Protein 6OQ8 (pdb70)

GO terms:
  GO:0090729 toxin activity (F, IDA)
  GO:0034260 negative regulation of GTPase activity (P, IDA)
  GO:0044164 host cell cytosol (C, IDA)
  GO:0044083 symbiont-mediated perturbation of host Rho small GTPase signal transduction (P, IDA)
  GO:0035251 UDP-glucosyltransferase activity (F, IDA)
  GO:0030836 positive regulation of actin filament depolymerization (P, IDA)
  GO:0046527 glucosyltransferase activity (F, IDA)
  GO:0044175 host cell endosome membrane (C, EXP)
  GO:0005576 extracellular region (C, EXP)
  GO:0020002 host cell plasma membrane (C, IMP)
  GO:0141030 symbiont-mediated perturbation of host actin cytoskeleton via filamentous actin depolymerization (P, EXP)
  GO:0008233 peptidase activity (F, IDA)
  GO:0044174 host cell endosome (C, IDA)
  GO:0005576 extracellular region (C, IDA)
  GO:0000822 inositol hexakisphosphate binding (F, IDA)
  GO:0016540 protein autoprocessing (P, IDA)
  GO:0030178 negative regulation of Wnt signaling pathway (P, IDA)
  GO:0046789 host cell surface receptor binding (F, IPI)

Nearest PDB structures (foldseek):
  6mxt-assembly1_N  TM=9.709E-01  e=1.301E-17  Lama glama
  7x2l-assembly1_B  TM=9.568E-01  e=2.392E-17  Vicugna pacos
  6cnv-assembly1_C  TM=9.580E-01  e=1.193E-16  synthetic construct
  8e1c-assembly1_A  TM=9.354E-01  e=4.915E-17  Vicugna pacos
  7kmi-assembly1_A  TM=9.346E-01  e=1.156E-15  Homo sapiens

Sequence (1325 aa):
GMSLVNRKQLEKMANVRFRTQEDEYVAILDALEEYHNMSENTVVEKYLKLKDINSLTDIYIDTYKKSGRNKALKKFKEYLVTEVLELKNNNLTPVEKNLHFVWIGGQINDTAINYINQWKDVNSDYNVNVFYDSNAFLINTLKKTVVESAINDTLESFRENLNDPRFDYNKFFRKRMEIIYDKQKNFINYYKAQREENPELIIDDIVKTYLSNEYSKEIDELNTYIEESLNKITQNSGNDVRNFEEFKNGESFNLYEQELVERWNLAAASDILRISALKEIGGMYLDVDMLPGIQPDLFESIEKPSSVTVDFWEMTKLEAIMKYKEYIPEYTSEHFDMLDEEVQSSFESVLASKSDKSEIFSSLGDMEASPLEVKIAFNSKGIINQGLISVKDSYCSNLIVKQIENRYKILNNSLNPAISEDNDFNTTTNTFIDSIMAEANADNGRFMMELGKYLRVGFFPDVKTTINLSGPEAYAAAYQDLLMFKEGSMNIHLIEADLRNFEISKTNISQSTEQEMASLWSFDDARAKAQFEEYKRNYFEGSSNSQVQLVESGGGLVEAGGSLRLSCVVTGSSFSTSTMAWYRQPPGKQRREWVASFTSGGAIKYTDSVKGRFTMSRDNAKKMTYLQMENLKPEDTAVYYYCALHNAVSGSSWWGRGTQVTVSSGMSLVNRKQLEKMANVRFRTQEDEYVAILDALEEYHNMSENTVVEKYLKLKDINSLTDIYIDTYKKSGRNKALKKFKEYLVTEVLELKNNNLTPVEKNLHFVWIGGQINDTAINYINQWKDVNSDYNVNVFYDSNAFLINTLKKTVVESAINDTLESFRENLNDPRFDYNKFFRKRMEIIYDKQKNFINYYKAQREENPELIIDDIVKTYLSNEYSKEIDELNTYIEESLNKITQNSGNDVRNFEEFKNGESFNLYEQELVERWNLAAASDILRISALKEIGGMYLDVDMLPGIQPDLFESIEKPSSVTVDFWEMTKLEAIMKYKEYIPEYTSEHFDMLDEEVQSSFESVLASKSDKSEIFSSLGDMEASPLEVKIAFNSKGIINQGLISVKDSYCSNLIVKQIENRYKILNNSLNPAISEDNDFNTTTNTFIDSIMAEANADNGRFMMELGKYLRVGFFPDVKTTINLSGPEAYAAAYQDLLMFKEGSMNIHLIEADLRNFEISKTNISQSTEQEMASLWSFDDARAKAQFEEYKRNYFEGSSNSQVQLVESGGGLVEAGGSLRLSCVVTGSSFSTSTMAWYRQPPGKQRREWVASFTSGGAIKYTDSVKGRFTMSRDNAKKMTYLQMENLKPEDTAVYYYCALHNAVSGSSWWGRGTQVTVSSE

Solvent-accessible surface area: 59099 Å² total; per-residue (Å²): 127,127,91,10,25,67,55,172,96,0,57,172,63,0,98,43,177,198,66,119,93,24,124,48,4,46,31,0,0,60,5,0,82,86,18,69,122,23,84,168,64,82,17,48,76,30,2,73,43,0,52,74,0,7,44,52,0,62,93,0,32,91,69,47,153,141,8,52,5,11,177,16,0,116,89,0,50,96,80,0,49,54,22,0,35,44,12,8,82,96,53,77,53,108,4,63,69,23,0,1,0,14,61,10,1,9,55,2,71,90,52,4,19,37,3,3,47,6,2,62,85,14,2,113,74,9,107,22,21,0,2,14,1,31,25,0,6,0,0,51,34,0,59,132,9,1,20,31,6,0,2,0,20,3,0,2,62,1,24,128,43,67,53,5,24,72,44,52,11,56,33,0,2,118,71,10,1,72,55,0,3,83,34,5,34,67,1,25,87,54,23,118,61,43,78,149,145,56,99,153,38,63,2,4,41,2,0,41,52,4,0,36,101,80,12,51,53,108,51,108,126,15,51,66,70,32,106,97,1,65,76,50,3,71,138,29,36,28,51,19,0,39,111,17,86,107,6,66,119,35,128,6,28,94,10,0,37,17,2,0,3,61,32,2,22,35,68,2,0,11,12,2,0,17,2,7,0,0,38,44,52,0,0,0,4,0,35,29,22,0,0,1,3,28,54,97,99,12,13,123,89,10,145,83,38,99,63,33,84,97,71,27,18,58,19,0,41,2,2,0,0,6,92,68,55,133,46,8,83,176,28,33,33,105,31,0,85,131,18,92,151,132,22,35,65,33,0,86,75,21,0,81,85,63,99,86,40,64,66,0,1,21,62,16,26,130,23,100,0,0,25,0,2,0,56,0,2,3,39,116,172,21,20,41,11,4,0,0,6,0,10,111,84,0,36,0,0,41,5,0,14,110,3,2,34,50,3,0,125,35,0,24,101,3,3,80,77,2,43,87,99,95,58,83,12,88,58,1,13,50,41,1,4,84,42,0,42,89,90,32,84,103,69,16,6,174,7,1,41,20,0,2,20,8,9,76,28,54,9,11,13,45,34,100,0,30,72,17,3,0,1,29,61,0,0,6,0,0,0,5,2,0,9,65,7,86,88,29,0,24,58,36,103,23,118,102,72,49,19,83,51,0,68,7,57,124,68,31,9,13,24,19,0,54,69,13,57,70,65,71,128,67,46,69,22,71,102,0,61,52,51,8,75,102,33,48,184,38,0,22,81,44,55,105,27,84,136,7,107,11,94,16,60,38,30,30,138,8,111,49,47,12,62,36,125,0,20,0,68,3,63,26,103,12,4,12,4,0,0,0,0,0,3,8,66,7,106,92,133,131,101,58,30,0,0,0,32,4,24,56,42,57,82,60,63,31,132,73,0,158,83,30,6,80,3,46,37,46,42,94,131,69,41,0,33,0,49,0,82,81,2,71,57,119,1,24,6,52,0,50,0,0,0,0,0,0,73,48,7,1,9,66,8,228,22,18,126,2,59,6,47,130,126,124,92,10,27,66,55,170,95,0,56,155,43,0,96,43,175,184,67,120,99,24,125,49,1,46,30,0,0,60,6,0,82,85,17,72,121,24,86,167,62,82,17,46,77,31,2,74,42,0,51,76,0,8,44,52,0,62,94,0,27,91,69,48,159,141,8,51,5,12,177,16,0,113,88,0,49,95,82,0,50,55,22,0,34,43,12,8,81,102,53,76,53,109,4,64,67,20,0,1,1,14,64,10,1,8,54,2,73,88,50,4,20,36,3,3,47,6,1,60,86,14,2,113,77,14,86,14,13,0,2,13,0,31,24,0,6,0,0,42,34,0,58,134,10,1,22,31,5,0,2,0,22,4,0,4,46,2,26,135,46,70,53,6,21,71,45,51,12,50,39,0,2,105,73,9,2,64,46,0,2,65,64,5,31,70,0,24,87,55,21,122,59,44,83,150,144,60,101,147,39,62,2,4,37,2,0,39,44,5,0,34,105,91,13,53,52,105,60,104,125,15,60,72,69,32,108,98,1,62,64,47,4,68,138,30,37,28,50,18,0,40,111,16,86,106,6,66,124,39,140,7,22,116,17,0,32,21,2,0,4,53,30,1,23,33,67,2,0,12,12,2,0,17,1,7,0,0,39,42,50,0,0,0,4,0,34,27,20,0,0,1,2,28,54,97,102,12,12,133,87,11,142,76,45,96,55,35,93,102,73,24,19,69,19,0,40,2,2,0,0,6,94,67,53,128,46,8,92,158,27,32,34,113,33,0,86,136,20,96,143,128,23,36,54,39,0,85,72,24,0,80,86,65,96,90,40,66,65,0,1,22,64,17,26,130,23,101,0,0,23,0,2,0,56,0,3,2,39,111,187,20,19,41,11,3,0,0,7,0,9,110,84,1,37,0,0,38,5,0,13,109,3,2,38,52,3,0,153,44,0,25,104,7,2,76,77,2,41,90,102,92,61,74,9,87,58,1,16,49,36,1,3,83,45,0,43,84,103,34,87,91,68,15,8,192,9,1,50,14,0,4,22,8,10,81,29,58,12,10,15,46,34,108,0,31,81,20,3,0,2,25,60,0,0,6,0,0,0,5,1,0,8,78,7,83,89,29,0,23,71,50,105,23,118,102,73,48,20,82,52,0,69,8,57,123,70,31,9,12,24,19,0,53,75,10,57,72,55,87,133,82,45,71,21,72,103,0,67,52,40,7,64,112,34,48,192,45,0,18,67,38,69,93,21,98,136,9,118,12,96,16,60,38,31,35,137,12,112,35,47,8,64,36,128,0,24,0,73,4,68,23,104,13,4,12,5,0,0,0,0,0,4,9,68,15,102,94,148,152,69,65,31,0,0,0,32,5,22,47,46,52,80,93,45,27,118,71,0,128,86,29,6,75,2,45,36,51,43,96,122,69,31,0,29,0,55,0,86,81,2,84,52,126,2,24,0,44,0,38,0,1,0,0,0,0,74,48,7,0,8,98,5,227,22,18,80,0,46,8,42,84,199

B-factor: mean 32.78, std 12.97, range [16.13, 103.05]

Radius of gyration: 37.69 Å; Cα contacts (8 Å, |Δi|>4): 2252; chains: 4; bounding box: 93×93×127 Å

Structure (mmCIF, N/CA/C/O backbone):
data_6OQ8
#
_entry.id   6OQ8
#
_cell.length_a   114.711
_cell.length_b   114.711
_cell.length_c   301.010
_cell.angle_alpha   90.00
_cell.angle_beta   90.00
_cell.angle_gamma   90.00
#
_symmetry.space_group_name_H-M   'P 43 21 2'
#
loop_
_entity.id
_entity.type
_entity.pdbx_description
1 polymer 'Toxin B'
2 polymer 7F
3 water water
#
loop_
_atom_site.group_PDB
_atom_site.id
_atom_site.type_symbol
_atom_site.label_atom_id
_atom_site.label_alt_id
_atom_site.label_comp_id
_atom_site.label_asym_id
_atom_site.label_entity_id
_atom_site.label_seq_id
_atom_site.pdbx_PDB_ins_code
_atom_site.Cartn_x
_atom_site.Cartn_y
_atom_site.Cartn_z
_atom_site.occupancy
_atom_site.B_iso_or_equiv
_atom_site.auth_seq_id
_atom_site.auth_comp_id
_atom_site.auth_asym_id
_atom_site.auth_atom_id
_atom_site.pdbx_PDB_model_num
ATOM 1 N N . GLY A 1 1 ? -9.411 60.758 -45.612 1.00 36.40 0 GLY A N 1
ATOM 2 C CA . GLY A 1 1 ? -10.347 59.607 -45.708 1.00 44.12 0 GLY A CA 1
ATOM 3 C C . GLY A 1 1 ? -9.823 58.402 -44.930 1.00 46.99 0 GLY A C 1
ATOM 4 O O . GLY A 1 1 ? -8.658 58.039 -45.059 1.00 50.86 0 GLY A O 1
ATOM 5 N N . MET A 1 2 ? -10.705 57.784 -44.135 1.00 47.69 1 MET A N 1
ATOM 6 C CA . MET A 1 2 ? -10.302 56.803 -43.141 1.00 45.53 1 MET A CA 1
ATOM 7 C C . MET A 1 2 ? -9.959 55.467 -43.803 1.00 41.29 1 MET A C 1
ATOM 8 O O . MET A 1 2 ? -9.164 54.701 -43.265 1.00 40.89 1 MET A O 1
ATOM 13 N N . SER A 1 3 ? -10.553 55.204 -44.972 1.00 36.90 2 SER A N 1
ATOM 14 C CA . SER A 1 3 ? -10.376 53.952 -45.694 1.00 35.23 2 SER A CA 1
ATOM 15 C C . SER A 1 3 ? -8.909 53.747 -46.088 1.00 33.89 2 SER A C 1
ATOM 16 O O . SER A 1 3 ? -8.197 54.716 -46.339 1.00 32.83 2 SER A O 1
ATOM 19 N N . LEU A 1 4 ? -8.463 52.482 -46.144 1.00 30.83 3 LEU A N 1
ATOM 20 C CA . LEU A 1 4 ? -7.079 52.150 -46.467 1.00 29.26 3 LEU A CA 1
ATOM 21 C C . LEU A 1 4 ? -6.773 52.504 -47.921 1.00 29.42 3 LEU A C 1
ATOM 22 O O . LEU A 1 4 ? -7.576 52.238 -48.813 1.00 29.20 3 LEU A O 1
ATOM 27 N N . VAL A 1 5 ? -5.585 53.077 -48.147 1.00 29.07 4 VAL A N 1
ATOM 28 C CA . VAL A 1 5 ? -5.140 53.466 -49.477 1.00 28.85 4 VAL A CA 1
ATOM 29 C C . VAL A 1 5 ? -5.309 52.293 -50.442 1.00 30.09 4 VAL A C 1
ATOM 30 O O . VAL A 1 5 ? -5.082 51.139 -50.078 1.00 29.85 4 VAL A O 1
ATOM 34 N N . ASN A 1 6 ? -5.717 52.613 -51.675 1.00 29.66 5 ASN A N 1
ATOM 35 C CA . ASN A 1 6 ? -5.855 51.624 -52.731 1.00 30.02 5 ASN A CA 1
ATOM 36 C C . ASN A 1 6 ? -4.520 51.468 -53.459 1.00 30.34 5 ASN A C 1
ATOM 37 O O . ASN A 1 6 ? -3.539 52.130 -53.121 1.00 29.87 5 ASN A O 1
ATOM 42 N N . ARG A 1 7 ? -4.507 50.587 -54.465 1.00 31.22 6 ARG A N 1
ATOM 43 C CA . ARG A 1 7 ? -3.303 50.236 -55.201 1.00 32.52 6 ARG A CA 1
ATOM 44 C C . ARG A 1 7 ? -2.691 51.472 -55.859 1.00 33.44 6 ARG A C 1
ATOM 45 O O . ARG A 1 7 ? -1.489 51.701 -55.734 1.00 32.85 6 ARG A O 1
ATOM 53 N N . LYS A 1 8 ? -3.521 52.258 -56.559 1.00 34.55 7 LYS A N 1
ATOM 54 C CA . LYS A 1 8 ? -3.047 53.431 -57.279 1.00 36.18 7 LYS A CA 1
ATOM 55 C C . LYS A 1 8 ? -2.408 54.416 -56.303 1.00 33.63 7 LYS A C 1
ATOM 56 O O . LYS A 1 8 ? -1.390 55.028 -56.614 1.00 33.18 7 LYS A O 1
ATOM 62 N N . GLN A 1 9 ? -3.006 54.534 -55.112 1.00 32.34 8 GLN A N 1
ATOM 63 C CA . GLN A 1 9 ? -2.529 55.460 -54.100 1.00 30.84 8 GLN A CA 1
ATOM 64 C C . GLN A 1 9 ? -1.172 55.010 -53.568 1.00 30.94 8 GLN A C 1
ATOM 65 O O . GLN A 1 9 ? -0.298 55.844 -53.332 1.00 29.99 8 GLN A O 1
ATOM 71 N N . LEU A 1 10 ? -1.001 53.693 -53.388 1.00 30.58 9 LEU A N 1
ATOM 72 C CA . LEU A 1 10 ? 0.258 53.170 -52.880 1.00 31.05 9 LEU A CA 1
ATOM 73 C C . LEU A 1 10 ? 1.351 53.333 -53.935 1.00 32.13 9 LEU A C 1
ATOM 74 O O . LEU A 1 10 ? 2.475 53.698 -53.599 1.00 32.36 9 LEU A O 1
ATOM 79 N N . GLU A 1 11 ? 1.004 53.070 -55.202 1.00 34.79 10 GLU A N 1
ATOM 80 C CA . GLU A 1 11 ? 1.930 53.213 -56.318 1.00 37.18 10 GLU A CA 1
ATOM 81 C C . GLU A 1 11 ? 2.500 54.630 -56.356 1.00 36.90 10 GLU A C 1
ATOM 82 O O . GLU A 1 11 ? 3.690 54.810 -56.604 1.00 36.19 10 GLU A O 1
ATOM 88 N N . LYS A 1 12 ? 1.644 55.628 -56.104 1.00 37.23 11 LYS A N 1
ATOM 89 C CA . LYS A 1 12 ? 2.072 57.020 -56.123 1.00 38.68 11 LYS A CA 1
ATOM 90 C C . LYS A 1 12 ? 3.026 57.301 -54.963 1.00 37.33 11 LYS A C 1
ATOM 91 O O . LYS A 1 12 ? 4.108 57.845 -55.177 1.00 37.19 11 LYS A O 1
ATOM 97 N N . MET A 1 13 ? 2.629 56.927 -53.740 1.00 36.29 12 MET A N 1
ATOM 98 C CA . MET A 1 13 ? 3.409 57.308 -52.571 1.00 36.35 12 MET A CA 1
ATOM 99 C C . MET A 1 13 ? 4.728 56.535 -52.500 1.00 36.77 12 MET A C 1
ATOM 100 O O . MET A 1 13 ? 5.718 57.068 -52.005 1.00 36.61 12 MET A O 1
ATOM 105 N N . ALA A 1 14 ? 4.748 55.309 -53.038 1.00 37.46 13 ALA A N 1
ATOM 106 C CA . ALA A 1 14 ? 5.933 54.462 -52.999 1.00 39.58 13 ALA A CA 1
ATOM 107 C C . ALA A 1 14 ? 6.692 54.533 -54.322 1.00 39.88 13 ALA A C 1
ATOM 108 O O . ALA A 1 14 ? 7.528 53.677 -54.611 1.00 39.62 13 ALA A O 1
ATOM 110 N N . ASN A 1 15 ? 6.392 55.567 -55.115 1.00 41.36 14 ASN A N 1
ATOM 111 C CA . ASN A 1 15 ? 7.039 55.767 -56.401 1.00 42.37 14 ASN A CA 1
ATOM 112 C C . ASN A 1 15 ? 8.475 56.236 -56.182 1.00 41.33 14 ASN A C 1
ATOM 113 O O . ASN A 1 15 ? 8.734 57.090 -55.337 1.00 40.98 14 ASN A O 1
ATOM 118 N N . VAL A 1 16 ? 9.395 55.637 -56.944 1.00 40.46 15 VAL A N 1
ATOM 119 C CA . VAL A 1 16 ? 10.768 56.100 -57.051 1.00 40.83 15 VAL A CA 1
ATOM 120 C C . VAL A 1 16 ? 11.100 56.166 -58.540 1.00 40.99 15 VAL A C 1
ATOM 121 O O . VAL A 1 16 ? 11.051 55.150 -59.236 1.00 40.66 15 VAL A O 1
ATOM 125 N N . ARG A 1 17 ? 11.420 57.373 -59.022 1.00 41.66 16 ARG A N 1
ATOM 126 C CA . ARG A 1 17 ? 11.746 57.573 -60.427 1.00 42.68 16 ARG A CA 1
ATOM 127 C C . ARG A 1 17 ? 13.000 56.776 -60.771 1.00 41.16 16 ARG A C 1
ATOM 128 O O . ARG A 1 17 ? 13.941 56.732 -59.981 1.00 39.87 16 ARG A O 1
ATOM 136 N N . PHE A 1 18 ? 12.981 56.135 -61.946 1.00 41.12 17 PHE A N 1
ATOM 137 C CA . PHE A 1 18 ? 14.137 55.471 -62.534 1.00 42.63 17 PHE A CA 1
ATOM 138 C C . PHE A 1 18 ? 14.405 54.126 -61.857 1.00 44.49 17 PHE A C 1
ATOM 139 O O . PHE A 1 18 ? 15.472 53.544 -62.047 1.00 44.50 17 PHE A O 1
ATOM 147 N N . ARG A 1 19 ? 13.433 53.636 -61.077 1.00 46.26 18 ARG A N 1
ATOM 148 C CA . ARG A 1 19 ? 13.535 52.316 -60.473 1.00 47.77 18 ARG A CA 1
ATOM 149 C C . ARG A 1 19 ? 12.406 51.434 -60.998 1.00 48.22 18 ARG A C 1
ATOM 150 O O . ARG A 1 19 ? 11.235 51.781 -60.861 1.00 49.46 18 ARG A O 1
ATOM 158 N N . THR A 1 20 ? 12.774 50.298 -61.602 1.00 48.77 19 THR A N 1
ATOM 159 C CA . THR A 1 20 ? 11.798 49.344 -62.108 1.00 49.74 19 THR A CA 1
ATOM 160 C C . THR A 1 20 ? 11.071 48.681 -60.939 1.00 47.54 19 THR A C 1
ATOM 161 O O . THR A 1 20 ? 11.615 48.573 -59.842 1.00 43.80 19 THR A O 1
ATOM 165 N N . GLN A 1 21 ? 9.831 48.248 -61.193 1.00 47.68 20 GLN A N 1
ATOM 166 C CA . GLN A 1 21 ? 9.013 47.588 -60.187 1.00 47.12 20 GLN A CA 1
ATOM 167 C C . GLN A 1 21 ? 9.509 46.158 -59.992 1.00 45.34 20 GLN A C 1
ATOM 168 O O . GLN A 1 21 ? 9.392 45.328 -60.892 1.00 45.68 20 GLN A O 1
ATOM 174 N N . GLU A 1 22 ? 10.063 45.890 -58.804 1.00 43.36 21 GLU A N 1
ATOM 175 C CA . GLU A 1 22 ? 10.582 44.575 -58.460 1.00 41.95 21 GLU A CA 1
ATOM 176 C C . GLU A 1 22 ? 9.413 43.623 -58.211 1.00 42.04 21 GLU A C 1
ATOM 177 O O . GLU A 1 22 ? 8.296 44.064 -57.935 1.00 41.20 21 GLU A O 1
ATOM 183 N N . ASP A 1 23 ? 9.694 42.316 -58.310 1.00 42.42 22 ASP A N 1
ATOM 184 C CA . ASP A 1 23 ? 8.702 41.272 -58.097 1.00 42.69 22 ASP A CA 1
ATOM 185 C C . ASP A 1 23 ? 8.103 41.386 -56.697 1.00 40.81 22 ASP A C 1
ATOM 186 O O . ASP A 1 23 ? 6.900 41.207 -56.527 1.00 39.43 22 ASP A O 1
ATOM 191 N N . GLU A 1 24 ? 8.956 41.696 -55.712 1.00 39.73 23 GLU A N 1
ATOM 192 C CA . GLU A 1 24 ? 8.558 41.781 -54.314 1.00 40.78 23 GLU A CA 1
ATOM 193 C C . GLU A 1 24 ? 7.651 42.989 -54.083 1.00 39.67 23 GLU A C 1
ATOM 194 O O . GLU A 1 24 ? 6.843 42.980 -53.157 1.00 37.61 23 GLU A O 1
ATOM 200 N N . TYR A 1 25 ? 7.791 44.021 -54.928 1.00 40.36 24 TYR A N 1
ATOM 201 C CA . TYR A 1 25 ? 6.986 45.230 -54.818 1.00 38.57 24 TYR A CA 1
ATOM 202 C C . TYR A 1 25 ? 5.611 45.000 -55.441 1.00 37.83 24 TYR A C 1
ATOM 203 O O . TYR A 1 25 ? 4.595 45.386 -54.863 1.00 37.08 24 TYR A O 1
ATOM 212 N N . VAL A 1 26 ? 5.597 44.364 -56.618 1.00 37.87 25 VAL A N 1
ATOM 213 C CA . VAL A 1 26 ? 4.367 44.067 -57.338 1.00 37.04 25 VAL A CA 1
ATOM 214 C C . VAL A 1 26 ? 3.480 43.174 -56.469 1.00 36.78 25 VAL A C 1
ATOM 215 O O . VAL A 1 26 ? 2.261 43.333 -56.456 1.00 35.75 25 VAL A O 1
ATOM 219 N N . ALA A 1 27 ? 4.114 42.260 -55.720 1.00 35.89 26 ALA A N 1
ATOM 220 C CA . ALA A 1 27 ? 3.420 41.331 -54.841 1.00 35.23 26 ALA A CA 1
ATOM 221 C C . ALA A 1 27 ? 2.589 42.088 -53.804 1.00 33.87 26 ALA A C 1
ATOM 222 O O . ALA A 1 27 ? 1.463 41.691 -53.507 1.00 33.98 26 ALA A O 1
ATOM 224 N N . ILE A 1 28 ? 3.157 43.176 -53.266 1.00 33.16 27 ILE A N 1
ATOM 225 C CA . ILE A 1 28 ? 2.464 44.035 -52.315 1.00 31.61 27 ILE A CA 1
ATOM 226 C C . ILE A 1 28 ? 1.241 44.646 -52.996 1.00 31.51 27 ILE A C 1
ATOM 227 O O . ILE A 1 28 ? 0.133 44.562 -52.470 1.00 31.50 27 ILE A O 1
ATOM 232 N N . LEU A 1 29 ? 1.458 45.248 -54.173 1.00 31.64 28 LEU A N 1
ATOM 233 C CA . LEU A 1 29 ? 0.411 45.940 -54.912 1.00 31.49 28 LEU A CA 1
ATOM 234 C C . LEU A 1 29 ? -0.718 44.970 -55.259 1.00 31.79 28 LEU A C 1
ATOM 235 O O . LEU A 1 29 ? -1.891 45.321 -55.146 1.00 30.91 28 LEU A O 1
ATOM 240 N N . ASP A 1 30 ? -0.343 43.753 -55.674 1.00 32.85 29 ASP A N 1
ATOM 241 C CA . ASP A 1 30 ? -1.291 42.704 -56.018 1.00 34.43 29 ASP A CA 1
ATOM 242 C C . ASP A 1 30 ? -2.176 42.382 -54.814 1.00 33.82 29 ASP A C 1
ATOM 243 O O . ASP A 1 30 ? -3.397 42.325 -54.942 1.00 33.61 29 ASP A O 1
ATOM 248 N N . ALA A 1 31 ? -1.544 42.185 -53.649 1.00 33.23 30 ALA A N 1
ATOM 249 C CA . ALA A 1 31 ? -2.249 41.793 -52.437 1.00 32.52 30 ALA A CA 1
ATOM 250 C C . ALA A 1 31 ? -3.154 42.924 -51.948 1.00 32.44 30 ALA A C 1
ATOM 251 O O . ALA A 1 31 ? -4.259 42.667 -51.473 1.00 33.29 30 ALA A O 1
ATOM 253 N N . LEU A 1 32 ? -2.681 44.173 -52.075 1.00 32.72 31 LEU A N 1
ATOM 254 C CA . LEU A 1 32 ? -3.456 45.348 -51.701 1.00 32.52 31 LEU A CA 1
ATOM 255 C C . LEU A 1 32 ? -4.724 45.408 -52.551 1.00 33.21 31 LEU A C 1
ATOM 256 O O . LEU A 1 32 ? -5.811 45.665 -52.034 1.00 32.74 31 LEU A O 1
ATOM 261 N N . GLU A 1 33 ? -4.564 45.174 -53.860 1.00 33.99 32 GLU A N 1
ATOM 262 C CA . GLU A 1 33 ? -5.674 45.196 -54.799 1.00 35.17 32 GLU A CA 1
ATOM 263 C C . GLU A 1 33 ? -6.683 44.113 -54.426 1.00 34.83 32 GLU A C 1
ATOM 264 O O . GLU A 1 33 ? -7.888 44.354 -54.445 1.00 34.93 32 GLU A O 1
ATOM 270 N N . GLU A 1 34 ? -6.173 42.924 -54.082 1.00 35.30 33 GLU A N 1
ATOM 271 C CA . GLU A 1 34 ? -7.001 41.805 -53.659 1.00 36.09 33 GLU A CA 1
ATOM 272 C C . GLU A 1 34 ? -7.806 42.185 -52.417 1.00 34.71 33 GLU A C 1
ATOM 273 O O . GLU A 1 34 ? -8.990 41.870 -52.336 1.00 35.68 33 GLU A O 1
ATOM 279 N N . TYR A 1 35 ? -7.166 42.886 -51.468 1.00 33.41 34 TYR A N 1
ATOM 280 C CA . TYR A 1 35 ? -7.826 43.266 -50.225 1.00 31.65 34 TYR A CA 1
ATOM 281 C C . TYR A 1 35 ? -9.064 44.116 -50.506 1.00 31.83 34 TYR A C 1
ATOM 282 O O . TYR A 1 35 ? -10.092 43.940 -49.855 1.00 31.43 34 TYR A O 1
ATOM 291 N N . HIS A 1 36 ? -8.958 45.033 -51.474 1.00 32.02 35 HIS A N 1
ATOM 292 C CA . HIS A 1 36 ? -10.044 45.962 -51.753 1.00 33.90 35 HIS A CA 1
ATOM 293 C C . HIS A 1 36 ? -11.196 45.282 -52.497 1.00 35.41 35 HIS A C 1
ATOM 294 O O . HIS A 1 36 ? -12.258 45.880 -52.658 1.00 36.71 35 HIS A O 1
ATOM 301 N N . ASN A 1 37 ? -10.995 44.023 -52.906 1.00 38.07 36 ASN A N 1
ATOM 302 C CA . ASN A 1 37 ? -12.026 43.245 -53.579 1.00 40.95 36 ASN A CA 1
ATOM 303 C C . ASN A 1 37 ? -12.615 42.197 -52.636 1.00 43.13 36 ASN A C 1
ATOM 304 O O . ASN A 1 37 ? -13.209 41.221 -53.093 1.00 44.30 36 ASN A O 1
ATOM 309 N N . MET A 1 38 ? -12.471 42.412 -51.322 1.00 44.91 37 MET A N 1
ATOM 310 C CA . MET A 1 38 ? -12.791 41.383 -50.343 1.00 46.86 37 MET A CA 1
ATOM 311 C C . MET A 1 38 ? -13.944 41.817 -49.441 1.00 48.15 37 MET A C 1
ATOM 312 O O . MET A 1 38 ? -14.059 41.332 -48.318 1.00 48.49 37 MET A O 1
ATOM 317 N N . SER A 1 39 ? -14.811 42.699 -49.948 1.00 50.09 38 SER A N 1
ATOM 318 C CA . SER A 1 39 ? -15.854 43.306 -49.135 1.00 52.24 38 SER A CA 1
ATOM 319 C C . SER A 1 39 ? -16.841 42.259 -48.613 1.00 54.17 38 SER A C 1
ATOM 320 O O . SER A 1 39 ? -17.485 42.484 -47.590 1.00 54.02 38 SER A O 1
ATOM 323 N N . GLU A 1 40 ? -16.944 41.117 -49.308 1.00 54.33 39 GLU A N 1
ATOM 324 C CA . GLU A 1 40 ? -17.931 40.099 -48.972 1.00 54.10 39 GLU A CA 1
ATOM 325 C C . GLU A 1 40 ? -17.305 38.993 -48.117 1.00 52.91 39 GLU A C 1
ATOM 326 O O . GLU A 1 40 ? -17.992 38.046 -47.733 1.00 54.40 39 GLU A O 1
ATOM 332 N N . ASN A 1 41 ? -16.009 39.116 -47.804 1.00 47.42 40 ASN A N 1
ATOM 333 C CA . ASN A 1 41 ? -15.316 38.109 -47.009 1.00 43.36 40 ASN A CA 1
ATOM 334 C C . ASN A 1 41 ? -15.566 38.345 -45.518 1.00 40.44 40 ASN A C 1
ATOM 335 O O . ASN A 1 41 ? -16.148 39.359 -45.132 1.00 40.80 40 ASN A O 1
ATOM 340 N N . THR A 1 42 ? -15.111 37.395 -44.688 1.00 38.54 41 THR A N 1
ATOM 341 C CA . THR A 1 42 ? -15.216 37.508 -43.240 1.00 36.65 41 THR A CA 1
ATOM 342 C C . THR A 1 42 ? -14.138 38.456 -42.713 1.00 35.04 41 THR A C 1
ATOM 343 O O . THR A 1 42 ? -13.154 38.738 -43.399 1.00 34.67 41 THR A O 1
ATOM 347 N N . VAL A 1 43 ? -14.342 38.929 -41.480 1.00 33.48 42 VAL A N 1
ATOM 348 C CA . VAL A 1 43 ? -13.420 39.825 -40.801 1.00 32.88 42 VAL A CA 1
ATOM 349 C C . VAL A 1 43 ? -12.053 39.155 -40.661 1.00 32.48 42 VAL A C 1
ATOM 350 O O . VAL A 1 43 ? -11.033 39.787 -40.921 1.00 33.19 42 VAL A O 1
ATOM 354 N N . VAL A 1 44 ? -12.043 37.873 -40.271 1.00 30.79 43 VAL A N 1
ATOM 355 C CA . VAL A 1 44 ? -10.802 37.140 -40.061 1.00 29.82 43 VAL A CA 1
ATOM 356 C C . VAL A 1 44 ? -10.057 37.010 -41.390 1.00 29.41 43 VAL A C 1
ATOM 357 O O . VAL A 1 44 ? -8.836 37.141 -41.430 1.00 29.14 43 VAL A O 1
ATOM 361 N N . GLU A 1 45 ? -10.801 36.772 -42.477 1.00 30.00 44 GLU A N 1
ATOM 362 C CA . GLU A 1 45 ? -10.216 36.671 -43.807 1.00 30.68 44 GLU A CA 1
ATOM 363 C C . GLU A 1 45 ? -9.598 38.007 -44.221 1.00 29.75 44 GLU A C 1
ATOM 364 O O . GLU A 1 45 ? -8.518 38.036 -44.807 1.00 30.27 44 GLU A O 1
ATOM 370 N N . LYS A 1 46 ? -10.291 39.107 -43.909 1.00 28.81 45 LYS A N 1
ATOM 371 C CA . LYS A 1 46 ? -9.784 40.440 -44.193 1.00 29.14 45 LYS A CA 1
ATOM 372 C C . LYS A 1 46 ? -8.500 40.682 -43.399 1.00 28.76 45 LYS A C 1
ATOM 373 O O . LYS A 1 46 ? -7.531 41.214 -43.936 1.00 28.28 45 LYS A O 1
ATOM 379 N N . TYR A 1 47 ? -8.493 40.260 -42.126 1.00 28.24 46 TYR A N 1
ATOM 380 C CA . TYR A 1 47 ? -7.319 40.438 -41.288 1.00 26.89 46 TYR A CA 1
ATOM 381 C C . TYR A 1 47 ? -6.132 39.661 -41.854 1.00 27.26 46 TYR A C 1
ATOM 382 O O . TYR A 1 47 ? -5.015 40.181 -41.898 1.00 26.64 46 TYR A O 1
ATOM 391 N N . LEU A 1 48 ? -6.384 38.414 -42.278 1.00 27.19 47 LEU A N 1
ATOM 392 C CA . LEU A 1 48 ? -5.329 37.549 -42.783 1.00 28.08 47 LEU A CA 1
ATOM 393 C C . LEU A 1 48 ? -4.735 38.131 -44.065 1.00 27.89 47 LEU A C 1
ATOM 394 O O . LEU A 1 48 ? -3.546 37.959 -44.328 1.00 28.41 47 LEU A O 1
ATOM 399 N N . LYS A 1 49 ? -5.569 38.816 -44.857 1.00 27.96 48 LYS A N 1
ATOM 400 C CA . LYS A 1 49 ? -5.101 39.478 -46.066 1.00 27.98 48 LYS A CA 1
ATOM 401 C C . LYS A 1 49 ? -4.180 40.637 -45.691 1.00 26.94 48 LYS A C 1
ATOM 402 O O . LYS A 1 49 ? -3.094 40.764 -46.249 1.00 27.29 48 LYS A O 1
ATOM 408 N N . LEU A 1 50 ? -4.614 41.459 -44.729 1.00 27.09 49 LEU A N 1
ATOM 409 C CA . LEU A 1 50 ? -3.793 42.545 -44.213 1.00 27.08 49 LEU A CA 1
ATOM 410 C C . LEU A 1 50 ? -2.472 42.003 -43.666 1.00 27.72 49 LEU A C 1
ATOM 411 O O . LEU A 1 50 ? -1.433 42.641 -43.828 1.00 27.45 49 LEU A O 1
ATOM 416 N N . LYS A 1 51 ? -2.521 40.829 -43.018 1.00 28.31 50 LYS A N 1
ATOM 417 C CA . LYS A 1 51 ? -1.328 40.199 -42.472 1.00 29.34 50 LYS A CA 1
ATOM 418 C C . LYS A 1 51 ? -0.365 39.842 -43.601 1.00 29.38 50 LYS A C 1
ATOM 419 O O . LYS A 1 51 ? 0.836 40.073 -43.487 1.00 30.45 50 LYS A O 1
ATOM 425 N N . ASP A 1 52 ? -0.911 39.271 -44.680 1.00 31.32 51 ASP A N 1
ATOM 426 C CA . ASP A 1 52 ? -0.137 38.897 -45.854 1.00 32.71 51 ASP A CA 1
ATOM 427 C C . ASP A 1 52 ? 0.505 40.131 -46.487 1.00 31.61 51 ASP A C 1
ATOM 428 O O . ASP A 1 52 ? 1.653 40.070 -46.921 1.00 31.05 51 ASP A O 1
ATOM 433 N N . ILE A 1 53 ? -0.238 41.246 -46.532 1.00 30.52 52 ILE A N 1
ATOM 434 C CA . ILE A 1 53 ? 0.262 42.485 -47.113 1.00 29.20 52 ILE A CA 1
ATOM 435 C C . ILE A 1 53 ? 1.455 42.983 -46.297 1.00 29.12 52 ILE A C 1
ATOM 436 O O . ILE A 1 53 ? 2.474 43.374 -46.866 1.00 28.40 52 ILE A O 1
ATOM 441 N N . ASN A 1 54 ? 1.327 42.935 -44.963 1.00 29.11 53 ASN A N 1
ATOM 442 C CA . ASN A 1 54 ? 2.378 43.393 -44.068 1.00 29.31 53 ASN A CA 1
ATOM 443 C C . ASN A 1 54 ? 3.624 42.526 -44.234 1.00 30.20 53 ASN A C 1
ATOM 444 O O . ASN A 1 54 ? 4.741 43.043 -44.216 1.00 29.83 53 ASN A O 1
ATOM 449 N N . SER A 1 55 ? 3.412 41.212 -44.388 1.00 30.19 54 SER A N 1
ATOM 450 C CA . SER A 1 55 ? 4.503 40.261 -44.538 1.00 31.08 54 SER A CA 1
ATOM 451 C C . SER A 1 55 ? 5.271 40.536 -45.828 1.00 30.99 54 SER A C 1
ATOM 452 O O . SER A 1 55 ? 6.499 40.567 -45.817 1.00 30.99 54 SER A O 1
ATOM 455 N N . LEU A 1 56 ? 4.535 40.752 -46.926 1.00 31.43 55 LEU A N 1
ATOM 456 C CA . LEU A 1 56 ? 5.138 41.001 -48.227 1.00 31.56 55 LEU A CA 1
ATOM 457 C C . LEU A 1 56 ? 5.926 42.310 -48.206 1.00 31.93 55 LEU A C 1
ATOM 458 O O . LEU A 1 56 ? 6.974 42.407 -48.845 1.00 32.63 55 LEU A O 1
ATOM 463 N N . THR A 1 57 ? 5.425 43.297 -47.447 1.00 31.66 56 THR A N 1
ATOM 464 C CA . THR A 1 57 ? 6.077 44.590 -47.300 1.00 31.41 56 THR A CA 1
ATOM 465 C C . THR A 1 57 ? 7.397 44.425 -46.551 1.00 32.29 56 THR A C 1
ATOM 466 O O . THR A 1 57 ? 8.398 45.040 -46.915 1.00 32.65 56 THR A O 1
ATOM 470 N N . ASP A 1 58 ? 7.382 43.594 -45.500 1.00 33.44 57 ASP A N 1
ATOM 471 C CA . ASP A 1 58 ? 8.561 43.334 -44.688 1.00 34.31 57 ASP A CA 1
ATOM 472 C C . ASP A 1 58 ? 9.625 42.623 -45.522 1.00 34.37 57 ASP A C 1
ATOM 473 O O . ASP A 1 58 ? 10.815 42.887 -45.359 1.00 34.54 57 ASP A O 1
ATOM 478 N N . ILE A 1 59 ? 9.182 41.725 -46.408 1.00 34.04 58 ILE A N 1
ATOM 479 C CA . ILE A 1 59 ? 10.083 40.986 -47.279 1.00 36.37 58 ILE A CA 1
ATOM 480 C C . ILE A 1 59 ? 10.779 41.959 -48.232 1.00 38.10 58 ILE A C 1
ATOM 481 O O . ILE A 1 59 ? 11.973 41.811 -48.491 1.00 38.88 58 ILE A O 1
ATOM 486 N N . TYR A 1 60 ? 10.042 42.967 -48.721 1.00 37.57 59 TYR A N 1
ATOM 487 C CA . TYR A 1 60 ? 10.628 43.951 -49.619 1.00 37.27 59 TYR A CA 1
ATOM 488 C C . TYR A 1 60 ? 11.718 44.742 -48.901 1.00 37.10 59 TYR A C 1
ATOM 489 O O . TYR A 1 60 ? 12.830 44.859 -49.411 1.00 37.64 59 TYR A O 1
ATOM 498 N N . ILE A 1 61 ? 11.385 45.280 -47.722 1.00 36.97 60 ILE A N 1
ATOM 499 C CA . ILE A 1 61 ? 12.282 46.146 -46.971 1.00 38.72 60 ILE A CA 1
ATOM 500 C C . ILE A 1 61 ? 13.556 45.383 -46.604 1.00 41.28 60 ILE A C 1
ATOM 501 O O . ILE A 1 61 ? 14.639 45.968 -46.561 1.00 41.58 60 ILE A O 1
ATOM 506 N N . ASP A 1 62 ? 13.414 44.074 -46.362 1.00 42.26 61 ASP A N 1
ATOM 507 C CA . ASP A 1 62 ? 14.529 43.228 -45.966 1.00 44.12 61 ASP A CA 1
ATOM 508 C C . ASP A 1 62 ? 15.389 42.877 -47.182 1.00 43.44 61 ASP A C 1
ATOM 509 O O . ASP A 1 62 ? 16.602 42.729 -47.056 1.00 44.90 61 ASP A O 1
ATOM 514 N N . THR A 1 63 ? 14.754 42.744 -48.354 1.00 41.78 62 THR A N 1
ATOM 515 C CA . THR A 1 63 ? 15.445 42.382 -49.583 1.00 42.13 62 THR A CA 1
ATOM 516 C C . THR A 1 63 ? 16.241 43.573 -50.121 1.00 43.91 62 THR A C 1
ATOM 517 O O . THR A 1 63 ? 17.381 43.412 -50.555 1.00 45.35 62 THR A O 1
ATOM 521 N N . TYR A 1 64 ? 15.627 44.764 -50.092 1.00 43.62 63 TYR A N 1
ATOM 522 C CA . TYR A 1 64 ? 16.235 45.975 -50.625 1.00 43.32 63 TYR A CA 1
ATOM 523 C C . TYR A 1 64 ? 16.357 47.018 -49.516 1.00 43.83 63 TYR A C 1
ATOM 524 O O . TYR A 1 64 ? 15.551 47.944 -49.433 1.00 44.87 63 TYR A O 1
ATOM 533 N N . LYS A 1 65 ? 17.392 46.864 -48.681 1.00 45.22 64 LYS A N 1
ATOM 534 C CA . LYS A 1 65 ? 17.528 47.597 -47.430 1.00 46.73 64 LYS A CA 1
ATOM 535 C C . LYS A 1 65 ? 17.841 49.071 -47.690 1.00 47.91 64 LYS A C 1
ATOM 536 O O . LYS A 1 65 ? 17.832 49.881 -46.763 1.00 46.68 64 LYS A O 1
ATOM 542 N N . LYS A 1 66 ? 18.097 49.404 -48.959 1.00 48.28 65 LYS A N 1
ATOM 543 C CA . LYS A 1 66 ? 18.593 50.713 -49.355 1.00 48.59 65 LYS A CA 1
ATOM 544 C C . LYS A 1 66 ? 17.555 51.438 -50.212 1.00 48.22 65 LYS A C 1
ATOM 545 O O . LYS A 1 66 ? 17.770 52.586 -50.596 1.00 48.67 65 LYS A O 1
ATOM 551 N N . SER A 1 67 ? 16.434 50.761 -50.500 1.00 45.52 66 SER A N 1
ATOM 552 C CA . SER A 1 67 ? 15.458 51.227 -51.474 1.00 43.81 66 SER A CA 1
ATOM 553 C C . SER A 1 67 ? 14.854 52.565 -51.058 1.00 43.00 66 SER A C 1
ATOM 554 O O . SER A 1 67 ? 14.586 52.799 -49.880 1.00 42.11 66 SER A O 1
ATOM 557 N N . GLY A 1 68 ? 14.634 53.426 -52.058 1.00 41.63 67 GLY A N 1
ATOM 558 C CA . GLY A 1 68 ? 14.045 54.736 -51.850 1.00 40.35 67 GLY A CA 1
ATOM 559 C C . GLY A 1 68 ? 12.568 54.648 -51.470 1.00 39.40 67 GLY A C 1
ATOM 560 O O . GLY A 1 68 ? 11.996 55.626 -50.993 1.00 38.69 67 GLY A O 1
ATOM 561 N N . ARG A 1 69 ? 11.954 53.474 -51.681 1.00 40.40 68 ARG A N 1
ATOM 562 C CA . ARG A 1 69 ? 10.528 53.354 -51.404 1.00 40.12 68 ARG A CA 1
ATOM 563 C C . ARG A 1 69 ? 10.271 52.889 -49.976 1.00 38.97 68 ARG A C 1
ATOM 564 O O . ARG A 1 69 ? 9.122 52.900 -49.541 1.00 37.93 68 ARG A O 1
ATOM 572 N N . ASN A 1 70 ? 11.340 52.548 -49.243 1.00 37.91 69 ASN A N 1
ATOM 573 C CA . ASN A 1 70 ? 11.227 52.004 -47.896 1.00 37.06 69 ASN A CA 1
ATOM 574 C C . ASN A 1 70 ? 10.520 52.982 -46.956 1.00 36.51 69 ASN A C 1
ATOM 575 O O . ASN A 1 70 ? 9.733 52.568 -46.110 1.00 35.86 69 ASN A O 1
ATOM 580 N N . LYS A 1 71 ? 10.814 54.277 -47.111 1.00 36.83 70 LYS A N 1
ATOM 581 C CA . LYS A 1 71 ? 10.221 55.319 -46.287 1.00 36.68 70 LYS A CA 1
ATOM 582 C C . LYS A 1 71 ? 8.699 55.285 -46.427 1.00 34.75 70 LYS A C 1
ATOM 583 O O . LYS A 1 71 ? 7.980 55.339 -45.431 1.00 34.59 70 LYS A O 1
ATOM 589 N N . ALA A 1 72 ? 8.224 55.184 -47.672 1.00 32.86 71 ALA A N 1
ATOM 590 C CA . ALA A 1 72 ? 6.804 55.194 -47.982 1.00 32.99 71 ALA A CA 1
ATOM 591 C C . ALA A 1 72 ? 6.146 53.887 -47.542 1.00 33.03 71 ALA A C 1
ATOM 592 O O . ALA A 1 72 ? 4.991 53.887 -47.113 1.00 32.00 71 ALA A O 1
ATOM 594 N N . LEU A 1 73 ? 6.891 52.778 -47.653 1.00 32.63 72 LEU A N 1
ATOM 595 C CA . LEU A 1 73 ? 6.360 51.475 -47.288 1.00 32.04 72 LEU A CA 1
ATOM 596 C C . LEU A 1 73 ? 6.238 51.369 -45.770 1.00 31.65 72 LEU A C 1
ATOM 597 O O . LEU A 1 73 ? 5.344 50.688 -45.274 1.00 32.45 72 LEU A O 1
ATOM 602 N N . LYS A 1 74 ? 7.120 52.068 -45.044 1.00 31.97 73 LYS A N 1
ATOM 603 C CA . LYS A 1 74 ? 7.053 52.115 -43.592 1.00 32.47 73 LYS A CA 1
ATOM 604 C C . LYS A 1 74 ? 5.830 52.919 -43.157 1.00 32.13 73 LYS A C 1
ATOM 605 O O . LYS A 1 74 ? 5.201 52.589 -42.152 1.00 31.12 73 LYS A O 1
ATOM 611 N N . LYS A 1 75 ? 5.507 53.971 -43.921 1.00 29.85 74 LYS A N 1
ATOM 612 C CA . LYS A 1 75 ? 4.308 54.760 -43.682 1.00 29.03 74 LYS A CA 1
ATOM 613 C C . LYS A 1 75 ? 3.080 53.902 -43.979 1.00 27.22 74 LYS A C 1
ATOM 614 O O . LYS A 1 75 ? 2.098 53.952 -43.244 1.00 26.17 74 LYS A O 1
ATOM 620 N N . PHE A 1 76 ? 3.163 53.107 -45.053 1.00 26.71 75 PHE A N 1
ATOM 621 C CA . PHE A 1 76 ? 2.096 52.203 -45.457 1.00 27.12 75 PHE A CA 1
ATOM 622 C C . PHE A 1 76 ? 1.813 51.174 -44.358 1.00 28.32 75 PHE A C 1
ATOM 623 O O . PHE A 1 76 ? 0.655 50.842 -44.103 1.00 28.79 75 PHE A O 1
ATOM 631 N N . LYS A 1 77 ? 2.874 50.687 -43.700 1.00 28.25 76 LYS A N 1
ATOM 632 C CA . LYS A 1 77 ? 2.743 49.724 -42.615 1.00 28.81 76 LYS A CA 1
ATOM 633 C C . LYS A 1 77 ? 1.929 50.326 -41.472 1.00 28.26 76 LYS A C 1
ATOM 634 O O . LYS A 1 77 ? 1.128 49.624 -40.860 1.00 28.48 76 LYS A O 1
ATOM 640 N N . GLU A 1 78 ? 2.134 51.624 -41.203 1.00 28.72 77 GLU A N 1
ATOM 641 C CA . GLU A 1 78 ? 1.354 52.343 -40.205 1.00 29.19 77 GLU A CA 1
ATOM 642 C C . GLU A 1 78 ? -0.121 52.368 -40.605 1.00 28.25 77 GLU A C 1
ATOM 643 O O . GLU A 1 78 ? -0.988 52.276 -39.739 1.00 27.47 77 GLU A O 1
ATOM 649 N N . TYR A 1 79 ? -0.389 52.509 -41.914 1.00 27.14 78 TYR A N 1
ATOM 650 C CA . TYR A 1 79 ? -1.751 52.572 -42.427 1.00 26.36 78 TYR A CA 1
ATOM 651 C C . TYR A 1 79 ? -2.443 51.219 -42.253 1.00 25.02 78 TYR A C 1
ATOM 652 O O . TYR A 1 79 ? -3.649 51.169 -42.042 1.00 23.95 78 TYR A O 1
ATOM 661 N N . LEU A 1 80 ? -1.670 50.129 -42.339 1.00 24.99 79 LEU A N 1
ATOM 662 C CA . LEU A 1 80 ? -2.200 48.782 -42.176 1.00 25.34 79 LEU A CA 1
ATOM 663 C C . LEU A 1 80 ? -2.712 48.587 -40.752 1.00 25.36 79 LEU A C 1
ATOM 664 O O . LEU A 1 80 ? -3.781 48.011 -40.557 1.00 25.28 79 LEU A O 1
ATOM 669 N N . VAL A 1 81 ? -1.949 49.093 -39.775 1.00 24.96 80 VAL A N 1
ATOM 670 C CA . VAL A 1 81 ? -2.305 48.992 -38.368 1.00 25.64 80 VAL A CA 1
ATOM 671 C C . VAL A 1 81 ? -3.631 49.716 -38.135 1.00 26.83 80 VAL A C 1
ATOM 672 O O . VAL A 1 81 ? -4.543 49.160 -37.526 1.00 26.89 80 VAL A O 1
ATOM 676 N N . THR A 1 82 ? -3.734 50.952 -38.645 1.00 27.27 81 THR A N 1
ATOM 677 C CA . THR A 1 82 ? -4.943 51.756 -38.540 1.00 27.06 81 THR A CA 1
ATOM 678 C C . THR A 1 82 ? -6.138 51.013 -39.140 1.00 27.43 81 THR A C 1
ATOM 679 O O . THR A 1 82 ? -7.238 51.093 -38.599 1.00 27.31 81 THR A O 1
ATOM 683 N N . GLU A 1 83 ? -5.914 50.295 -40.252 1.00 27.61 82 GLU A N 1
ATOM 684 C CA . GLU A 1 83 ? -6.976 49.573 -40.937 1.00 28.01 82 GLU A CA 1
ATOM 685 C C . GLU A 1 83 ? -7.485 48.416 -40.073 1.00 29.03 82 GLU A C 1
ATOM 686 O O . GLU A 1 83 ? -8.680 48.121 -40.086 1.00 29.89 82 GLU A O 1
ATOM 692 N N . VAL A 1 84 ? -6.581 47.775 -39.318 1.00 28.42 83 VAL A N 1
ATOM 693 C CA . VAL A 1 84 ? -6.962 46.695 -38.415 1.00 28.42 83 VAL A CA 1
ATOM 694 C C . VAL A 1 84 ? -7.957 47.220 -37.382 1.00 28.33 83 VAL A C 1
ATOM 695 O O . VAL A 1 84 ? -8.979 46.586 -37.130 1.00 28.67 83 VAL A O 1
ATOM 699 N N . LEU A 1 85 ? -7.647 48.385 -36.801 1.00 28.03 84 LEU A N 1
ATOM 700 C CA . LEU A 1 85 ? -8.486 48.992 -35.780 1.00 30.10 84 LEU A CA 1
ATOM 701 C C . LEU A 1 85 ? -9.831 49.401 -36.381 1.00 31.21 84 LEU A C 1
ATOM 702 O O . LEU A 1 85 ? -10.864 49.277 -35.727 1.00 31.32 84 LEU A O 1
ATOM 707 N N . GLU A 1 86 ? -9.805 49.876 -37.634 1.00 32.48 85 GLU A N 1
ATOM 708 C CA . GLU A 1 86 ? -11.008 50.252 -38.360 1.00 33.84 85 GLU A CA 1
ATOM 709 C C . GLU A 1 86 ? -11.881 49.018 -38.578 1.00 32.16 85 GLU A C 1
ATOM 710 O O . GLU A 1 86 ? -13.083 49.050 -38.329 1.00 31.13 85 GLU A O 1
ATOM 716 N N . LEU A 1 87 ? -11.251 47.928 -39.029 1.00 31.98 86 LEU A N 1
ATOM 717 C CA . LEU A 1 87 ? -11.906 46.645 -39.236 1.00 32.71 86 LEU A CA 1
ATOM 718 C C . LEU A 1 87 ? -12.523 46.155 -37.924 1.00 32.68 86 LEU A C 1
ATOM 719 O O . LEU A 1 87 ? -13.627 45.614 -37.923 1.00 31.69 86 LEU A O 1
ATOM 724 N N . LYS A 1 88 ? -11.807 46.379 -36.813 1.00 32.09 87 LYS A N 1
ATOM 725 C CA . LYS A 1 88 ? -12.218 45.943 -35.487 1.00 32.37 87 LYS A CA 1
ATOM 726 C C . LYS A 1 88 ? -13.472 46.697 -35.042 1.00 33.97 87 LYS A C 1
ATOM 727 O O . LYS A 1 88 ? -14.373 46.107 -34.451 1.00 33.34 87 LYS A O 1
ATOM 733 N N . ASN A 1 89 ? -13.525 48.002 -35.333 1.00 34.73 88 ASN A N 1
ATOM 734 C CA . ASN A 1 89 ? -14.564 48.862 -34.786 1.00 35.83 88 ASN A CA 1
ATOM 735 C C . ASN A 1 89 ? -15.826 48.833 -35.649 1.00 36.17 88 ASN A C 1
ATOM 736 O O . ASN A 1 89 ? -16.895 49.200 -35.169 1.00 36.75 88 ASN A O 1
ATOM 741 N N . ASN A 1 90 ? -15.705 48.387 -36.906 1.00 36.09 89 ASN A N 1
ATOM 742 C CA . ASN A 1 90 ? -16.770 48.581 -37.880 1.00 38.27 89 ASN A CA 1
ATOM 743 C C . ASN A 1 90 ? -17.544 47.289 -38.147 1.00 38.95 89 ASN A C 1
ATOM 744 O O . ASN A 1 90 ? -18.593 47.330 -38.787 1.00 40.23 89 ASN A O 1
ATOM 749 N N . ASN A 1 91 ? -17.028 46.149 -37.675 1.00 37.99 90 ASN A N 1
ATOM 750 C CA . ASN A 1 91 ? -17.660 44.869 -37.959 1.00 39.25 90 ASN A CA 1
ATOM 751 C C . ASN A 1 91 ? -17.842 44.086 -36.660 1.00 39.52 90 ASN A C 1
ATOM 752 O O . ASN A 1 91 ? -16.924 43.407 -36.198 1.00 39.32 90 ASN A O 1
ATOM 757 N N . LEU A 1 92 ? -19.045 44.191 -36.084 1.00 37.06 91 LEU A N 1
ATOM 758 C CA . LEU A 1 92 ? -19.325 43.637 -34.771 1.00 37.24 91 LEU A CA 1
ATOM 759 C C . LEU A 1 92 ? -20.311 42.479 -34.898 1.00 37.75 91 LEU A C 1
ATOM 760 O O . LEU A 1 92 ? -21.228 42.527 -35.717 1.00 38.04 91 LEU A O 1
ATOM 765 N N . THR A 1 93 ? -20.097 41.441 -34.078 1.00 36.90 92 THR A N 1
ATOM 766 C CA . THR A 1 93 ? -21.008 40.311 -33.976 1.00 37.34 92 THR A CA 1
ATOM 767 C C . THR A 1 93 ? -21.442 40.156 -32.519 1.00 36.61 92 THR A C 1
ATOM 768 O O . THR A 1 93 ? -20.722 40.579 -31.615 1.00 37.01 92 THR A O 1
ATOM 772 N N . PRO A 1 94 ? -22.628 39.558 -32.245 1.00 35.87 93 PRO A N 1
ATOM 773 C CA . PRO A 1 94 ? -23.121 39.404 -30.872 1.00 33.87 93 PRO A CA 1
ATOM 774 C C . PRO A 1 94 ? -22.217 38.535 -29.999 1.00 31.26 93 PRO A C 1
ATOM 775 O O . PRO A 1 94 ? -21.712 37.505 -30.442 1.00 29.20 93 PRO A O 1
ATOM 779 N N . VAL A 1 95 ? -22.027 38.975 -28.750 1.00 29.72 94 VAL A N 1
ATOM 780 C CA . VAL A 1 95 ? -21.290 38.214 -27.755 1.00 29.93 94 VAL A CA 1
ATOM 781 C C . VAL A 1 95 ? -22.257 37.231 -27.101 1.00 29.14 94 VAL A C 1
ATOM 782 O O . VAL A 1 95 ? -23.282 37.645 -26.566 1.00 29.76 94 VAL A O 1
ATOM 786 N N . GLU A 1 96 ? -21.922 35.935 -27.159 1.00 29.46 95 GLU A N 1
ATOM 787 C CA . GLU A 1 96 ? -22.704 34.884 -26.520 1.00 30.35 95 GLU A CA 1
ATOM 788 C C . GLU A 1 96 ? -22.951 35.246 -25.057 1.00 30.72 95 GLU A C 1
ATOM 789 O O . GLU A 1 96 ? -22.049 35.733 -24.375 1.00 30.08 95 GLU A O 1
ATOM 795 N N . LYS A 1 97 ? -24.181 35.004 -24.582 1.00 30.85 96 LYS A N 1
ATOM 796 C CA . LYS A 1 97 ? -24.580 35.465 -23.261 1.00 30.52 96 LYS A CA 1
ATOM 797 C C . LYS A 1 97 ? -24.184 34.445 -22.195 1.00 29.80 96 LYS A C 1
ATOM 798 O O . LYS A 1 97 ? -25.033 33.730 -21.662 1.00 29.64 96 LYS A O 1
ATOM 804 N N . ASN A 1 98 ? -22.878 34.408 -21.892 1.00 28.12 97 ASN A N 1
ATOM 805 C CA . ASN A 1 98 ? -22.331 33.564 -20.841 1.00 27.29 97 ASN A CA 1
ATOM 806 C C . ASN A 1 98 ? -21.461 34.407 -19.914 1.00 26.40 97 ASN A C 1
ATOM 807 O O . ASN A 1 98 ? -20.651 35.206 -20.384 1.00 25.91 97 ASN A O 1
ATOM 812 N N . LEU A 1 99 ? -21.659 34.229 -18.603 1.00 25.25 98 LEU A N 1
ATOM 813 C CA . LEU A 1 99 ? -20.736 34.731 -17.599 1.00 25.22 98 LEU A CA 1
ATOM 814 C C . LEU A 1 99 ? -19.892 33.565 -17.095 1.00 25.32 98 LEU A C 1
ATOM 815 O O . LEU A 1 99 ? -20.435 32.539 -16.683 1.00 24.67 98 LEU A O 1
ATOM 820 N N . HIS A 1 100 ? -18.566 33.743 -17.129 1.00 24.62 99 HIS A N 1
ATOM 821 C CA . HIS A 1 100 ? -17.640 32.717 -16.675 1.00 24.39 99 HIS A CA 1
ATOM 822 C C . HIS A 1 100 ? -16.913 33.192 -15.420 1.00 24.02 99 HIS A C 1
ATOM 823 O O . HIS A 1 100 ? -16.253 34.232 -15.433 1.00 24.93 99 HIS A O 1
ATOM 830 N N . PHE A 1 101 ? -17.062 32.417 -14.339 1.00 22.06 100 PHE A N 1
ATOM 831 C CA . PHE A 1 101 ? -16.254 32.561 -13.138 1.00 21.48 100 PHE A CA 1
ATOM 832 C C . PHE A 1 101 ? -15.445 31.280 -12.960 1.00 21.00 100 PHE A C 1
ATOM 833 O O . PHE A 1 101 ? -15.775 30.257 -13.557 1.00 21.06 100 PHE A O 1
ATOM 841 N N . VAL A 1 102 ? -14.381 31.356 -12.153 1.00 21.03 101 VAL A N 1
ATOM 842 C CA . VAL A 1 102 ? -13.532 30.208 -11.876 1.00 21.40 101 VAL A CA 1
ATOM 843 C C . VAL A 1 102 ? -13.278 30.144 -10.372 1.00 21.97 101 VAL A C 1
ATOM 844 O O . VAL A 1 102 ? -12.893 31.140 -9.759 1.00 20.70 101 VAL A O 1
ATOM 848 N N . TRP A 1 103 ? -13.517 28.961 -9.791 1.00 22.78 102 TRP A N 1
ATOM 849 C CA . TRP A 1 103 ? -13.098 28.675 -8.429 1.00 24.21 102 TRP A CA 1
ATOM 850 C C . TRP A 1 103 ? -12.645 27.222 -8.327 1.00 23.95 102 TRP A C 1
ATOM 851 O O . TRP A 1 103 ? -13.469 26.312 -8.232 1.00 23.74 102 TRP A O 1
ATOM 862 N N . ILE A 1 104 ? -11.322 27.030 -8.346 1.00 23.68 103 ILE A N 1
ATOM 863 C CA . ILE A 1 104 ? -10.716 25.707 -8.358 1.00 24.29 103 ILE A CA 1
ATOM 864 C C . ILE A 1 104 ? -9.863 25.524 -7.105 1.00 24.30 103 ILE A C 1
ATOM 865 O O . ILE A 1 104 ? -9.350 26.493 -6.549 1.00 24.85 103 ILE A O 1
ATOM 870 N N . GLY A 1 105 ? -9.727 24.262 -6.681 1.00 23.51 104 GLY A N 1
ATOM 871 C CA . GLY A 1 105 ? -8.684 23.865 -5.752 1.00 23.99 104 GLY A CA 1
ATOM 872 C C . GLY A 1 105 ? -9.142 23.868 -4.299 1.00 24.33 104 GLY A C 1
ATOM 873 O O . GLY A 1 105 ? -8.348 23.564 -3.414 1.00 25.14 104 GLY A O 1
ATOM 874 N N . GLY A 1 106 ? -10.419 24.202 -4.069 1.00 25.15 105 GLY A N 1
ATOM 875 C CA . GLY A 1 106 ? -10.962 24.299 -2.724 1.00 26.10 105 GLY A CA 1
ATOM 876 C C . GLY A 1 106 ? -12.418 24.761 -2.729 1.00 27.13 105 GLY A C 1
ATOM 877 O O . GLY A 1 106 ? -12.978 25.055 -3.784 1.00 27.54 105 GLY A O 1
ATOM 878 N N . GLN A 1 107 ? -13.014 24.835 -1.534 1.00 28.01 106 GLN A N 1
ATOM 879 C CA . GLN A 1 107 ? -14.417 25.186 -1.389 1.00 29.27 106 GLN A CA 1
ATOM 880 C C . GLN A 1 107 ? -14.617 26.675 -1.664 1.00 28.28 106 GLN A C 1
ATOM 881 O O . GLN A 1 107 ? -13.871 27.509 -1.155 1.00 27.99 106 GLN A O 1
ATOM 887 N N . ILE A 1 108 ? -15.646 26.991 -2.460 1.00 27.33 107 ILE A N 1
ATOM 888 C CA . ILE A 1 108 ? -16.041 28.368 -2.721 1.00 27.67 107 ILE A CA 1
ATOM 889 C C . ILE A 1 108 ? -16.620 28.964 -1.438 1.00 28.21 107 ILE A C 1
ATOM 890 O O . ILE A 1 108 ? -17.358 28.295 -0.717 1.00 27.32 107 ILE A O 1
ATOM 895 N N . ASN A 1 109 ? -16.263 30.220 -1.147 1.00 29.77 108 ASN A N 1
ATOM 896 C CA . ASN A 1 109 ? -16.734 30.862 0.069 1.00 31.90 108 ASN A CA 1
ATOM 897 C C . ASN A 1 109 ? -18.005 31.664 -0.216 1.00 31.38 108 ASN A C 1
ATOM 898 O O . ASN A 1 109 ? -18.345 31.911 -1.372 1.00 30.19 108 ASN A O 1
ATOM 903 N N . ASP A 1 110 ? -18.690 32.065 0.863 1.00 31.94 109 ASP A N 1
ATOM 904 C CA . ASP A 1 110 ? -19.977 32.739 0.791 1.00 32.63 109 ASP A CA 1
ATOM 905 C C . ASP A 1 110 ? -19.846 34.095 0.096 1.00 31.50 109 ASP A C 1
ATOM 906 O O . ASP A 1 110 ? -20.761 34.515 -0.609 1.00 31.79 109 ASP A O 1
ATOM 911 N N . THR A 1 111 ? -18.711 34.772 0.296 1.00 29.73 110 THR A N 1
ATOM 912 C CA . THR A 1 111 ? -18.519 36.103 -0.261 1.00 29.52 110 THR A CA 1
ATOM 913 C C . THR A 1 111 ? -18.521 36.039 -1.789 1.00 28.51 110 THR A C 1
ATOM 914 O O . THR A 1 111 ? -19.140 36.879 -2.441 1.00 29.42 110 THR A O 1
ATOM 918 N N . ALA A 1 112 ? -17.838 35.030 -2.345 1.00 26.98 111 ALA A N 1
ATOM 919 C CA . ALA A 1 112 ? -17.804 34.814 -3.784 1.00 26.59 111 ALA A CA 1
ATOM 920 C C . ALA A 1 112 ? -19.215 34.566 -4.323 1.00 26.20 111 ALA A C 1
ATOM 921 O O . ALA A 1 112 ? -19.600 35.141 -5.342 1.00 25.82 111 ALA A O 1
ATOM 923 N N . ILE A 1 113 ? -19.977 33.716 -3.619 1.00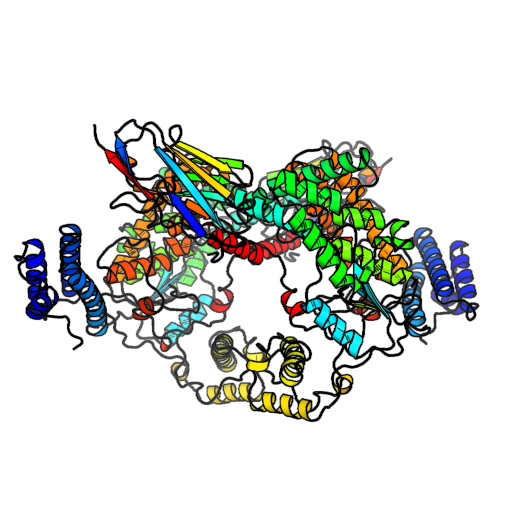 26.04 112 ILE A N 1
ATOM 924 C CA . ILE A 1 113 ? -21.345 33.365 -3.977 1.00 26.00 112 ILE A CA 1
ATOM 925 C C . ILE A 1 113 ? -22.200 34.633 -4.020 1.00 25.81 112 ILE A C 1
ATOM 926 O O . ILE A 1 113 ? -22.986 34.825 -4.945 1.00 25.75 112 ILE A O 1
ATOM 931 N N . ASN A 1 114 ? -22.030 35.496 -3.010 1.00 26.33 113 ASN A N 1
ATOM 932 C CA . ASN A 1 114 ? -22.843 36.691 -2.848 1.00 26.61 1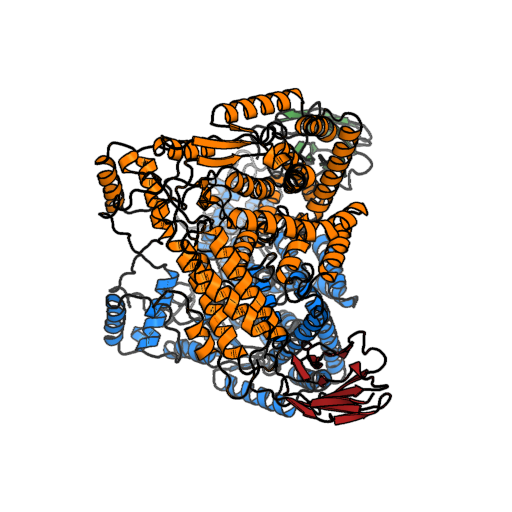13 ASN A CA 1
ATOM 933 C C . ASN A 1 114 ? -22.580 37.670 -3.991 1.00 27.08 113 ASN A C 1
ATOM 934 O O . ASN A 1 114 ? -23.505 38.322 -4.472 1.00 26.94 113 ASN A O 1
ATOM 939 N N . TYR A 1 115 ? -21.316 37.754 -4.425 1.00 26.14 114 TYR A N 1
ATOM 940 C CA . TYR A 1 115 ? -20.927 38.623 -5.524 1.00 25.06 114 TYR A CA 1
ATOM 941 C C . TYR A 1 115 ? -21.481 38.084 -6.841 1.00 24.43 114 TYR A C 1
ATOM 942 O O . TYR A 1 115 ? -22.025 38.848 -7.642 1.00 23.55 114 TYR A O 1
ATOM 951 N N . ILE A 1 116 ? -21.336 36.768 -7.052 1.00 23.47 115 ILE A N 1
ATOM 952 C CA . ILE A 1 116 ? -21.816 36.111 -8.262 1.00 23.62 115 ILE A CA 1
ATOM 953 C C . ILE A 1 116 ? -23.322 36.345 -8.400 1.00 24.35 115 ILE A C 1
ATOM 954 O O . ILE A 1 116 ? -23.812 36.609 -9.498 1.00 25.53 115 ILE A O 1
ATOM 959 N N . ASN A 1 117 ? -24.035 36.280 -7.268 1.00 24.34 116 ASN A N 1
ATOM 960 C CA . ASN A 1 117 ? -25.485 36.403 -7.241 1.00 24.75 116 ASN A CA 1
ATOM 961 C C . ASN A 1 117 ? -25.927 37.792 -7.694 1.00 25.62 116 ASN A C 1
ATOM 962 O O . ASN A 1 117 ? -27.026 37.938 -8.223 1.00 26.29 116 ASN A O 1
ATOM 967 N N . GLN A 1 118 ? -25.079 38.809 -7.481 1.00 25.87 117 GLN A N 1
ATOM 968 C CA . GLN A 1 118 ? -25.410 40.153 -7.925 1.00 25.95 117 GLN A CA 1
ATOM 969 C C . GLN A 1 118 ? -25.497 40.177 -9.449 1.00 26.37 117 GLN A C 1
ATOM 970 O O . GLN A 1 118 ? -26.430 40.758 -10.003 1.00 27.27 117 GLN A O 1
ATOM 976 N N . TRP A 1 119 ? -24.531 39.525 -10.110 1.00 25.42 118 TRP A N 1
ATOM 977 C CA . TRP A 1 119 ? -24.511 39.425 -11.561 1.00 26.18 118 TRP A CA 1
ATOM 978 C C . TRP A 1 119 ? -25.747 38.676 -12.061 1.00 26.64 118 TRP A C 1
ATOM 979 O O . TRP A 1 119 ? -26.364 39.085 -13.041 1.00 26.75 118 TRP A O 1
ATOM 990 N N . LYS A 1 120 ? -26.086 37.575 -11.378 1.00 26.76 119 LYS A N 1
ATOM 991 C CA . LYS A 1 120 ? -27.231 36.747 -11.730 1.00 27.63 119 LYS A CA 1
ATOM 992 C C . LYS A 1 120 ? -28.514 37.573 -11.662 1.00 28.07 119 LYS A C 1
ATOM 993 O O . LYS A 1 120 ? -29.340 37.499 -12.568 1.00 28.43 119 LYS A O 1
ATOM 999 N N . ASP A 1 121 ? -28.639 38.384 -10.602 1.00 29.82 120 ASP A N 1
ATOM 1000 C CA . ASP A 1 121 ? -29.854 39.121 -10.291 1.00 31.45 120 ASP A CA 1
ATOM 1001 C C . ASP A 1 121 ? -30.210 40.122 -11.391 1.00 32.77 120 ASP A C 1
ATOM 1002 O O . ASP A 1 121 ? -31.387 40.426 -11.576 1.00 33.18 120 ASP A O 1
ATOM 1007 N N . VAL A 1 122 ? -29.205 40.642 -12.109 1.00 31.65 121 VAL A N 1
ATOM 1008 C CA . VAL A 1 122 ? -29.469 41.680 -13.097 1.00 30.90 121 VAL A CA 1
ATOM 1009 C C . VAL A 1 122 ? -29.135 41.195 -14.508 1.00 30.99 121 VAL A C 1
ATOM 1010 O O . VAL A 1 122 ? -29.189 41.982 -15.450 1.00 32.02 121 VAL A O 1
ATOM 1014 N N . ASN A 1 123 ? -28.816 39.903 -14.656 1.00 30.89 122 ASN A N 1
ATOM 1015 C CA . ASN A 1 123 ? -28.491 39.344 -15.961 1.00 31.10 122 ASN A CA 1
ATOM 1016 C C . ASN A 1 123 ? -29.168 37.987 -16.147 1.00 32.50 122 ASN A C 1
ATOM 1017 O O . ASN A 1 123 ? -28.509 37.006 -16.480 1.00 31.23 122 ASN A O 1
ATOM 1022 N N . SER A 1 124 ? -30.496 37.958 -15.985 1.00 33.39 123 SER A N 1
ATOM 1023 C CA . SER A 1 124 ? -31.271 36.728 -16.055 1.00 33.11 123 SER A CA 1
ATOM 1024 C C . SER A 1 124 ? -31.186 36.097 -17.444 1.00 32.88 123 SER A C 1
ATOM 1025 O O . SER A 1 124 ? -31.481 34.913 -17.604 1.00 33.58 123 SER A O 1
ATOM 1028 N N . ASP A 1 125 ? -30.769 36.889 -18.440 1.00 31.54 124 ASP A N 1
ATOM 1029 C CA . ASP A 1 125 ? -30.656 36.411 -19.810 1.00 30.48 124 ASP A CA 1
ATOM 1030 C C . ASP A 1 125 ? -29.288 35.770 -20.060 1.00 29.79 124 ASP A C 1
ATOM 1031 O O . ASP A 1 125 ? -29.028 35.265 -21.152 1.00 28.79 124 ASP A O 1
ATOM 1036 N N . TYR A 1 126 ? -28.423 35.770 -19.040 1.00 28.60 125 TYR A N 1
ATOM 1037 C CA . TYR A 1 126 ? -27.096 35.185 -19.171 1.00 28.93 125 TYR A CA 1
ATOM 1038 C C . TYR A 1 126 ? -27.053 33.830 -18.470 1.00 28.70 125 TYR A C 1
ATOM 1039 O O . TYR A 1 126 ? -27.541 33.693 -17.354 1.00 28.32 125 TYR A O 1
ATOM 1048 N N . ASN A 1 127 ? -26.472 32.835 -19.146 1.00 29.56 126 ASN A N 1
ATOM 1049 C CA . ASN A 1 127 ? -26.069 31.590 -18.510 1.00 30.97 126 ASN A CA 1
ATOM 1050 C C . ASN A 1 127 ? -24.796 31.850 -17.702 1.00 29.33 126 ASN A C 1
ATOM 1051 O O . ASN A 1 127 ? -23.944 32.620 -18.133 1.00 27.73 126 ASN A O 1
ATOM 1056 N N . VAL A 1 128 ? -24.695 31.224 -16.521 1.00 28.36 127 VAL A N 1
ATOM 1057 C CA . VAL A 1 128 ? -23.574 31.445 -15.618 1.00 27.35 127 VAL A CA 1
ATOM 1058 C C . VAL A 1 128 ? -22.839 30.124 -15.404 1.00 27.44 127 VAL A C 1
ATOM 1059 O O . VAL A 1 128 ? -23.454 29.111 -15.069 1.00 27.50 127 VAL A O 1
ATOM 1063 N N . ASN A 1 129 ? -21.518 30.161 -15.616 1.00 26.78 128 ASN A N 1
ATOM 1064 C CA . ASN A 1 129 ? -20.637 29.047 -15.317 1.00 26.90 128 ASN A CA 1
ATOM 1065 C C . ASN A 1 129 ? -19.699 29.467 -14.189 1.00 27.69 128 ASN A C 1
ATOM 1066 O O . ASN A 1 129 ? -19.075 30.526 -14.262 1.00 27.14 128 ASN A O 1
ATOM 1071 N N . VAL A 1 130 ? -19.630 28.635 -13.142 1.00 25.67 129 VAL A N 1
ATOM 1072 C CA . VAL A 1 130 ? -18.584 28.750 -12.139 1.00 23.62 129 VAL A CA 1
ATOM 1073 C C . VAL A 1 130 ? -17.724 27.496 -12.254 1.00 23.35 129 VAL A C 1
ATOM 1074 O O . VAL A 1 130 ? -18.083 26.442 -11.729 1.00 23.38 129 VAL A O 1
ATOM 1078 N N . PHE A 1 131 ? -16.603 27.623 -12.979 1.00 21.94 130 PHE A N 1
ATOM 1079 C CA . PHE A 1 131 ? -15.749 26.483 -13.268 1.00 21.63 130 PHE A CA 1
ATOM 1080 C C . PHE A 1 131 ? -15.061 26.010 -11.992 1.00 21.12 130 PHE A C 1
ATOM 1081 O O . PHE A 1 131 ? -14.561 26.815 -11.209 1.00 21.37 130 PHE A O 1
ATOM 1089 N N . TYR A 1 132 ? -15.060 24.690 -11.801 1.00 21.09 131 TYR A N 1
ATOM 1090 C CA . TYR A 1 132 ? -14.399 24.061 -10.671 1.00 21.46 131 TYR A CA 1
ATOM 1091 C C . TYR A 1 132 ? -13.778 22.760 -11.166 1.00 21.55 131 TYR A C 1
ATOM 1092 O O . TYR A 1 132 ? -14.028 22.337 -12.295 1.00 21.47 131 TYR A O 1
ATOM 1101 N N . ASP A 1 133 ? -12.970 22.133 -10.309 1.00 22.03 132 ASP A N 1
ATOM 1102 C CA . ASP A 1 133 ? -12.349 20.862 -10.634 1.00 22.14 132 ASP A CA 1
ATOM 1103 C C . ASP A 1 133 ? -12.791 19.834 -9.595 1.00 22.38 132 ASP A C 1
ATOM 1104 O O . ASP A 1 133 ? -12.381 19.907 -8.438 1.00 21.66 132 ASP A O 1
ATOM 1109 N N . SER A 1 134 ? -13.624 18.876 -10.027 1.00 22.16 133 SER A N 1
ATOM 1110 C CA . SER A 1 134 ? -14.240 17.908 -9.128 1.00 22.43 133 SER A CA 1
ATOM 1111 C C . SER A 1 134 ? -13.206 16.908 -8.611 1.00 22.91 133 SER A C 1
ATOM 1112 O O . SER A 1 134 ? -13.500 16.127 -7.708 1.00 22.83 133 SER A O 1
ATOM 1115 N N . ASN A 1 135 ? -12.004 16.934 -9.200 1.00 22.30 134 ASN A N 1
ATOM 1116 C CA . ASN A 1 135 ? -10.955 15.993 -8.848 1.00 21.98 134 ASN A CA 1
ATOM 1117 C C . ASN A 1 135 ? -9.988 16.606 -7.837 1.00 21.87 134 ASN A C 1
ATOM 1118 O O . ASN A 1 135 ? -9.110 15.906 -7.337 1.00 22.04 134 ASN A O 1
ATOM 1123 N N . ALA A 1 136 ? -10.124 17.908 -7.550 1.00 21.56 135 ALA A N 1
ATOM 1124 C CA . ALA A 1 136 ? -9.019 18.609 -6.910 1.00 21.67 135 ALA A CA 1
ATOM 1125 C C . ALA A 1 136 ? -9.487 19.641 -5.884 1.00 21.82 135 ALA A C 1
ATOM 1126 O O . ALA A 1 136 ? -8.966 20.757 -5.854 1.00 22.90 135 ALA A O 1
ATOM 1128 N N . PHE A 1 137 ? -10.414 19.245 -5.000 1.00 21.08 136 PHE A N 1
ATOM 1129 C CA . PHE A 1 137 ? -10.900 20.136 -3.956 1.00 20.55 136 PHE A CA 1
ATOM 1130 C C . PHE A 1 137 ? -9.883 20.307 -2.822 1.00 20.14 136 PHE A C 1
ATOM 1131 O O . PHE A 1 137 ? -10.030 21.218 -2.010 1.00 20.32 136 PHE A O 1
ATOM 1139 N N . LEU A 1 138 ? -8.855 19.449 -2.758 1.00 19.63 137 LEU A N 1
ATOM 1140 C CA . LEU A 1 138 ? -7.972 19.425 -1.596 1.00 19.38 137 LEU A CA 1
ATOM 1141 C C . LEU A 1 138 ? -6.623 20.106 -1.852 1.00 19.00 137 LEU A C 1
ATOM 1142 O O . LEU A 1 138 ? -5.768 20.110 -0.968 1.00 19.28 137 LEU A O 1
ATOM 1147 N N . ILE A 1 139 ? -6.417 20.687 -3.042 1.00 19.18 138 ILE A N 1
ATOM 1148 C CA . ILE A 1 139 ? -5.115 21.260 -3.366 1.00 19.05 138 ILE A CA 1
ATOM 1149 C C . ILE A 1 139 ? -4.767 22.392 -2.394 1.00 19.24 138 ILE A C 1
ATOM 1150 O O . ILE A 1 139 ? -3.644 22.456 -1.896 1.00 18.92 138 ILE A O 1
ATOM 1155 N N . ASN A 1 140 ? -5.737 23.271 -2.111 1.00 19.68 139 ASN A N 1
ATOM 1156 C CA . ASN A 1 140 ? -5.488 24.395 -1.219 1.00 20.49 139 ASN A CA 1
ATOM 1157 C C . ASN A 1 140 ? -5.184 23.886 0.191 1.00 20.26 139 ASN A C 1
ATOM 1158 O O . ASN A 1 140 ? -4.315 24.427 0.875 1.00 20.03 139 ASN A O 1
ATOM 1163 N N . THR A 1 141 ? -5.904 22.840 0.614 1.00 19.82 140 THR A N 1
ATOM 1164 C CA . THR A 1 141 ? -5.668 22.218 1.909 1.00 20.18 140 THR A CA 1
ATOM 1165 C C . THR A 1 141 ? -4.228 21.714 1.975 1.00 19.39 140 THR A C 1
ATOM 1166 O O . THR A 1 141 ? -3.550 21.919 2.978 1.00 18.96 140 THR A O 1
ATOM 1170 N N . LEU A 1 142 ? -3.772 21.071 0.893 1.00 19.04 141 LEU A N 1
ATOM 1171 C CA . LEU A 1 142 ? -2.432 20.507 0.829 1.00 19.15 141 LEU A CA 1
ATOM 1172 C C . LEU A 1 142 ? -1.394 21.619 0.977 1.00 19.77 141 LEU A C 1
ATOM 1173 O O . LEU A 1 142 ? -0.474 21.507 1.789 1.00 19.89 141 LEU A O 1
ATOM 1178 N N . LYS A 1 143 ? -1.560 22.697 0.200 1.00 20.33 142 LYS A N 1
ATOM 1179 C CA . LYS A 1 143 ? -0.608 23.798 0.200 1.00 20.77 142 LYS A CA 1
ATOM 1180 C C . LYS A 1 143 ? -0.526 24.419 1.594 1.00 20.48 142 LYS A C 1
ATOM 1181 O O . LYS A 1 143 ? 0.568 24.590 2.128 1.00 20.25 142 LYS A O 1
ATOM 1187 N N . LYS A 1 144 ? -1.688 24.730 2.178 1.00 20.07 143 LYS A N 1
ATOM 1188 C CA . LYS A 1 144 ? -1.762 25.369 3.483 1.00 21.23 143 LYS A CA 1
ATOM 1189 C C . LYS A 1 144 ? -1.086 24.503 4.543 1.00 20.17 143 LYS A C 1
ATOM 1190 O O . LYS A 1 144 ? -0.395 25.022 5.414 1.00 20.18 143 LYS A O 1
ATOM 1196 N N . THR A 1 145 ? -1.303 23.188 4.461 1.00 18.72 144 THR A N 1
ATOM 1197 C CA . THR A 1 145 ? -0.755 22.246 5.423 1.00 18.10 144 THR A CA 1
ATOM 1198 C C . THR A 1 145 ? 0.769 22.230 5.322 1.00 18.36 144 THR A C 1
ATOM 1199 O O . THR A 1 145 ? 1.456 22.344 6.333 1.00 18.17 144 THR A O 1
ATOM 1203 N N . VAL A 1 146 ? 1.282 22.101 4.091 1.00 18.10 145 VAL A N 1
ATOM 1204 C CA . VAL A 1 146 ? 2.716 22.038 3.846 1.00 17.57 145 VAL A CA 1
ATOM 1205 C C . VAL A 1 146 ? 3.379 23.342 4.290 1.00 17.66 145 VAL A C 1
ATOM 1206 O O . VAL A 1 146 ? 4.400 23.313 4.972 1.00 17.75 145 VAL A O 1
ATOM 1210 N N . VAL A 1 147 ? 2.785 24.479 3.909 1.00 17.50 146 VAL A N 1
ATOM 1211 C CA . VAL A 1 147 ? 3.379 25.785 4.155 1.00 17.42 146 VAL A CA 1
ATOM 1212 C C . VAL A 1 147 ? 3.365 26.110 5.655 1.00 17.73 146 VAL A C 1
ATOM 1213 O O . VAL A 1 147 ? 4.374 26.561 6.200 1.00 17.35 146 VAL A O 1
ATOM 1217 N N . GLU A 1 148 ? 2.229 25.868 6.326 1.00 17.39 147 GLU A N 1
ATOM 1218 C CA . GLU A 1 148 ? 2.099 26.151 7.751 1.00 17.85 147 GLU A CA 1
ATOM 1219 C C . GLU A 1 148 ? 3.149 25.374 8.547 1.00 17.78 147 GLU A C 1
ATOM 1220 O O . GLU A 1 148 ? 3.818 25.928 9.414 1.00 17.72 147 GLU A O 1
ATOM 1226 N N . SER A 1 149 ? 3.271 24.080 8.248 1.00 17.53 148 SER A N 1
ATOM 1227 C CA . SER A 1 149 ? 4.227 23.202 8.902 1.00 18.39 148 SER A CA 1
ATOM 1228 C C . SER A 1 149 ? 5.655 23.704 8.667 1.00 18.01 148 SER A C 1
ATOM 1229 O O . SER A 1 149 ? 6.476 23.695 9.584 1.00 17.75 148 SER A O 1
ATOM 1232 N N . ALA A 1 150 ? 5.926 24.178 7.442 1.00 17.49 149 ALA A N 1
ATOM 1233 C CA . ALA A 1 150 ? 7.241 24.673 7.063 1.00 17.29 149 ALA A CA 1
ATOM 1234 C C . ALA A 1 150 ? 7.575 25.966 7.803 1.00 17.01 149 ALA A C 1
ATOM 1235 O O . ALA A 1 150 ? 8.724 26.165 8.193 1.00 16.48 149 ALA A O 1
ATOM 1237 N N . ILE A 1 151 ? 6.575 26.845 7.970 1.00 17.05 150 ILE A N 1
ATOM 1238 C CA . ILE A 1 151 ? 6.753 28.091 8.708 1.00 17.18 150 ILE A CA 1
ATOM 1239 C C . ILE A 1 151 ? 7.178 27.758 10.140 1.00 17.01 150 ILE A C 1
ATOM 1240 O O . ILE A 1 151 ? 8.102 28.365 10.680 1.00 17.49 150 ILE A O 1
ATOM 1245 N N . ASN A 1 152 ? 6.489 26.787 10.740 1.00 16.78 151 ASN A N 1
ATOM 1246 C CA . ASN A 1 152 ? 6.671 26.459 12.147 1.00 17.72 151 ASN A CA 1
ATOM 1247 C C . ASN A 1 152 ? 8.030 25.792 12.369 1.00 18.02 151 ASN A C 1
ATOM 1248 O O . ASN A 1 152 ? 8.697 26.076 13.363 1.00 18.00 151 ASN A O 1
ATOM 1253 N N . ASP A 1 153 ? 8.434 24.924 11.431 1.00 18.15 152 ASP A N 1
ATOM 1254 C CA . ASP A 1 153 ? 9.753 24.305 11.463 1.00 18.87 152 ASP A CA 1
ATOM 1255 C C . ASP A 1 153 ? 10.838 25.378 11.389 1.00 18.83 152 ASP A C 1
ATOM 1256 O O . ASP A 1 153 ? 11.825 25.315 12.117 1.00 19.07 152 ASP A O 1
ATOM 1261 N N . THR A 1 154 ? 10.652 26.350 10.487 1.00 18.62 153 THR A N 1
ATOM 1262 C CA . THR A 1 154 ? 11.641 27.383 10.218 1.00 18.45 153 THR A CA 1
ATOM 1263 C C . THR A 1 154 ? 11.823 28.281 11.440 1.00 19.04 153 THR A C 1
ATOM 1264 O O . THR A 1 154 ? 12.950 28.584 11.823 1.00 19.57 153 THR A O 1
ATOM 1268 N N . LEU A 1 155 ? 10.709 28.709 12.042 1.00 18.93 154 LEU A N 1
ATOM 1269 C CA . LEU A 1 155 ? 10.786 29.642 13.153 1.00 19.34 154 LEU A CA 1
ATOM 1270 C C . LEU A 1 155 ? 11.435 28.987 14.374 1.00 19.51 154 LEU A C 1
ATOM 1271 O O . LEU A 1 155 ? 12.117 29.659 15.144 1.00 19.56 154 LEU A O 1
ATOM 1276 N N . GLU A 1 156 ? 11.265 27.670 14.525 1.00 19.54 155 GLU A N 1
ATOM 1277 C CA . GLU A 1 156 ? 11.907 26.965 15.626 1.00 20.11 155 GLU A CA 1
ATOM 1278 C C . GLU A 1 156 ? 13.427 27.126 15.550 1.00 21.11 155 GLU A C 1
ATOM 1279 O O . GLU A 1 156 ? 14.084 27.224 16.584 1.00 20.34 155 GLU A O 1
ATOM 1285 N N . SER A 1 157 ? 13.982 27.166 14.329 1.00 21.34 156 SER A N 1
ATOM 1286 C CA . SER A 1 157 ? 15.425 27.285 14.165 1.00 22.55 156 SER A CA 1
ATOM 1287 C C . SER A 1 157 ? 15.908 28.704 14.478 1.00 23.13 156 SER A C 1
ATOM 1288 O O . SER A 1 157 ? 17.105 28.929 14.620 1.00 25.07 156 SER A O 1
ATOM 1291 N N . PHE A 1 158 ? 14.970 29.650 14.619 1.00 23.33 157 PHE A N 1
ATOM 1292 C CA . PHE A 1 158 ? 15.287 31.043 14.903 1.00 23.87 157 PHE A CA 1
ATOM 1293 C C . PHE A 1 158 ? 15.291 31.315 16.408 1.00 23.80 157 PHE A C 1
ATOM 1294 O O . PHE A 1 158 ? 15.638 32.419 16.827 1.00 22.53 157 PHE A O 1
ATOM 1302 N N . ARG A 1 159 ? 14.902 30.308 17.204 1.00 23.85 158 ARG A N 1
ATOM 1303 C CA . ARG A 1 159 ? 14.559 30.471 18.613 1.00 25.87 158 ARG A CA 1
ATOM 1304 C C . ARG A 1 159 ? 15.645 31.227 19.379 1.00 27.18 158 ARG A C 1
ATOM 1305 O O . ARG A 1 159 ? 15.334 32.122 20.161 1.00 27.27 158 ARG A O 1
ATOM 1313 N N . GLU A 1 160 ? 16.911 30.863 19.160 1.00 29.56 159 GLU A N 1
ATOM 1314 C CA . GLU A 1 160 ? 17.990 31.409 19.969 1.00 33.41 159 GLU A CA 1
ATOM 1315 C C . GLU A 1 160 ? 18.633 32.616 19.285 1.00 32.87 159 GLU A C 1
ATOM 1316 O O . GLU A 1 160 ? 19.669 33.100 19.739 1.00 32.89 159 GLU A O 1
ATOM 1322 N N . ASN A 1 161 ? 17.998 33.119 18.216 1.00 30.97 160 ASN A N 1
ATOM 1323 C CA . ASN A 1 161 ? 18.621 34.111 17.353 1.00 29.94 160 ASN A CA 1
ATOM 1324 C C . ASN A 1 161 ? 17.653 35.250 17.038 1.00 29.41 160 ASN A C 1
ATOM 1325 O O . ASN A 1 161 ? 17.781 35.891 15.998 1.00 29.43 160 ASN A O 1
ATOM 1330 N N . LEU A 1 162 ? 16.714 35.520 17.953 1.00 30.01 161 LEU A N 1
ATOM 1331 C CA . LEU A 1 162 ? 15.627 36.453 17.686 1.00 30.73 161 LEU A CA 1
ATOM 1332 C C . LEU A 1 162 ? 16.112 37.902 17.700 1.00 31.32 161 LEU A C 1
ATOM 1333 O O . LEU A 1 162 ? 15.468 38.771 17.116 1.00 33.16 161 LEU A O 1
ATOM 1338 N N . ASN A 1 163 ? 17.241 38.157 18.373 1.00 31.32 162 ASN A N 1
ATOM 1339 C CA . ASN A 1 163 ? 17.805 39.498 18.426 1.00 30.28 162 ASN A CA 1
ATOM 1340 C C . ASN A 1 163 ? 18.982 39.618 17.459 1.00 28.43 162 ASN A C 1
ATOM 1341 O O . ASN A 1 163 ? 19.693 40.619 17.468 1.00 28.57 162 ASN A O 1
ATOM 1346 N N . ASP A 1 164 ? 19.187 38.591 16.627 1.00 26.09 163 ASP A N 1
ATOM 1347 C CA . ASP A 1 164 ? 20.306 38.566 15.699 1.00 25.11 163 ASP A CA 1
ATOM 1348 C C . ASP A 1 164 ? 19.860 39.194 14.381 1.00 24.16 163 ASP A C 1
ATOM 1349 O O . ASP A 1 164 ? 18.955 38.676 13.735 1.00 23.82 163 ASP A O 1
ATOM 1354 N N . PRO A 1 165 ? 20.487 40.311 13.942 1.00 23.79 164 PRO A N 1
ATOM 1355 C CA . PRO A 1 165 ? 20.058 41.020 12.734 1.00 23.21 164 PRO A CA 1
ATOM 1356 C C . PRO A 1 165 ? 20.228 40.228 11.440 1.00 22.54 164 PRO A C 1
ATOM 1357 O O . PRO A 1 165 ? 19.700 40.623 10.405 1.00 22.50 164 PRO A O 1
ATOM 1361 N N . ARG A 1 166 ? 20.961 39.109 11.504 1.00 22.19 165 ARG A N 1
ATOM 1362 C CA . ARG A 1 166 ? 21.139 38.261 10.336 1.00 21.65 165 ARG A CA 1
ATOM 1363 C C . ARG A 1 166 ? 19.881 37.427 10.097 1.00 21.45 165 ARG A C 1
ATOM 1364 O O . ARG A 1 166 ? 19.648 36.965 8.984 1.00 21.44 165 ARG A O 1
ATOM 1372 N N . PHE A 1 167 ? 19.079 37.239 11.151 1.00 20.79 166 PHE A N 1
ATOM 1373 C CA . PHE A 1 167 ? 17.886 36.411 11.063 1.00 21.05 166 PHE A CA 1
ATOM 1374 C C . PHE A 1 167 ? 16.707 37.296 10.666 1.00 20.93 166 PHE A C 1
ATOM 1375 O O . PHE A 1 167 ? 15.804 37.540 11.462 1.00 20.45 166 PHE A O 1
ATOM 1383 N N . ASP A 1 168 ? 16.756 37.793 9.423 1.00 21.09 167 ASP A N 1
ATOM 1384 C CA . ASP A 1 168 ? 15.786 38.744 8.911 1.00 21.89 167 ASP A CA 1
ATOM 1385 C C . ASP A 1 168 ? 14.747 38.001 8.073 1.00 21.45 167 ASP A C 1
ATOM 1386 O O . ASP A 1 168 ? 14.776 36.774 7.982 1.00 20.92 167 ASP A O 1
ATOM 1391 N N . TYR A 1 169 ? 13.839 38.760 7.451 1.00 21.16 168 TYR A N 1
ATOM 1392 C CA . TYR A 1 169 ? 12.771 38.181 6.649 1.00 21.30 168 TYR A CA 1
ATOM 1393 C C . TYR A 1 169 ? 13.358 37.415 5.460 1.00 21.02 168 TYR A C 1
ATOM 1394 O O . TYR A 1 169 ? 12.827 36.377 5.074 1.00 21.14 168 TYR A O 1
ATOM 1403 N N . ASN A 1 170 ? 14.468 37.916 4.901 1.00 20.40 169 ASN A N 1
ATOM 1404 C CA . ASN A 1 170 ? 15.124 37.273 3.772 1.00 20.59 169 ASN A CA 1
ATOM 1405 C C . ASN A 1 170 ? 15.557 35.857 4.150 1.00 20.69 169 ASN A C 1
ATOM 1406 O O . ASN A 1 170 ? 15.315 34.916 3.393 1.00 21.15 169 ASN A O 1
ATOM 1411 N N . LYS A 1 171 ? 16.196 35.714 5.320 1.00 19.94 170 LYS A N 1
ATOM 1412 C CA . LYS A 1 171 ? 16.618 34.400 5.780 1.00 19.69 170 LYS A CA 1
ATOM 1413 C C . LYS A 1 171 ? 15.398 33.505 5.993 1.00 18.53 170 LYS A C 1
ATOM 1414 O O . LYS A 1 171 ? 15.410 32.336 5.610 1.00 17.32 170 LYS A O 1
ATOM 1420 N N . PHE A 1 172 ? 14.344 34.072 6.593 1.00 17.83 171 PHE A N 1
ATOM 1421 C CA . PHE A 1 172 ? 13.120 33.334 6.865 1.00 18.08 171 PHE A CA 1
ATOM 1422 C C . PHE A 1 172 ? 12.576 32.696 5.589 1.00 18.11 171 PHE A C 1
ATOM 1423 O O . PHE A 1 172 ? 12.361 31.487 5.544 1.00 17.94 171 PHE A O 1
ATOM 1431 N N . PHE A 1 173 ? 12.363 33.511 4.553 1.00 18.76 172 PHE A N 1
ATOM 1432 C CA . PHE A 1 173 ? 11.717 33.027 3.342 1.00 18.93 172 PHE A CA 1
ATOM 1433 C C . PHE A 1 173 ? 12.600 32.007 2.623 1.00 19.70 172 PHE A C 1
ATOM 1434 O O . PHE A 1 173 ? 12.089 31.046 2.055 1.00 19.17 172 PHE A O 1
ATOM 1442 N N . ARG A 1 174 ? 13.922 32.212 2.683 1.00 20.34 173 ARG A N 1
ATOM 1443 C CA . ARG A 1 174 ? 14.903 31.325 2.069 1.00 21.61 173 ARG A CA 1
ATOM 1444 C C . ARG A 1 174 ? 14.871 29.957 2.761 1.00 20.60 173 ARG A C 1
ATOM 1445 O O . ARG A 1 174 ? 14.767 28.928 2.095 1.00 19.15 173 ARG A O 1
ATOM 1453 N N . LYS A 1 175 ? 14.940 29.959 4.100 1.00 19.80 174 LYS A N 1
ATOM 1454 C CA . LYS A 1 175 ? 14.954 28.727 4.873 1.00 20.42 174 LYS A CA 1
ATOM 1455 C C . LYS A 1 175 ? 13.629 27.979 4.715 1.00 19.27 174 LYS A C 1
ATOM 1456 O O . LYS A 1 175 ? 13.615 26.763 4.538 1.00 18.54 174 LYS A O 1
ATOM 1462 N N . ARG A 1 176 ? 12.521 28.725 4.745 1.00 18.30 175 ARG A N 1
ATOM 1463 C CA . ARG A 1 176 ? 11.192 28.152 4.610 1.00 18.35 175 ARG A CA 1
ATOM 1464 C C . ARG A 1 176 ? 11.060 27.403 3.285 1.00 18.34 175 ARG A C 1
ATOM 1465 O O . ARG A 1 176 ? 10.478 26.319 3.246 1.00 17.71 175 ARG A O 1
ATOM 1473 N N . MET A 1 177 ? 11.602 27.984 2.206 1.00 18.58 176 MET A N 1
ATOM 1474 C CA . MET A 1 177 ? 11.419 27.424 0.875 1.00 19.02 176 MET A CA 1
ATOM 1475 C C . MET A 1 177 ? 12.182 26.109 0.724 1.00 19.12 176 MET A C 1
ATOM 1476 O O . MET A 1 177 ? 11.739 25.233 -0.016 1.00 18.43 176 MET A O 1
ATOM 1481 N N . GLU A 1 178 ? 13.318 25.973 1.425 1.00 19.87 177 GLU A N 1
ATOM 1482 C CA . GLU A 1 178 ? 14.079 24.733 1.400 1.00 21.05 177 GLU A CA 1
ATOM 1483 C C . GLU A 1 178 ? 13.165 23.573 1.795 1.00 20.33 177 GLU A C 1
ATOM 1484 O O . GLU A 1 178 ? 13.235 22.493 1.207 1.00 20.14 177 GLU A O 1
ATOM 1490 N N . ILE A 1 179 ? 12.316 23.813 2.801 1.00 19.27 178 ILE A N 1
ATOM 1491 C CA . ILE A 1 179 ? 11.412 22.799 3.322 1.00 19.26 178 ILE A CA 1
ATOM 1492 C C . ILE A 1 179 ? 10.249 22.608 2.350 1.00 18.60 178 ILE A C 1
ATOM 1493 O O . ILE A 1 179 ? 9.928 21.479 1.989 1.00 17.65 178 ILE A O 1
ATOM 1498 N N . ILE A 1 180 ? 9.638 23.717 1.912 1.00 18.48 179 ILE A N 1
ATOM 1499 C CA . ILE A 1 180 ? 8.498 23.646 1.005 1.00 19.17 179 ILE A CA 1
ATOM 1500 C C . ILE A 1 180 ? 8.888 22.860 -0.249 1.00 19.10 179 ILE A C 1
ATOM 1501 O O . ILE A 1 180 ? 8.159 21.966 -0.673 1.00 19.04 179 ILE A O 1
ATOM 1506 N N . TYR A 1 181 ? 10.036 23.208 -0.840 1.00 19.82 180 TYR A N 1
ATOM 1507 C CA . TYR A 1 181 ? 10.471 22.592 -2.085 1.00 20.64 180 TYR A CA 1
ATOM 1508 C C . TYR A 1 181 ? 10.655 21.084 -1.908 1.00 21.41 180 TYR A C 1
ATOM 1509 O O . TYR A 1 181 ? 10.262 20.316 -2.779 1.00 21.20 180 TYR A O 1
ATOM 1518 N N . ASP A 1 182 ? 11.250 20.677 -0.779 1.00 23.89 181 ASP A N 1
ATOM 1519 C CA . ASP A 1 182 ? 11.485 19.268 -0.486 1.00 26.47 181 ASP A CA 1
ATOM 1520 C C . ASP A 1 182 ? 10.156 18.511 -0.404 1.00 25.39 181 ASP A C 1
ATOM 1521 O O . ASP A 1 182 ? 10.056 17.375 -0.878 1.00 24.61 181 ASP A O 1
ATOM 1526 N N . LYS A 1 183 ? 9.139 19.143 0.201 1.00 24.31 182 LYS A N 1
ATOM 1527 C CA . LYS A 1 183 ? 7.828 18.528 0.337 1.00 24.85 182 LYS A CA 1
ATOM 1528 C C . LYS A 1 183 ? 7.121 18.451 -1.015 1.00 23.82 182 LYS A C 1
ATOM 1529 O O . LYS A 1 183 ? 6.456 17.456 -1.305 1.00 23.35 182 LYS A O 1
ATOM 1535 N N . GLN A 1 184 ? 7.254 19.515 -1.820 1.00 22.88 183 GLN A N 1
ATOM 1536 C CA . GLN A 1 184 ? 6.674 19.539 -3.155 1.00 22.95 183 GLN A CA 1
ATOM 1537 C C . GLN A 1 184 ? 7.240 18.383 -3.978 1.00 22.53 183 GLN A C 1
ATOM 1538 O O . GLN A 1 184 ? 6.496 17.723 -4.698 1.00 22.66 183 GLN A O 1
ATOM 1544 N N . LYS A 1 185 ? 8.554 18.144 -3.861 1.00 22.11 184 LYS A N 1
ATOM 1545 C CA . LYS A 1 185 ? 9.196 17.041 -4.562 1.00 23.60 184 LYS A CA 1
ATOM 1546 C C . LYS A 1 185 ? 8.661 15.713 -4.026 1.00 22.97 184 LYS A C 1
ATOM 1547 O O . LYS A 1 185 ? 8.309 14.832 -4.805 1.00 23.05 184 LYS A O 1
ATOM 1553 N N . ASN A 1 186 ? 8.599 15.588 -2.693 1.00 23.28 185 ASN A N 1
ATOM 1554 C CA . ASN A 1 186 ? 8.105 14.379 -2.050 1.00 23.85 185 ASN A CA 1
ATOM 1555 C C . ASN A 1 186 ? 6.698 14.061 -2.564 1.00 23.58 185 ASN A C 1
ATOM 1556 O O . ASN A 1 186 ? 6.410 12.919 -2.926 1.00 23.43 185 ASN A O 1
ATOM 1561 N N . PHE A 1 187 ? 5.837 15.087 -2.622 1.00 23.11 186 PHE A N 1
ATOM 1562 C CA . PHE A 1 187 ? 4.454 14.901 -3.036 1.00 22.28 186 PHE A CA 1
ATOM 1563 C C . PHE A 1 187 ? 4.367 14.467 -4.499 1.00 23.32 186 PHE A C 1
ATOM 1564 O O . PHE A 1 187 ? 3.628 13.539 -4.824 1.00 23.72 186 PHE A O 1
ATOM 1572 N N . ILE A 1 188 ? 5.100 15.158 -5.383 1.00 24.29 187 ILE A N 1
ATOM 1573 C CA . ILE A 1 188 ? 4.950 14.902 -6.808 1.00 24.75 187 ILE A CA 1
ATOM 1574 C C . ILE A 1 188 ? 5.506 13.523 -7.159 1.00 25.08 187 ILE A C 1
ATOM 1575 O O . ILE A 1 188 ? 4.976 12.860 -8.047 1.00 25.75 187 ILE A O 1
ATOM 1580 N N . ASN A 1 189 ? 6.560 13.094 -6.453 1.00 24.93 188 ASN A N 1
ATOM 1581 C CA . ASN A 1 189 ? 7.117 11.767 -6.663 1.00 25.56 188 ASN A CA 1
ATOM 1582 C C . ASN A 1 189 ? 6.097 10.715 -6.232 1.00 25.84 188 ASN A C 1
ATOM 1583 O O . ASN A 1 189 ? 5.966 9.678 -6.880 1.00 26.97 188 ASN A O 1
ATOM 1588 N N . TYR A 1 190 ? 5.366 11.010 -5.150 1.00 25.19 189 TYR A N 1
ATOM 1589 C CA . TYR A 1 190 ? 4.322 10.130 -4.651 1.00 24.96 189 TYR A CA 1
ATOM 1590 C C . TYR A 1 190 ? 3.154 10.086 -5.638 1.00 24.83 189 TYR A C 1
ATOM 1591 O O . TYR A 1 190 ? 2.636 9.012 -5.942 1.00 23.70 189 TYR A O 1
ATOM 1600 N N . TYR A 1 191 ? 2.760 11.266 -6.135 1.00 24.29 190 TYR A N 1
ATOM 1601 C CA . TYR A 1 191 ? 1.667 11.393 -7.086 1.00 24.92 190 TYR A CA 1
ATOM 1602 C C . TYR A 1 191 ? 1.945 10.542 -8.327 1.00 25.82 190 TYR A C 1
ATOM 1603 O O . TYR A 1 191 ? 1.067 9.809 -8.783 1.00 25.28 190 TYR A O 1
ATOM 1612 N N . LYS A 1 192 ? 3.174 10.641 -8.855 1.00 27.27 191 LYS A N 1
ATOM 1613 C CA . LYS A 1 192 ? 3.554 9.969 -10.088 1.00 29.66 191 LYS A CA 1
ATOM 1614 C C . LYS A 1 192 ? 3.603 8.455 -9.883 1.00 30.53 191 LYS A C 1
ATOM 1615 O O . LYS A 1 192 ? 3.187 7.698 -10.763 1.00 30.53 191 LYS A O 1
ATOM 1621 N N . ALA A 1 193 ? 4.107 8.024 -8.717 1.00 30.12 192 ALA A N 1
ATOM 1622 C CA . ALA A 1 193 ? 4.199 6.607 -8.397 1.00 31.32 192 ALA A CA 1
ATOM 1623 C C . ALA A 1 193 ? 2.800 6.008 -8.265 1.00 31.53 192 ALA A C 1
ATOM 1624 O O . ALA A 1 193 ? 2.558 4.897 -8.732 1.00 31.70 192 ALA A O 1
ATOM 1626 N N . GLN A 1 194 ? 1.888 6.768 -7.644 1.00 32.24 193 GLN A N 1
ATOM 1627 C CA . GLN A 1 194 ? 0.520 6.331 -7.415 1.00 32.44 193 GLN A CA 1
ATOM 1628 C C . GLN A 1 194 ? -0.230 6.200 -8.740 1.00 34.65 193 GLN A C 1
ATOM 1629 O O . GLN A 1 194 ? -0.998 5.255 -8.926 1.00 32.90 193 GLN A O 1
ATOM 1635 N N . ARG A 1 195 ? 0.009 7.152 -9.652 1.00 36.45 194 ARG A N 1
ATOM 1636 C CA . ARG A 1 195 ? -0.645 7.177 -10.952 1.00 39.80 194 ARG A CA 1
ATOM 1637 C C . ARG A 1 195 ? -0.207 5.983 -11.796 1.00 41.71 194 ARG A C 1
ATOM 1638 O O . ARG A 1 195 ? -1.019 5.406 -12.521 1.00 41.89 194 ARG A O 1
ATOM 1646 N N . GLU A 1 196 ? 1.086 5.648 -11.702 1.00 43.40 195 GLU A N 1
ATOM 1647 C CA . GLU A 1 196 ? 1.673 4.523 -12.410 1.00 47.52 195 GLU A CA 1
ATOM 1648 C C . GLU A 1 196 ? 1.040 3.219 -11.923 1.00 46.03 195 GLU A C 1
ATOM 1649 O O . GLU A 1 196 ? 0.734 2.344 -12.727 1.00 49.58 195 GLU A O 1
ATOM 1655 N N . GLU A 1 197 ? 0.836 3.113 -10.604 1.00 44.48 196 GLU A N 1
ATOM 1656 C CA . GLU A 1 197 ? 0.336 1.902 -9.974 1.00 43.59 196 GLU A CA 1
ATOM 1657 C C . GLU A 1 197 ? -1.157 1.737 -10.251 1.00 41.10 196 GLU A C 1
ATOM 1658 O O . GLU A 1 197 ? -1.604 0.634 -10.555 1.00 40.70 196 GLU A O 1
ATOM 1664 N N . ASN A 1 198 ? -1.920 2.831 -10.126 1.00 38.15 197 ASN A N 1
ATOM 1665 C CA . ASN A 1 198 ? -3.364 2.789 -10.290 1.00 37.21 197 ASN A CA 1
ATOM 1666 C C . ASN A 1 198 ? -3.824 4.031 -11.051 1.00 36.66 197 ASN A C 1
ATOM 1667 O O . ASN A 1 198 ? -4.096 5.066 -10.446 1.00 35.41 197 ASN A O 1
ATOM 1672 N N . PRO A 1 199 ? -3.933 3.965 -12.400 1.00 38.11 198 PRO A N 1
ATOM 1673 C CA . PRO A 1 199 ? -4.335 5.120 -13.208 1.00 37.59 198 PRO A CA 1
ATOM 1674 C C . PRO A 1 199 ? -5.766 5.620 -12.997 1.00 37.78 198 PRO A C 1
ATOM 1675 O O . PRO A 1 199 ? -6.144 6.648 -13.553 1.00 38.46 198 PRO A O 1
ATOM 1679 N N . GLU A 1 200 ? -6.546 4.906 -12.178 1.00 38.60 199 GLU A N 1
ATOM 1680 C CA . GLU A 1 200 ? -7.918 5.297 -11.892 1.00 39.23 199 GLU A CA 1
ATOM 1681 C C . GLU A 1 200 ? -7.964 6.342 -10.775 1.00 36.39 199 GLU A C 1
ATOM 1682 O O . GLU A 1 200 ? -9.005 6.962 -10.558 1.00 35.73 199 GLU A O 1
ATOM 1688 N N . LEU A 1 201 ? -6.844 6.526 -10.059 1.00 32.67 200 LEU A N 1
ATOM 1689 C CA . LEU A 1 201 ? -6.806 7.445 -8.929 1.00 29.94 200 LEU A CA 1
ATOM 1690 C C . LEU A 1 201 ? -6.886 8.885 -9.429 1.00 27.79 200 LEU A C 1
ATOM 1691 O O . LEU A 1 201 ? -6.192 9.259 -10.370 1.00 27.58 200 LEU A O 1
ATOM 1696 N N . ILE A 1 202 ? -7.743 9.683 -8.785 1.00 25.58 201 ILE A N 1
ATOM 1697 C CA . ILE A 1 202 ? -7.837 11.101 -9.089 1.00 24.41 201 ILE A CA 1
ATOM 1698 C C . ILE A 1 202 ? -6.977 11.878 -8.092 1.00 23.04 201 ILE A C 1
ATOM 1699 O O . ILE A 1 202 ? -6.522 11.316 -7.096 1.00 22.58 201 ILE A O 1
ATOM 1704 N N . ILE A 1 203 ? -6.764 13.170 -8.374 1.00 21.43 202 ILE A N 1
ATOM 1705 C CA . ILE A 1 203 ? -5.913 14.033 -7.563 1.00 21.01 202 ILE A CA 1
ATOM 1706 C C . ILE A 1 203 ? -6.295 13.931 -6.086 1.00 20.74 202 ILE A C 1
ATOM 1707 O O . ILE A 1 203 ? -5.424 13.726 -5.244 1.00 20.75 202 ILE A O 1
ATOM 1712 N N . ASP A 1 204 ? -7.592 14.063 -5.779 1.00 20.75 203 ASP A N 1
ATOM 1713 C CA . ASP A 1 204 ? -8.043 14.135 -4.394 1.00 21.45 203 ASP A CA 1
ATOM 1714 C C . ASP A 1 204 ? -7.795 12.820 -3.653 1.00 21.68 203 ASP A C 1
ATOM 1715 O O . ASP A 1 204 ? -7.573 12.840 -2.445 1.00 21.57 203 ASP A O 1
ATOM 1720 N N . ASP A 1 205 ? -7.834 11.686 -4.371 1.00 22.32 204 ASP A N 1
ATOM 1721 C CA . ASP A 1 205 ? -7.543 10.387 -3.783 1.00 22.41 204 ASP A CA 1
ATOM 1722 C C . ASP A 1 205 ? -6.113 10.374 -3.249 1.00 22.40 204 ASP A C 1
ATOM 1723 O O . ASP A 1 205 ? -5.867 9.900 -2.143 1.00 22.33 204 ASP A O 1
ATOM 1728 N N . ILE A 1 206 ? -5.184 10.889 -4.064 1.00 22.01 205 ILE A N 1
ATOM 1729 C CA . ILE A 1 206 ? -3.761 10.861 -3.766 1.00 21.86 205 ILE A CA 1
ATOM 1730 C C . ILE A 1 206 ? -3.447 11.897 -2.685 1.00 21.84 205 ILE A C 1
ATOM 1731 O O . ILE A 1 206 ? -2.643 11.638 -1.791 1.00 21.86 205 ILE A O 1
ATOM 1736 N N . VAL A 1 207 ? -4.103 13.061 -2.755 1.00 21.41 206 VAL A N 1
ATOM 1737 C CA . VAL A 1 207 ? -3.851 14.130 -1.800 1.00 21.41 206 VAL A CA 1
ATOM 1738 C C . VAL A 1 207 ? -4.298 13.691 -0.404 1.00 22.03 206 VAL A C 1
ATOM 1739 O O . VAL A 1 207 ? -3.570 13.885 0.567 1.00 22.08 206 VAL A O 1
ATOM 1743 N N . LYS A 1 208 ? -5.492 13.095 -0.307 1.00 21.48 207 LYS A N 1
ATOM 1744 C CA . LYS A 1 208 ? -6.046 12.765 1.000 1.00 22.89 207 LYS A CA 1
ATOM 1745 C C . LYS A 1 208 ? -5.218 11.679 1.691 1.00 23.06 207 LYS A C 1
ATOM 1746 O O . LYS A 1 208 ? -5.018 11.739 2.901 1.00 22.93 207 LYS A O 1
ATOM 1752 N N . THR A 1 209 ? -4.723 10.702 0.922 1.00 23.15 208 THR A N 1
ATOM 1753 C CA . THR A 1 209 ? -3.869 9.669 1.487 1.00 23.39 208 THR A CA 1
ATOM 1754 C C . THR A 1 209 ? -2.530 10.284 1.891 1.00 23.40 208 THR A C 1
ATOM 1755 O O . THR A 1 209 ? -1.986 9.943 2.938 1.00 23.48 208 THR A O 1
ATOM 1759 N N . TYR A 1 210 ? -2.013 11.196 1.056 1.00 23.30 209 TYR A N 1
ATOM 1760 C CA . TYR A 1 210 ? -0.771 11.885 1.360 1.00 22.82 209 TYR A CA 1
ATOM 1761 C C . TYR A 1 210 ? -0.912 12.661 2.669 1.00 22.90 209 TYR A C 1
ATOM 1762 O O . TYR A 1 210 ? -0.015 12.623 3.508 1.00 23.03 209 TYR A O 1
ATOM 1771 N N . LEU A 1 211 ? -2.044 13.354 2.842 1.00 22.95 210 LEU A N 1
ATOM 1772 C CA . LEU A 1 211 ? -2.260 14.190 4.013 1.00 23.54 210 LEU A CA 1
ATOM 1773 C C . LEU A 1 211 ? -2.403 13.327 5.267 1.00 24.85 210 LEU A C 1
ATOM 1774 O O . LEU A 1 211 ? -1.973 13.729 6.351 1.00 24.65 210 LEU A O 1
ATOM 1779 N N . SER A 1 212 ? -3.013 12.145 5.103 1.00 25.51 211 SER A N 1
ATOM 1780 C CA . SER A 1 212 ? -3.206 11.202 6.193 1.00 26.80 211 SER A CA 1
ATOM 1781 C C . SER A 1 212 ? -1.865 10.615 6.636 1.00 27.68 211 SER A C 1
ATOM 1782 O O . SER A 1 212 ? -1.591 10.542 7.830 1.00 28.04 211 SER A O 1
ATOM 1785 N N . ASN A 1 213 ? -1.037 10.218 5.663 1.00 28.03 212 ASN A N 1
ATOM 1786 C CA . ASN A 1 213 ? 0.239 9.570 5.920 1.00 29.06 212 ASN A CA 1
ATOM 1787 C C . ASN A 1 213 ? 1.262 10.561 6.471 1.00 29.97 212 ASN A C 1
ATOM 1788 O O . ASN A 1 213 ? 2.073 10.198 7.319 1.00 30.09 212 ASN A O 1
ATOM 1793 N N . GLU A 1 214 ? 1.238 11.802 5.966 1.00 29.51 213 GLU A N 1
ATOM 1794 C CA . GLU A 1 214 ? 2.324 12.738 6.209 1.00 29.43 213 GLU A CA 1
ATOM 1795 C C . GLU A 1 214 ? 2.004 13.688 7.360 1.00 28.57 213 GLU A C 1
ATOM 1796 O O . GLU A 1 214 ? 2.921 14.092 8.069 1.00 28.90 213 GLU A O 1
ATOM 1802 N N . TYR A 1 215 ? 0.724 14.052 7.528 1.00 27.43 214 TYR A N 1
ATOM 1803 C CA . TYR A 1 215 ? 0.350 15.075 8.496 1.00 27.82 214 TYR A CA 1
ATOM 1804 C C . TYR A 1 215 ? -0.794 14.601 9.390 1.00 28.43 214 TYR A C 1
ATOM 1805 O O . TYR A 1 215 ? -1.456 15.422 10.014 1.00 29.92 214 TYR A O 1
ATOM 1814 N N . SER A 1 216 ? -1.034 13.284 9.425 1.00 29.48 215 SER A N 1
ATOM 1815 C CA . SER A 1 216 ? -1.978 12.648 10.336 1.00 30.75 215 SER A CA 1
ATOM 1816 C C . SER A 1 216 ? -3.395 13.216 10.217 1.00 30.19 215 SER A C 1
ATOM 1817 O O . SER A 1 216 ? -4.144 13.208 11.191 1.00 30.19 215 SER A O 1
ATOM 1820 N N . LYS A 1 217 ? -3.773 13.680 9.019 1.00 30.04 216 LYS A N 1
ATOM 1821 C CA . LYS A 1 217 ? -5.127 14.157 8.782 1.00 30.67 216 LYS A CA 1
ATOM 1822 C C . LYS A 1 217 ? -6.077 12.961 8.685 1.00 30.64 216 LYS A C 1
ATOM 1823 O O . LYS A 1 217 ? -5.671 11.867 8.292 1.00 30.00 216 LYS A O 1
ATOM 1829 N N . GLU A 1 218 ? -7.346 13.192 9.039 1.00 30.92 217 GLU A N 1
ATOM 1830 C CA . GLU A 1 218 ? -8.362 12.151 9.020 1.00 33.43 217 GLU A CA 1
ATOM 1831 C C . GLU A 1 218 ? -9.041 12.112 7.654 1.00 31.22 217 GLU A C 1
ATOM 1832 O O . GLU A 1 218 ? -9.627 13.104 7.232 1.00 30.38 217 GLU A O 1
ATOM 1838 N N . ILE A 1 219 ? -8.974 10.953 6.988 1.00 30.20 218 ILE A N 1
ATOM 1839 C CA . ILE A 1 219 ? -9.566 10.762 5.671 1.00 31.57 218 ILE A CA 1
ATOM 1840 C C . ILE A 1 219 ? -11.062 11.080 5.732 1.00 31.73 218 ILE A C 1
ATOM 1841 O O . ILE A 1 219 ? -11.603 11.687 4.808 1.00 30.76 218 ILE A O 1
ATOM 1846 N N . ASP A 1 220 ? -11.709 10.690 6.842 1.00 32.32 219 ASP A N 1
ATOM 1847 C CA . ASP A 1 220 ? -13.138 10.882 7.034 1.00 33.36 219 ASP A CA 1
ATOM 1848 C C . ASP A 1 220 ? -13.493 12.366 6.969 1.00 32.03 219 ASP A C 1
ATOM 1849 O O . ASP A 1 220 ? -14.506 12.733 6.381 1.00 30.98 219 ASP A O 1
ATOM 1854 N N . GLU A 1 221 ? -12.657 13.211 7.588 1.00 31.03 220 GLU A N 1
ATOM 1855 C CA . GLU A 1 221 ? -12.907 14.643 7.634 1.00 31.28 220 GLU A CA 1
ATOM 1856 C C . GLU A 1 221 ? -12.681 15.267 6.256 1.00 29.26 220 GLU A C 1
ATOM 1857 O O . GLU A 1 221 ? -13.392 16.194 5.870 1.00 28.55 220 GLU A O 1
ATOM 1863 N N . LEU A 1 222 ? -11.685 14.754 5.524 1.00 26.62 221 LEU A N 1
ATOM 1864 C CA . LEU A 1 222 ? -11.365 15.265 4.200 1.00 26.53 221 LEU A CA 1
ATOM 1865 C C . LEU A 1 222 ? -12.466 14.870 3.217 1.00 26.08 221 LEU A C 1
ATOM 1866 O O . LEU A 1 222 ? -12.812 15.650 2.330 1.00 25.05 221 LEU A O 1
ATOM 1871 N N . ASN A 1 223 ? -13.019 13.662 3.400 1.00 25.77 222 ASN A N 1
ATOM 1872 C CA . ASN A 1 223 ? -14.102 13.167 2.563 1.00 26.42 222 ASN A CA 1
ATOM 1873 C C . ASN A 1 223 ? -15.325 14.067 2.720 1.00 26.55 222 ASN A C 1
ATOM 1874 O O . ASN A 1 223 ? -15.969 14.409 1.731 1.00 26.60 222 ASN A O 1
ATOM 1879 N N . THR A 1 224 ? -15.618 14.444 3.971 1.00 26.27 223 THR A N 1
ATOM 1880 C CA . THR A 1 224 ? -16.728 15.323 4.306 1.00 26.55 223 THR A CA 1
ATOM 1881 C C . THR A 1 224 ? -16.538 16.679 3.631 1.00 26.20 223 THR A C 1
ATOM 1882 O O . THR A 1 224 ? -17.491 17.235 3.093 1.00 24.63 223 THR A O 1
ATOM 1886 N N . TYR A 1 225 ? -15.302 17.198 3.665 1.00 26.29 224 TYR A N 1
ATOM 1887 C CA . TYR A 1 225 ? -14.975 18.479 3.053 1.00 26.44 224 TYR A CA 1
ATOM 1888 C C . TYR A 1 225 ? -15.196 18.421 1.538 1.00 25.27 224 TYR A C 1
ATOM 1889 O O . TYR A 1 225 ? -15.755 19.350 0.966 1.00 25.36 224 TYR A O 1
ATOM 1898 N N . ILE A 1 226 ? -14.758 17.327 0.901 1.00 24.97 225 ILE A N 1
ATOM 1899 C CA . ILE A 1 226 ? -14.936 17.138 -0.532 1.00 26.19 225 ILE A CA 1
ATOM 1900 C C . ILE A 1 226 ? -16.430 17.189 -0.861 1.00 28.22 225 ILE A C 1
ATOM 1901 O O . ILE A 1 226 ? -16.842 17.950 -1.737 1.00 27.38 225 ILE A O 1
ATOM 1906 N N . GLU A 1 227 ? -17.232 16.398 -0.127 1.00 29.68 226 GLU A N 1
ATOM 1907 C CA . GLU A 1 227 ? -18.672 16.311 -0.334 1.00 32.06 226 GLU A CA 1
ATOM 1908 C C . GLU A 1 227 ? -19.300 17.697 -0.210 1.00 30.20 226 GLU A C 1
ATOM 1909 O O . GLU A 1 227 ? -20.117 18.091 -1.041 1.00 29.18 226 GLU A O 1
ATOM 1915 N N . GLU A 1 228 ? -18.928 18.415 0.856 1.00 30.57 227 GLU A N 1
ATOM 1916 C CA . GLU A 1 228 ? -19.505 19.718 1.137 1.00 31.35 227 GLU A CA 1
ATOM 1917 C C . GLU A 1 228 ? -19.110 20.700 0.037 1.00 29.70 227 GLU A C 1
ATOM 1918 O O . GLU A 1 228 ? -19.933 21.513 -0.379 1.00 29.93 227 GLU A O 1
ATOM 1924 N N . SER A 1 229 ? -17.859 20.601 -0.434 1.00 27.43 228 SER A N 1
ATOM 1925 C CA . SER A 1 229 ? -17.342 21.483 -1.469 1.00 26.27 228 SER A CA 1
ATOM 1926 C C . SER A 1 229 ? -18.085 21.251 -2.782 1.00 25.47 228 SER A C 1
ATOM 1927 O O . SER A 1 229 ? -18.467 22.210 -3.449 1.00 25.44 228 SER A O 1
ATOM 1930 N N . LEU A 1 230 ? -18.285 19.973 -3.135 1.00 24.53 229 LEU A N 1
ATOM 1931 C CA . LEU A 1 230 ? -18.948 19.589 -4.372 1.00 24.94 229 LEU A CA 1
ATOM 1932 C C . LEU A 1 230 ? -20.402 20.062 -4.358 1.00 24.96 229 LEU A C 1
ATOM 1933 O O . LEU A 1 230 ? -20.875 20.633 -5.337 1.00 24.71 229 LEU A O 1
ATOM 1938 N N . ASN A 1 231 ? -21.095 19.837 -3.234 1.00 26.19 230 ASN A N 1
ATOM 1939 C CA . ASN A 1 231 ? -22.502 20.193 -3.107 1.00 27.06 230 ASN A CA 1
ATOM 1940 C C . ASN A 1 231 ? -22.676 21.705 -3.239 1.00 26.99 230 ASN A C 1
ATOM 1941 O O . ASN A 1 231 ? -23.589 22.170 -3.914 1.00 26.87 230 ASN A O 1
ATOM 1946 N N . LYS A 1 232 ? -21.778 22.462 -2.599 1.00 25.89 231 LYS A N 1
ATOM 1947 C CA . LYS A 1 232 ? -21.878 23.912 -2.571 1.00 26.05 231 LYS A CA 1
ATOM 1948 C C . LYS A 1 232 ? -21.699 24.502 -3.971 1.00 25.07 231 LYS A C 1
ATOM 1949 O O . LYS A 1 232 ? -22.380 25.457 -4.328 1.00 24.89 231 LYS A O 1
ATOM 1955 N N . ILE A 1 233 ? -20.780 23.941 -4.764 1.00 25.37 232 ILE A N 1
ATOM 1956 C CA . ILE A 1 233 ? -20.483 24.509 -6.075 1.00 25.37 232 ILE A CA 1
ATOM 1957 C C . ILE A 1 233 ? -21.546 24.099 -7.099 1.00 25.20 232 ILE A C 1
ATOM 1958 O O . ILE A 1 233 ? -21.951 24.913 -7.922 1.00 24.77 232 ILE A O 1
ATOM 1963 N N . THR A 1 234 ? -22.009 22.845 -7.031 1.00 25.71 233 THR A N 1
ATOM 1964 C CA . THR A 1 234 ? -23.000 22.348 -7.977 1.00 26.78 233 THR A CA 1
ATOM 1965 C C . THR A 1 234 ? -24.340 23.055 -7.770 1.00 28.14 233 THR A C 1
ATOM 1966 O O . THR A 1 234 ? -25.136 23.150 -8.698 1.00 29.67 233 THR A O 1
ATOM 1970 N N . GLN A 1 235 ? -24.570 23.578 -6.563 1.00 28.11 234 GLN A N 1
ATOM 1971 C CA . GLN A 1 235 ? -25.793 24.305 -6.257 1.00 29.51 234 GLN A CA 1
ATOM 1972 C C . GLN A 1 235 ? -25.675 25.771 -6.681 1.00 28.01 234 GLN A C 1
ATOM 1973 O O . GLN A 1 235 ? -26.647 26.517 -6.594 1.00 26.15 234 GLN A O 1
ATOM 1979 N N . ASN A 1 236 ? -24.488 26.168 -7.157 1.00 26.88 235 ASN A N 1
ATOM 1980 C CA . ASN A 1 236 ? -24.225 27.549 -7.531 1.00 26.96 235 ASN A CA 1
ATOM 1981 C C . ASN A 1 236 ? -23.574 27.612 -8.912 1.00 26.23 235 ASN A C 1
ATOM 1982 O O . ASN A 1 236 ? -22.524 28.234 -9.073 1.00 25.98 235 ASN A O 1
ATOM 1987 N N . SER A 1 237 ? -24.211 26.950 -9.889 1.00 25.98 236 SER A N 1
ATOM 1988 C CA . SER A 1 237 ? -23.886 27.039 -11.307 1.00 25.20 236 SER A CA 1
ATOM 1989 C C . SER A 1 237 ? -22.524 26.423 -11.616 1.00 25.28 236 SER A C 1
ATOM 1990 O O . SER A 1 237 ? -21.863 26.822 -12.574 1.00 25.48 236 SER A O 1
ATOM 1993 N N . GLY A 1 238 ? -22.129 25.432 -10.813 1.00 24.83 237 GLY A N 1
ATOM 1994 C CA . GLY A 1 238 ? -20.872 24.735 -11.014 1.00 24.43 237 GLY A CA 1
ATOM 1995 C C . GLY A 1 238 ? -20.763 24.143 -12.419 1.00 25.91 237 GLY A C 1
ATOM 1996 O O . GLY A 1 238 ? -21.737 23.621 -12.960 1.00 26.80 237 GLY A O 1
ATOM 1997 N N . ASN A 1 239 ? -19.561 24.240 -12.996 1.00 24.78 238 ASN A N 1
ATOM 1998 C CA . ASN A 1 239 ? -19.237 23.652 -14.284 1.00 24.44 238 ASN A CA 1
ATOM 1999 C C . ASN A 1 239 ? -17.889 22.951 -14.134 1.00 23.34 238 ASN A C 1
ATOM 2000 O O . ASN A 1 239 ? -16.877 23.595 -13.859 1.00 21.86 238 ASN A O 1
ATOM 2005 N N . ASP A 1 240 ? -17.891 21.623 -14.291 1.00 22.79 239 ASP A N 1
ATOM 2006 C CA . ASP A 1 240 ? -16.725 20.814 -13.983 1.00 23.33 239 ASP A CA 1
ATOM 2007 C C . ASP A 1 240 ? -15.741 20.826 -15.151 1.00 23.90 239 ASP A C 1
ATOM 2008 O O . ASP A 1 240 ? -16.081 20.435 -16.266 1.00 24.22 239 ASP A O 1
ATOM 2013 N N . VAL A 1 241 ? -14.502 21.239 -14.849 1.00 23.43 240 VAL A N 1
ATOM 2014 C CA . VAL A 1 241 ? -13.386 21.230 -15.782 1.00 23.80 240 VAL A CA 1
ATOM 2015 C C . VAL A 1 241 ? -13.168 19.820 -16.335 1.00 23.68 240 VAL A C 1
ATOM 2016 O O . VAL A 1 241 ? -12.709 19.664 -17.468 1.00 22.25 240 VAL A O 1
ATOM 2020 N N . ARG A 1 242 ? -13.498 18.798 -15.530 1.00 24.03 241 ARG A N 1
ATOM 2021 C CA . ARG A 1 242 ? -13.243 17.411 -15.899 1.00 25.13 241 ARG A CA 1
ATOM 2022 C C . ARG A 1 242 ? -14.193 16.955 -17.008 1.00 26.22 241 ARG A C 1
ATOM 2023 O O . ARG A 1 242 ? -14.018 15.866 -17.554 1.00 26.99 241 ARG A O 1
ATOM 2031 N N . ASN A 1 243 ? -15.185 17.796 -17.338 1.00 26.77 242 ASN A N 1
ATOM 2032 C CA . ASN A 1 243 ? -16.113 17.518 -18.425 1.00 28.46 242 ASN A CA 1
ATOM 2033 C C . ASN A 1 243 ? -15.876 18.470 -19.599 1.00 28.45 242 ASN A C 1
ATOM 2034 O O . ASN A 1 243 ? -16.624 18.437 -20.573 1.00 27.94 242 ASN A O 1
ATOM 2039 N N . PHE A 1 244 ? -14.838 19.312 -19.499 1.00 28.05 243 PHE A N 1
ATOM 2040 C CA . PHE A 1 244 ? -14.520 20.301 -20.520 1.00 27.28 243 PHE A CA 1
ATOM 2041 C C . PHE A 1 244 ? -13.571 19.677 -21.542 1.00 27.09 243 PHE A C 1
ATOM 2042 O O . PHE A 1 244 ? -12.358 19.871 -21.467 1.00 25.54 243 PHE A O 1
ATOM 2050 N N . GLU A 1 245 ? -14.149 18.957 -22.515 1.00 28.26 244 GLU A N 1
ATOM 2051 C CA . GLU A 1 245 ? -13.413 18.038 -23.371 1.00 29.87 244 GLU A CA 1
ATOM 2052 C C . GLU A 1 245 ? -12.385 18.775 -24.226 1.00 29.29 244 GLU A C 1
ATOM 2053 O O . GLU A 1 245 ? -11.266 18.292 -24.391 1.00 29.04 244 GLU A O 1
ATOM 2059 N N . GLU A 1 246 ? -12.777 19.928 -24.780 1.00 29.37 245 GLU A N 1
ATOM 2060 C CA . GLU A 1 246 ? -11.906 20.692 -25.660 1.00 30.42 245 GLU A CA 1
ATOM 2061 C C . GLU A 1 246 ? -10.673 21.157 -24.885 1.00 29.32 245 GLU A C 1
ATOM 2062 O O . GLU A 1 246 ? -9.562 21.127 -25.412 1.00 28.38 245 GLU A O 1
ATOM 2068 N N . PHE A 1 247 ? -10.877 21.565 -23.626 1.00 27.54 246 PHE A N 1
ATOM 2069 C CA . PHE A 1 247 ? -9.783 21.986 -22.762 1.00 26.47 246 PHE A CA 1
ATOM 2070 C C . PHE A 1 247 ? -8.870 20.800 -22.445 1.00 26.37 246 PHE A C 1
ATOM 2071 O O . PHE A 1 247 ? -7.651 20.904 -22.575 1.00 25.58 246 PHE A O 1
ATOM 2079 N N . LYS A 1 248 ? -9.472 19.668 -22.060 1.00 27.01 247 LYS A N 1
ATOM 2080 C CA . LYS A 1 248 ? -8.731 18.490 -21.633 1.00 28.19 247 LYS A CA 1
ATOM 2081 C C . LYS A 1 248 ? -7.856 17.945 -22.759 1.00 28.31 247 LYS A C 1
ATOM 2082 O O . LYS A 1 248 ? -6.793 17.386 -22.495 1.00 27.82 247 LYS A O 1
ATOM 2088 N N . ASN A 1 249 ? -8.306 18.111 -24.008 1.00 28.54 248 ASN A N 1
ATOM 2089 C CA . ASN A 1 249 ? -7.649 17.478 -25.140 1.00 29.64 248 ASN A CA 1
ATOM 2090 C C . ASN A 1 249 ? -6.640 18.420 -25.794 1.00 29.14 248 ASN A C 1
ATOM 2091 O O . ASN A 1 249 ? -5.884 17.992 -26.663 1.00 29.74 248 ASN A O 1
ATOM 2096 N N . GLY A 1 250 ? -6.631 19.688 -25.367 1.00 28.09 249 GLY A N 1
ATOM 2097 C CA . GLY A 1 250 ? -5.751 20.691 -25.945 1.00 28.19 249 GLY A CA 1
ATOM 2098 C C . GLY A 1 250 ? -4.387 20.746 -25.257 1.00 28.76 249 GLY A C 1
ATOM 2099 O O . GLY A 1 250 ? -4.113 19.976 -24.336 1.00 27.29 249 GLY A O 1
ATOM 2100 N N . GLU A 1 251 ? -3.556 21.697 -25.707 1.00 30.09 250 GLU A N 1
ATOM 2101 C CA . GLU A 1 251 ? -2.154 21.812 -25.330 1.00 30.93 250 GLU A CA 1
ATOM 2102 C C . GLU A 1 251 ? -2.002 22.618 -24.040 1.00 28.59 250 GLU A C 1
ATOM 2103 O O . GLU A 1 251 ? -0.887 22.807 -23.564 1.00 29.25 250 GLU A O 1
ATOM 2109 N N . SER A 1 252 ? -3.119 23.103 -23.488 1.00 26.32 251 SER A N 1
ATOM 2110 C CA . SER A 1 252 ? -3.072 23.897 -22.271 1.00 25.39 251 SER A CA 1
ATOM 2111 C C . SER A 1 252 ? -3.346 23.041 -21.035 1.00 24.69 251 SER A C 1
ATOM 2112 O O . SER A 1 252 ? -3.040 23.463 -19.922 1.00 23.74 251 SER A O 1
ATOM 2115 N N . PHE A 1 253 ? -3.905 21.838 -21.232 1.00 23.69 252 PHE A N 1
ATOM 2116 C CA . PHE A 1 253 ? -4.348 21.039 -20.100 1.00 23.95 252 PHE A CA 1
ATOM 2117 C C . PHE A 1 253 ? -3.179 20.631 -19.205 1.00 23.44 252 PHE A C 1
ATOM 2118 O O . PHE A 1 253 ? -3.314 20.649 -17.983 1.00 23.15 252 PHE A O 1
ATOM 2126 N N . ASN A 1 254 ? -2.045 20.265 -19.815 1.00 23.80 253 ASN A N 1
ATOM 2127 C CA . ASN A 1 254 ? -0.888 19.846 -19.039 1.00 24.76 253 ASN A CA 1
ATOM 2128 C C . ASN A 1 254 ? -0.318 21.031 -18.262 1.00 23.16 253 ASN A C 1
ATOM 2129 O O . ASN A 1 254 ? 0.245 20.843 -17.188 1.00 23.34 253 ASN A O 1
ATOM 2134 N N . LEU A 1 255 ? -0.480 22.244 -18.802 1.00 21.20 254 LEU A N 1
ATOM 2135 C CA . LEU A 1 255 ? -0.026 23.455 -18.132 1.00 20.00 254 LEU A CA 1
ATOM 2136 C C . LEU A 1 255 ? -0.928 23.736 -16.931 1.00 19.47 254 LEU A C 1
ATOM 2137 O O . LEU A 1 255 ? -0.443 24.088 -15.857 1.00 19.74 254 LEU A O 1
ATOM 2142 N N . TYR A 1 256 ? -2.239 23.559 -17.129 1.00 18.64 255 TYR A N 1
ATOM 2143 C CA . TYR A 1 256 ? -3.225 23.672 -16.067 1.00 19.26 255 TYR A CA 1
ATOM 2144 C C . TYR A 1 256 ? -2.854 22.733 -14.917 1.00 19.27 255 TYR A C 1
ATOM 2145 O O . TYR A 1 256 ? -2.821 23.150 -13.763 1.00 19.29 255 TYR A O 1
ATOM 2154 N N . GLU A 1 257 ? -2.549 21.473 -15.246 1.00 19.47 256 GLU A N 1
ATOM 2155 C CA . GLU A 1 257 ? -2.273 20.458 -14.239 1.00 20.59 256 GLU A CA 1
ATOM 2156 C C . GLU A 1 257 ? -0.897 20.676 -13.606 1.00 20.17 256 GLU A C 1
ATOM 2157 O O . GLU A 1 257 ? -0.703 20.348 -12.439 1.00 19.72 256 GLU A O 1
ATOM 2163 N N . GLN A 1 258 ? 0.053 21.219 -14.381 1.00 19.87 257 GLN A N 1
ATOM 2164 C CA . GLN A 1 258 ? 1.353 21.600 -13.845 1.00 20.10 257 GLN A CA 1
ATOM 2165 C C . GLN A 1 258 ? 1.155 22.581 -12.686 1.00 20.09 257 GLN A C 1
ATOM 2166 O O . GLN A 1 258 ? 1.727 22.404 -11.614 1.00 19.71 257 GLN A O 1
ATOM 2172 N N . GLU A 1 259 ? 0.314 23.597 -12.904 1.00 19.19 258 GLU A N 1
ATOM 2173 C CA . GLU A 1 259 ? 0.084 24.633 -11.910 1.00 19.22 258 GLU A CA 1
ATOM 2174 C C . GLU A 1 259 ? -0.717 24.076 -10.732 1.00 19.78 258 GLU A C 1
ATOM 2175 O O . GLU A 1 259 ? -0.436 24.404 -9.580 1.00 19.59 258 GLU A O 1
ATOM 2181 N N . LEU A 1 260 ? -1.700 23.223 -11.036 1.00 19.47 259 LEU A N 1
ATOM 2182 C CA . LEU A 1 260 ? -2.627 22.700 -10.045 1.00 19.88 259 LEU A CA 1
ATOM 2183 C C . LEU A 1 260 ? -1.924 21.706 -9.120 1.00 19.69 259 LEU A C 1
ATOM 2184 O O . LEU A 1 260 ? -2.019 21.826 -7.898 1.00 19.05 259 LEU A O 1
ATOM 2189 N N . VAL A 1 261 ? -1.213 20.740 -9.717 1.00 20.13 260 VAL A N 1
ATOM 2190 C CA . VAL A 1 261 ? -0.764 19.550 -9.010 1.00 20.91 260 VAL A CA 1
ATOM 2191 C C . VAL A 1 261 ? 0.687 19.696 -8.550 1.00 21.69 260 VAL A C 1
ATOM 2192 O O . VAL A 1 261 ? 1.046 19.199 -7.481 1.00 21.70 260 VAL A O 1
ATOM 2196 N N . GLU A 1 262 ? 1.520 20.350 -9.369 1.00 22.02 261 GLU A N 1
ATOM 2197 C CA . GLU A 1 262 ? 2.949 20.396 -9.101 1.00 23.10 261 GLU A CA 1
ATOM 2198 C C . GLU A 1 262 ? 3.299 21.631 -8.275 1.00 22.60 261 GLU A C 1
ATOM 2199 O O . GLU A 1 262 ? 4.067 21.527 -7.322 1.00 22.44 261 GLU A O 1
ATOM 2205 N N . ARG A 1 263 ? 2.717 22.784 -8.638 1.00 21.64 262 ARG A N 1
ATOM 2206 C CA . ARG A 1 263 ? 3.098 24.064 -8.060 1.00 21.08 262 ARG A CA 1
ATOM 2207 C C . ARG A 1 263 ? 2.073 24.531 -7.026 1.00 20.94 262 ARG A C 1
ATOM 2208 O O . ARG A 1 263 ? 2.357 25.436 -6.242 1.00 21.77 262 ARG A O 1
ATOM 2216 N N . TRP A 1 264 ? 0.877 23.926 -7.043 1.00 20.09 263 TRP A N 1
ATOM 2217 C CA . TRP A 1 264 ? -0.232 24.315 -6.178 1.00 19.91 263 TRP A CA 1
ATOM 2218 C C . TRP A 1 264 ? -0.555 25.803 -6.341 1.00 19.97 263 TRP A C 1
ATOM 2219 O O . TRP A 1 264 ? -0.900 26.488 -5.377 1.00 20.14 263 TRP A O 1
ATOM 2230 N N . ASN A 1 265 ? -0.461 26.294 -7.580 1.00 19.79 264 ASN A N 1
ATOM 2231 C CA . ASN A 1 265 ? -0.763 27.684 -7.870 1.00 19.61 264 ASN A CA 1
ATOM 2232 C C . ASN A 1 265 ? -2.139 27.773 -8.525 1.00 19.47 264 ASN A C 1
ATOM 2233 O O . ASN A 1 265 ? -2.269 27.609 -9.738 1.00 19.32 264 ASN A O 1
ATOM 2238 N N . LEU A 1 266 ? -3.155 28.057 -7.704 1.00 18.92 265 LEU A N 1
ATOM 2239 C CA . LEU A 1 266 ? -4.538 28.079 -8.152 1.00 18.90 265 LEU A CA 1
ATOM 2240 C C . LEU A 1 266 ? -4.814 29.324 -8.995 1.00 18.74 265 LEU A C 1
ATOM 2241 O O . LEU A 1 266 ? -5.627 29.275 -9.917 1.00 18.50 265 LEU A O 1
ATOM 2246 N N . ALA A 1 267 ? -4.117 30.428 -8.699 1.00 18.46 266 ALA A N 1
ATOM 2247 C CA . ALA A 1 267 ? -4.277 31.649 -9.475 1.00 19.03 266 ALA A CA 1
ATOM 2248 C C . ALA A 1 267 ? -3.804 31.430 -10.912 1.00 19.37 266 ALA A C 1
ATOM 2249 O O . ALA A 1 267 ? -4.485 31.836 -11.852 1.00 21.13 266 ALA A O 1
ATOM 2251 N N . ALA A 1 268 ? -2.652 30.763 -11.075 1.00 18.69 267 ALA A N 1
ATOM 2252 C CA . ALA A 1 268 ? -2.075 30.522 -12.389 1.00 18.35 267 ALA A CA 1
ATOM 2253 C C . ALA A 1 268 ? -2.915 29.515 -13.170 1.00 18.73 267 ALA A C 1
ATOM 2254 O O . ALA A 1 268 ? -3.090 29.664 -14.378 1.00 18.38 267 ALA A O 1
ATOM 2256 N N . ALA A 1 269 ? -3.431 28.490 -12.477 1.00 18.75 268 ALA A N 1
ATOM 2257 C CA . ALA A 1 269 ? -4.285 27.493 -13.108 1.00 19.16 268 ALA A CA 1
ATOM 2258 C C . ALA A 1 269 ? -5.582 28.144 -13.592 1.00 19.25 268 ALA A C 1
ATOM 2259 O O . ALA A 1 269 ? -6.087 27.808 -14.660 1.00 19.67 268 ALA A O 1
ATOM 2261 N N . SER A 1 270 ? -6.095 29.095 -12.803 1.00 19.75 269 SER A N 1
ATOM 2262 C CA . SER A 1 270 ? -7.256 29.893 -13.162 1.00 20.36 269 SER A CA 1
ATOM 2263 C C . SER A 1 270 ? -6.969 30.767 -14.388 1.00 20.90 269 SER A C 1
ATOM 2264 O O . SER A 1 270 ? -7.834 30.920 -15.250 1.00 21.38 269 SER A O 1
ATOM 2267 N N . ASP A 1 271 ? -5.755 31.332 -14.469 1.00 20.89 270 ASP A N 1
ATOM 2268 C CA . ASP A 1 271 ? -5.350 32.151 -15.604 1.00 20.96 270 ASP A CA 1
ATOM 2269 C C . ASP A 1 271 ? -5.421 31.338 -16.891 1.00 20.25 270 ASP A C 1
ATOM 2270 O O . ASP A 1 271 ? -5.847 31.853 -17.923 1.00 20.27 270 ASP A O 1
ATOM 2275 N N . ILE A 1 272 ? -4.969 30.079 -16.823 1.00 19.83 271 ILE A N 1
ATOM 2276 C CA . ILE A 1 272 ? -4.892 29.224 -17.998 1.00 19.73 271 ILE A CA 1
ATOM 2277 C C . ILE A 1 272 ? -6.304 28.823 -18.428 1.00 20.63 271 ILE A C 1
ATOM 2278 O O . ILE A 1 272 ? -6.620 28.852 -19.618 1.00 21.10 271 ILE A O 1
ATOM 2283 N N . LEU A 1 273 ? -7.150 28.474 -17.451 1.00 20.45 272 LEU A N 1
ATOM 2284 C CA . LEU A 1 273 ? -8.489 27.975 -17.730 1.00 20.71 272 LEU A CA 1
ATOM 2285 C C . LEU A 1 273 ? -9.375 29.073 -18.319 1.00 20.79 272 LEU A C 1
ATOM 2286 O O . LEU A 1 273 ? -10.075 28.830 -19.296 1.00 22.12 272 LEU A O 1
ATOM 2291 N N . ARG A 1 274 ? -9.334 30.276 -17.735 1.00 21.03 273 ARG A N 1
ATOM 2292 C CA . ARG A 1 274 ? -10.311 31.314 -18.036 1.00 20.86 273 ARG A CA 1
ATOM 2293 C C . ARG A 1 274 ? -10.319 31.655 -19.528 1.00 21.78 273 ARG A C 1
ATOM 2294 O O . ARG A 1 274 ? -11.389 31.812 -20.118 1.00 21.58 273 ARG A O 1
ATOM 2302 N N . ILE A 1 275 ? -9.132 31.775 -20.138 1.00 21.98 274 ILE A N 1
ATOM 2303 C CA . ILE A 1 275 ? -9.047 32.232 -21.518 1.00 22.54 274 ILE A CA 1
ATOM 2304 C C . ILE A 1 275 ? -9.410 31.092 -22.470 1.00 23.36 274 ILE A C 1
ATOM 2305 O O . ILE A 1 275 ? -9.972 31.337 -23.536 1.00 23.23 274 ILE A O 1
ATOM 2310 N N . SER A 1 276 ? -9.109 29.849 -22.069 1.00 23.56 275 SER A N 1
ATOM 2311 C CA . SER A 1 276 ? -9.545 28.685 -22.826 1.00 24.58 275 SER A CA 1
ATOM 2312 C C . SER A 1 276 ? -11.070 28.586 -22.812 1.00 24.96 275 SER A C 1
ATOM 2313 O O . SER A 1 276 ? -11.676 28.299 -23.841 1.00 25.31 275 SER A O 1
ATOM 2316 N N . ALA A 1 277 ? -11.678 28.838 -21.647 1.00 25.06 276 ALA A N 1
ATOM 2317 C CA . ALA A 1 277 ? -13.126 28.817 -21.515 1.00 27.02 276 ALA A CA 1
ATOM 2318 C C . ALA A 1 277 ? -13.748 29.877 -22.422 1.00 28.45 276 ALA A C 1
ATOM 2319 O O . ALA A 1 277 ? -14.730 29.608 -23.114 1.00 28.43 276 ALA A O 1
ATOM 2321 N N . LEU A 1 278 ? -13.156 31.076 -22.419 1.00 28.17 277 LEU A N 1
ATOM 2322 C CA . LEU A 1 278 ? -13.673 32.189 -23.196 1.00 28.42 277 LEU A CA 1
ATOM 2323 C C . LEU A 1 278 ? -13.567 31.874 -24.687 1.00 28.52 277 LEU A C 1
ATOM 2324 O O . LEU A 1 278 ? -14.512 32.104 -25.436 1.00 28.93 277 LEU A O 1
ATOM 2329 N N . LYS A 1 279 ? -12.425 31.316 -25.101 1.00 28.58 278 LYS A N 1
ATOM 2330 C CA . LYS A 1 279 ? -12.190 30.979 -26.496 1.00 29.63 278 LYS A CA 1
ATOM 2331 C C . LYS A 1 279 ? -13.225 29.961 -26.981 1.00 30.74 278 LYS A C 1
ATOM 2332 O O . LYS A 1 279 ? -13.745 30.085 -28.088 1.00 29.56 278 LYS A O 1
ATOM 2338 N N . GLU A 1 280 ? -13.515 28.956 -26.146 1.00 30.35 279 GLU A N 1
ATOM 2339 C CA . GLU A 1 280 ? -14.306 27.809 -26.566 1.00 30.39 279 GLU A CA 1
ATOM 2340 C C . GLU A 1 280 ? -15.799 28.130 -26.565 1.00 29.51 279 GLU A C 1
ATOM 2341 O O . GLU A 1 280 ? -16.551 27.518 -27.318 1.00 29.31 279 GLU A O 1
ATOM 2347 N N . ILE A 1 281 ? -16.223 29.082 -25.723 1.00 27.23 280 ILE A N 1
ATOM 2348 C CA . ILE A 1 281 ? -17.638 29.252 -25.433 1.00 26.84 280 ILE A CA 1
ATOM 2349 C C . ILE A 1 281 ? -18.091 30.660 -25.813 1.00 26.57 280 ILE A C 1
ATOM 2350 O O . ILE A 1 281 ? -19.212 30.843 -26.288 1.00 26.54 280 ILE A O 1
ATOM 2355 N N . GLY A 1 282 ? -17.225 31.651 -25.576 1.00 25.82 281 GLY A N 1
ATOM 2356 C CA . GLY A 1 282 ? -17.579 33.051 -25.753 1.00 24.21 281 GLY A CA 1
ATOM 2357 C C . GLY A 1 282 ? -18.301 33.599 -24.526 1.00 24.07 281 GLY A C 1
ATOM 2358 O O . GLY A 1 282 ? -18.829 32.836 -23.723 1.00 23.10 281 GLY A O 1
ATOM 2359 N N . GLY A 1 283 ? -18.305 34.928 -24.385 1.00 24.04 282 GLY A N 1
ATOM 2360 C CA . GLY A 1 283 ? -19.012 35.567 -23.290 1.00 24.23 282 GLY A CA 1
ATOM 2361 C C . GLY A 1 283 ? -18.125 36.548 -22.529 1.00 25.00 282 GLY A C 1
ATOM 2362 O O . GLY A 1 283 ? -17.301 37.239 -23.124 1.00 25.63 282 GLY A O 1
ATOM 2363 N N . MET A 1 284 ? -18.316 36.593 -21.209 1.00 25.17 283 MET A N 1
ATOM 2364 C CA . MET A 1 284 ? -17.590 37.508 -20.349 1.00 25.91 283 MET A CA 1
ATOM 2365 C C . MET A 1 284 ? -17.031 36.740 -19.150 1.00 25.89 283 MET A C 1
ATOM 2366 O O . MET A 1 284 ? -17.780 36.111 -18.402 1.00 24.05 283 MET A O 1
ATOM 2371 N N . TYR A 1 285 ? -15.702 36.794 -18.990 1.00 25.20 284 TYR A N 1
ATOM 2372 C CA . TYR A 1 285 ? -15.078 36.256 -17.793 1.00 24.40 284 TYR A CA 1
ATOM 2373 C C . TYR A 1 285 ? -15.002 37.345 -16.728 1.00 23.24 284 TYR A C 1
ATOM 2374 O O . TYR A 1 285 ? -14.698 38.494 -17.038 1.00 23.17 284 TYR A O 1
ATOM 2383 N N . LEU A 1 286 ? -15.260 36.958 -15.473 1.00 22.59 285 LEU A N 1
ATOM 2384 C CA . LEU A 1 286 ? -15.167 37.855 -14.333 1.00 22.33 285 LEU A CA 1
ATOM 2385 C C . LEU A 1 286 ? -14.487 37.137 -13.171 1.00 22.85 285 LEU A C 1
ATOM 2386 O O . LEU A 1 286 ? -14.755 35.962 -12.923 1.00 22.49 285 LEU A O 1
ATOM 2391 N N . ASP A 1 287 ? -13.608 37.865 -12.471 1.00 23.92 286 ASP A N 1
ATOM 2392 C CA . ASP A 1 287 ? -13.138 37.476 -11.150 1.00 24.68 286 ASP A CA 1
ATOM 2393 C C . ASP A 1 287 ? -14.308 37.601 -10.175 1.00 24.16 286 ASP A C 1
ATOM 2394 O O . ASP A 1 287 ? -15.180 38.448 -10.366 1.00 23.51 286 ASP A O 1
ATOM 2399 N N . VAL A 1 288 ? -14.302 36.772 -9.123 1.00 24.19 287 VAL A N 1
ATOM 2400 C CA . VAL A 1 288 ? -15.433 36.653 -8.213 1.00 25.23 287 VAL A CA 1
ATOM 2401 C C . VAL A 1 288 ? -15.523 37.879 -7.304 1.00 26.93 287 VAL A C 1
ATOM 2402 O O . VAL A 1 288 ? -16.457 37.989 -6.514 1.00 27.01 287 VAL A O 1
ATOM 2406 N N . ASP A 1 289 ? -14.552 38.793 -7.411 1.00 26.99 288 ASP A N 1
ATOM 2407 C CA . ASP A 1 289 ? -14.536 39.980 -6.571 1.00 28.47 288 ASP A CA 1
ATOM 2408 C C . ASP A 1 289 ? -14.984 41.213 -7.361 1.00 27.52 288 ASP A C 1
ATOM 2409 O O . ASP A 1 289 ? -14.900 42.335 -6.862 1.00 27.39 288 ASP A O 1
ATOM 2414 N N . MET A 1 290 ? -15.468 40.993 -8.588 1.00 26.22 289 MET A N 1
ATOM 2415 C CA . MET A 1 290 ? -16.049 42.055 -9.398 1.00 26.65 289 MET A CA 1
ATOM 2416 C C . MET A 1 290 ? -17.557 42.118 -9.153 1.00 25.86 289 MET A C 1
ATOM 2417 O O . MET A 1 290 ? -18.181 41.103 -8.846 1.00 25.56 289 MET A O 1
ATOM 2422 N N . LEU A 1 291 ? -18.128 43.319 -9.300 1.00 26.16 290 LEU A N 1
ATOM 2423 C CA . LEU A 1 291 ? -19.562 43.530 -9.164 1.00 26.28 290 LEU A CA 1
ATOM 2424 C C . LEU A 1 291 ? -20.103 44.211 -10.417 1.00 27.22 290 LEU A C 1
ATOM 2425 O O . LEU A 1 291 ? -19.344 44.833 -11.159 1.00 26.16 290 LEU A O 1
ATOM 2430 N N . PRO A 1 292 ? -21.420 44.088 -10.716 1.00 28.44 291 PRO A N 1
ATOM 2431 C CA . PRO A 1 292 ? -22.016 44.757 -11.875 1.00 28.71 291 PRO A CA 1
ATOM 2432 C C . PRO A 1 292 ? -21.793 46.268 -11.839 1.00 29.26 291 PRO A C 1
ATOM 2433 O O . PRO A 1 292 ? -21.675 46.856 -10.768 1.00 28.47 291 PRO A O 1
ATOM 2437 N N . GLY A 1 293 ? -21.735 46.882 -13.026 1.00 30.40 292 GLY A N 1
ATOM 2438 C CA . GLY A 1 293 ? -21.630 48.327 -13.142 1.00 32.99 292 GLY A CA 1
ATOM 2439 C C . GLY A 1 293 ? -22.819 49.041 -12.501 1.00 34.77 292 GLY A C 1
ATOM 2440 O O . GLY A 1 293 ? -23.949 48.564 -12.575 1.00 35.20 292 GLY A O 1
ATOM 2441 N N . ILE A 1 294 ? -22.540 50.182 -11.866 1.00 35.66 293 ILE A N 1
ATOM 2442 C CA . ILE A 1 294 ? -23.569 51.040 -11.301 1.00 37.63 293 ILE A CA 1
ATOM 2443 C C . ILE A 1 294 ? -24.224 51.825 -12.437 1.00 38.70 293 ILE A C 1
ATOM 2444 O O . ILE A 1 294 ? -23.557 52.189 -13.404 1.00 38.89 293 ILE A O 1
ATOM 2449 N N . GLN A 1 295 ? -25.542 52.050 -12.328 1.00 39.78 294 GLN A N 1
ATOM 2450 C CA . GLN A 1 295 ? -26.266 52.879 -13.283 1.00 42.32 294 GLN A CA 1
ATOM 2451 C C . GLN A 1 295 ? -25.573 54.237 -13.375 1.00 43.01 294 GLN A C 1
ATOM 2452 O O . GLN A 1 295 ? -25.344 54.882 -12.355 1.00 42.27 294 GLN A O 1
ATOM 2458 N N . PRO A 1 296 ? -25.199 54.699 -14.591 1.00 45.58 295 PRO A N 1
ATOM 2459 C CA . PRO A 1 296 ? -24.361 55.893 -14.750 1.00 48.91 295 PRO A CA 1
ATOM 2460 C C . PRO A 1 296 ? -24.839 57.152 -14.024 1.00 51.43 295 PRO A C 1
ATOM 2461 O O . PRO A 1 296 ? -24.028 57.885 -13.459 1.00 51.85 295 PRO A O 1
ATOM 2465 N N . ASP A 1 297 ? -26.159 57.380 -14.026 1.00 53.32 296 ASP A N 1
ATOM 2466 C CA . ASP A 1 297 ? -26.730 58.639 -13.574 1.00 55.77 296 ASP A CA 1
ATOM 2467 C C . ASP A 1 297 ? -27.281 58.512 -12.155 1.00 54.43 296 ASP A C 1
ATOM 2468 O O . ASP A 1 297 ? -28.039 59.372 -11.709 1.00 53.11 296 ASP A O 1
ATOM 2473 N N . LEU A 1 298 ? -26.880 57.450 -11.445 1.00 53.71 297 LEU A N 1
ATOM 2474 C CA . LEU A 1 298 ? -27.463 57.106 -10.154 1.00 53.78 297 LEU A CA 1
ATOM 2475 C C . LEU A 1 298 ? -27.166 58.193 -9.121 1.00 56.53 297 LEU A C 1
ATOM 2476 O O . LEU A 1 298 ? -28.054 58.600 -8.375 1.00 57.29 297 LEU A O 1
ATOM 2481 N N . PHE A 1 299 ? -25.908 58.648 -9.074 1.00 58.59 298 PHE A N 1
ATOM 2482 C CA . PHE A 1 299 ? -25.461 59.541 -8.018 1.00 60.91 298 PHE A CA 1
ATOM 2483 C C . PHE A 1 299 ? -25.047 60.895 -8.596 1.00 64.04 298 PHE A C 1
ATOM 2484 O O . PHE A 1 299 ? -24.137 61.539 -8.076 1.00 64.68 298 PHE A O 1
ATOM 2492 N N . GLU A 1 300 ? -25.738 61.331 -9.656 1.00 67.92 299 GLU A N 1
ATOM 2493 C CA . GLU A 1 300 ? -25.383 62.558 -10.355 1.00 70.60 299 GLU A CA 1
ATOM 2494 C C . GLU A 1 300 ? -25.736 63.785 -9.513 1.00 70.09 299 GLU A C 1
ATOM 2495 O O . GLU A 1 300 ? -25.154 64.850 -9.705 1.00 69.98 299 GLU A O 1
ATOM 2501 N N . SER A 1 301 ? -26.681 63.622 -8.578 1.00 70.47 300 SER A N 1
ATOM 2502 C CA . SER A 1 301 ? -27.130 64.722 -7.739 1.00 71.67 300 SER A CA 1
ATOM 2503 C C . SER A 1 301 ? -26.192 64.911 -6.547 1.00 73.36 300 SER A C 1
ATOM 2504 O O . SER A 1 301 ? -26.292 65.907 -5.832 1.00 73.80 300 SER A O 1
ATOM 2507 N N . ILE A 1 302 ? -25.288 63.945 -6.339 1.00 73.25 301 ILE A N 1
ATOM 2508 C CA . ILE A 1 302 ? -24.285 64.042 -5.290 1.00 72.92 301 ILE A CA 1
ATOM 2509 C C . ILE A 1 302 ? -22.922 64.267 -5.940 1.00 74.61 301 ILE A C 1
ATOM 2510 O O . ILE A 1 302 ? -22.442 63.425 -6.697 1.00 77.67 301 ILE A O 1
ATOM 2515 N N . GLU A 1 303 ? -22.312 65.418 -5.635 1.00 76.26 302 GLU A N 1
ATOM 2516 C CA . GLU A 1 303 ? -20.992 65.759 -6.139 1.00 77.06 302 GLU A CA 1
ATOM 2517 C C . GLU A 1 303 ? -19.950 65.389 -5.086 1.00 76.09 302 GLU A C 1
ATOM 2518 O O . GLU A 1 303 ? -20.247 65.368 -3.893 1.00 74.20 302 GLU A O 1
ATOM 2524 N N . LYS A 1 304 ? -18.726 65.095 -5.540 1.00 76.30 303 LYS A N 1
ATOM 2525 C CA . LYS A 1 304 ? -17.711 64.533 -4.662 1.00 76.99 303 LYS A CA 1
ATOM 2526 C C . LYS A 1 304 ? -17.017 65.637 -3.866 1.00 78.02 303 LYS A C 1
ATOM 2527 O O . LYS A 1 304 ? -16.495 66.587 -4.445 1.00 77.27 303 LYS A O 1
ATOM 2533 N N . PRO A 1 305 ? -16.975 65.520 -2.516 1.00 79.31 304 PRO A N 1
ATOM 2534 C CA . PRO A 1 305 ? -16.184 66.416 -1.671 1.00 81.53 304 PRO A CA 1
ATOM 2535 C C . PRO A 1 305 ? -14.706 66.338 -2.040 1.00 82.51 304 PRO A C 1
ATOM 2536 O O . PRO A 1 305 ? -14.217 65.274 -2.425 1.00 82.63 304 PRO A O 1
ATOM 2540 N N . SER A 1 306 ? -14.022 67.478 -1.893 1.00 83.20 305 SER A N 1
ATOM 2541 C CA . SER A 1 306 ? -12.678 67.710 -2.398 1.00 81.01 305 SER A CA 1
ATOM 2542 C C . SER A 1 306 ? -11.614 66.968 -1.588 1.00 79.59 305 SER A C 1
ATOM 2543 O O . SER A 1 306 ? -10.454 66.933 -1.995 1.00 79.48 305 SER A O 1
ATOM 2546 N N . SER A 1 307 ? -12.008 66.393 -0.446 1.00 78.41 306 SER A N 1
ATOM 2547 C CA . SER A 1 307 ? -11.048 65.812 0.480 1.00 77.73 306 SER A CA 1
ATOM 2548 C C . SER A 1 307 ? -10.867 64.312 0.243 1.00 77.66 306 SER A C 1
ATOM 2549 O O . SER A 1 307 ? -10.339 63.620 1.116 1.00 75.94 306 SER A O 1
ATOM 2552 N N . VAL A 1 308 ? -11.281 63.818 -0.937 1.00 75.76 307 VAL A N 1
ATOM 2553 C CA . VAL A 1 308 ? -11.266 62.384 -1.215 1.00 72.06 307 VAL A CA 1
ATOM 2554 C C . VAL A 1 308 ? -11.003 62.122 -2.699 1.00 69.87 307 VAL A C 1
ATOM 2555 O O . VAL A 1 308 ? -11.422 62.901 -3.554 1.00 69.33 307 VAL A O 1
ATOM 2559 N N . THR A 1 309 ? -10.326 60.995 -2.975 1.00 68.40 308 THR A N 1
ATOM 2560 C CA . THR A 1 309 ? -9.900 60.586 -4.310 1.00 67.24 308 THR A CA 1
ATOM 2561 C C . THR A 1 309 ? -11.065 59.971 -5.084 1.00 64.27 308 THR A C 1
ATOM 2562 O O . THR A 1 309 ? -12.130 59.745 -4.520 1.00 62.67 308 THR A O 1
ATOM 2566 N N . VAL A 1 310 ? -10.838 59.696 -6.378 1.00 62.54 309 VAL A N 1
ATOM 2567 C CA . VAL A 1 310 ? -11.800 59.006 -7.226 1.00 62.24 309 VAL A CA 1
ATOM 2568 C C . VAL A 1 310 ? -12.023 57.590 -6.693 1.00 62.76 309 VAL A C 1
ATOM 2569 O O . VAL A 1 310 ? -13.153 57.107 -6.693 1.00 62.86 309 VAL A O 1
ATOM 2573 N N . ASP A 1 311 ? -10.939 56.947 -6.227 1.00 63.60 310 ASP A N 1
ATOM 2574 C CA . ASP A 1 311 ? -10.993 55.583 -5.722 1.00 61.48 310 ASP A CA 1
ATOM 2575 C C . ASP A 1 311 ? -11.794 55.526 -4.424 1.00 58.61 310 ASP A C 1
ATOM 2576 O O . ASP A 1 311 ? -12.519 54.561 -4.192 1.00 57.65 310 ASP A O 1
ATOM 2581 N N . PHE A 1 312 ? -11.650 56.562 -3.588 1.00 54.90 311 PHE A N 1
ATOM 2582 C CA . PHE A 1 312 ? -12.402 56.657 -2.347 1.00 52.53 311 PHE A CA 1
ATOM 2583 C C . PHE A 1 312 ? -13.889 56.813 -2.662 1.00 51.46 311 PHE A C 1
ATOM 2584 O O . PHE A 1 312 ? -14.732 56.195 -2.013 1.00 52.28 311 PHE A O 1
ATOM 2592 N N . TRP A 1 313 ? -14.185 57.641 -3.670 1.00 48.88 312 TRP A N 1
ATOM 2593 C CA . TRP A 1 313 ? -15.543 57.984 -4.059 1.00 48.25 312 TRP A CA 1
ATOM 2594 C C . TRP A 1 313 ? -16.246 56.762 -4.643 1.00 47.98 312 TRP A C 1
ATOM 2595 O O . TRP A 1 313 ? -17.401 56.498 -4.314 1.00 48.78 312 TRP A O 1
ATOM 2606 N N . GLU A 1 314 ? -15.529 56.016 -5.495 1.00 47.79 313 GLU A N 1
ATOM 2607 C CA . GLU A 1 314 ? -16.066 54.835 -6.156 1.00 46.74 313 GLU A CA 1
ATOM 2608 C C . GLU A 1 314 ? -16.416 53.768 -5.121 1.00 45.46 313 GLU A C 1
ATOM 2609 O O . GLU A 1 314 ? -17.460 53.129 -5.222 1.00 44.68 313 GLU A O 1
ATOM 2615 N N . MET A 1 315 ? -15.543 53.601 -4.120 1.00 45.06 314 MET A N 1
ATOM 2616 C CA . MET A 1 315 ? -15.767 52.652 -3.041 1.00 45.82 314 MET A CA 1
ATOM 2617 C C . MET A 1 315 ? -16.976 53.082 -2.214 1.00 46.80 314 MET A C 1
ATOM 2618 O O . MET A 1 315 ? -17.758 52.238 -1.782 1.00 47.06 314 MET A O 1
ATOM 2623 N N . THR A 1 316 ? -17.118 54.399 -2.011 1.00 46.55 315 THR A N 1
ATOM 2624 C CA . THR A 1 316 ? -18.183 54.954 -1.191 1.00 46.95 315 THR A CA 1
ATOM 2625 C C . THR A 1 316 ? -19.547 54.664 -1.820 1.00 44.81 315 THR A C 1
ATOM 2626 O O . THR A 1 316 ? -20.498 54.347 -1.109 1.00 45.82 315 THR A O 1
ATOM 2630 N N . LYS A 1 317 ? -19.624 54.767 -3.152 1.00 42.92 316 LYS A N 1
ATOM 2631 C CA . LYS A 1 317 ? -20.853 54.528 -3.894 1.00 42.23 316 LYS A CA 1
ATOM 2632 C C . LYS A 1 317 ? -21.388 53.127 -3.601 1.00 41.48 316 LYS A C 1
ATOM 2633 O O . LYS A 1 317 ? -22.572 52.969 -3.314 1.00 40.92 316 LYS A O 1
ATOM 2639 N N . LEU A 1 318 ? -20.504 52.123 -3.667 1.00 40.99 317 LEU A N 1
ATOM 2640 C CA . LEU A 1 318 ? -20.878 50.734 -3.440 1.00 40.46 317 LEU A CA 1
ATOM 2641 C C . LEU A 1 318 ? -21.271 50.520 -1.982 1.00 40.03 317 LEU A C 1
ATOM 2642 O O . LEU A 1 318 ? -22.209 49.781 -1.700 1.00 39.13 317 LEU A O 1
ATOM 2647 N N . GLU A 1 319 ? -20.553 51.179 -1.065 1.00 41.59 318 GLU A N 1
ATOM 2648 C CA . GLU A 1 319 ? -20.773 50.999 0.362 1.00 42.48 318 GLU A CA 1
ATOM 2649 C C . GLU A 1 319 ? -22.121 51.591 0.767 1.00 43.44 318 GLU A C 1
ATOM 2650 O O . GLU A 1 319 ? -22.788 51.057 1.649 1.00 44.85 318 GLU A O 1
ATOM 2656 N N . ALA A 1 320 ? -22.507 52.692 0.112 1.00 43.45 319 ALA A N 1
ATOM 2657 C CA . ALA A 1 320 ? -23.796 53.325 0.342 1.00 44.34 319 ALA A CA 1
ATOM 2658 C C . ALA A 1 320 ? -24.918 52.379 -0.079 1.00 44.05 319 ALA A C 1
ATOM 2659 O O . ALA A 1 320 ? -25.892 52.204 0.652 1.00 44.53 319 ALA A O 1
ATOM 2661 N N . ILE A 1 321 ? -24.755 51.770 -1.261 1.00 42.79 320 ILE A N 1
ATOM 2662 C CA . ILE A 1 321 ? -25.722 50.838 -1.817 1.00 41.65 320 ILE A CA 1
ATOM 2663 C C . ILE A 1 321 ? -25.935 49.685 -0.837 1.00 42.81 320 ILE A C 1
ATOM 2664 O O . ILE A 1 321 ? -27.072 49.318 -0.550 1.00 44.78 320 ILE A O 1
ATOM 2669 N N . MET A 1 322 ? -24.834 49.146 -0.301 1.00 42.59 321 MET A N 1
ATOM 2670 C CA . MET A 1 322 ? -24.890 47.948 0.522 1.00 42.53 321 MET A CA 1
ATOM 2671 C C . MET A 1 322 ? -25.385 48.276 1.929 1.00 43.84 321 MET A C 1
ATOM 2672 O O . MET A 1 322 ? -25.913 47.403 2.612 1.00 44.35 321 MET A O 1
ATOM 2677 N N . LYS A 1 323 ? -25.212 49.530 2.360 1.00 44.24 322 LYS A N 1
ATOM 2678 C CA . LYS A 1 323 ? -25.669 49.934 3.681 1.00 46.62 322 LYS A CA 1
ATOM 2679 C C . LYS A 1 323 ? -27.196 49.979 3.714 1.00 46.28 322 LYS A C 1
ATOM 2680 O O . LYS A 1 323 ? -27.806 49.506 4.669 1.00 47.33 322 LYS A O 1
ATOM 2686 N N . TYR A 1 324 ? -27.800 50.534 2.657 1.00 47.45 323 TYR A N 1
ATOM 2687 C CA . TYR A 1 324 ? -29.219 50.858 2.669 1.00 49.94 323 TYR A CA 1
ATOM 2688 C C . TYR A 1 324 ? -30.052 49.791 1.958 1.00 49.90 323 TYR A C 1
ATOM 2689 O O . TYR A 1 324 ? -31.243 49.660 2.236 1.00 48.40 323 TYR A O 1
ATOM 2698 N N . LYS A 1 325 ? -29.426 49.028 1.052 1.00 49.63 324 LYS A N 1
ATOM 2699 C CA . LYS A 1 325 ? -30.142 48.003 0.308 1.00 48.30 324 LYS A CA 1
ATOM 2700 C C . LYS A 1 325 ? -29.797 46.610 0.834 1.00 48.02 324 LYS A C 1
ATOM 2701 O O . LYS A 1 325 ? -30.578 45.676 0.656 1.00 48.29 324 LYS A O 1
ATOM 2707 N N . GLU A 1 326 ? -28.617 46.488 1.456 1.00 48.29 325 GLU A N 1
ATOM 2708 C CA . GLU A 1 326 ? -28.159 45.277 2.127 1.00 48.62 325 GLU A CA 1
ATOM 2709 C C . GLU A 1 326 ? -28.134 44.086 1.168 1.00 46.23 325 GLU A C 1
ATOM 2710 O O . GLU A 1 326 ? -28.417 42.958 1.572 1.00 45.58 325 GLU A O 1
ATOM 2716 N N . TYR A 1 327 ? -27.760 44.350 -0.091 1.00 43.39 326 TYR A N 1
ATOM 2717 C CA . TYR A 1 327 ? -27.674 43.322 -1.116 1.00 42.53 326 TYR A CA 1
ATOM 2718 C C . TYR A 1 327 ? -26.641 42.267 -0.729 1.00 41.08 326 TYR A C 1
ATOM 2719 O O . TYR A 1 327 ? -26.863 41.080 -0.952 1.00 39.85 326 TYR A O 1
ATOM 2728 N N . ILE A 1 328 ? -25.513 42.718 -0.166 1.00 40.66 327 ILE A N 1
ATOM 2729 C CA . ILE A 1 328 ? -24.501 41.810 0.350 1.00 40.80 327 ILE A CA 1
ATOM 2730 C C . ILE A 1 328 ? -24.382 42.025 1.855 1.00 44.12 327 ILE A C 1
ATOM 2731 O O . ILE A 1 328 ? -23.997 43.103 2.302 1.00 43.79 327 ILE A O 1
ATOM 2736 N N . PRO A 1 329 ? -24.689 40.997 2.680 1.00 47.72 328 PRO A N 1
ATOM 2737 C CA . PRO A 1 329 ? -24.585 41.118 4.134 1.00 48.94 328 PRO A CA 1
ATOM 2738 C C . PRO A 1 329 ? -23.111 41.294 4.488 1.00 50.83 328 PRO A C 1
ATOM 2739 O O . PRO A 1 329 ? -22.243 40.702 3.848 1.00 51.79 328 PRO A O 1
ATOM 2743 N N . GLU A 1 330 ? -22.845 42.161 5.470 1.00 50.33 329 GLU A N 1
ATOM 2744 C CA . GLU A 1 330 ? -21.537 42.314 6.089 1.00 51.12 329 GLU A CA 1
ATOM 2745 C C . GLU A 1 330 ? -20.585 43.142 5.227 1.00 48.01 329 GLU A C 1
ATOM 2746 O O . GLU A 1 330 ? -19.403 43.231 5.542 1.00 49.30 329 GLU A O 1
ATOM 2752 N N . TYR A 1 331 ? -21.099 43.767 4.159 1.00 43.97 330 TYR A N 1
ATOM 2753 C CA . TYR A 1 331 ? -20.286 44.660 3.349 1.00 43.71 330 TYR A CA 1
ATOM 2754 C C . TYR A 1 331 ? -19.791 45.814 4.220 1.00 44.10 330 TYR A C 1
ATOM 2755 O O . TYR A 1 331 ? -20.539 46.334 5.047 1.00 43.56 330 TYR A O 1
ATOM 2764 N N . THR A 1 332 ? -18.525 46.201 4.018 1.00 44.97 331 THR A N 1
ATOM 2765 C CA . THR A 1 332 ? -17.883 47.259 4.782 1.00 45.88 331 THR A CA 1
ATOM 2766 C C . THR A 1 332 ? -18.605 48.588 4.569 1.00 46.74 331 THR A C 1
ATOM 2767 O O . THR A 1 332 ? -19.312 48.774 3.580 1.00 45.55 331 THR A O 1
ATOM 2771 N N . SER A 1 333 ? -18.405 49.509 5.519 1.00 50.39 332 SER A N 1
ATOM 2772 C CA . SER A 1 333 ? -18.896 50.872 5.395 1.00 53.73 332 SER A CA 1
ATOM 2773 C C . SER A 1 333 ? -17.836 51.863 5.874 1.00 55.89 332 SER A C 1
ATOM 2774 O O . SER A 1 333 ? -18.147 53.023 6.133 1.00 58.47 332 SER A O 1
ATOM 2777 N N . GLU A 1 334 ? -16.579 51.405 5.948 1.00 58.34 333 GLU A N 1
ATOM 2778 C CA . GLU A 1 334 ? -15.509 52.172 6.569 1.00 60.56 333 GLU A CA 1
ATOM 2779 C C . GLU A 1 334 ? -15.273 53.482 5.817 1.00 61.37 333 GLU A C 1
ATOM 2780 O O . GLU A 1 334 ? -14.921 54.485 6.431 1.00 64.07 333 GLU A O 1
ATOM 2786 N N . HIS A 1 335 ? -15.488 53.472 4.496 1.00 60.40 334 HIS A N 1
ATOM 2787 C CA . HIS A 1 335 ? -15.280 54.657 3.677 1.00 60.18 334 HIS A CA 1
ATOM 2788 C C . HIS A 1 335 ? -16.514 55.556 3.716 1.00 61.43 334 HIS A C 1
ATOM 2789 O O . HIS A 1 335 ? -16.391 56.777 3.636 1.00 64.23 334 HIS A O 1
ATOM 2796 N N . PHE A 1 336 ? -17.698 54.944 3.845 1.00 59.65 335 PHE A N 1
ATOM 2797 C CA . PHE A 1 336 ? -18.947 55.688 3.883 1.00 57.28 335 PHE A CA 1
ATOM 2798 C C . PHE A 1 336 ? -19.070 56.446 5.203 1.00 57.64 335 PHE A C 1
ATOM 2799 O O . PHE A 1 336 ? -19.586 57.561 5.230 1.00 56.85 335 PHE A O 1
ATOM 2807 N N . ASP A 1 337 ? -18.583 55.831 6.287 1.00 58.87 336 ASP A N 1
ATOM 2808 C CA . ASP A 1 337 ? -18.747 56.350 7.636 1.00 60.47 336 ASP A CA 1
ATOM 2809 C C . ASP A 1 337 ? -17.796 57.520 7.895 1.00 63.01 336 ASP A C 1
ATOM 2810 O O . ASP A 1 337 ? -17.864 58.143 8.952 1.00 64.22 336 ASP A O 1
ATOM 2815 N N . MET A 1 338 ? -16.926 57.821 6.921 1.00 64.84 337 MET A N 1
ATOM 2816 C CA . MET A 1 338 ? -15.949 58.893 7.042 1.00 66.66 337 MET A CA 1
ATOM 2817 C C . MET A 1 338 ? -16.498 60.184 6.436 1.00 68.12 337 MET A C 1
ATOM 2818 O O . MET A 1 338 ? -15.824 61.213 6.459 1.00 69.84 337 MET A O 1
ATOM 2823 N N . LEU A 1 339 ? -17.717 60.118 5.886 1.00 69.89 338 LEU A N 1
ATOM 2824 C CA . LEU A 1 339 ? -18.311 61.237 5.167 1.00 72.10 338 LEU A CA 1
ATOM 2825 C C . LEU A 1 339 ? -19.085 62.128 6.137 1.00 73.50 338 LEU A C 1
ATOM 2826 O O . LEU A 1 339 ? -19.429 61.703 7.241 1.00 71.24 338 LEU A O 1
ATOM 2831 N N . ASP A 1 340 ? -19.342 63.372 5.712 1.00 76.96 339 ASP A N 1
ATOM 2832 C CA . AS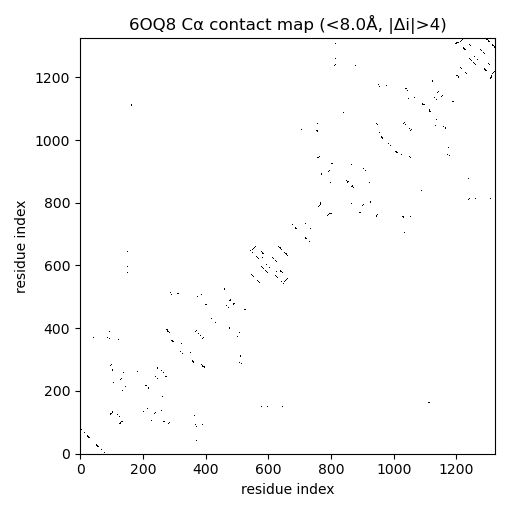P A 1 340 ? -20.184 64.307 6.444 1.00 79.58 339 ASP A CA 1
ATOM 2833 C C . ASP A 1 340 ? -21.629 63.820 6.388 1.00 80.95 339 ASP A C 1
ATOM 2834 O O . ASP A 1 340 ? -22.021 63.159 5.430 1.00 81.68 339 ASP A O 1
ATOM 2839 N N . GLU A 1 341 ? -22.417 64.176 7.410 1.00 80.57 340 GLU A N 1
ATOM 2840 C CA . GLU A 1 341 ? -23.788 63.705 7.528 1.00 81.34 340 GLU A CA 1
ATOM 2841 C C . GLU A 1 341 ? -24.650 64.261 6.396 1.00 80.64 340 GLU A C 1
ATOM 2842 O O . GLU A 1 341 ? -25.650 63.649 6.025 1.00 80.12 340 GLU A O 1
ATOM 2848 N N . GLU A 1 342 ? -24.249 65.416 5.849 1.00 80.75 341 GLU A N 1
ATOM 2849 C CA . GLU A 1 342 ? -25.011 66.071 4.796 1.00 82.18 341 GLU A CA 1
ATOM 2850 C C . GLU A 1 342 ? -25.024 65.206 3.535 1.00 80.12 341 GLU A C 1
ATOM 2851 O O . GLU A 1 342 ? -26.042 65.147 2.849 1.00 80.62 341 GLU A O 1
ATOM 2857 N N . VAL A 1 343 ? -23.902 64.529 3.248 1.00 77.30 342 VAL A N 1
ATOM 2858 C CA . VAL A 1 343 ? -23.785 63.705 2.052 1.00 75.47 342 VAL A CA 1
ATOM 2859 C C . VAL A 1 343 ? -24.250 62.275 2.330 1.00 72.22 342 VAL A C 1
ATOM 2860 O O . VAL A 1 343 ? -24.748 61.608 1.427 1.00 72.51 342 VAL A O 1
ATOM 2864 N N . GLN A 1 344 ? -24.081 61.808 3.573 1.00 68.16 343 GLN A N 1
ATOM 2865 C CA . GLN A 1 344 ? -24.593 60.508 3.979 1.00 66.90 343 GLN A CA 1
ATOM 2866 C C . GLN A 1 344 ? -26.111 60.493 3.814 1.00 68.36 343 GLN A C 1
ATOM 2867 O O . GLN A 1 344 ? -26.678 59.497 3.366 1.00 68.24 343 GLN A O 1
ATOM 2873 N N . SER A 1 345 ? -26.745 61.619 4.166 1.00 67.73 344 SER A N 1
ATOM 2874 C CA . SER A 1 345 ? -28.172 61.825 3.980 1.00 68.04 344 SER A CA 1
ATOM 2875 C C . SER A 1 345 ? -28.501 61.898 2.490 1.00 66.66 344 SER A C 1
ATOM 2876 O O . SER A 1 345 ? -29.573 61.469 2.069 1.00 67.09 344 SER A O 1
ATOM 2879 N N . SER A 1 346 ? -27.567 62.446 1.705 1.00 64.47 345 SER A N 1
ATOM 2880 C CA . SER A 1 346 ? -27.740 62.575 0.267 1.00 65.41 345 SER A CA 1
ATOM 2881 C C . SER A 1 346 ? -27.760 61.195 -0.389 1.00 64.61 345 SER A C 1
ATOM 2882 O O . SER A 1 346 ? -28.507 60.979 -1.340 1.00 62.69 345 SER A O 1
ATOM 2885 N N . PHE A 1 347 ? -26.943 60.270 0.133 1.00 63.63 346 PHE A N 1
ATOM 2886 C CA . PHE A 1 347 ? -26.910 58.899 -0.354 1.00 62.18 346 PHE A CA 1
ATOM 2887 C C . PHE A 1 347 ? -28.200 58.179 0.031 1.00 62.01 346 PHE A C 1
ATOM 2888 O O . PHE A 1 347 ? -28.785 57.481 -0.794 1.00 62.91 346 PHE A O 1
ATOM 2896 N N . GLU A 1 348 ? -28.638 58.375 1.281 1.00 63.26 347 GLU A N 1
ATOM 2897 C CA . GLU A 1 348 ? -29.803 57.694 1.827 1.00 64.03 347 GLU A CA 1
ATOM 2898 C C . GLU A 1 348 ? -31.068 58.132 1.092 1.00 64.70 347 GLU A C 1
ATOM 2899 O O . GLU A 1 348 ? -31.966 57.321 0.875 1.00 68.33 347 GLU A O 1
ATOM 2905 N N . SER A 1 349 ? -31.121 59.413 0.711 1.00 63.47 348 SER A N 1
ATOM 2906 C CA . SER A 1 349 ? -32.269 59.988 0.027 1.00 63.54 348 SER A CA 1
ATOM 2907 C C . SER A 1 349 ? -32.396 59.417 -1.384 1.00 62.53 348 SER A C 1
ATOM 2908 O O . SER A 1 349 ? -33.490 59.043 -1.805 1.00 63.36 348 SER A O 1
ATOM 2911 N N . VAL A 1 350 ? -31.268 59.363 -2.103 1.00 60.64 349 VAL A N 1
ATOM 2912 C CA . VAL A 1 350 ? -31.233 58.884 -3.477 1.00 59.76 349 VAL A CA 1
ATOM 2913 C C . VAL A 1 350 ? -31.675 57.422 -3.513 1.00 59.42 349 VAL A C 1
ATOM 2914 O O . VAL A 1 350 ? -32.506 57.046 -4.336 1.00 61.04 349 VAL A O 1
ATOM 2918 N N . LEU A 1 351 ? -31.133 56.614 -2.596 1.00 58.43 350 LEU A N 1
ATOM 2919 C CA . LEU A 1 351 ? -31.346 55.175 -2.612 1.00 58.24 350 LEU A CA 1
ATOM 2920 C C . LEU A 1 351 ? -32.758 54.833 -2.137 1.00 59.33 350 LEU A C 1
ATOM 2921 O O . LEU A 1 351 ? -33.314 53.814 -2.543 1.00 60.25 350 LEU A O 1
ATOM 2926 N N . ALA A 1 352 ? -33.337 55.697 -1.293 1.00 60.43 351 ALA A N 1
ATOM 2927 C CA . ALA A 1 352 ? -34.701 55.515 -0.817 1.00 60.03 351 ALA A CA 1
ATOM 2928 C C . ALA A 1 352 ? -35.698 55.726 -1.956 1.00 58.99 351 ALA A C 1
ATOM 2929 O O . ALA A 1 352 ? -36.775 55.137 -1.949 1.00 60.80 351 ALA A O 1
ATOM 2931 N N . SER A 1 353 ? -35.318 56.554 -2.938 1.00 59.58 352 SER A N 1
ATOM 2932 C CA . SER A 1 353 ? -36.174 56.877 -4.070 1.00 59.48 352 SER A CA 1
ATOM 2933 C C . SER A 1 353 ? -36.117 55.778 -5.133 1.00 61.16 352 SER A C 1
ATOM 2934 O O . SER A 1 353 ? -36.756 55.893 -6.180 1.00 61.04 352 SER A O 1
ATOM 2937 N N . LYS A 1 354 ? -35.346 54.718 -4.860 1.00 62.00 353 LYS A N 1
ATOM 2938 C CA . LYS A 1 354 ? -35.174 53.618 -5.798 1.00 61.66 353 LYS A CA 1
ATOM 2939 C C . LYS A 1 354 ? -35.754 52.341 -5.194 1.00 60.61 353 LYS A C 1
ATOM 2940 O O . LYS A 1 354 ? -35.611 52.091 -3.998 1.00 58.81 353 LYS A O 1
ATOM 2946 N N . SER A 1 355 ? -36.390 51.534 -6.051 1.00 60.90 354 SER A N 1
ATOM 2947 C CA . SER A 1 355 ? -37.203 50.413 -5.609 1.00 63.70 354 SER A CA 1
ATOM 2948 C C . SER A 1 355 ? -36.577 49.078 -6.013 1.00 64.04 354 SER A C 1
ATOM 2949 O O . SER A 1 355 ? -36.482 48.165 -5.195 1.00 62.60 354 SER A O 1
ATOM 2952 N N . ASP A 1 356 ? -36.162 48.966 -7.281 1.00 64.29 355 ASP A N 1
ATOM 2953 C CA . ASP A 1 356 ? -35.643 47.715 -7.813 1.00 64.09 355 ASP A CA 1
ATOM 2954 C C . ASP A 1 356 ? -34.117 47.770 -7.903 1.00 62.58 355 ASP A C 1
ATOM 2955 O O . ASP A 1 356 ? -33.531 48.848 -8.028 1.00 61.95 355 ASP A O 1
ATOM 2960 N N . LYS A 1 357 ? -33.484 46.589 -7.846 1.00 57.41 356 LYS A N 1
ATOM 2961 C CA . LYS A 1 357 ? -32.043 46.444 -7.989 1.00 52.36 356 LYS A CA 1
ATOM 2962 C C . LYS A 1 357 ? -31.616 46.922 -9.377 1.00 50.10 356 LYS A C 1
ATOM 2963 O O . LYS A 1 357 ? -30.491 47.377 -9.558 1.00 49.83 356 LYS A O 1
ATOM 2969 N N . SER A 1 358 ? -32.538 46.831 -10.341 1.00 49.26 357 SER A N 1
ATOM 2970 C CA . SER A 1 358 ? -32.287 47.194 -11.726 1.00 49.08 357 SER A CA 1
ATOM 2971 C C . SER A 1 358 ? -32.124 48.706 -11.882 1.00 47.51 357 SER A C 1
ATOM 2972 O O . SER A 1 358 ? -31.659 49.170 -12.922 1.00 45.63 357 SER A O 1
ATOM 2975 N N . GLU A 1 359 ? -32.498 49.462 -10.842 1.00 47.48 358 GLU A N 1
ATOM 2976 C CA . GLU A 1 359 ? -32.359 50.911 -10.846 1.00 49.51 358 GLU A CA 1
ATOM 2977 C C . GLU A 1 359 ? -30.991 51.305 -10.290 1.00 47.47 358 GLU A C 1
ATOM 2978 O O . GLU A 1 359 ? -30.580 52.458 -10.409 1.00 45.58 358 GLU A O 1
ATOM 2984 N N . ILE A 1 360 ? -30.299 50.333 -9.684 1.00 46.12 359 ILE A N 1
ATOM 2985 C CA . ILE A 1 360 ? -29.043 50.580 -8.996 1.00 44.45 359 ILE A CA 1
ATOM 2986 C C . ILE A 1 360 ? -27.887 50.036 -9.835 1.00 43.03 359 ILE A C 1
ATOM 2987 O O . ILE A 1 360 ? -26.942 50.765 -10.128 1.00 42.80 359 ILE A O 1
ATOM 2992 N N . PHE A 1 361 ? -27.975 48.754 -10.210 1.00 41.20 360 PHE A N 1
ATOM 2993 C CA . PHE A 1 361 ? -26.978 48.111 -11.051 1.00 39.05 360 PHE A CA 1
ATOM 2994 C C . PHE A 1 361 ? -27.502 48.002 -12.479 1.00 38.72 360 PHE A C 1
ATOM 2995 O O . PHE A 1 361 ? -28.666 47.671 -12.691 1.00 40.34 360 PHE A O 1
ATOM 3003 N N . SER A 1 362 ? -26.621 48.270 -13.450 1.00 37.24 361 SER A N 1
ATOM 3004 C CA . SER A 1 362 ? -26.954 48.102 -14.855 1.00 36.79 361 SER A CA 1
ATOM 3005 C C . SER A 1 362 ? -26.874 46.628 -15.249 1.00 35.89 361 SER A C 1
ATOM 3006 O O . SER A 1 362 ? -26.304 45.811 -14.527 1.00 35.75 361 SER A O 1
ATOM 3009 N N . SER A 1 363 ? -27.470 46.313 -16.405 1.00 34.46 362 SER A N 1
ATOM 3010 C CA . SER A 1 363 ? -27.430 44.993 -17.008 1.00 33.70 362 SER A CA 1
ATOM 3011 C C . SER A 1 363 ? -26.481 45.031 -18.200 1.00 34.12 362 SER A C 1
ATOM 3012 O O . SER A 1 363 ? -26.310 46.083 -18.817 1.00 34.66 362 SER A O 1
ATOM 3015 N N . LEU A 1 364 ? -25.887 43.874 -18.523 1.00 32.56 363 LEU A N 1
ATOM 3016 C CA . LEU A 1 364 ? -24.960 43.772 -19.638 1.00 31.88 363 LEU A CA 1
ATOM 3017 C C . LEU A 1 364 ? -25.720 43.867 -20.960 1.00 32.61 363 LEU A C 1
ATOM 3018 O O . LEU A 1 364 ? -25.242 44.500 -21.898 1.00 32.61 363 LEU A O 1
ATOM 3023 N N . GLY A 1 365 ? -26.892 43.219 -21.022 1.00 33.51 364 GLY A N 1
ATOM 3024 C CA . GLY A 1 365 ? -27.779 43.291 -22.174 1.00 34.01 364 GLY A CA 1
ATOM 3025 C C . GLY A 1 365 ? -27.164 42.654 -23.417 1.00 35.00 364 GLY A C 1
ATOM 3026 O O . GLY A 1 365 ? -26.373 41.715 -23.313 1.00 34.56 364 GLY A O 1
ATOM 3027 N N . ASP A 1 366 ? -27.554 43.173 -24.588 1.00 35.67 365 ASP A N 1
ATOM 3028 C CA . ASP A 1 366 ? -27.020 42.704 -25.856 1.00 37.18 365 ASP A CA 1
ATOM 3029 C C . ASP A 1 366 ? -25.664 43.364 -26.086 1.00 36.30 365 ASP A C 1
ATOM 3030 O O . ASP A 1 366 ? -25.593 44.568 -26.320 1.00 36.72 365 ASP A O 1
ATOM 3035 N N . MET A 1 367 ? -24.595 42.567 -25.987 1.00 34.93 366 MET A N 1
ATOM 3036 C CA . MET A 1 367 ? -23.251 43.067 -26.226 1.00 33.95 366 MET A CA 1
ATOM 3037 C C . MET A 1 367 ? -22.763 42.553 -27.575 1.00 33.46 366 MET A C 1
ATOM 3038 O O . MET A 1 367 ? -23.172 41.488 -28.036 1.00 33.21 366 MET A O 1
ATOM 3043 N N . GLU A 1 368 ? -21.890 43.340 -28.206 1.00 32.60 367 GLU A N 1
ATOM 3044 C CA . GLU A 1 368 ? -21.296 42.943 -29.470 1.00 33.26 367 GLU A CA 1
ATOM 3045 C C . GLU A 1 368 ? -19.817 43.319 -29.464 1.00 30.39 367 GLU A C 1
ATOM 3046 O O . GLU A 1 368 ? -19.410 44.247 -28.770 1.00 29.32 367 GLU A O 1
ATOM 3052 N N . ALA A 1 369 ? -19.026 42.564 -30.229 1.00 28.60 368 ALA A N 1
ATOM 3053 C CA . ALA A 1 369 ? -17.596 42.797 -30.315 1.00 29.41 368 ALA A CA 1
ATOM 3054 C C . ALA A 1 369 ? -17.094 42.309 -31.666 1.00 29.22 368 ALA A C 1
ATOM 3055 O O . ALA A 1 369 ? -17.820 41.642 -32.403 1.00 30.40 368 ALA A O 1
ATOM 3057 N N . SER A 1 370 ? -15.839 42.653 -31.966 1.00 28.59 369 SER A N 1
ATOM 3058 C CA . SER A 1 370 ? -15.188 42.224 -33.190 1.00 27.86 369 SER A CA 1
ATOM 3059 C C . SER A 1 370 ? -14.798 40.755 -33.074 1.00 27.82 369 SER A C 1
ATOM 3060 O O . SER A 1 370 ? -14.356 40.315 -32.013 1.00 29.65 369 SER A O 1
ATOM 3063 N N . PRO A 1 371 ? -14.945 39.958 -34.159 1.00 27.26 370 PRO A N 1
ATOM 3064 C CA . PRO A 1 371 ? -14.390 38.603 -34.207 1.00 26.83 370 PRO A CA 1
ATOM 3065 C C . PRO A 1 371 ? -12.872 38.555 -34.036 1.00 26.91 370 PRO A C 1
ATOM 3066 O O . PRO A 1 371 ? -12.305 37.472 -33.897 1.00 25.93 370 PRO A O 1
ATOM 3070 N N . LEU A 1 372 ? -12.228 39.731 -34.049 1.00 26.52 371 LEU A N 1
ATOM 3071 C CA . LEU A 1 372 ? -10.777 39.824 -33.963 1.00 25.89 371 LEU A CA 1
ATOM 3072 C C . LEU A 1 372 ? -10.317 39.902 -32.508 1.00 25.52 371 LEU A C 1
ATOM 3073 O O . LEU A 1 372 ? -9.192 39.513 -32.213 1.00 25.52 371 LEU A O 1
ATOM 3078 N N . GLU A 1 373 ? -11.171 40.423 -31.616 1.00 25.58 372 GLU A N 1
ATOM 3079 C CA . GLU A 1 373 ? -10.676 41.007 -30.378 1.00 26.07 372 GLU A CA 1
ATOM 3080 C C . GLU A 1 373 ? -11.087 40.221 -29.132 1.00 26.15 372 GLU A C 1
ATOM 3081 O O . GLU A 1 373 ? -12.021 39.422 -29.146 1.00 26.14 372 GLU A O 1
ATOM 3087 N N . VAL A 1 374 ? -10.340 40.475 -28.051 1.00 25.20 373 VAL A N 1
ATOM 3088 C CA . VAL A 1 374 ? -10.763 40.235 -26.683 1.00 24.63 373 VAL A CA 1
ATOM 3089 C C . VAL A 1 374 ? -10.679 41.575 -25.959 1.00 24.59 373 VAL A C 1
ATOM 3090 O O . VAL A 1 374 ? -9.643 42.233 -26.011 1.00 25.23 373 VAL A O 1
ATOM 3094 N N . LYS A 1 375 ? -11.774 41.976 -25.305 1.00 23.83 374 LYS A N 1
ATOM 3095 C CA . LYS A 1 375 ? -11.773 43.190 -24.504 1.00 25.18 374 LYS A CA 1
ATOM 3096 C C . LYS A 1 375 ? -11.339 42.853 -23.079 1.00 24.66 374 LYS A C 1
ATOM 3097 O O . LYS A 1 375 ? -11.668 41.784 -22.570 1.00 24.46 374 LYS A O 1
ATOM 3103 N N . ILE A 1 376 ? -10.609 43.781 -22.449 1.00 23.91 375 ILE A N 1
ATOM 3104 C CA . ILE A 1 376 ? -10.010 43.555 -21.142 1.00 23.51 375 ILE A CA 1
ATOM 3105 C C . ILE A 1 376 ? -10.256 44.772 -20.251 1.00 23.29 375 ILE A C 1
ATOM 3106 O O . ILE A 1 376 ? -10.348 45.897 -20.740 1.00 23.36 375 ILE A O 1
ATOM 3111 N N . ALA A 1 377 ? -10.366 44.523 -18.940 1.00 22.93 376 ALA A N 1
ATOM 3112 C CA . ALA A 1 377 ? -10.525 45.572 -17.945 1.00 23.35 376 ALA A CA 1
ATOM 3113 C C . ALA A 1 377 ? -9.198 46.305 -17.744 1.00 24.08 376 ALA A C 1
ATOM 3114 O O . ALA A 1 377 ? -8.132 45.753 -18.014 1.00 22.58 376 ALA A O 1
ATOM 3116 N N . PHE A 1 378 ? -9.297 47.552 -17.266 1.00 24.74 377 PHE A N 1
ATOM 3117 C CA . PHE A 1 378 ? -8.157 48.376 -16.900 1.00 26.77 377 PHE A CA 1
ATOM 3118 C C . PHE A 1 378 ? -8.321 48.842 -15.458 1.00 27.89 377 PHE A C 1
ATOM 3119 O O . PHE A 1 378 ? -9.438 49.074 -15.002 1.00 28.96 377 PHE A O 1
ATOM 3127 N N . ASN A 1 379 ? -7.194 48.958 -14.751 1.00 30.66 378 ASN A N 1
ATOM 3128 C CA . ASN A 1 379 ? -7.123 49.737 -13.525 1.00 33.32 378 ASN A CA 1
ATOM 3129 C C . ASN A 1 379 ? -5.973 50.732 -13.676 1.00 34.97 378 ASN A C 1
ATOM 3130 O O . ASN A 1 379 ? -5.470 50.923 -14.782 1.00 36.45 378 ASN A O 1
ATOM 3135 N N . SER A 1 380 ? -5.550 51.342 -12.565 1.00 36.78 379 SER A N 1
ATOM 3136 C CA . SER A 1 380 ? -4.570 52.417 -12.600 1.00 37.94 379 SER A CA 1
ATOM 3137 C C . SER A 1 380 ? -3.200 51.912 -13.055 1.00 38.29 379 SER A C 1
ATOM 3138 O O . SER A 1 380 ? -2.363 52.708 -13.478 1.00 38.93 379 SER A O 1
ATOM 3141 N N . LYS A 1 381 ? -2.984 50.590 -12.981 1.00 38.13 380 LYS A N 1
ATOM 3142 C CA . LYS A 1 381 ? -1.698 49.994 -13.309 1.00 37.98 380 LYS A CA 1
ATOM 3143 C C . LYS A 1 381 ? -1.708 49.410 -14.721 1.00 36.34 380 LYS A C 1
ATOM 3144 O O . LYS A 1 381 ? -0.700 48.865 -15.167 1.00 37.18 380 LYS A O 1
ATOM 3150 N N . GLY A 1 382 ? -2.848 49.512 -15.416 1.00 32.96 381 GLY A N 1
ATOM 3151 C CA . GLY A 1 382 ? -2.951 49.015 -16.780 1.00 30.89 381 GLY A CA 1
ATOM 3152 C C . GLY A 1 382 ? -3.993 47.905 -16.923 1.00 28.56 381 GLY A C 1
ATOM 3153 O O . GLY A 1 382 ? -4.943 47.841 -16.149 1.00 28.01 381 GLY A O 1
ATOM 3154 N N . ILE A 1 383 ? -3.803 47.038 -17.927 1.00 27.51 382 ILE A N 1
ATOM 3155 C CA . ILE A 1 383 ? -4.749 45.970 -18.212 1.00 26.68 382 ILE A CA 1
ATOM 3156 C C . ILE A 1 383 ? -4.696 44.946 -17.079 1.00 27.18 382 ILE A C 1
ATOM 3157 O O . ILE A 1 383 ? -3.655 44.762 -16.453 1.00 27.96 382 ILE A O 1
ATOM 3162 N N . ILE A 1 384 ? -5.840 44.308 -16.809 1.00 26.08 383 ILE A N 1
ATOM 3163 C CA . ILE A 1 384 ? -5.938 43.269 -15.796 1.00 26.50 383 ILE A CA 1
ATOM 3164 C C . ILE A 1 384 ? -7.029 42.283 -16.215 1.00 25.88 383 ILE A C 1
ATOM 3165 O O . ILE A 1 384 ? -8.130 42.688 -16.583 1.00 25.82 383 ILE A O 1
ATOM 3170 N N . ASN A 1 385 ? -6.704 40.985 -16.166 1.00 24.49 384 ASN A N 1
ATOM 3171 C CA . ASN A 1 385 ? -7.565 39.952 -16.728 1.00 24.06 384 ASN A CA 1
ATOM 3172 C C . ASN A 1 385 ? -8.628 39.524 -15.712 1.00 23.26 384 ASN A C 1
ATOM 3173 O O . ASN A 1 385 ? -9.020 38.360 -15.670 1.00 23.14 384 ASN A O 1
ATOM 3178 N N . GLN A 1 386 ? -9.097 40.479 -14.903 1.00 22.54 385 GLN A N 1
ATOM 3179 C CA . GLN A 1 386 ? -10.165 40.243 -13.947 1.00 22.89 385 GLN A CA 1
ATOM 3180 C C . GLN A 1 386 ? -11.512 40.438 -14.644 1.00 22.70 385 GLN A C 1
ATOM 3181 O O . GLN A 1 386 ? -12.558 40.142 -14.076 1.00 22.43 385 GLN A O 1
ATOM 3187 N N . GLY A 1 387 ? -11.461 40.954 -15.878 1.00 22.90 386 GLY A N 1
ATOM 3188 C CA . GLY A 1 387 ? -12.622 41.089 -16.741 1.00 23.04 386 GLY A CA 1
ATOM 3189 C C . GLY A 1 387 ? -12.220 40.912 -18.201 1.00 23.33 386 GLY A C 1
ATOM 3190 O O . GLY A 1 387 ? -11.272 41.549 -18.656 1.00 23.59 386 GLY A O 1
ATOM 3191 N N . LEU A 1 388 ? -12.927 40.022 -18.910 1.00 22.90 387 LEU A N 1
ATOM 3192 C CA . LEU A 1 388 ? -12.662 39.766 -20.317 1.00 22.97 387 LEU A CA 1
ATOM 3193 C C . LEU A 1 388 ? -13.984 39.589 -21.061 1.00 23.78 387 LEU A C 1
ATOM 3194 O O . LEU A 1 388 ? -14.899 38.949 -20.547 1.00 24.33 387 LEU A O 1
ATOM 3199 N N . ILE A 1 389 ? -14.060 40.143 -22.279 1.00 23.74 388 ILE A N 1
ATOM 3200 C CA . ILE A 1 389 ? -15.206 39.968 -23.162 1.00 24.05 388 ILE A CA 1
ATOM 3201 C C . ILE A 1 389 ? -14.703 39.483 -24.518 1.00 24.37 388 ILE A C 1
ATOM 3202 O O . ILE A 1 389 ? -13.774 40.060 -25.076 1.00 25.04 388 ILE A O 1
ATOM 3207 N N . SER A 1 390 ? -15.336 38.431 -25.049 1.00 24.53 389 SER A N 1
ATOM 3208 C CA . SER A 1 390 ? -14.950 37.892 -26.343 1.00 24.76 389 SER A CA 1
ATOM 3209 C C . SER A 1 390 ? -16.096 37.090 -26.949 1.00 26.42 389 SER A C 1
ATOM 3210 O O . SER A 1 390 ? -16.813 36.391 -26.236 1.00 26.11 389 SER A O 1
ATOM 3213 N N . VAL A 1 391 ? -16.240 37.191 -28.277 1.00 26.96 390 VAL A N 1
ATOM 3214 C CA . VAL A 1 391 ? -17.061 36.244 -29.008 1.00 27.95 390 VAL A CA 1
ATOM 3215 C C . VAL A 1 391 ? -16.301 34.921 -29.051 1.00 28.67 390 VAL A C 1
ATOM 3216 O O . VAL A 1 391 ? -15.073 34.896 -28.940 1.00 28.43 390 VAL A O 1
ATOM 3220 N N . LYS A 1 392 ? -17.056 33.830 -29.207 1.00 28.21 391 LYS A N 1
ATOM 3221 C CA . LYS A 1 392 ? -16.500 32.497 -29.340 1.00 28.66 391 LYS A CA 1
ATOM 3222 C C . LYS A 1 392 ? -15.428 32.506 -30.429 1.00 29.54 391 LYS A C 1
ATOM 3223 O O . LYS A 1 392 ? -15.645 33.042 -31.514 1.00 29.50 391 LYS A O 1
ATOM 3229 N N . ASP A 1 393 ? -14.263 31.935 -30.103 1.00 28.30 392 ASP A N 1
ATOM 3230 C CA . ASP A 1 393 ? -13.203 31.649 -31.057 1.00 29.12 392 ASP A CA 1
ATOM 3231 C C . ASP A 1 393 ? -12.674 32.928 -31.714 1.00 27.63 392 ASP A C 1
ATOM 3232 O O . ASP A 1 393 ? -12.219 32.890 -32.854 1.00 27.66 392 ASP A O 1
ATOM 3237 N N . SER A 1 394 ? -12.704 34.048 -30.984 1.00 25.71 393 SER A N 1
ATOM 3238 C CA . SER A 1 394 ? -12.135 35.295 -31.475 1.00 25.77 393 SER A CA 1
ATOM 3239 C C . SER A 1 394 ? -10.652 35.105 -31.787 1.00 25.87 393 SER A C 1
ATOM 3240 O O . SER A 1 394 ? -9.982 34.292 -31.153 1.00 25.58 393 SER A O 1
ATOM 3243 N N . TYR A 1 395 ? -10.155 35.861 -32.774 1.00 25.50 394 TYR A N 1
ATOM 3244 C CA . TYR A 1 395 ? -8.783 35.721 -33.236 1.00 25.64 394 TYR A CA 1
ATOM 3245 C C . TYR A 1 395 ? -7.808 35.942 -32.079 1.00 25.90 394 TYR A C 1
ATOM 3246 O O . TYR A 1 395 ? -6.815 35.228 -31.961 1.00 25.95 394 TYR A O 1
ATOM 3255 N N . CYS A 1 396 ? -8.117 36.925 -31.226 1.00 27.49 395 CYS A N 1
ATOM 3256 C CA . CYS A 1 396 ? -7.256 37.307 -30.116 1.00 28.91 395 CYS A CA 1
ATOM 3257 C C . CYS A 1 396 ? -7.258 36.252 -29.013 1.00 27.84 395 CYS A C 1
ATOM 3258 O O . CYS A 1 396 ? -6.230 36.040 -28.373 1.00 26.96 395 CYS A O 1
ATOM 3261 N N . SER A 1 397 ? -8.416 35.619 -28.778 1.00 26.42 396 SER A N 1
ATOM 3262 C CA . SER A 1 397 ? -8.496 34.572 -27.772 1.00 25.84 396 SER A CA 1
ATOM 3263 C C . SER A 1 397 ? -7.529 33.450 -28.138 1.00 25.50 396 SER A C 1
ATOM 3264 O O . SER A 1 397 ? -6.861 32.895 -27.266 1.00 25.99 396 SER A O 1
ATOM 3267 N N . ASN A 1 398 ? -7.435 33.164 -29.442 1.00 24.30 397 ASN A N 1
ATOM 3268 C CA . ASN A 1 398 ? -6.504 32.182 -29.969 1.00 24.78 397 ASN A CA 1
ATOM 3269 C C . ASN A 1 398 ? -5.065 32.662 -29.778 1.00 24.61 397 ASN A C 1
ATOM 3270 O O . ASN A 1 398 ? -4.188 31.857 -29.472 1.00 23.44 397 ASN A O 1
ATOM 3275 N N . LEU A 1 399 ? -4.834 33.970 -29.978 1.00 23.49 398 LEU A N 1
ATOM 3276 C CA . LEU A 1 399 ? -3.499 34.538 -29.872 1.00 22.94 398 LEU A CA 1
ATOM 3277 C C . LEU A 1 399 ? -3.034 34.504 -28.414 1.00 22.66 398 LEU A C 1
ATOM 3278 O O . LEU A 1 399 ? -1.851 34.289 -28.154 1.00 22.44 398 LEU A O 1
ATOM 3283 N N . ILE A 1 400 ? -3.965 34.726 -27.475 1.00 22.07 399 ILE A N 1
ATOM 3284 C CA . ILE A 1 400 ? -3.632 34.736 -26.058 1.00 23.06 399 ILE A CA 1
ATOM 3285 C C . ILE A 1 400 ? -3.270 33.319 -25.604 1.00 24.12 399 ILE A C 1
ATOM 3286 O O . ILE A 1 400 ? -2.250 33.124 -24.948 1.00 24.07 399 ILE A O 1
ATOM 3291 N N . VAL A 1 401 ? -4.099 32.337 -25.982 1.00 24.21 400 VAL A N 1
ATOM 3292 C CA . VAL A 1 401 ? -3.873 30.945 -25.624 1.00 24.56 400 VAL A CA 1
ATOM 3293 C C . VAL A 1 401 ? -2.487 30.516 -26.112 1.00 25.41 400 VAL A C 1
ATOM 3294 O O . VAL A 1 401 ? -1.752 29.860 -25.377 1.00 25.16 400 VAL A O 1
ATOM 3298 N N . LYS A 1 402 ? -2.130 30.921 -27.340 1.00 25.46 401 LYS A N 1
ATOM 3299 C CA . LYS A 1 402 ? -0.859 30.543 -27.944 1.00 26.13 401 LYS A CA 1
ATOM 3300 C C . LYS A 1 402 ? 0.318 31.244 -27.266 1.00 24.40 401 LYS A C 1
ATOM 3301 O O . LYS A 1 402 ? 1.396 30.661 -27.170 1.00 24.34 401 LYS A O 1
ATOM 3307 N N . GLN A 1 403 ? 0.114 32.495 -26.826 1.00 23.03 402 GLN A N 1
ATOM 3308 C CA . GLN A 1 403 ? 1.131 33.229 -26.087 1.00 22.59 402 GLN A CA 1
ATOM 3309 C C . GLN A 1 403 ? 1.483 32.466 -24.809 1.00 22.24 402 GLN A C 1
ATOM 3310 O O . GLN A 1 403 ? 2.659 32.257 -24.515 1.00 22.16 402 GLN A O 1
ATOM 3316 N N . ILE A 1 404 ? 0.452 32.028 -24.074 1.00 21.62 403 ILE A N 1
ATOM 3317 C CA . ILE A 1 404 ? 0.636 31.357 -22.797 1.00 21.29 403 ILE A CA 1
ATOM 3318 C C . ILE A 1 404 ? 1.333 30.014 -23.019 1.00 21.52 403 ILE A C 1
ATOM 3319 O O . ILE A 1 404 ? 2.267 29.670 -22.296 1.00 21.11 403 ILE A O 1
ATOM 3324 N N . GLU A 1 405 ? 0.914 29.278 -24.054 1.00 21.63 404 GLU A N 1
ATOM 3325 C CA . GLU A 1 405 ? 1.509 27.982 -24.339 1.00 21.67 404 GLU A CA 1
ATOM 3326 C C . GLU A 1 405 ? 2.986 28.147 -24.701 1.00 21.74 404 GLU A C 1
ATOM 3327 O O . GLU A 1 405 ? 3.816 27.338 -24.289 1.00 21.02 404 GLU A O 1
ATOM 3333 N N . ASN A 1 406 ? 3.307 29.203 -25.463 1.00 21.44 405 ASN A N 1
ATOM 3334 C CA . ASN A 1 406 ? 4.673 29.430 -25.913 1.00 21.06 405 ASN A CA 1
ATOM 3335 C C . ASN A 1 406 ? 5.556 29.844 -24.734 1.00 20.00 405 ASN A C 1
ATOM 3336 O O . ASN A 1 406 ? 6.714 29.445 -24.654 1.00 20.21 405 ASN A O 1
ATOM 3341 N N . ARG A 1 407 ? 5.001 30.656 -23.829 1.00 19.27 406 ARG A N 1
ATOM 3342 C CA . ARG A 1 407 ? 5.718 31.110 -22.647 1.00 19.03 406 ARG A CA 1
ATOM 3343 C C . ARG A 1 407 ? 6.067 29.919 -21.750 1.00 18.78 406 ARG A C 1
ATOM 3344 O O . ARG A 1 407 ? 7.184 29.834 -21.242 1.00 19.05 406 ARG A O 1
ATOM 3352 N N . TYR A 1 408 ? 5.114 28.991 -21.584 1.00 18.52 407 TYR A N 1
ATOM 3353 C CA . TYR A 1 408 ? 5.323 27.778 -20.805 1.00 19.02 407 TYR A CA 1
ATOM 3354 C C . TYR A 1 408 ? 6.334 26.849 -21.480 1.00 19.98 407 TYR A C 1
ATOM 3355 O O . TYR A 1 408 ? 7.078 26.149 -20.788 1.00 20.16 407 TYR A O 1
ATOM 3364 N N . LYS A 1 409 ? 6.351 26.847 -22.820 1.00 20.89 408 LYS A N 1
ATOM 3365 C CA . LYS A 1 409 ? 7.291 26.026 -23.566 1.00 22.51 408 LYS A CA 1
ATOM 3366 C C . LYS A 1 409 ? 8.721 26.483 -23.267 1.00 21.60 408 LYS A C 1
ATOM 3367 O O . LYS A 1 409 ? 9.599 25.654 -23.033 1.00 21.02 408 LYS A O 1
ATOM 3373 N N . ILE A 1 410 ? 8.938 27.806 -23.259 1.00 20.99 409 ILE A N 1
ATOM 3374 C CA . ILE A 1 410 ? 10.235 28.385 -22.940 1.00 20.34 409 ILE A CA 1
ATOM 3375 C C . ILE A 1 410 ? 10.608 28.017 -21.502 1.00 19.86 409 ILE A C 1
ATOM 3376 O O . ILE A 1 410 ? 11.737 27.601 -21.247 1.00 19.63 409 ILE A O 1
ATOM 3381 N N . LEU A 1 411 ? 9.648 28.163 -20.577 1.00 19.71 410 LEU A N 1
ATOM 3382 C CA . LEU A 1 411 ? 9.861 27.862 -19.171 1.00 19.45 410 LEU A CA 1
ATOM 3383 C C . LEU A 1 411 ? 10.292 26.405 -19.003 1.00 19.81 410 LEU A C 1
ATOM 3384 O O . LEU A 1 411 ? 11.339 26.138 -18.418 1.00 19.52 410 LEU A O 1
ATOM 3389 N N . ASN A 1 412 ? 9.480 25.481 -19.535 1.00 20.14 411 ASN A N 1
ATOM 3390 C CA . ASN A 1 412 ? 9.600 24.061 -19.239 1.00 20.96 411 ASN A CA 1
ATOM 3391 C C . ASN A 1 412 ? 10.849 23.467 -19.886 1.00 21.14 411 ASN A C 1
ATOM 3392 O O . ASN A 1 412 ? 11.415 22.509 -19.361 1.00 21.29 411 ASN A O 1
ATOM 3397 N N . ASN A 1 413 ? 11.277 24.057 -21.012 1.00 21.67 412 ASN A N 1
ATOM 3398 C CA . ASN A 1 413 ? 12.458 23.610 -21.735 1.00 22.22 412 ASN A CA 1
ATOM 3399 C C . ASN A 1 413 ? 13.693 23.662 -20.834 1.00 21.73 412 ASN A C 1
ATOM 3400 O O . ASN A 1 413 ? 14.580 22.815 -20.949 1.00 21.35 412 ASN A O 1
ATOM 3405 N N . SER A 1 414 ? 13.737 24.671 -19.953 1.00 21.21 413 SER A N 1
ATOM 3406 C CA . SER A 1 414 ? 14.852 24.876 -19.044 1.00 20.89 413 SER A CA 1
ATOM 3407 C C . SER A 1 414 ? 14.530 24.323 -17.655 1.00 20.53 413 SER A C 1
ATOM 3408 O O . SER A 1 414 ? 15.418 23.812 -16.976 1.00 19.97 413 SER A O 1
ATOM 3411 N N . LEU A 1 415 ? 13.262 24.437 -17.235 1.00 19.84 414 LEU A N 1
ATOM 3412 C CA . LEU A 1 415 ? 12.893 24.107 -15.865 1.00 19.76 414 LEU A CA 1
ATOM 3413 C C . LEU A 1 415 ? 12.942 22.596 -15.627 1.00 20.28 414 LEU A C 1
ATOM 3414 O O . LEU A 1 415 ? 13.483 22.153 -14.614 1.00 19.85 414 LEU A O 1
ATOM 3419 N N . ASN A 1 416 ? 12.369 21.816 -16.554 1.00 20.07 415 ASN A N 1
ATOM 3420 C CA . ASN A 1 416 ? 12.224 20.379 -16.356 1.00 20.64 415 ASN A CA 1
ATOM 3421 C C . ASN A 1 416 ? 13.585 19.708 -16.154 1.00 20.16 415 ASN A C 1
ATOM 3422 O O . ASN A 1 416 ? 13.770 18.982 -15.175 1.00 20.22 415 ASN A O 1
ATOM 3427 N N . PRO A 1 417 ? 14.583 19.916 -17.046 1.00 19.63 416 PRO A N 1
ATOM 3428 C CA . PRO A 1 417 ? 15.925 19.373 -16.815 1.00 19.80 416 PRO A CA 1
ATOM 3429 C C . PRO A 1 417 ? 16.522 19.786 -15.468 1.00 19.79 416 PRO A C 1
ATOM 3430 O O . PRO A 1 417 ? 17.126 18.959 -14.781 1.00 19.27 416 PRO A O 1
ATOM 3434 N N . ALA A 1 418 ? 16.335 21.063 -15.093 1.00 19.48 417 ALA A N 1
ATOM 3435 C CA . ALA A 1 418 ? 16.847 21.583 -13.832 1.00 19.73 417 ALA A CA 1
ATOM 3436 C C . ALA A 1 418 ? 16.273 20.795 -12.650 1.00 19.51 417 ALA A C 1
ATOM 3437 O O . ALA A 1 418 ? 17.028 20.338 -11.793 1.00 19.45 417 ALA A O 1
ATOM 3439 N N . ILE A 1 419 ? 14.940 20.640 -12.620 1.00 19.04 418 ILE A N 1
ATOM 3440 C CA . ILE A 1 419 ? 14.239 19.949 -11.545 1.00 19.22 418 ILE A CA 1
ATOM 3441 C C . ILE A 1 419 ? 14.688 18.489 -11.486 1.00 19.40 418 ILE A C 1
ATOM 3442 O O . ILE A 1 419 ? 14.869 17.939 -10.395 1.00 19.46 418 ILE A O 1
ATOM 3447 N N . SER A 1 420 ? 14.883 17.886 -12.669 1.00 19.18 419 SER A N 1
ATOM 3448 C CA . SER A 1 420 ? 15.163 16.464 -12.786 1.00 19.40 419 SER A CA 1
ATOM 3449 C C . SER A 1 420 ? 16.505 16.105 -12.145 1.00 20.47 419 SER A C 1
ATOM 3450 O O . SER A 1 420 ? 16.734 14.944 -11.807 1.00 20.50 419 SER A O 1
ATOM 3453 N N . GLU A 1 421 ? 17.385 17.101 -11.977 1.00 21.54 420 GLU A N 1
ATOM 3454 C CA . GLU A 1 421 ? 18.681 16.860 -11.359 1.00 23.01 420 GLU A CA 1
ATOM 3455 C C . GLU A 1 421 ? 18.512 16.493 -9.883 1.00 22.76 420 GLU A C 1
ATOM 3456 O O . GLU A 1 421 ? 19.425 15.937 -9.275 1.00 22.51 420 GLU A O 1
ATOM 3462 N N . ASP A 1 422 ? 17.346 16.829 -9.315 1.00 23.02 421 ASP A N 1
ATOM 3463 C CA . ASP A 1 422 ? 16.923 16.369 -7.999 1.00 23.16 421 ASP A CA 1
ATOM 3464 C C . ASP A 1 422 ? 17.778 16.985 -6.886 1.00 22.84 421 ASP A C 1
ATOM 3465 O O . ASP A 1 422 ? 17.976 16.373 -5.836 1.00 22.65 421 ASP A O 1
ATOM 3470 N N . ASN A 1 423 ? 18.252 18.213 -7.107 1.00 22.52 422 ASN A N 1
ATOM 3471 C CA . ASN A 1 423 ? 18.970 18.949 -6.078 1.00 22.43 422 ASN A CA 1
ATOM 3472 C C . ASN A 1 423 ? 17.981 19.781 -5.260 1.00 23.07 422 ASN A C 1
ATOM 3473 O O . ASN A 1 423 ? 16.781 19.784 -5.541 1.00 22.29 422 ASN A O 1
ATOM 3478 N N . ASP A 1 424 ? 18.505 20.483 -4.243 1.00 23.12 423 ASP A N 1
ATOM 3479 C CA . ASP A 1 424 ? 17.681 21.281 -3.352 1.00 23.92 423 ASP A CA 1
ATOM 3480 C C . ASP A 1 424 ? 17.213 22.546 -4.073 1.00 22.85 423 ASP A C 1
ATOM 3481 O O . ASP A 1 424 ? 17.515 22.754 -5.247 1.00 21.72 423 ASP A O 1
ATOM 3486 N N . PHE A 1 425 ? 16.474 23.392 -3.351 1.00 22.49 424 PHE A N 1
ATOM 3487 C CA . PHE A 1 425 ? 15.817 24.534 -3.963 1.00 22.34 424 PHE A CA 1
ATOM 3488 C C . PHE A 1 425 ? 16.835 25.508 -4.560 1.00 22.53 424 PHE A C 1
ATOM 3489 O O . PHE A 1 425 ? 16.672 25.940 -5.700 1.00 21.93 424 PHE A O 1
ATOM 3497 N N . ASN A 1 426 ? 17.871 25.856 -3.788 1.00 22.93 425 ASN A N 1
ATOM 3498 C CA . ASN A 1 426 ? 18.829 26.864 -4.214 1.00 23.68 425 ASN A CA 1
ATOM 3499 C C . ASN A 1 426 ? 19.615 26.378 -5.431 1.00 23.03 425 ASN A C 1
ATOM 3500 O O . ASN A 1 426 ? 19.809 27.141 -6.373 1.00 23.08 425 ASN A O 1
ATOM 3505 N N . THR A 1 427 ? 20.064 25.115 -5.398 1.00 22.15 426 THR A N 1
ATOM 3506 C CA . THR A 1 427 ? 20.840 24.534 -6.485 1.00 22.57 426 THR A CA 1
ATOM 3507 C C . THR A 1 427 ? 19.997 24.454 -7.759 1.00 22.40 426 THR A C 1
ATOM 3508 O O . THR A 1 427 ? 20.481 24.798 -8.835 1.00 22.17 426 THR A O 1
ATOM 3512 N N . THR A 1 428 ? 18.741 24.000 -7.621 1.00 22.00 427 THR A N 1
ATOM 3513 C CA . THR A 1 428 ? 17.804 23.902 -8.732 1.00 21.70 427 THR A CA 1
ATOM 3514 C C . THR A 1 428 ? 17.593 25.278 -9.364 1.00 21.59 427 THR A C 1
ATOM 3515 O O . THR A 1 428 ? 17.627 25.416 -10.588 1.00 21.23 427 THR A O 1
ATOM 3519 N N . THR A 1 429 ? 17.377 26.286 -8.510 1.00 21.54 428 THR A N 1
ATOM 3520 C CA . THR A 1 429 ? 17.209 27.668 -8.928 1.00 22.21 428 THR A CA 1
ATOM 3521 C C . THR A 1 429 ? 18.391 28.108 -9.790 1.00 21.55 428 THR A C 1
ATOM 3522 O O . THR A 1 429 ? 18.195 28.663 -10.869 1.00 21.89 428 THR A O 1
ATOM 3526 N N . ASN A 1 430 ? 19.614 27.861 -9.302 1.00 20.84 429 ASN A N 1
ATOM 3527 C CA . ASN A 1 430 ? 20.822 28.314 -9.976 1.00 20.66 429 ASN A CA 1
ATOM 3528 C C . ASN A 1 430 ? 20.958 27.630 -11.335 1.00 19.97 429 ASN A C 1
ATOM 3529 O O . ASN A 1 430 ? 21.273 28.282 -12.326 1.00 19.68 429 ASN A O 1
ATOM 3534 N N . THR A 1 431 ? 20.726 26.312 -11.364 1.00 19.24 430 THR A N 1
ATOM 3535 C CA . THR A 1 431 ? 20.791 25.542 -12.597 1.00 18.92 430 THR A CA 1
ATOM 3536 C C . THR A 1 431 ? 19.778 26.105 -13.593 1.00 18.94 430 THR A C 1
ATOM 3537 O O . THR A 1 431 ? 20.102 26.330 -14.759 1.00 17.84 430 THR A O 1
ATOM 3541 N N . PHE A 1 432 ? 18.554 26.331 -13.104 1.00 19.14 431 PHE A N 1
ATOM 3542 C CA . PHE A 1 432 ? 17.448 26.796 -13.926 1.00 19.47 431 PHE A CA 1
ATOM 3543 C C . PHE A 1 432 ? 17.743 28.181 -14.507 1.00 19.64 431 PHE A C 1
ATOM 3544 O O . PHE A 1 432 ? 17.549 28.410 -15.702 1.00 19.26 431 PHE A O 1
ATOM 3552 N N . ILE A 1 433 ? 18.196 29.108 -13.657 1.00 19.65 432 ILE A N 1
ATOM 3553 C CA . ILE A 1 433 ? 18.460 30.471 -14.097 1.00 20.37 432 ILE A CA 1
ATOM 3554 C C . ILE A 1 433 ? 19.592 30.470 -15.126 1.00 21.03 432 ILE A C 1
ATOM 3555 O O . ILE A 1 433 ? 19.485 31.132 -16.155 1.00 20.84 432 ILE A O 1
ATOM 3560 N N . ASP A 1 434 ? 20.658 29.706 -14.864 1.00 21.66 433 ASP A N 1
ATOM 3561 C CA . ASP A 1 434 ? 21.780 29.635 -15.791 1.00 23.85 433 ASP A CA 1
ATOM 3562 C C . ASP A 1 434 ? 21.294 29.213 -17.178 1.00 24.62 433 ASP A C 1
ATOM 3563 O O . ASP A 1 434 ? 21.733 29.768 -18.183 1.00 25.23 433 ASP A O 1
ATOM 3568 N N . SER A 1 435 ? 20.375 28.240 -17.215 1.00 25.49 434 SER A N 1
ATOM 3569 C CA . SER A 1 435 ? 19.817 27.720 -18.453 1.00 27.16 434 SER A CA 1
ATOM 3570 C C . SER A 1 435 ? 18.984 28.790 -19.168 1.00 27.35 434 SER A C 1
ATOM 3571 O O . SER A 1 435 ? 19.112 28.982 -20.377 1.00 27.99 434 SER A O 1
ATOM 3574 N N . ILE A 1 436 ? 18.145 29.499 -18.405 1.00 27.46 435 ILE A N 1
ATOM 3575 C CA . ILE A 1 436 ? 17.277 30.547 -18.923 1.00 28.89 435 ILE A CA 1
ATOM 3576 C C . ILE A 1 436 ? 18.117 31.691 -19.502 1.00 28.93 435 ILE A C 1
ATOM 3577 O O . ILE A 1 436 ? 17.803 32.223 -20.567 1.00 28.19 435 ILE A O 1
ATOM 3582 N N . MET A 1 437 ? 19.200 32.047 -18.801 1.00 28.85 436 MET A N 1
ATOM 3583 C CA . MET A 1 437 ? 20.027 33.189 -19.161 1.00 30.00 436 MET A CA 1
ATOM 3584 C C . MET A 1 437 ? 20.764 32.935 -20.475 1.00 31.20 436 MET A C 1
ATOM 3585 O O . MET A 1 437 ? 21.022 33.878 -21.221 1.00 30.39 436 MET A O 1
ATOM 3590 N N . ALA A 1 438 ? 21.074 31.661 -20.755 1.00 32.18 437 ALA A N 1
ATOM 3591 C CA . ALA A 1 438 ? 21.748 31.270 -21.984 1.00 34.02 437 ALA A CA 1
ATOM 3592 C C . ALA A 1 438 ? 20.856 31.514 -23.204 1.00 35.36 437 ALA A C 1
ATOM 3593 O O . ALA A 1 438 ? 21.362 31.610 -24.321 1.00 35.77 437 ALA A O 1
ATOM 3595 N N . GLU A 1 439 ? 19.539 31.640 -22.984 1.00 37.01 438 GLU A N 1
ATOM 3596 C CA . GLU A 1 439 ? 18.600 31.844 -24.076 1.00 38.00 438 GLU A CA 1
ATOM 3597 C C . GLU A 1 439 ? 18.058 33.269 -24.095 1.00 37.61 438 GLU A C 1
ATOM 3598 O O . GLU A 1 439 ? 17.204 33.585 -24.918 1.00 38.42 438 GLU A O 1
ATOM 3604 N N . ALA A 1 440 ? 18.555 34.116 -23.192 1.00 35.91 439 ALA A N 1
ATOM 3605 C CA . ALA A 1 440 ? 18.115 35.500 -23.134 1.00 36.00 439 ALA A CA 1
ATOM 3606 C C . ALA A 1 440 ? 18.737 36.303 -24.276 1.00 36.78 439 ALA A C 1
ATOM 3607 O O . ALA A 1 440 ? 19.880 36.059 -24.660 1.00 36.98 439 ALA A O 1
ATOM 3609 N N . ASN A 1 441 ? 17.959 37.250 -24.816 1.00 36.49 440 ASN A N 1
ATOM 3610 C CA . ASN A 1 441 ? 18.422 38.180 -25.835 1.00 37.20 440 ASN A CA 1
ATOM 3611 C C . ASN A 1 441 ? 17.793 39.549 -25.580 1.00 37.97 440 ASN A C 1
ATOM 3612 O O . ASN A 1 441 ? 17.172 39.766 -24.540 1.00 37.35 440 ASN A O 1
ATOM 3617 N N . ALA A 1 442 ? 17.964 40.466 -26.540 1.00 38.56 441 ALA A N 1
ATOM 3618 C CA . ALA A 1 442 ? 17.467 41.828 -26.416 1.00 37.54 441 ALA A CA 1
ATOM 3619 C C . ALA A 1 442 ? 15.939 41.844 -26.472 1.00 37.03 441 ALA A C 1
ATOM 3620 O O . ALA A 1 442 ? 15.313 42.745 -25.917 1.00 38.35 441 ALA A O 1
ATOM 3622 N N . ASP A 1 443 ? 15.358 40.827 -27.121 1.00 34.96 442 ASP A N 1
ATOM 3623 C CA . ASP A 1 443 ? 13.930 40.756 -27.388 1.00 35.38 442 ASP A CA 1
ATOM 3624 C C . ASP A 1 443 ? 13.161 40.241 -26.166 1.00 34.52 442 ASP A C 1
ATOM 3625 O O . ASP A 1 443 ? 12.012 40.626 -25.957 1.00 34.51 442 ASP A O 1
ATOM 3630 N N . ASN A 1 444 ? 13.787 39.378 -25.354 1.00 31.62 443 ASN A N 1
ATOM 3631 C CA . ASN A 1 444 ? 13.049 38.621 -24.352 1.00 29.98 443 ASN A CA 1
ATOM 3632 C C . ASN A 1 444 ? 13.605 38.838 -22.943 1.00 30.40 443 ASN A C 1
ATOM 3633 O O . ASN A 1 444 ? 13.196 38.147 -22.008 1.00 30.59 443 ASN A O 1
ATOM 3638 N N . GLY A 1 445 ? 14.504 39.823 -22.798 1.00 30.17 444 GLY A N 1
ATOM 3639 C CA . GLY A 1 445 ? 15.328 40.016 -21.615 1.00 30.55 444 GLY A CA 1
ATOM 3640 C C . GLY A 1 445 ? 14.536 40.153 -20.317 1.00 31.36 444 GLY A C 1
ATOM 3641 O O . GLY A 1 445 ? 14.822 39.446 -19.351 1.00 31.29 444 GLY A O 1
ATOM 3642 N N . ARG A 1 446 ? 13.567 41.081 -20.295 1.00 31.60 445 ARG A N 1
ATOM 3643 C CA . ARG A 1 446 ? 12.778 41.362 -19.105 1.00 32.41 445 ARG A CA 1
ATOM 3644 C C . ARG A 1 446 ? 11.894 40.159 -18.772 1.00 29.86 445 ARG A C 1
ATOM 3645 O O . ARG A 1 446 ? 11.671 39.847 -17.600 1.00 30.18 445 ARG A O 1
ATOM 3653 N N . PHE A 1 447 ? 11.381 39.496 -19.816 1.00 26.58 446 PHE A N 1
ATOM 3654 C CA . PHE A 1 447 ? 10.539 38.326 -19.632 1.00 25.12 446 PHE A CA 1
ATOM 3655 C C . PHE A 1 447 ? 11.344 37.205 -18.977 1.00 23.62 446 PHE A C 1
ATOM 3656 O O . PHE A 1 447 ? 10.879 36.585 -18.022 1.00 22.95 446 PHE A O 1
ATOM 3664 N N . MET A 1 448 ? 12.558 36.969 -19.491 1.00 23.66 447 MET A N 1
ATOM 3665 C CA . MET A 1 448 ? 13.404 35.881 -19.021 1.00 24.33 447 MET A CA 1
ATOM 3666 C C . MET A 1 448 ? 13.825 36.131 -17.573 1.00 23.99 447 MET A C 1
ATOM 3667 O O . MET A 1 448 ? 13.960 35.189 -16.795 1.00 23.54 447 MET A O 1
ATOM 3672 N N . MET A 1 449 ? 14.003 37.409 -17.224 1.00 24.61 448 MET A N 1
ATOM 3673 C CA . MET A 1 449 ? 14.369 37.810 -15.877 1.00 26.15 448 MET A CA 1
ATOM 3674 C C . MET A 1 449 ? 13.307 37.324 -14.892 1.00 25.18 448 MET A C 1
ATOM 3675 O O . MET A 1 449 ? 13.633 36.744 -13.856 1.00 24.42 448 MET A O 1
ATOM 3680 N N . GLU A 1 450 ? 12.035 37.551 -15.239 1.00 24.22 449 GLU A N 1
ATOM 3681 C CA . GLU A 1 450 ? 10.924 37.166 -14.385 1.00 24.00 449 GLU A CA 1
ATOM 3682 C C . GLU A 1 450 ? 10.726 35.650 -14.393 1.00 22.44 449 GLU A C 1
ATOM 3683 O O . GLU A 1 450 ? 10.389 35.078 -13.359 1.00 22.03 449 GLU A O 1
ATOM 3689 N N . LEU A 1 451 ? 10.957 35.009 -15.547 1.00 21.57 450 LEU A N 1
ATOM 3690 C CA . LEU A 1 451 ? 10.827 33.563 -15.664 1.00 21.45 450 LEU A CA 1
ATOM 3691 C C . LEU A 1 451 ? 11.746 32.869 -14.662 1.00 20.85 450 LEU A C 1
ATOM 3692 O O . LEU A 1 451 ? 11.399 31.817 -14.130 1.00 20.18 450 LEU A O 1
ATOM 3697 N N . GLY A 1 452 ? 12.928 33.462 -14.443 1.00 20.31 451 GLY A N 1
ATOM 3698 C CA . GLY A 1 452 ? 13.948 32.887 -13.581 1.00 19.83 451 GLY A CA 1
ATOM 3699 C C . GLY A 1 452 ? 13.504 32.795 -12.121 1.00 19.03 451 GLY A C 1
ATOM 3700 O O . GLY A 1 452 ? 14.142 32.112 -11.328 1.00 19.28 451 GLY A O 1
ATOM 3701 N N . LYS A 1 453 ? 12.402 33.475 -11.786 1.00 19.10 452 LYS A N 1
ATOM 3702 C CA . LYS A 1 453 ? 11.876 33.487 -10.427 1.00 19.52 452 LYS A CA 1
ATOM 3703 C C . LYS A 1 453 ? 10.709 32.509 -10.276 1.00 18.99 452 LYS A C 1
ATOM 3704 O O . LYS A 1 453 ? 10.071 32.490 -9.223 1.00 19.17 452 LYS A O 1
ATOM 3710 N N . TYR A 1 454 ? 10.440 31.697 -11.312 1.00 17.99 453 TYR A N 1
ATOM 3711 C CA . TYR A 1 454 ? 9.248 30.852 -11.353 1.00 18.02 453 TYR A CA 1
ATOM 3712 C C . TYR A 1 454 ? 9.039 30.061 -10.059 1.00 17.97 453 TYR A C 1
ATOM 3713 O O . TYR A 1 454 ? 7.927 30.019 -9.543 1.00 17.60 453 TYR A O 1
ATOM 3722 N N . LEU A 1 455 ? 10.090 29.406 -9.550 1.00 18.14 454 LEU A N 1
ATOM 3723 C CA . LEU A 1 455 ? 9.910 28.502 -8.421 1.00 19.15 454 LEU A CA 1
ATOM 3724 C C . LEU A 1 455 ? 9.577 29.272 -7.141 1.00 19.73 454 LEU A C 1
ATOM 3725 O O . LEU A 1 455 ? 9.058 28.686 -6.186 1.00 19.97 454 LEU A O 1
ATOM 3730 N N . ARG A 1 456 ? 9.822 30.592 -7.151 1.00 19.51 455 ARG A N 1
ATOM 3731 C CA . ARG A 1 456 ? 9.615 31.438 -5.983 1.00 20.12 455 ARG A CA 1
ATOM 3732 C C . ARG A 1 456 ? 8.172 31.939 -5.910 1.00 19.74 455 ARG A C 1
ATOM 3733 O O . ARG A 1 456 ? 7.772 32.522 -4.902 1.00 19.30 455 ARG A O 1
ATOM 3741 N N . VAL A 1 457 ? 7.402 31.727 -6.984 1.00 19.03 456 VAL A N 1
ATOM 3742 C CA . VAL A 1 457 ? 6.069 32.301 -7.097 1.00 18.97 456 VAL A CA 1
ATOM 3743 C C . VAL A 1 457 ? 5.253 31.939 -5.856 1.00 18.81 456 VAL A C 1
ATOM 3744 O O . VAL A 1 457 ? 5.119 30.765 -5.515 1.00 17.68 456 VAL A O 1
ATOM 3748 N N . GLY A 1 458 ? 4.741 32.974 -5.180 1.00 18.89 457 GLY A N 1
ATOM 3749 C CA . GLY A 1 458 ? 3.824 32.809 -4.064 1.00 19.22 457 GLY A CA 1
ATOM 3750 C C . GLY A 1 458 ? 4.522 32.661 -2.710 1.00 20.34 457 GLY A C 1
ATOM 3751 O O . GLY A 1 458 ? 3.852 32.657 -1.682 1.00 19.99 457 GLY A O 1
ATOM 3752 N N . PHE A 1 459 ? 5.860 32.544 -2.704 1.00 19.95 458 PHE A N 1
ATOM 3753 C CA . PHE A 1 459 ? 6.566 32.194 -1.478 1.00 20.16 458 PHE A CA 1
ATOM 3754 C C . PHE A 1 459 ? 7.596 33.252 -1.082 1.00 20.28 458 PHE A C 1
ATOM 3755 O O . PHE A 1 459 ? 8.185 33.155 -0.006 1.00 20.55 458 PHE A O 1
ATOM 3763 N N . PHE A 1 460 ? 7.825 34.238 -1.958 1.00 20.02 459 PHE A N 1
ATOM 3764 C CA . PHE A 1 460 ? 8.829 35.271 -1.749 1.00 20.19 459 PHE A CA 1
ATOM 3765 C C . PHE A 1 460 ? 8.293 36.610 -2.249 1.00 20.55 459 PHE A C 1
ATOM 3766 O O . PHE A 1 460 ? 7.465 36.641 -3.156 1.00 20.42 459 PHE A O 1
ATOM 3774 N N . PRO A 1 461 ? 8.755 37.755 -1.692 1.00 20.79 460 PRO A N 1
ATOM 3775 C CA . PRO A 1 461 ? 8.406 39.068 -2.238 1.00 21.86 460 PRO A CA 1
ATOM 3776 C C . PRO A 1 461 ? 9.038 39.310 -3.610 1.00 22.25 460 PRO A C 1
ATOM 3777 O O . PRO A 1 461 ? 10.026 38.668 -3.962 1.00 22.25 460 PRO A O 1
ATOM 3781 N N . ASP A 1 462 ? 8.437 40.231 -4.375 1.00 23.27 461 ASP A N 1
ATOM 3782 C CA . ASP A 1 462 ? 8.995 40.763 -5.614 1.00 24.67 461 ASP A CA 1
ATOM 3783 C C . ASP A 1 462 ? 9.086 39.687 -6.696 1.00 24.72 461 ASP A C 1
ATOM 3784 O O . ASP A 1 462 ? 10.095 39.594 -7.399 1.00 25.61 461 ASP A O 1
ATOM 3789 N N . VAL A 1 463 ? 8.028 38.881 -6.834 1.00 23.77 462 VAL A N 1
ATOM 3790 C CA . VAL A 1 463 ? 7.970 37.895 -7.903 1.00 23.10 462 VAL A CA 1
ATOM 3791 C C . VAL A 1 463 ? 6.770 38.217 -8.792 1.00 23.38 462 VAL A C 1
ATOM 3792 O O . VAL A 1 463 ? 5.635 38.255 -8.318 1.00 22.08 462 VAL A O 1
ATOM 3796 N N . LYS A 1 464 ? 7.036 38.433 -10.086 1.00 23.52 463 LYS A N 1
ATOM 3797 C CA . LYS A 1 464 ? 5.999 38.828 -11.029 1.00 24.58 463 LYS A CA 1
ATOM 3798 C C . LYS A 1 464 ? 5.904 37.821 -12.179 1.00 23.09 463 LYS A C 1
ATOM 3799 O O . LYS A 1 464 ? 5.379 38.144 -13.240 1.00 22.88 463 LYS A O 1
ATOM 3805 N N . THR A 1 465 ? 6.391 36.593 -11.955 1.00 22.18 464 THR A N 1
ATOM 3806 C CA . THR A 1 465 ? 6.434 35.571 -12.995 1.00 21.28 464 THR A CA 1
ATOM 3807 C C . THR A 1 465 ? 5.046 35.301 -13.577 1.00 20.98 464 THR A C 1
ATOM 3808 O O . THR A 1 465 ? 4.909 35.179 -14.791 1.00 20.84 464 THR A O 1
ATOM 3812 N N . THR A 1 466 ? 4.031 35.193 -12.709 1.00 20.86 465 THR A N 1
ATOM 3813 C CA . THR A 1 466 ? 2.702 34.771 -13.131 1.00 21.27 465 THR A CA 1
ATOM 3814 C C . THR A 1 466 ? 2.145 35.731 -14.184 1.00 21.59 465 THR A C 1
ATOM 3815 O O . THR A 1 466 ? 1.651 35.286 -15.220 1.00 21.14 465 THR A O 1
ATOM 3819 N N . ILE A 1 467 ? 2.250 37.042 -13.921 1.00 22.68 466 ILE A N 1
ATOM 3820 C CA . ILE A 1 467 ? 1.728 38.026 -14.857 1.00 24.08 466 ILE A CA 1
ATOM 3821 C C . ILE A 1 467 ? 2.463 37.923 -16.194 1.00 23.12 466 ILE A C 1
ATOM 3822 O O . ILE A 1 467 ? 1.883 38.227 -17.231 1.00 22.50 466 ILE A O 1
ATOM 3827 N N . ASN A 1 468 ? 3.714 37.448 -16.163 1.00 22.37 467 ASN A N 1
ATOM 3828 C CA . ASN A 1 468 ? 4.548 37.351 -17.352 1.00 22.52 467 ASN A CA 1
ATOM 3829 C C . ASN A 1 468 ? 4.269 36.064 -18.126 1.00 22.38 467 ASN A C 1
ATOM 3830 O O . ASN A 1 468 ? 4.627 35.952 -19.299 1.00 22.65 467 ASN A O 1
ATOM 3835 N N . LEU A 1 469 ? 3.624 35.101 -17.463 1.00 21.81 468 LEU A N 1
ATOM 3836 C CA . LEU A 1 469 ? 3.486 33.748 -17.976 1.00 21.49 468 LEU A CA 1
ATOM 3837 C C . LEU A 1 469 ? 2.055 33.537 -18.469 1.00 21.65 468 LEU A C 1
ATOM 3838 O O . LEU A 1 469 ? 1.841 33.153 -19.617 1.00 21.05 468 LEU A O 1
ATOM 3843 N N . SER A 1 470 ? 1.080 33.817 -17.596 1.00 21.52 469 SER A N 1
ATOM 3844 C CA . SER A 1 470 ? -0.304 33.471 -17.873 1.00 21.55 469 SER A CA 1
ATOM 3845 C C . SER A 1 470 ? -1.217 34.679 -17.664 1.00 22.21 469 SER A C 1
ATOM 3846 O O . SER A 1 470 ? -2.423 34.592 -17.898 1.00 22.48 469 SER A O 1
ATOM 3849 N N . GLY A 1 471 ? -0.628 35.803 -17.242 1.00 21.88 470 GLY A N 1
ATOM 3850 C CA . GLY A 1 471 ? -1.390 36.982 -16.867 1.00 22.38 470 GLY A CA 1
ATOM 3851 C C . GLY A 1 471 ? -1.279 38.113 -17.888 1.00 22.96 470 GLY A C 1
ATOM 3852 O O . GLY A 1 471 ? -0.975 37.868 -19.052 1.00 22.66 470 GLY A O 1
ATOM 3853 N N . PRO A 1 472 ? -1.520 39.380 -17.468 1.00 23.81 471 PRO A N 1
ATOM 3854 C CA . PRO A 1 472 ? -1.580 40.532 -18.376 1.00 24.31 471 PRO A CA 1
ATOM 3855 C C . PRO A 1 472 ? -0.532 40.664 -19.484 1.00 24.61 471 PRO A C 1
ATOM 3856 O O . PRO A 1 472 ? -0.866 41.117 -20.577 1.00 24.29 471 PRO A O 1
ATOM 3860 N N . GLU A 1 473 ? 0.724 40.281 -19.210 1.00 24.56 472 GLU A N 1
ATOM 3861 C CA . GLU A 1 473 ? 1.792 40.428 -20.192 1.00 25.36 472 GLU A CA 1
ATOM 3862 C C . GLU A 1 473 ? 1.509 39.577 -21.428 1.00 24.80 472 GLU A C 1
ATOM 3863 O O . GLU A 1 473 ? 1.832 39.983 -22.545 1.00 24.71 472 GLU A O 1
ATOM 3869 N N . ALA A 1 474 ? 0.932 38.388 -21.212 1.00 23.31 473 ALA A N 1
ATOM 3870 C CA . ALA A 1 474 ? 0.570 37.490 -22.299 1.00 23.16 473 ALA A CA 1
ATOM 3871 C C . ALA A 1 474 ? -0.525 38.124 -23.155 1.00 22.84 473 ALA A C 1
ATOM 3872 O O . ALA A 1 474 ? -0.571 37.912 -24.365 1.00 23.93 473 ALA A O 1
ATOM 3874 N N . TYR A 1 475 ? -1.403 38.900 -22.511 1.00 21.97 474 TYR A N 1
ATOM 3875 C CA . TYR A 1 475 ? -2.493 39.581 -23.193 1.00 22.38 474 TYR A CA 1
ATOM 3876 C C . TYR A 1 475 ? -1.941 40.730 -24.035 1.00 22.73 474 TYR A C 1
ATOM 3877 O O . TYR A 1 475 ? -2.260 40.839 -25.217 1.00 22.78 474 TYR A O 1
ATOM 3886 N N . ALA A 1 476 ? -1.095 41.570 -23.419 1.00 22.61 475 ALA A N 1
ATOM 3887 C CA . ALA A 1 476 ? -0.420 42.655 -24.117 1.00 22.24 475 ALA A CA 1
ATOM 3888 C C . ALA A 1 476 ? 0.327 42.104 -25.329 1.00 22.83 475 ALA A C 1
ATOM 3889 O O . ALA A 1 476 ? 0.288 42.700 -26.405 1.00 23.23 475 ALA A O 1
ATOM 3891 N N . ALA A 1 477 ? 0.985 40.950 -25.146 1.00 22.09 476 ALA A N 1
ATOM 3892 C CA . ALA A 1 477 ? 1.771 40.328 -26.200 1.00 22.31 476 ALA A CA 1
ATOM 3893 C C . ALA A 1 477 ? 0.874 39.879 -27.351 1.00 22.57 476 ALA A C 1
ATOM 3894 O O . ALA A 1 477 ? 1.254 40.016 -28.512 1.00 23.06 476 ALA A O 1
ATOM 3896 N N . ALA A 1 478 ? -0.309 39.345 -27.019 1.00 22.58 477 ALA A N 1
ATOM 3897 C CA . ALA A 1 478 ? -1.274 38.917 -28.023 1.00 23.26 477 ALA A CA 1
ATOM 3898 C C . ALA A 1 478 ? -1.799 40.116 -28.817 1.00 23.34 477 ALA A C 1
ATOM 3899 O O . ALA A 1 478 ? -1.953 40.028 -30.032 1.00 23.93 477 ALA A O 1
ATOM 3901 N N . TYR A 1 479 ? -2.087 41.224 -28.122 1.00 23.11 478 TYR A N 1
ATOM 3902 C CA . TYR A 1 479 ? -2.536 42.444 -28.776 1.00 24.18 478 TYR A CA 1
ATOM 3903 C C . TYR A 1 479 ? -1.451 42.967 -29.715 1.00 24.79 478 TYR A C 1
ATOM 3904 O O . TYR A 1 479 ? -1.758 43.441 -30.807 1.00 24.86 478 TYR A O 1
ATOM 3913 N N . GLN A 1 480 ? -0.186 42.867 -29.284 1.00 24.56 479 GLN A N 1
ATOM 3914 C CA . GLN A 1 480 ? 0.938 43.266 -30.119 1.00 25.08 479 GLN A CA 1
ATOM 3915 C C . GLN A 1 480 ? 1.019 42.351 -31.337 1.00 24.79 479 GLN A C 1
ATOM 3916 O O . GLN A 1 480 ? 1.282 42.814 -32.444 1.00 24.14 479 GLN A O 1
ATOM 3922 N N . ASP A 1 481 ? 0.790 41.052 -31.108 1.00 24.81 480 ASP A N 1
ATOM 3923 C CA . ASP A 1 481 ? 0.765 40.056 -32.166 1.00 24.48 480 ASP A CA 1
ATOM 3924 C C . ASP A 1 481 ? -0.259 40.457 -33.227 1.00 24.38 480 ASP A C 1
ATOM 3925 O O . ASP A 1 481 ? 0.016 40.367 -34.422 1.00 24.26 480 ASP A O 1
ATOM 3930 N N . LEU A 1 482 ? -1.446 40.879 -32.774 1.00 23.63 481 LEU A N 1
ATOM 3931 C CA . LEU A 1 482 ? -2.526 41.246 -33.676 1.00 24.85 481 LEU A CA 1
ATOM 3932 C C . LEU A 1 482 ? -2.131 42.483 -34.485 1.00 25.74 481 LEU A C 1
ATOM 3933 O O . LEU A 1 482 ? -2.262 42.489 -35.708 1.00 25.99 481 LEU A O 1
ATOM 3938 N N . LEU A 1 483 ? -1.637 43.517 -33.793 1.00 25.87 482 LEU A N 1
ATOM 3939 C CA . LEU A 1 483 ? -1.376 44.807 -34.418 1.00 27.41 482 LEU A CA 1
ATOM 3940 C C . LEU A 1 483 ? -0.078 44.783 -35.229 1.00 29.09 482 LEU A C 1
ATOM 3941 O O . LEU A 1 483 ? 0.120 45.638 -36.091 1.00 29.08 482 LEU A O 1
ATOM 3946 N N . MET A 1 484 ? 0.792 43.796 -34.973 1.00 29.83 483 MET A N 1
ATOM 3947 C CA . MET A 1 484 ? 2.049 43.718 -35.698 1.00 31.63 483 MET A CA 1
ATOM 3948 C C . MET A 1 484 ? 2.035 42.576 -36.711 1.00 30.31 483 MET A C 1
ATOM 3949 O O . MET A 1 484 ? 3.070 42.267 -37.305 1.00 30.50 483 MET A O 1
ATOM 3954 N N . PHE A 1 485 ? 0.862 41.953 -36.886 1.00 28.84 484 PHE A N 1
ATOM 3955 C CA . PHE A 1 485 ? 0.636 40.926 -37.892 1.00 28.07 484 PHE A CA 1
ATOM 3956 C C . PHE A 1 485 ? 1.639 39.781 -37.739 1.00 28.20 484 PHE A C 1
ATOM 3957 O O . PHE A 1 485 ? 2.195 39.306 -38.728 1.00 27.50 484 PHE A O 1
ATOM 3965 N N . LYS A 1 486 ? 1.861 39.340 -36.495 1.00 28.67 485 LYS A N 1
ATOM 3966 C CA . LYS A 1 486 ? 2.810 38.275 -36.214 1.00 29.87 485 LYS A CA 1
ATOM 3967 C C . LYS A 1 486 ? 2.294 37.420 -35.060 1.00 29.16 485 LYS A C 1
ATOM 3968 O O . LYS A 1 486 ? 1.179 37.628 -34.582 1.00 28.18 485 LYS A O 1
ATOM 3974 N N . GLU A 1 487 ? 3.119 36.453 -34.639 1.00 28.54 486 GLU A N 1
ATOM 3975 C CA . GLU A 1 487 ? 2.853 35.636 -33.466 1.00 29.74 486 GLU A CA 1
ATOM 3976 C C . GLU A 1 487 ? 4.152 35.467 -32.684 1.00 29.76 486 GLU A C 1
ATOM 3977 O O . GLU A 1 487 ? 5.217 35.318 -33.275 1.00 30.72 486 GLU A O 1
ATOM 3983 N N . GLY A 1 488 ? 4.050 35.510 -31.351 1.00 29.29 487 GLY A N 1
ATOM 3984 C CA . GLY A 1 488 ? 5.180 35.213 -30.489 1.00 28.89 487 GLY A CA 1
ATOM 3985 C C . GLY A 1 488 ? 5.940 36.457 -30.033 1.00 29.04 487 GLY A C 1
ATOM 3986 O O . GLY A 1 488 ? 7.128 36.363 -29.732 1.00 28.96 487 GLY A O 1
ATOM 3987 N N . SER A 1 489 ? 5.248 37.605 -29.974 1.00 28.56 488 SER A N 1
ATOM 3988 C CA . SER A 1 489 ? 5.802 38.823 -29.397 1.00 30.15 488 SER A CA 1
ATOM 3989 C C . SER A 1 489 ? 6.277 38.550 -27.974 1.00 30.49 488 SER A C 1
ATOM 3990 O O . SER A 1 489 ? 5.580 37.889 -27.206 1.00 28.18 488 SER A O 1
ATOM 3993 N N . MET A 1 490 ? 7.466 39.074 -27.649 1.00 32.45 489 MET A N 1
ATOM 3994 C CA . MET A 1 490 ? 8.099 38.890 -26.352 1.00 35.55 489 MET A CA 1
ATOM 3995 C C . MET A 1 490 ? 8.443 40.259 -25.764 1.00 37.48 489 MET A C 1
ATOM 3996 O O . MET A 1 490 ? 8.471 40.428 -24.549 1.00 37.96 489 MET A O 1
ATOM 4001 N N . ASN A 1 491 ? 8.702 41.226 -26.651 1.00 40.76 490 ASN A N 1
ATOM 4002 C CA . ASN A 1 491 ? 9.155 42.559 -26.286 1.00 42.55 490 ASN A CA 1
ATOM 4003 C C . ASN A 1 491 ? 8.003 43.537 -26.490 1.00 40.31 490 ASN A C 1
ATOM 4004 O O . ASN A 1 491 ? 7.778 43.991 -27.609 1.00 42.74 490 ASN A O 1
ATOM 4009 N N . ILE A 1 492 ? 7.294 43.863 -25.403 1.00 39.51 491 ILE A N 1
ATOM 4010 C CA . ILE A 1 492 ? 6.095 44.686 -25.488 1.00 37.88 491 ILE A CA 1
ATOM 4011 C C . ILE A 1 492 ? 6.488 46.154 -25.627 1.00 36.24 491 ILE A C 1
ATOM 4012 O O . ILE A 1 492 ? 7.061 46.736 -24.709 1.00 36.14 491 ILE A O 1
ATOM 4017 N N . HIS A 1 493 ? 6.144 46.746 -26.777 1.00 35.88 492 HIS A N 1
ATOM 4018 C CA . HIS A 1 493 ? 6.396 48.157 -27.014 1.00 36.81 492 HIS A CA 1
ATOM 4019 C C . HIS A 1 493 ? 5.087 48.948 -27.044 1.00 35.72 492 HIS A C 1
ATOM 4020 O O . HIS A 1 493 ? 5.116 50.173 -27.148 1.00 36.36 492 HIS A O 1
ATOM 4027 N N . LEU A 1 494 ? 3.948 48.245 -26.959 1.00 33.48 493 LEU A N 1
ATOM 4028 C CA . LEU A 1 494 ? 2.648 48.899 -26.887 1.00 31.16 493 LEU A CA 1
ATOM 4029 C C . LEU A 1 494 ? 2.556 49.676 -25.578 1.00 30.61 493 LEU A C 1
ATOM 4030 O O . LEU A 1 494 ? 3.060 49.227 -24.551 1.00 31.45 493 LEU A O 1
ATOM 4035 N N . ILE A 1 495 ? 1.887 50.833 -25.634 1.00 30.14 494 ILE A N 1
ATOM 4036 C CA . ILE A 1 495 ? 1.643 51.661 -24.463 1.00 29.45 494 ILE A CA 1
ATOM 4037 C C . ILE A 1 495 ? 0.137 51.717 -24.214 1.00 30.18 494 ILE A C 1
ATOM 4038 O O . ILE A 1 495 ? -0.634 51.124 -24.966 1.00 30.38 494 ILE A O 1
ATOM 4043 N N . GLU A 1 496 ? -0.268 52.449 -23.166 1.00 31.20 495 GLU A N 1
ATOM 4044 C CA . GLU A 1 496 ? -1.645 52.478 -22.695 1.00 32.64 495 GLU A CA 1
ATOM 4045 C C . GLU A 1 496 ? -2.605 52.808 -23.837 1.00 34.10 495 GLU A C 1
ATOM 4046 O O . GLU A 1 496 ? -3.608 52.117 -24.018 1.00 33.99 495 GLU A O 1
ATOM 4052 N N . ALA A 1 497 ? -2.285 53.866 -24.596 1.00 32.45 496 ALA A N 1
ATOM 4053 C CA . ALA A 1 497 ? -3.158 54.349 -25.652 1.00 31.14 496 ALA A CA 1
ATOM 4054 C C . ALA A 1 497 ? -3.416 53.245 -26.674 1.00 30.86 496 ALA A C 1
ATOM 4055 O O . ALA A 1 497 ? -4.516 53.155 -27.214 1.00 31.67 496 ALA A O 1
ATOM 4057 N N . ASP A 1 498 ? -2.401 52.409 -26.931 1.00 30.02 497 ASP A N 1
ATOM 4058 C CA . ASP A 1 498 ? -2.546 51.286 -27.845 1.00 29.18 497 ASP A CA 1
ATOM 4059 C C . ASP A 1 498 ? -3.534 50.270 -27.272 1.00 29.05 497 ASP A C 1
ATOM 4060 O O . ASP A 1 498 ? -4.406 49.777 -27.986 1.00 27.95 497 ASP A O 1
ATOM 4065 N N . LEU A 1 499 ? -3.392 49.978 -25.974 1.00 27.97 498 LEU A N 1
ATOM 4066 C CA . LEU A 1 499 ? -4.146 48.913 -25.330 1.00 27.50 498 LEU A CA 1
ATOM 4067 C C . LEU A 1 499 ? -5.586 49.354 -25.065 1.00 27.06 498 LEU A C 1
ATOM 4068 O O . LEU A 1 499 ? -6.483 48.518 -25.013 1.00 27.40 498 LEU A O 1
ATOM 4073 N N . ARG A 1 500 ? -5.802 50.669 -24.929 1.00 26.40 499 ARG A N 1
ATOM 4074 C CA . ARG A 1 500 ? -7.120 51.226 -24.656 1.00 27.31 499 ARG A CA 1
ATOM 4075 C C . ARG A 1 500 ? -8.089 50.930 -25.802 1.00 27.30 499 ARG A C 1
ATOM 4076 O O . ARG A 1 500 ? -9.299 51.070 -25.639 1.00 26.89 499 ARG A O 1
ATOM 4084 N N . ASN A 1 501 ? -7.548 50.504 -26.952 1.00 27.76 500 ASN A N 1
ATOM 4085 C CA . ASN A 1 501 ? -8.346 50.085 -28.092 1.00 28.73 500 ASN A CA 1
ATOM 4086 C C . ASN A 1 501 ? -9.154 48.831 -27.754 1.00 29.59 500 ASN A C 1
ATOM 4087 O O . ASN A 1 501 ? -10.101 48.503 -28.465 1.00 29.29 500 ASN A O 1
ATOM 4092 N N . PHE A 1 502 ? -8.780 48.141 -26.667 1.00 28.62 501 PHE A N 1
ATOM 4093 C CA . PHE A 1 502 ? -9.382 46.858 -26.337 1.00 28.01 501 PHE A CA 1
ATOM 4094 C C . PHE A 1 502 ? -10.052 46.902 -24.965 1.00 27.85 501 PHE A C 1
ATOM 4095 O O . PHE A 1 502 ? -10.330 45.856 -24.383 1.00 27.27 501 PHE A O 1
ATOM 4103 N N . GLU A 1 503 ? -10.313 48.112 -24.455 1.00 28.49 502 GLU A N 1
ATOM 4104 C CA . GLU A 1 503 ? -10.788 48.264 -23.088 1.00 30.53 502 GLU A CA 1
ATOM 4105 C C . GLU A 1 503 ? -12.257 47.856 -22.994 1.00 30.19 502 GLU A C 1
ATOM 4106 O O . GLU A 1 503 ? -13.019 48.021 -23.947 1.00 29.35 502 GLU A O 1
ATOM 4112 N N . ILE A 1 504 ? -12.626 47.309 -21.828 1.00 30.36 503 ILE A N 1
ATOM 4113 C CA . ILE A 1 504 ? -14.015 47.118 -21.448 1.00 30.93 503 ILE A CA 1
ATOM 4114 C C . ILE A 1 504 ? -14.518 48.448 -20.896 1.00 32.43 503 ILE A C 1
ATOM 4115 O O . ILE A 1 504 ? -13.855 49.063 -20.063 1.00 32.51 503 ILE A O 1
ATOM 4120 N N . SER A 1 505 ? -15.700 48.871 -21.361 1.00 34.44 504 SER A N 1
ATOM 4121 C CA . SER A 1 505 ? -16.324 50.095 -20.889 1.00 36.44 504 SER A CA 1
ATOM 4122 C C . SER A 1 505 ? -16.456 50.058 -19.368 1.00 37.31 504 SER A C 1
ATOM 4123 O O . SER A 1 505 ? -16.757 49.012 -18.792 1.00 39.16 504 SER A O 1
ATOM 4126 N N . LYS A 1 506 ? -16.234 51.216 -18.733 1.00 37.71 505 LYS A N 1
ATOM 4127 C CA . LYS A 1 506 ? -16.279 51.343 -17.284 1.00 38.34 505 LYS A CA 1
ATOM 4128 C C . LYS A 1 506 ? -17.694 51.098 -16.764 1.00 37.14 505 LYS A C 1
ATOM 4129 O O . LYS A 1 506 ? -17.872 50.814 -15.583 1.00 38.65 505 LYS A O 1
ATOM 4135 N N . THR A 1 507 ? -18.691 51.206 -17.651 1.00 35.29 506 THR A N 1
ATOM 4136 C CA . THR A 1 507 ? -20.088 51.067 -17.269 1.00 35.36 506 THR A CA 1
ATOM 4137 C C . THR A 1 507 ? -20.444 49.606 -16.996 1.00 35.70 506 THR A C 1
ATOM 4138 O O . THR A 1 507 ? -21.497 49.335 -16.429 1.00 36.55 506 THR A O 1
ATOM 4142 N N . ASN A 1 508 ? -19.559 48.675 -17.380 1.00 35.33 507 ASN A N 1
ATOM 4143 C CA . ASN A 1 508 ? -19.894 47.257 -17.408 1.00 34.44 507 ASN A CA 1
ATOM 4144 C C . ASN A 1 508 ? -19.357 46.506 -16.189 1.00 33.24 507 ASN A C 1
ATOM 4145 O O . ASN A 1 508 ? -19.731 45.353 -15.983 1.00 32.48 507 ASN A O 1
ATOM 4150 N N . ILE A 1 509 ? -18.471 47.136 -15.401 1.00 33.28 508 ILE A N 1
ATOM 4151 C CA . ILE A 1 509 ? -17.926 46.497 -14.207 1.00 31.86 508 ILE A CA 1
ATOM 4152 C C . ILE A 1 509 ? -17.737 47.537 -13.107 1.00 31.59 508 ILE A C 1
ATOM 4153 O O . ILE A 1 509 ? -17.252 48.633 -13.370 1.00 32.26 508 ILE A O 1
ATOM 4158 N N . SER A 1 510 ? -18.104 47.164 -11.875 1.00 31.69 509 SER A N 1
ATOM 4159 C CA . SER A 1 510 ? -17.647 47.859 -10.683 1.00 31.68 509 SER A CA 1
ATOM 4160 C C . SER A 1 510 ? -16.428 47.125 -10.129 1.00 32.82 509 SER A C 1
ATOM 4161 O O . SER A 1 510 ? -16.558 46.017 -9.607 1.00 31.85 509 SER A O 1
ATOM 4164 N N . GLN A 1 511 ? -15.251 47.755 -10.259 1.00 32.66 510 GLN A N 1
ATOM 4165 C CA . GLN A 1 511 ? -13.985 47.136 -9.893 1.00 32.80 510 GLN A CA 1
ATOM 4166 C C . GLN A 1 511 ? -13.597 47.496 -8.459 1.00 32.72 510 GLN A C 1
ATOM 4167 O O . GLN A 1 511 ? -12.863 46.753 -7.817 1.00 33.12 510 GLN A O 1
ATOM 4173 N N . SER A 1 512 ? -14.106 48.626 -7.955 1.00 33.70 511 SER A N 1
ATOM 4174 C CA . SER A 1 512 ? -13.674 49.154 -6.669 1.00 33.72 511 SER A CA 1
ATOM 4175 C C . SER A 1 512 ? -14.478 48.540 -5.523 1.00 33.64 511 SER A C 1
ATOM 4176 O O . SER A 1 512 ? -15.038 49.265 -4.699 1.00 34.40 511 SER A O 1
ATOM 4179 N N . THR A 1 513 ? -14.487 47.202 -5.451 1.00 31.81 512 THR A N 1
ATOM 4180 C CA . THR A 1 513 ? -15.264 46.482 -4.452 1.00 31.91 512 THR A CA 1
ATOM 4181 C C . THR A 1 513 ? -14.410 46.220 -3.215 1.00 32.42 512 THR A C 1
ATOM 4182 O O . THR A 1 513 ? -13.187 46.312 -3.272 1.00 32.36 512 THR A O 1
ATOM 4186 N N . GLU A 1 514 ? -15.073 45.865 -2.108 1.00 32.61 513 GLU A N 1
ATOM 4187 C CA . GLU A 1 514 ? -14.394 45.555 -0.859 1.00 34.47 513 GLU A CA 1
ATOM 4188 C C . GLU A 1 514 ? -13.385 44.427 -1.070 1.00 35.49 513 GLU A C 1
ATOM 4189 O O . GLU A 1 514 ? -12.262 44.519 -0.584 1.00 35.38 513 GLU A O 1
ATOM 4195 N N . GLN A 1 515 ? -13.787 43.375 -1.797 1.00 35.97 514 GLN A N 1
ATOM 4196 C CA . GLN A 1 515 ? -12.947 42.198 -1.968 1.00 37.67 514 GLN A CA 1
ATOM 4197 C C . GLN A 1 515 ? -11.760 42.501 -2.881 1.00 39.37 514 GLN A C 1
ATOM 4198 O O . GLN A 1 515 ? -10.670 41.974 -2.664 1.00 39.36 514 GLN A O 1
ATOM 4204 N N . GLU A 1 516 ? -11.983 43.346 -3.894 1.00 40.00 515 GLU A N 1
ATOM 4205 C CA . GLU A 1 516 ? -10.931 43.695 -4.835 1.00 42.66 515 GLU A CA 1
ATOM 4206 C C . GLU A 1 516 ? -9.906 44.612 -4.170 1.00 45.62 515 GLU A C 1
ATOM 4207 O O . GLU A 1 516 ? -8.709 44.351 -4.255 1.00 44.54 515 GLU A O 1
ATOM 4213 N N . MET A 1 517 ? -10.388 45.679 -3.516 1.00 49.14 516 MET A N 1
ATOM 4214 C CA . MET A 1 517 ? -9.528 46.706 -2.945 1.00 54.52 516 MET A CA 1
ATOM 4215 C C . MET A 1 517 ? -8.678 46.122 -1.820 1.00 57.50 516 MET A C 1
ATOM 4216 O O . MET A 1 517 ? -7.656 46.701 -1.456 1.00 59.71 516 MET A O 1
ATOM 4221 N N . ALA A 1 518 ? -9.109 44.972 -1.288 1.00 60.85 517 ALA A N 1
ATOM 4222 C CA . ALA A 1 518 ? -8.367 44.266 -0.257 1.00 63.07 517 ALA A CA 1
ATOM 4223 C C . ALA A 1 518 ? -7.322 43.353 -0.892 1.00 65.92 517 ALA A C 1
ATOM 4224 O O . ALA A 1 518 ? -6.375 42.956 -0.221 1.00 69.23 517 ALA A O 1
ATOM 4226 N N . SER A 1 519 ? -7.506 43.027 -2.178 1.00 69.56 518 SER A N 1
ATOM 4227 C CA . SER A 1 519 ? -6.639 42.086 -2.867 1.00 71.61 518 SER A CA 1
ATOM 4228 C C . SER A 1 519 ? -5.672 42.804 -3.806 1.00 72.55 518 SER A C 1
ATOM 4229 O O . SER A 1 519 ? -4.975 42.158 -4.587 1.00 71.80 518 SER A O 1
ATOM 4232 N N . LEU A 1 520 ? -5.628 44.140 -3.706 1.00 74.12 519 LEU A N 1
ATOM 4233 C CA . LEU A 1 520 ? -4.667 44.953 -4.436 1.00 75.38 519 LEU A CA 1
ATOM 4234 C C . LEU A 1 520 ? -3.362 45.041 -3.649 1.00 76.95 519 LEU A C 1
ATOM 4235 O O . LEU A 1 520 ? -2.413 45.685 -4.095 1.00 76.86 519 LEU A O 1
ATOM 4240 N N . TRP A 1 521 ? -3.339 44.396 -2.472 1.00 79.60 520 TRP A N 1
ATOM 4241 C CA . TRP A 1 521 ? -2.111 44.173 -1.730 1.00 78.13 520 TRP A CA 1
ATOM 4242 C C . TRP A 1 521 ? -1.084 43.544 -2.671 1.00 72.80 520 TRP A C 1
ATOM 4243 O O . TRP A 1 521 ? -1.370 42.573 -3.370 1.00 75.19 520 TRP A O 1
ATOM 4254 N N . SER A 1 522 ? 0.109 44.141 -2.710 1.00 62.85 521 SER A N 1
ATOM 4255 C CA . SER A 1 522 ? 1.206 43.628 -3.510 1.00 54.61 521 SER A CA 1
ATOM 4256 C C . SER A 1 522 ? 2.242 43.005 -2.576 1.00 46.97 521 SER A C 1
ATOM 4257 O O . SER A 1 522 ? 2.594 43.603 -1.562 1.00 46.74 521 SER A O 1
ATOM 4260 N N . PHE A 1 523 ? 2.698 41.787 -2.898 1.00 39.35 522 PHE A N 1
ATOM 4261 C CA . PHE A 1 523 ? 3.641 41.098 -2.028 1.00 34.73 522 PHE A CA 1
ATOM 4262 C C . PHE A 1 523 ? 5.062 41.607 -2.271 1.00 31.19 522 PHE A C 1
ATOM 4263 O O . PHE A 1 523 ? 5.870 40.951 -2.924 1.00 30.60 522 PHE A O 1
ATOM 4271 N N . ASP A 1 524 ? 5.348 42.791 -1.723 1.00 28.01 523 ASP A N 1
ATOM 4272 C CA . ASP A 1 524 ? 6.649 43.423 -1.846 1.00 27.12 523 ASP A CA 1
ATOM 4273 C C . ASP A 1 524 ? 7.441 43.181 -0.563 1.00 25.12 523 ASP A C 1
ATOM 4274 O O . ASP A 1 524 ? 6.963 42.511 0.352 1.00 23.59 523 ASP A O 1
ATOM 4279 N N . ASP A 1 525 ? 8.649 43.755 -0.507 1.00 24.41 524 ASP A N 1
ATOM 4280 C CA . ASP A 1 525 ? 9.587 43.518 0.580 1.00 24.34 524 ASP A CA 1
ATOM 4281 C C . ASP A 1 525 ? 8.998 43.973 1.916 1.00 23.21 524 ASP A C 1
ATOM 4282 O O . ASP A 1 525 ? 9.190 43.310 2.931 1.00 22.60 524 ASP A O 1
ATOM 4287 N N . ALA A 1 526 ? 8.286 45.106 1.907 1.00 23.66 525 ALA A N 1
ATOM 4288 C CA . ALA A 1 526 ? 7.691 45.665 3.111 1.00 24.33 525 ALA A CA 1
ATOM 4289 C C . ALA A 1 526 ? 6.626 44.717 3.665 1.00 25.23 525 ALA A C 1
ATOM 4290 O O . ALA A 1 526 ? 6.558 44.493 4.874 1.00 25.40 525 ALA A O 1
ATOM 4292 N N . ARG A 1 527 ? 5.806 44.162 2.765 1.00 25.96 526 ARG A N 1
ATOM 4293 C CA . ARG A 1 527 ? 4.736 43.247 3.131 1.00 27.39 526 ARG A CA 1
ATOM 4294 C C . ARG A 1 527 ? 5.325 41.945 3.670 1.00 25.21 526 ARG A C 1
ATOM 4295 O O . ARG A 1 527 ? 4.810 41.376 4.629 1.00 23.78 526 ARG A O 1
ATOM 4303 N N . ALA A 1 528 ? 6.409 41.483 3.037 1.00 24.13 527 ALA A N 1
ATOM 4304 C CA . ALA A 1 528 ? 7.072 40.252 3.431 1.00 23.21 527 ALA A CA 1
ATOM 4305 C C . ALA A 1 528 ? 7.653 40.398 4.836 1.00 22.42 527 ALA A C 1
ATOM 4306 O O . ALA A 1 528 ? 7.552 39.482 5.650 1.00 22.31 527 ALA A O 1
ATOM 4308 N N . LYS A 1 529 ? 8.254 41.561 5.110 1.00 21.82 528 LYS A N 1
ATOM 4309 C CA . LYS A 1 529 ? 8.851 41.848 6.404 1.00 21.60 528 LYS A CA 1
ATOM 4310 C C . LYS A 1 529 ? 7.767 41.834 7.482 1.00 21.24 528 LYS A C 1
ATOM 4311 O O . LYS A 1 529 ? 7.956 41.244 8.544 1.00 20.19 528 LYS A O 1
ATOM 4317 N N . ALA A 1 530 ? 6.632 42.480 7.187 1.00 20.79 529 ALA A N 1
ATOM 4318 C CA . ALA A 1 530 ? 5.516 42.552 8.119 1.00 21.56 529 ALA A CA 1
ATOM 4319 C C . ALA A 1 530 ? 4.963 41.154 8.395 1.00 21.77 529 ALA A C 1
ATOM 4320 O O . ALA A 1 530 ? 4.635 40.839 9.538 1.00 21.55 529 ALA A O 1
ATOM 4322 N N . GLN A 1 531 ? 4.873 40.327 7.343 1.00 22.19 530 GLN A N 1
ATOM 4323 C CA . GLN A 1 531 ? 4.365 38.968 7.467 1.00 23.36 530 GLN A CA 1
ATOM 4324 C C . GLN A 1 531 ? 5.279 38.141 8.376 1.00 23.04 530 GLN A C 1
ATOM 4325 O O . GLN A 1 531 ? 4.799 37.453 9.275 1.00 22.93 530 GLN A O 1
ATOM 4331 N N . PHE A 1 532 ? 6.595 38.225 8.137 1.00 22.80 531 PHE A N 1
ATOM 4332 C CA . PHE A 1 532 ? 7.591 37.549 8.955 1.00 22.39 531 PHE A CA 1
ATOM 4333 C C . PHE A 1 532 ? 7.432 37.954 10.418 1.00 22.95 531 PHE A C 1
ATOM 4334 O O . PHE A 1 532 ? 7.476 37.105 11.308 1.00 21.90 531 PHE A O 1
ATOM 4342 N N . GLU A 1 533 ? 7.256 39.261 10.648 1.00 23.74 532 GLU A N 1
ATOM 4343 C CA . GLU A 1 533 ? 7.151 39.813 11.990 1.00 24.88 532 GLU A CA 1
ATOM 4344 C C . GLU A 1 533 ? 5.879 39.310 12.676 1.00 25.17 532 GLU A C 1
ATOM 4345 O O . GLU A 1 533 ? 5.895 39.016 13.872 1.00 24.60 532 GLU A O 1
ATOM 4351 N N . GLU A 1 534 ? 4.779 39.201 11.915 1.00 25.86 533 GLU A N 1
ATOM 4352 C CA . GLU A 1 534 ? 3.524 38.710 12.472 1.00 26.07 533 GLU A CA 1
ATOM 4353 C C . GLU A 1 534 ? 3.654 37.230 12.835 1.00 25.14 533 GLU A C 1
ATOM 4354 O O . GLU A 1 534 ? 3.208 36.811 13.906 1.00 23.34 533 GLU A O 1
ATOM 4360 N N . TYR A 1 535 ? 4.286 36.454 11.942 1.00 24.42 534 TYR A N 1
ATOM 4361 C CA . TYR A 1 535 ? 4.521 35.034 12.173 1.00 24.31 534 TYR A CA 1
ATOM 4362 C C . TYR A 1 535 ? 5.318 34.821 13.463 1.00 24.67 534 TYR A C 1
ATOM 4363 O O . TYR A 1 535 ? 4.964 33.970 14.277 1.00 24.06 534 TYR A O 1
ATOM 4372 N N . LYS A 1 536 ? 6.390 35.605 13.643 1.00 25.31 535 LYS A N 1
ATOM 4373 C CA . LYS A 1 536 ? 7.255 35.497 14.809 1.00 26.76 535 LYS A CA 1
ATOM 4374 C C . LYS A 1 536 ? 6.471 35.767 16.094 1.00 27.48 535 LYS A C 1
ATOM 4375 O O . LYS A 1 536 ? 6.635 35.051 17.083 1.00 26.67 535 LYS A O 1
ATOM 4381 N N . ARG A 1 537 ? 5.653 36.827 16.072 1.00 28.21 536 ARG A N 1
ATOM 4382 C CA . ARG A 1 537 ? 4.890 37.237 17.241 1.00 29.88 536 ARG A CA 1
ATOM 4383 C C . ARG A 1 537 ? 3.936 36.119 17.665 1.00 28.17 536 ARG A C 1
ATOM 4384 O O . ARG A 1 537 ? 3.889 35.759 18.842 1.00 28.85 536 ARG A O 1
ATOM 4392 N N . ASN A 1 538 ? 3.202 35.557 16.696 1.00 26.69 537 ASN A N 1
ATOM 4393 C CA . ASN A 1 538 ? 2.262 34.476 16.953 1.00 25.69 537 ASN A CA 1
ATOM 4394 C C . ASN A 1 538 ? 2.996 33.261 17.513 1.00 24.75 537 ASN A C 1
ATOM 4395 O O . ASN A 1 538 ? 2.542 32.655 18.486 1.00 24.91 537 ASN A O 1
ATOM 4400 N N . TYR A 1 539 ? 4.135 32.931 16.888 1.00 22.28 538 TYR A N 1
ATOM 4401 C CA . TYR A 1 539 ? 4.846 31.689 17.144 1.00 21.36 538 TYR A CA 1
ATOM 4402 C C . TYR A 1 539 ? 5.466 31.695 18.540 1.00 22.13 538 TYR A C 1
ATOM 4403 O O . TYR A 1 539 ? 5.477 30.667 19.212 1.00 21.40 538 TYR A O 1
ATOM 4412 N N . PHE A 1 540 ? 6.017 32.842 18.951 1.00 23.01 539 PHE A N 1
ATOM 4413 C CA . PHE A 1 540 ? 6.814 32.881 20.165 1.00 24.93 539 PHE A CA 1
ATOM 4414 C C . PHE A 1 540 ? 6.000 33.381 21.357 1.00 27.31 539 PHE A C 1
ATOM 4415 O O . PHE A 1 540 ? 6.561 33.557 22.438 1.00 27.81 539 PHE A O 1
ATOM 4423 N N . GLU A 1 541 ? 4.688 33.579 21.160 1.00 31.09 540 GLU A N 1
ATOM 4424 C CA . GLU A 1 541 ? 3.841 34.038 22.253 1.00 34.96 540 GLU A CA 1
ATOM 4425 C C . GLU A 1 541 ? 3.894 33.054 23.419 1.00 38.58 540 GLU A C 1
ATOM 4426 O O . GLU A 1 541 ? 3.922 31.837 23.233 1.00 37.62 540 GLU A O 1
ATOM 4432 N N . GLY A 1 542 ? 3.832 33.632 24.624 1.00 45.43 541 GLY A N 1
ATOM 4433 C CA . GLY A 1 542 ? 4.382 33.040 25.827 1.00 50.13 541 GLY A CA 1
ATOM 4434 C C . GLY A 1 542 ? 5.860 33.406 25.915 1.00 54.51 541 GLY A C 1
ATOM 4435 O O . GLY A 1 542 ? 6.203 34.580 26.098 1.00 60.60 541 GLY A O 1
ATOM 4436 N N . SER A 1 543 ? 6.722 32.392 25.769 1.00 52.71 542 SER A N 1
ATOM 4437 C CA . SER A 1 543 ? 8.131 32.614 25.514 1.00 51.22 542 SER A CA 1
ATOM 4438 C C . SER A 1 543 ? 8.615 31.617 24.460 1.00 48.61 542 SER A C 1
ATOM 4439 O O . SER A 1 543 ? 9.091 32.116 23.436 1.00 44.52 542 SER A O 1
ATOM 4442 N N . SER B 2 1 ? -3.113 34.292 20.977 1.00 42.19 -2 SER D N 1
ATOM 4443 C CA . SER B 2 1 ? -3.067 32.851 21.362 1.00 42.57 -2 SER D CA 1
ATOM 4444 C C . SER B 2 1 ? -4.310 32.135 20.840 1.00 41.52 -2 SER D C 1
ATOM 4445 O O . SER B 2 1 ? -5.328 32.774 20.575 1.00 41.22 -2 SER D O 1
ATOM 4448 N N . ASN B 2 2 ? -4.208 30.806 20.702 1.00 39.77 -1 ASN D N 1
ATOM 4449 C CA . ASN B 2 2 ? -5.303 29.986 20.206 1.00 39.95 -1 ASN D CA 1
ATOM 4450 C C . ASN B 2 2 ? -6.112 29.439 21.383 1.00 41.25 -1 ASN D C 1
ATOM 4451 O O . ASN B 2 2 ? -5.649 28.568 22.118 1.00 38.94 -1 ASN D O 1
ATOM 4456 N N . SER B 2 3 ? -7.343 29.942 21.525 1.00 42.88 0 SER D N 1
ATOM 4457 C CA . SER B 2 3 ? -8.210 29.597 22.642 1.00 45.34 0 SER D CA 1
ATOM 4458 C C . SER B 2 3 ? -8.844 28.218 22.453 1.00 44.35 0 SER D C 1
ATOM 4459 O O . SER B 2 3 ? -9.328 27.632 23.417 1.00 47.01 0 SER D O 1
ATOM 4462 N N . GLN B 2 4 ? -8.810 27.696 21.221 1.00 41.68 1 GLN D N 1
ATOM 4463 C CA . GLN B 2 4 ? -9.428 26.421 20.879 1.00 39.44 1 GLN D CA 1
ATOM 4464 C C . GLN B 2 4 ? -8.440 25.266 21.071 1.00 35.72 1 GLN D C 1
ATOM 4465 O O . GLN B 2 4 ? -8.752 24.125 20.730 1.00 34.47 1 GLN D O 1
ATOM 4471 N N . VAL B 2 5 ? -7.252 25.568 21.612 1.00 31.57 2 VAL D N 1
ATOM 4472 C CA . VAL B 2 5 ? -6.258 24.554 21.922 1.00 29.06 2 VAL D CA 1
ATOM 4473 C C . VAL B 2 5 ? -5.965 24.610 23.420 1.00 28.75 2 VAL D C 1
ATOM 4474 O O . VAL B 2 5 ? -5.614 25.670 23.939 1.00 28.17 2 VAL D O 1
ATOM 4478 N N . GLN B 2 6 ? -6.091 23.454 24.085 1.00 28.10 3 GLN D N 1
ATOM 4479 C CA . GLN B 2 6 ? -5.812 23.306 25.506 1.00 29.49 3 GLN D CA 1
ATOM 4480 C C . GLN B 2 6 ? -4.707 22.272 25.696 1.00 26.91 3 GLN D C 1
ATOM 4481 O O . GLN B 2 6 ? -4.677 21.273 24.985 1.00 26.41 3 GLN D O 1
ATOM 4487 N N . LEU B 2 7 ? -3.843 22.511 26.690 1.00 25.00 4 LEU D N 1
ATOM 4488 C CA . LEU B 2 7 ? -2.763 21.600 27.029 1.00 24.53 4 LEU D CA 1
ATOM 4489 C C . LEU B 2 7 ? -2.850 21.260 28.516 1.00 23.82 4 LEU D C 1
ATOM 4490 O O . LEU B 2 7 ? -3.019 22.152 29.342 1.00 23.10 4 LEU D O 1
ATOM 4495 N N . VAL B 2 8 ? -2.719 19.968 28.844 1.00 23.53 5 VAL D N 1
ATOM 4496 C CA . VAL B 2 8 ? -2.730 19.524 30.232 1.00 24.23 5 VAL D CA 1
ATOM 4497 C C . VAL B 2 8 ? -1.491 18.668 30.490 1.00 24.47 5 VAL D C 1
ATOM 4498 O O . VAL B 2 8 ? -1.398 17.547 29.992 1.00 24.46 5 VAL D O 1
ATOM 4502 N N . GLU B 2 9 ? -0.547 19.222 31.267 1.00 24.65 6 GLU D N 1
ATOM 4503 C CA . GLU B 2 9 ? 0.661 18.511 31.658 1.00 25.97 6 GLU D CA 1
ATOM 4504 C C . GLU B 2 9 ? 0.388 17.708 32.926 1.00 27.33 6 GLU D C 1
ATOM 4505 O O . GLU B 2 9 ? -0.449 18.091 33.744 1.00 26.82 6 GLU D O 1
ATOM 4511 N N . SER B 2 10 ? 1.118 16.595 33.078 1.00 27.89 7 SER D N 1
ATOM 4512 C CA . SER B 2 10 ? 1.033 15.770 34.273 1.00 28.81 7 SER D CA 1
ATOM 4513 C C . SER B 2 10 ? 2.357 15.045 34.501 1.00 28.94 7 SER D C 1
ATOM 4514 O O . SER B 2 10 ? 3.227 15.049 33.631 1.00 28.50 7 SER D O 1
ATOM 4517 N N . GLY B 2 11 ? 2.494 14.444 35.692 1.00 28.49 8 GLY D N 1
ATOM 4518 C CA . GLY B 2 11 ? 3.595 13.547 35.999 1.00 28.23 8 GLY D CA 1
ATOM 4519 C C . GLY B 2 11 ? 4.616 14.147 36.964 1.00 28.63 8 GLY D C 1
ATOM 4520 O O . GLY B 2 11 ? 5.555 13.465 37.365 1.00 30.00 8 GLY D O 1
ATOM 4521 N N . GLY B 2 12 ? 4.430 15.420 37.333 1.00 28.90 9 GLY D N 1
ATOM 4522 C CA . GLY B 2 12 ? 5.333 16.094 38.253 1.00 30.72 9 GLY D CA 1
ATOM 4523 C C . GLY B 2 12 ? 5.280 15.496 39.658 1.00 33.18 9 GLY D C 1
ATOM 4524 O O . GLY B 2 12 ? 4.454 14.629 39.944 1.00 32.10 9 GLY D O 1
ATOM 4525 N N . GLY B 2 13 ? 6.180 15.968 40.527 1.00 34.55 10 GLY D N 1
ATOM 4526 C CA . GLY B 2 13 ? 6.208 15.537 41.915 1.00 36.70 10 GLY D CA 1
ATOM 4527 C C . GLY B 2 13 ? 7.596 15.684 42.532 1.00 38.65 10 GLY D C 1
ATOM 4528 O O . GLY B 2 13 ? 8.450 16.395 42.001 1.00 39.39 10 GLY D O 1
ATOM 4529 N N . LEU B 2 14 ? 7.799 14.998 43.661 1.00 39.22 11 LEU D N 1
ATOM 4530 C CA . LEU B 2 14 ? 9.082 14.988 44.344 1.00 39.18 11 LEU D CA 1
ATOM 4531 C C . LEU B 2 14 ? 9.847 13.733 43.933 1.00 37.60 11 LEU D C 1
ATOM 4532 O O . LEU B 2 14 ? 9.289 12.639 43.931 1.00 36.72 11 LEU D O 1
ATOM 4537 N N . VAL B 2 15 ? 11.124 13.915 43.577 1.00 37.18 12 VAL D N 1
ATOM 4538 C CA . VAL B 2 15 ? 11.962 12.827 43.095 1.00 38.97 12 VAL D CA 1
ATOM 4539 C C . VAL B 2 15 ? 13.366 12.993 43.680 1.00 39.01 12 VAL D C 1
ATOM 4540 O O . VAL B 2 15 ? 13.802 14.113 43.939 1.00 36.94 12 VAL D O 1
ATOM 4544 N N . GLU B 2 16 ? 14.057 11.868 43.910 1.00 41.92 13 GLU D N 1
ATOM 4545 C CA . GLU B 2 16 ? 15.385 11.889 44.512 1.00 44.92 13 GLU D CA 1
ATOM 4546 C C . GLU B 2 16 ? 16.419 12.210 43.434 1.00 44.70 13 GLU D C 1
ATOM 4547 O O . GLU B 2 16 ? 16.200 11.909 42.262 1.00 44.09 13 GLU D O 1
ATOM 4553 N N . ALA B 2 17 ? 17.539 12.821 43.847 1.00 44.68 14 ALA D N 1
ATOM 4554 C CA . ALA B 2 17 ? 18.652 13.111 42.957 1.00 44.21 14 ALA D CA 1
ATOM 4555 C C . ALA B 2 17 ? 19.133 11.822 42.294 1.00 44.71 14 ALA D C 1
ATOM 4556 O O . ALA B 2 17 ? 19.286 10.798 42.958 1.00 43.88 14 ALA D O 1
ATOM 4558 N N . GLY B 2 18 ? 19.338 11.887 40.972 1.00 45.11 15 GLY D N 1
ATOM 4559 C CA . GLY B 2 18 ? 19.784 10.744 40.192 1.00 43.63 15 GLY D CA 1
ATOM 4560 C C . GLY B 2 18 ? 18.623 9.891 39.683 1.00 43.63 15 GLY D C 1
ATOM 4561 O O . GLY B 2 18 ? 18.834 8.935 38.939 1.00 44.66 15 GLY D O 1
ATOM 4562 N N . GLY B 2 19 ? 17.399 10.248 40.089 1.00 43.03 16 GLY D N 1
ATOM 4563 C CA . GLY B 2 19 ? 16.213 9.503 39.699 1.00 44.25 16 GLY D CA 1
ATOM 4564 C C . GLY B 2 19 ? 15.718 9.886 38.307 1.00 43.71 16 GLY D C 1
ATOM 4565 O O . GLY B 2 19 ? 16.269 10.780 37.665 1.00 42.80 16 GLY D O 1
ATOM 4566 N N . SER B 2 20 ? 14.676 9.181 37.852 1.00 44.30 17 SER D N 1
ATOM 4567 C CA . SER B 2 20 ? 14.042 9.456 36.573 1.00 43.04 17 SER D CA 1
ATOM 4568 C C . SER B 2 20 ? 12.588 9.865 36.794 1.00 42.50 17 SER D C 1
ATOM 4569 O O . SER B 2 20 ? 11.963 9.458 37.772 1.00 42.60 17 SER D O 1
ATOM 4572 N N . LEU B 2 21 ? 12.071 10.681 35.869 1.00 40.56 18 LEU D N 1
ATOM 4573 C CA . LEU B 2 21 ? 10.690 11.132 35.891 1.00 37.50 18 LEU D CA 1
ATOM 4574 C C . LEU B 2 21 ? 10.234 11.410 34.461 1.00 36.57 18 LEU D C 1
ATOM 4575 O O . LEU B 2 21 ? 10.988 11.955 33.654 1.00 35.89 18 LEU D O 1
ATOM 4580 N N . ARG B 2 22 ? 8.988 11.033 34.161 1.00 34.93 19 ARG D N 1
ATOM 4581 C CA . ARG B 2 22 ? 8.429 11.268 32.841 1.00 33.65 19 ARG D CA 1
ATOM 4582 C C . ARG B 2 22 ? 7.228 12.200 32.945 1.00 30.61 19 ARG D C 1
ATOM 4583 O O . ARG B 2 22 ? 6.265 11.891 33.643 1.00 30.71 19 ARG D O 1
ATOM 4591 N N . LEU B 2 23 ? 7.299 13.332 32.236 1.00 27.86 20 LEU D N 1
ATOM 4592 C CA . LEU B 2 23 ? 6.163 14.231 32.139 1.00 26.96 20 LEU D CA 1
ATOM 4593 C C . LEU B 2 23 ? 5.397 13.931 30.853 1.00 26.42 20 LEU D C 1
ATOM 4594 O O . LEU B 2 23 ? 5.988 13.533 29.850 1.00 26.71 20 LEU D O 1
ATOM 4599 N N . SER B 2 24 ? 4.072 14.108 30.914 1.00 25.91 21 SER D N 1
ATOM 4600 C CA . SER B 2 24 ? 3.189 13.943 29.770 1.00 25.98 21 SER D CA 1
ATOM 4601 C C . SER B 2 24 ? 2.412 15.234 29.553 1.00 25.45 21 SER D C 1
ATOM 4602 O O . SER B 2 24 ? 2.239 16.014 30.487 1.00 26.10 21 SER D O 1
ATOM 4605 N N . CYS B 2 25 ? 1.959 15.441 28.312 1.00 24.76 22 CYS D N 1
ATOM 4606 C CA . CYS B 2 25 ? 1.054 16.529 27.988 1.00 24.62 22 CYS D CA 1
ATOM 4607 C C . CYS B 2 25 ? 0.076 16.075 26.907 1.00 25.14 22 CYS D C 1
ATOM 4608 O O . CYS B 2 25 ? 0.481 15.525 25.884 1.00 23.80 22 CYS D O 1
ATOM 4611 N N . VAL B 2 26 ? -1.218 16.291 27.162 1.00 24.84 23 VAL D N 1
ATOM 4612 C CA . VAL B 2 26 ? -2.249 15.991 26.183 1.00 25.22 23 VAL D CA 1
ATOM 4613 C C . VAL B 2 26 ? -2.767 17.311 25.619 1.00 24.84 23 VAL D C 1
ATOM 4614 O O . VAL B 2 26 ? -2.972 18.272 26.358 1.00 23.89 23 VAL D O 1
ATOM 4618 N N . VAL B 2 27 ? -2.948 17.339 24.294 1.00 24.72 24 VAL D N 1
ATOM 4619 C CA . VAL B 2 27 ? -3.328 18.540 23.569 1.00 24.63 24 VAL D CA 1
ATOM 4620 C C . VAL B 2 27 ? -4.670 18.296 22.878 1.00 24.98 24 VAL D C 1
ATOM 4621 O O . VAL B 2 27 ? -4.906 17.214 22.343 1.00 24.59 24 VAL D O 1
ATOM 4625 N N . THR B 2 28 ? -5.532 19.318 22.901 1.00 25.87 25 THR D N 1
ATOM 4626 C CA . THR B 2 28 ? -6.787 19.299 22.163 1.00 27.56 25 THR D CA 1
ATOM 4627 C C . THR B 2 28 ? -6.642 20.141 20.896 1.00 28.67 25 THR D C 1
ATOM 4628 O O . THR B 2 28 ? -5.638 20.829 20.710 1.00 29.73 25 THR D O 1
ATOM 4632 N N . GLY B 2 29 ? -7.652 20.078 20.019 1.00 27.88 26 GLY D N 1
ATOM 4633 C CA . GLY B 2 29 ? -7.678 20.899 18.817 1.00 28.40 26 GLY D CA 1
ATOM 4634 C C . GLY B 2 29 ? -7.069 20.185 17.612 1.00 29.28 26 GLY D C 1
ATOM 4635 O O . GLY B 2 29 ? -6.729 19.002 17.682 1.00 28.85 26 GLY D O 1
ATOM 4636 N N . SER B 2 30 ? -6.904 20.935 16.515 1.00 29.86 27 SER D N 1
ATOM 4637 C CA . SER B 2 30 ? -6.665 20.332 15.214 1.00 30.22 27 SER D CA 1
ATOM 4638 C C . SER B 2 30 ? -5.351 20.798 14.583 1.00 29.63 27 SER D C 1
ATOM 4639 O O . SER B 2 30 ? -5.113 20.527 13.406 1.00 30.91 27 SER D O 1
ATOM 4642 N N . SER B 2 31 ? -4.486 21.459 15.362 1.00 26.41 28 SER D N 1
ATOM 4643 C CA . SER B 2 31 ? -3.289 22.073 14.809 1.00 24.96 28 SER D CA 1
ATOM 4644 C C . SER B 2 31 ? -2.017 21.309 15.180 1.00 23.58 28 SER D C 1
ATOM 4645 O O . SER B 2 31 ? -0.934 21.683 14.734 1.00 23.07 28 SER D O 1
ATOM 4648 N N . PHE B 2 32 ? -2.149 20.231 15.966 1.00 22.33 29 PHE D N 1
ATOM 4649 C CA . PHE B 2 32 ? -1.004 19.562 16.573 1.00 21.59 29 PHE D CA 1
ATOM 4650 C C . PHE B 2 32 ? 0.042 19.167 15.527 1.00 21.51 29 PHE D C 1
ATOM 4651 O O . PHE B 2 32 ? 1.236 19.405 15.718 1.00 20.61 29 PHE D O 1
ATOM 4659 N N . SER B 2 33 ? -0.424 18.560 14.429 1.00 21.36 30 SER D N 1
ATOM 4660 C CA . SER B 2 33 ? 0.421 17.891 13.450 1.00 21.91 30 SER D CA 1
ATOM 4661 C C . SER B 2 33 ? 1.191 18.880 12.574 1.00 21.29 30 SER D C 1
ATOM 4662 O O . SER B 2 33 ? 2.077 18.469 11.832 1.00 21.04 30 SER D O 1
ATOM 4665 N N . THR B 2 34 ? 0.826 20.168 12.618 1.00 20.56 31 THR D N 1
ATOM 4666 C CA . THR B 2 34 ? 1.506 21.176 11.817 1.00 20.29 31 THR D CA 1
ATOM 4667 C C . THR B 2 34 ? 2.171 22.225 12.710 1.00 20.26 31 THR D C 1
ATOM 4668 O O . THR B 2 34 ? 2.604 23.268 12.217 1.00 19.81 31 THR D O 1
ATOM 4672 N N . SER B 2 35 ? 2.248 21.938 14.019 1.00 19.20 32 SER D N 1
ATOM 4673 C CA . SER B 2 35 ? 2.788 22.861 15.007 1.00 18.72 32 SER D CA 1
ATOM 4674 C C . SER B 2 35 ? 4.088 22.311 15.590 1.00 18.42 32 SER D C 1
ATOM 4675 O O . SER B 2 35 ? 4.340 21.110 15.540 1.00 17.99 32 SER D O 1
ATOM 4678 N N . THR B 2 36 ? 4.887 23.193 16.198 1.00 18.33 33 THR D N 1
ATOM 4679 C CA . THR B 2 36 ? 6.005 22.761 17.018 1.00 17.93 33 THR D CA 1
ATOM 4680 C C . THR B 2 36 ? 5.557 22.639 18.474 1.00 18.15 33 THR D C 1
ATOM 4681 O O . THR B 2 36 ? 4.872 23.522 18.992 1.00 18.23 33 THR D O 1
ATOM 4685 N N . MET B 2 37 ? 5.948 21.534 19.121 1.00 18.56 34 MET D N 1
ATOM 4686 C CA . MET B 2 37 ? 5.740 21.356 20.550 1.00 18.39 34 MET D CA 1
ATOM 4687 C C . MET B 2 37 ? 7.036 21.701 21.282 1.00 18.51 34 MET D C 1
ATOM 4688 O O . MET B 2 37 ? 8.127 21.401 20.792 1.00 18.10 34 MET D O 1
ATOM 4693 N N . ALA B 2 38 ? 6.906 22.337 22.457 1.00 18.34 35 ALA D N 1
ATOM 4694 C CA . ALA B 2 38 ? 8.064 22.711 23.258 1.00 18.97 35 ALA D CA 1
ATOM 4695 C C . ALA B 2 38 ? 7.783 22.509 24.746 1.00 20.08 35 ALA D C 1
ATOM 4696 O O . ALA B 2 38 ? 6.645 22.656 25.199 1.00 20.56 35 ALA D O 1
ATOM 4698 N N . TRP B 2 39 ? 8.846 22.174 25.493 1.00 20.25 36 TRP D N 1
ATOM 4699 C CA . TRP B 2 39 ? 8.823 22.168 26.948 1.00 20.93 36 TRP D CA 1
ATOM 4700 C C . TRP B 2 39 ? 9.685 23.309 27.474 1.00 21.72 36 TRP D C 1
ATOM 4701 O O . TRP B 2 39 ? 10.735 23.618 26.906 1.00 21.76 36 TRP D O 1
ATOM 4712 N N . TYR B 2 40 ? 9.210 23.913 28.567 1.00 22.16 37 TYR D N 1
ATOM 4713 C CA . TYR B 2 40 ? 9.896 24.976 29.278 1.00 23.45 37 TYR D CA 1
ATOM 4714 C C . TYR B 2 40 ? 9.893 24.627 30.764 1.00 24.50 37 TYR D C 1
ATOM 4715 O O . TYR B 2 40 ? 9.229 23.675 31.173 1.00 24.53 37 TYR D O 1
ATOM 4724 N N . ARG B 2 41 ? 10.634 25.408 31.560 1.00 25.78 38 ARG D N 1
ATOM 4725 C CA . ARG B 2 41 ? 10.599 25.278 33.010 1.00 27.89 38 ARG D CA 1
ATOM 4726 C C . ARG B 2 41 ? 10.879 26.632 33.656 1.00 29.91 38 ARG D C 1
ATOM 4727 O O . ARG B 2 41 ? 11.645 27.435 33.126 1.00 29.26 38 ARG D O 1
ATOM 4735 N N . GLN B 2 42 ? 10.220 26.876 34.793 1.00 32.90 39 GLN D N 1
ATOM 4736 C CA . GLN B 2 42 ? 10.447 28.079 35.577 1.00 35.80 39 GLN D CA 1
ATOM 4737 C C . GLN B 2 42 ? 10.982 27.670 36.944 1.00 37.05 39 GLN D C 1
ATOM 4738 O O . GLN B 2 42 ? 10.219 27.248 37.813 1.00 36.69 39 GLN D O 1
ATOM 4744 N N . PRO B 2 43 ? 12.315 27.750 37.159 1.00 37.97 40 PRO D N 1
ATOM 4745 C CA . PRO B 2 43 ? 12.905 27.400 38.450 1.00 39.92 40 PRO D CA 1
ATOM 4746 C C . PRO B 2 43 ? 12.572 28.485 39.472 1.00 40.57 40 PRO D C 1
ATOM 4747 O O . PRO B 2 43 ? 12.301 29.625 39.093 1.00 39.87 40 PRO D O 1
ATOM 4751 N N . PRO B 2 44 ? 12.541 28.162 40.788 1.00 42.24 41 PRO D N 1
ATOM 4752 C CA . PRO B 2 44 ? 12.202 29.150 41.815 1.00 43.81 41 PRO D CA 1
ATOM 4753 C C . PRO B 2 44 ? 13.166 30.335 41.797 1.00 44.48 41 PRO D C 1
ATOM 4754 O O . PRO B 2 44 ? 14.382 30.151 41.767 1.00 44.17 41 PRO D O 1
ATOM 4758 N N . GLY B 2 45 ? 12.596 31.546 41.759 1.00 45.98 42 GLY D N 1
ATOM 4759 C CA . GLY B 2 45 ? 13.366 32.778 41.825 1.00 50.27 42 GLY D CA 1
ATOM 4760 C C . GLY B 2 45 ? 13.869 33.255 40.463 1.00 54.02 42 GLY D C 1
ATOM 4761 O O . GLY B 2 45 ? 14.255 34.415 40.326 1.00 55.14 42 GLY D O 1
ATOM 4762 N N . LYS B 2 46 ? 13.864 32.358 39.467 1.00 56.52 43 LYS D N 1
ATOM 4763 C CA . LYS B 2 46 ? 14.370 32.669 38.138 1.00 55.96 43 LYS D CA 1
ATOM 4764 C C . LYS B 2 46 ? 13.214 32.746 37.141 1.00 55.67 43 LYS D C 1
ATOM 4765 O O . LYS B 2 46 ? 12.112 32.274 37.413 1.00 55.98 43 LYS D O 1
ATOM 4771 N N . GLN B 2 47 ? 13.489 33.356 35.984 1.00 53.60 44 GLN D N 1
ATOM 4772 C CA . GLN B 2 47 ? 12.533 33.470 34.893 1.00 53.37 44 GLN D CA 1
ATOM 4773 C C . GLN B 2 47 ? 12.411 32.125 34.176 1.00 48.93 44 GLN D C 1
ATOM 4774 O O . GLN B 2 47 ? 13.280 31.263 34.313 1.00 48.16 44 GLN D O 1
ATOM 4780 N N A ARG B 2 48 ? 11.321 31.968 33.413 0.50 46.02 45 ARG D N 1
ATOM 4781 N N B ARG B 2 48 ? 11.324 31.971 33.411 0.50 46.75 45 ARG D N 1
ATOM 4782 C CA A ARG B 2 48 ? 11.042 30.756 32.658 0.50 43.60 45 ARG D CA 1
ATOM 4783 C CA B ARG B 2 48 ? 11.039 30.762 32.655 0.50 44.70 45 ARG D CA 1
ATOM 4784 C C A ARG B 2 48 ? 12.098 30.578 31.570 0.50 41.91 45 ARG D C 1
ATOM 4785 C C B ARG B 2 48 ? 12.096 30.579 31.568 0.50 42.55 45 ARG D C 1
ATOM 4786 O O A ARG B 2 48 ? 12.496 31.548 30.927 0.50 42.35 45 ARG D O 1
ATOM 4787 O O B ARG B 2 48 ? 12.496 31.548 30.926 0.50 42.94 45 ARG D O 1
ATOM 4802 N N . GLU B 2 49 ? 12.539 29.329 31.374 1.00 39.59 46 GLU D N 1
ATOM 4803 C CA . GLU B 2 49 ? 13.567 29.013 30.392 1.00 36.79 46 GLU D CA 1
ATOM 4804 C C . GLU B 2 49 ? 13.133 27.836 29.516 1.00 32.93 46 GLU D C 1
ATOM 4805 O O . GLU B 2 49 ? 12.378 26.968 29.952 1.00 31.01 46 GLU D O 1
ATOM 4811 N N . TRP B 2 50 ? 13.643 27.819 28.278 1.00 29.21 47 TRP D N 1
ATOM 4812 C CA . TRP B 2 50 ? 13.313 26.796 27.299 1.00 26.39 47 TRP D CA 1
ATOM 4813 C C . TRP B 2 50 ? 14.099 25.514 27.580 1.00 24.55 47 TRP D C 1
ATOM 4814 O O . TRP B 2 50 ? 15.265 25.565 27.972 1.00 25.04 47 TRP D O 1
ATOM 4825 N N . VAL B 2 51 ? 13.458 24.359 27.351 1.00 22.62 48 VAL D N 1
ATOM 4826 C CA . VAL B 2 51 ? 14.062 23.079 27.693 1.00 21.87 48 VAL D CA 1
ATOM 4827 C C . VAL B 2 51 ? 14.297 22.227 26.443 1.00 21.73 48 VAL D C 1
ATOM 4828 O O . VAL B 2 51 ? 15.405 21.733 26.237 1.00 21.90 48 VAL D O 1
ATOM 4832 N N . ALA B 2 52 ? 13.247 22.038 25.632 1.00 20.82 49 ALA D N 1
ATOM 4833 C CA . ALA B 2 52 ? 13.296 21.139 24.489 1.00 20.48 49 ALA D CA 1
ATOM 4834 C C . ALA B 2 52 ? 12.192 21.499 23.500 1.00 20.84 49 ALA D C 1
ATOM 4835 O O . ALA B 2 52 ? 11.190 22.102 23.882 1.00 21.07 49 ALA D O 1
ATOM 4837 N N . SER B 2 53 ? 12.389 21.117 22.228 1.00 20.70 50 SER D N 1
ATOM 4838 C CA . SER B 2 53 ? 11.365 21.304 21.211 1.00 20.67 50 SER D CA 1
ATOM 4839 C C . SER B 2 53 ? 11.401 20.155 20.207 1.00 20.35 50 SER D C 1
ATOM 4840 O O . SER B 2 53 ? 12.447 19.544 19.993 1.00 20.29 50 SER D O 1
ATOM 4843 N N . PHE B 2 54 ? 10.237 19.883 19.602 1.00 19.66 51 PHE D N 1
ATOM 4844 C CA . PHE B 2 54 ? 10.078 18.831 18.611 1.00 19.50 51 PHE D CA 1
ATOM 4845 C C . PHE B 2 54 ? 9.132 19.355 17.532 1.00 19.52 51 PHE D C 1
ATOM 4846 O O . PHE B 2 54 ? 7.938 19.516 17.784 1.00 19.61 51 PHE D O 1
ATOM 4854 N N . THR B 2 55 ? 9.677 19.656 16.347 1.00 19.13 52 THR D N 1
ATOM 4855 C CA . THR B 2 55 ? 8.910 20.307 15.292 1.00 19.79 52 THR D CA 1
ATOM 4856 C C . THR B 2 55 ? 7.991 19.298 14.608 1.00 19.75 52 THR D C 1
ATOM 4857 O O . THR B 2 55 ? 8.186 18.088 14.734 1.00 20.67 52 THR D O 1
ATOM 4861 N N . SER B 2 56 ? 7.004 19.811 13.864 1.00 19.55 53 SER D N 1
ATOM 4862 C CA . SER B 2 56 ? 6.123 18.945 13.098 1.00 20.13 53 SER D CA 1
ATOM 4863 C C . SER B 2 56 ? 6.894 18.268 11.964 1.00 19.35 53 SER D C 1
ATOM 4864 O O . SER B 2 56 ? 6.500 17.200 11.510 1.00 18.51 53 SER D O 1
ATOM 4867 N N . GLY B 2 57 ? 8.007 18.886 11.541 1.00 19.35 54 GLY D N 1
ATOM 4868 C CA . GLY B 2 57 ? 8.909 18.317 10.552 1.00 19.39 54 GLY D CA 1
ATOM 4869 C C . GLY B 2 57 ? 9.844 17.247 11.125 1.00 19.93 54 GLY D C 1
ATOM 4870 O O . GLY B 2 57 ? 10.525 16.554 10.369 1.00 19.03 54 GLY D O 1
ATOM 4871 N N . GLY B 2 58 ? 9.904 17.134 12.462 1.00 19.99 55 GLY D N 1
ATOM 4872 C CA . GLY B 2 58 ? 10.571 16.010 13.104 1.00 19.55 55 GLY D CA 1
ATOM 4873 C C . GLY B 2 58 ? 11.916 16.351 13.749 1.00 20.41 55 GLY D C 1
ATOM 4874 O O . GLY B 2 58 ? 12.646 15.441 14.147 1.00 20.62 55 GLY D O 1
ATOM 4875 N N . ALA B 2 59 ? 12.239 17.650 13.863 1.00 19.79 56 ALA D N 1
ATOM 4876 C CA . ALA B 2 59 ? 13.510 18.087 14.424 1.00 21.10 56 ALA D CA 1
ATOM 4877 C C . ALA B 2 59 ? 13.407 18.241 15.942 1.00 21.73 56 ALA D C 1
ATOM 4878 O O . ALA B 2 59 ? 12.449 18.820 16.443 1.00 21.08 56 ALA D O 1
ATOM 4880 N N . ILE B 2 60 ? 14.403 17.703 16.659 1.00 23.29 57 ILE D N 1
ATOM 4881 C CA . ILE B 2 60 ? 14.442 17.728 18.112 1.00 24.97 57 ILE D CA 1
ATOM 4882 C C . ILE B 2 60 ? 15.626 18.585 18.546 1.00 25.94 57 ILE D C 1
ATOM 4883 O O . ILE B 2 60 ? 16.728 18.451 18.008 1.00 26.78 57 ILE D O 1
ATOM 4888 N N . LYS B 2 61 ? 15.385 19.455 19.533 1.00 26.74 58 LYS D N 1
ATOM 4889 C CA . LYS B 2 61 ? 16.435 20.279 20.111 1.00 28.49 58 LYS D CA 1
ATOM 4890 C C . LYS B 2 61 ? 16.310 20.272 21.634 1.00 27.60 58 LYS D C 1
ATOM 4891 O O . LYS B 2 61 ? 15.211 20.117 22.169 1.00 26.46 58 LYS D O 1
ATOM 4897 N N . TYR B 2 62 ? 17.450 20.475 22.311 1.00 26.17 59 TYR D N 1
ATOM 4898 C CA . TYR B 2 62 ? 17.512 20.542 23.763 1.00 26.46 59 TYR D CA 1
ATOM 4899 C C . TYR B 2 62 ? 18.395 21.706 24.196 1.00 26.75 59 TYR D C 1
ATOM 4900 O O . TYR B 2 62 ? 19.346 22.059 23.502 1.00 25.97 59 TYR D O 1
ATOM 4909 N N . THR B 2 63 ? 18.064 22.291 25.353 1.00 27.51 60 THR D N 1
ATOM 4910 C CA . THR B 2 63 ? 18.961 23.223 26.015 1.00 28.84 60 THR D CA 1
ATOM 4911 C C . THR B 2 63 ? 20.190 22.450 26.503 1.00 29.10 60 THR D C 1
ATOM 4912 O O . THR B 2 63 ? 20.099 21.262 26.824 1.00 28.16 60 THR D O 1
ATOM 4916 N N . ASP B 2 64 ? 21.336 23.142 26.552 1.00 31.60 61 ASP D N 1
ATOM 4917 C CA . ASP B 2 64 ? 22.631 22.534 26.831 1.00 32.70 61 ASP D CA 1
ATOM 4918 C C . ASP B 2 64 ? 22.613 21.756 28.147 1.00 32.58 61 ASP D C 1
ATOM 4919 O O . ASP B 2 64 ? 23.083 20.618 28.200 1.00 31.83 61 ASP D O 1
ATOM 4924 N N . SER B 2 65 ? 22.053 22.372 29.199 1.00 31.86 62 SER D N 1
ATOM 4925 C CA . SER B 2 65 ? 22.135 21.850 30.558 1.00 32.68 62 SER D CA 1
ATOM 4926 C C . SER B 2 65 ? 21.375 20.533 30.706 1.00 32.42 62 SER D C 1
ATOM 4927 O O . SER B 2 65 ? 21.412 19.916 31.770 1.00 33.18 62 SER D O 1
ATOM 4930 N N . VAL B 2 66 ? 20.722 20.091 29.625 1.00 30.77 63 VAL D N 1
ATOM 4931 C CA . VAL B 2 66 ? 19.778 18.987 29.685 1.00 30.16 63 VAL D CA 1
ATOM 4932 C C . VAL B 2 66 ? 20.155 17.904 28.670 1.00 29.76 63 VAL D C 1
ATOM 4933 O O . VAL B 2 66 ? 19.683 16.771 28.756 1.00 28.73 63 VAL D O 1
ATOM 4937 N N . LYS B 2 67 ? 21.030 18.259 27.724 1.00 31.51 64 LYS D N 1
ATOM 4938 C CA . LYS B 2 67 ? 21.471 17.353 26.675 1.00 33.04 64 LYS D CA 1
ATOM 4939 C C . LYS B 2 67 ? 22.075 16.086 27.279 1.00 32.41 64 LYS D C 1
ATOM 4940 O O . LYS B 2 67 ? 22.926 16.152 28.160 1.00 32.29 64 LYS D O 1
ATOM 4946 N N . GLY B 2 68 ? 21.616 14.933 26.784 1.00 32.06 65 GLY D N 1
ATOM 4947 C CA . GLY B 2 68 ? 22.130 13.641 27.208 1.00 32.18 65 GLY D CA 1
ATOM 4948 C C . GLY B 2 68 ? 21.335 13.046 28.368 1.00 32.58 65 GLY D C 1
ATOM 4949 O O . GLY B 2 68 ? 21.519 11.876 28.706 1.00 30.82 65 GLY D O 1
ATOM 4950 N N . ARG B 2 69 ? 20.445 13.856 28.962 1.00 32.35 66 ARG D N 1
ATOM 4951 C CA . ARG B 2 69 ? 19.696 13.452 30.143 1.00 32.23 66 ARG D CA 1
ATOM 4952 C C . ARG B 2 69 ? 18.204 13.386 29.825 1.00 32.14 66 ARG D C 1
ATOM 4953 O O . ARG B 2 69 ? 17.531 12.460 30.268 1.00 32.29 66 ARG D O 1
ATOM 4961 N N . PHE B 2 70 ? 17.695 14.375 29.077 1.00 31.10 67 PHE D N 1
ATOM 4962 C CA . PHE B 2 70 ? 16.274 14.430 28.763 1.00 30.70 67 PHE D CA 1
ATOM 4963 C C . PHE B 2 70 ? 16.020 13.923 27.345 1.00 30.64 67 PHE D C 1
ATOM 4964 O O . PHE B 2 70 ? 16.857 14.094 26.456 1.00 30.97 67 PHE D O 1
ATOM 4972 N N . THR B 2 71 ? 14.842 13.312 27.154 1.00 28.62 68 THR D N 1
ATOM 4973 C CA . THR B 2 71 ? 14.384 12.836 25.859 1.00 28.43 68 THR D CA 1
ATOM 4974 C C . THR B 2 71 ? 12.942 13.291 25.640 1.00 27.17 68 THR D C 1
ATOM 4975 O O . THR B 2 71 ? 12.048 12.895 26.384 1.00 27.47 68 THR D O 1
ATOM 4979 N N . MET B 2 72 ? 12.736 14.117 24.608 1.00 25.26 69 MET D N 1
ATOM 4980 C CA . MET B 2 72 ? 11.412 14.580 24.227 1.00 24.17 69 MET D CA 1
ATOM 4981 C C . MET B 2 72 ? 10.895 13.729 23.069 1.00 24.48 69 MET D C 1
ATOM 4982 O O . MET B 2 72 ? 11.646 13.376 22.162 1.00 24.49 69 MET D O 1
ATOM 4987 N N . SER B 2 73 ? 9.597 13.408 23.112 1.00 24.80 70 SER D N 1
ATOM 4988 C CA . SER B 2 73 ? 8.936 12.707 22.024 1.00 25.53 70 SER D CA 1
ATOM 4989 C C . SER B 2 73 ? 7.555 13.311 21.781 1.00 25.61 70 SER D C 1
ATOM 4990 O O . SER B 2 73 ? 7.031 14.045 22.622 1.00 25.52 70 SER D O 1
ATOM 4993 N N . ARG B 2 74 ? 6.976 12.997 20.615 1.00 25.23 71 ARG D N 1
ATOM 4994 C CA . ARG B 2 74 ? 5.644 13.472 20.267 1.00 25.17 71 ARG D CA 1
ATOM 4995 C C . ARG B 2 74 ? 4.909 12.409 19.457 1.00 26.29 71 ARG D C 1
ATOM 4996 O O . ARG B 2 74 ? 5.532 11.633 18.735 1.00 27.03 71 ARG D O 1
ATOM 5004 N N . ASP B 2 75 ? 3.578 12.395 19.600 1.00 27.04 72 ASP D N 1
ATOM 5005 C CA . ASP B 2 75 ? 2.711 11.416 18.966 1.00 28.54 72 ASP D CA 1
ATOM 5006 C C . ASP B 2 75 ? 1.519 12.147 18.354 1.00 28.03 72 ASP D C 1
ATOM 5007 O O . ASP B 2 75 ? 0.630 12.589 19.075 1.00 28.19 72 ASP D O 1
ATOM 5012 N N . ASN B 2 76 ? 1.517 12.263 17.019 1.00 27.09 73 ASN D N 1
ATOM 5013 C CA . ASN B 2 76 ? 0.532 13.045 16.288 1.00 27.46 73 ASN D CA 1
ATOM 5014 C C . ASN B 2 76 ? -0.866 12.442 16.441 1.00 28.11 73 ASN D C 1
ATOM 5015 O O . ASN B 2 76 ? -1.848 13.179 16.532 1.00 27.29 73 ASN D O 1
ATOM 5020 N N . ALA B 2 77 ? -0.943 11.105 16.468 1.00 28.21 74 ALA D N 1
ATOM 5021 C CA . ALA B 2 77 ? -2.218 10.404 16.551 1.00 29.98 74 ALA D CA 1
ATOM 5022 C C . ALA B 2 77 ? -2.890 10.655 17.903 1.00 30.32 74 ALA D C 1
ATOM 5023 O O . ALA B 2 77 ? -4.089 10.920 17.957 1.00 31.55 74 ALA D O 1
ATOM 5025 N N . LYS B 2 78 ? -2.101 10.587 18.984 1.00 30.88 75 LYS D N 1
ATOM 5026 C CA . LYS B 2 78 ? -2.595 10.761 20.343 1.00 31.61 75 LYS D CA 1
ATOM 5027 C C . LYS B 2 78 ? -2.629 12.242 20.724 1.00 30.66 75 LYS D C 1
ATOM 5028 O O . LYS B 2 78 ? -3.240 12.604 21.727 1.00 30.58 75 LYS D O 1
ATOM 5034 N N . LYS B 2 79 ? -1.952 13.084 19.931 1.00 29.41 76 LYS D N 1
ATOM 5035 C CA . LYS B 2 79 ? -1.792 14.503 20.220 1.00 29.19 76 LYS D CA 1
ATOM 5036 C C . LYS B 2 79 ? -1.165 14.674 21.603 1.00 28.36 76 LYS D C 1
ATOM 5037 O O . LYS B 2 79 ? -1.676 15.405 22.451 1.00 26.73 76 LYS D O 1
ATOM 5043 N N . MET B 2 80 ? -0.048 13.974 21.818 1.00 27.90 77 MET D N 1
ATOM 5044 C CA . MET B 2 80 ? 0.627 14.011 23.101 1.00 28.90 77 MET D CA 1
ATOM 5045 C C . MET B 2 80 ? 2.128 14.188 22.901 1.00 27.87 77 MET D C 1
ATOM 5046 O O . MET B 2 80 ? 2.685 13.781 21.883 1.00 26.54 77 MET D O 1
ATOM 5051 N N . THR B 2 81 ? 2.755 14.818 23.895 1.00 26.62 78 THR D N 1
ATOM 5052 C CA . THR B 2 81 ? 4.198 14.956 23.959 1.00 27.73 78 THR D CA 1
ATOM 5053 C C . THR B 2 81 ? 4.669 14.505 25.341 1.00 27.67 78 THR D C 1
ATOM 5054 O O . THR B 2 81 ? 3.923 14.596 26.317 1.00 27.47 78 THR D O 1
ATOM 5058 N N . TYR B 2 82 ? 5.905 13.999 25.395 1.00 27.80 79 TYR D N 1
ATOM 5059 C CA . TYR B 2 82 ? 6.488 13.478 26.619 1.00 27.48 79 TYR D CA 1
ATOM 5060 C C . TYR B 2 82 ? 7.884 14.061 26.794 1.00 27.83 79 TYR D C 1
ATOM 5061 O O . TYR B 2 82 ? 8.599 14.267 25.814 1.00 27.37 79 TYR D O 1
ATOM 5070 N N . LEU B 2 83 ? 8.243 14.325 28.055 1.00 26.96 80 LEU D N 1
ATOM 5071 C CA . LEU B 2 83 ? 9.608 14.655 28.422 1.00 27.09 80 LEU D CA 1
ATOM 5072 C C . LEU B 2 83 ? 10.105 13.626 29.434 1.00 28.18 80 LEU D C 1
ATOM 5073 O O . LEU B 2 83 ? 9.680 13.616 30.589 1.00 27.32 80 LEU D O 1
ATOM 5078 N N . GLN B 2 84 ? 10.982 12.735 28.960 1.00 29.87 81 GLN D N 1
ATOM 5079 C CA . GLN B 2 84 ? 11.632 11.754 29.811 1.00 32.11 81 GLN D CA 1
ATOM 5080 C C . GLN B 2 84 ? 12.880 12.394 30.410 1.00 33.07 81 GLN D C 1
ATOM 5081 O O . GLN B 2 84 ? 13.768 12.835 29.684 1.00 33.29 81 GLN D O 1
ATOM 5087 N N . MET B 2 85 ? 12.914 12.461 31.744 1.00 33.29 82 MET D N 1
ATOM 5088 C CA . MET B 2 85 ? 14.031 13.059 32.457 1.00 35.52 82 MET D CA 1
ATOM 5089 C C . MET B 2 85 ? 14.779 11.955 33.199 1.00 36.60 82 MET D C 1
ATOM 5090 O O . MET B 2 85 ? 14.169 11.120 33.856 1.00 36.01 82 MET D O 1
ATOM 5095 N N . GLU B 2 86 ? 16.105 11.934 33.037 1.00 38.91 83 GLU D N 1
ATOM 5096 C CA . GLU B 2 86 ? 16.962 10.936 33.660 1.00 40.87 83 GLU D CA 1
ATOM 5097 C C . GLU B 2 86 ? 18.096 11.656 34.383 1.00 40.40 83 GLU D C 1
ATOM 5098 O O . GLU B 2 86 ? 18.404 12.805 34.062 1.00 37.95 83 GLU D O 1
ATOM 5104 N N . ASN B 2 87 ? 18.700 10.968 35.364 1.00 40.97 84 ASN D N 1
ATOM 5105 C CA . ASN B 2 87 ? 19.807 11.496 36.147 1.00 40.33 84 ASN D CA 1
ATOM 5106 C C . ASN B 2 87 ? 19.476 12.914 36.611 1.00 39.53 84 ASN D C 1
ATOM 5107 O O . ASN B 2 87 ? 20.226 13.853 36.353 1.00 37.59 84 ASN D O 1
ATOM 5112 N N . LEU B 2 88 ? 18.339 13.047 37.307 1.00 38.40 85 LEU D N 1
ATOM 5113 C CA . LEU B 2 88 ? 17.826 14.344 37.719 1.00 38.91 85 LEU D CA 1
ATOM 5114 C C . LEU B 2 88 ? 18.736 14.958 38.780 1.00 38.93 85 LEU D C 1
ATOM 5115 O O . LEU B 2 88 ? 19.277 14.256 39.634 1.00 37.85 85 LEU D O 1
ATOM 5120 N N . LYS B 2 89 ? 18.894 16.282 38.693 1.00 39.76 86 LYS D N 1
ATOM 5121 C CA . LYS B 2 89 ? 19.756 17.041 39.580 1.00 42.40 86 LYS D CA 1
ATOM 5122 C C . LYS B 2 89 ? 18.911 18.090 40.300 1.00 43.34 86 LYS D C 1
ATOM 5123 O O . LYS B 2 89 ? 17.861 18.489 39.798 1.00 41.11 86 LYS D O 1
ATOM 5129 N N . PRO B 2 90 ? 19.332 18.566 41.497 1.00 44.37 87 PRO D N 1
ATOM 5130 C CA . PRO B 2 90 ? 18.574 19.579 42.236 1.00 43.77 87 PRO D CA 1
ATOM 5131 C C . PRO B 2 90 ? 18.265 20.844 41.436 1.00 42.67 87 PRO D C 1
ATOM 5132 O O . PRO B 2 90 ? 17.254 21.497 41.695 1.00 41.84 87 PRO D O 1
ATOM 5136 N N . GLU B 2 91 ? 19.128 21.180 40.464 1.00 41.52 88 GLU D N 1
ATOM 5137 C CA . GLU B 2 91 ? 18.931 22.393 39.682 1.00 41.76 88 GLU D CA 1
ATOM 5138 C C . GLU B 2 91 ? 17.845 22.190 38.624 1.00 38.65 88 GLU D C 1
ATOM 5139 O O . GLU B 2 91 ? 17.494 23.131 37.917 1.00 38.13 88 GLU D O 1
ATOM 5145 N N . ASP B 2 92 ? 17.304 20.969 38.541 1.00 36.53 89 ASP D N 1
ATOM 5146 C CA . ASP B 2 92 ? 16.200 20.665 37.641 1.00 35.21 89 ASP D CA 1
ATOM 5147 C C . ASP B 2 92 ? 14.858 21.001 38.291 1.00 35.56 89 ASP D C 1
ATOM 5148 O O . ASP B 2 92 ? 13.822 20.901 37.631 1.00 35.86 89 ASP D O 1
ATOM 5153 N N . THR B 2 93 ? 14.868 21.375 39.581 1.00 33.62 90 THR D N 1
ATOM 5154 C CA . THR B 2 93 ? 13.607 21.676 40.245 1.00 31.75 90 THR D CA 1
ATOM 5155 C C . THR B 2 93 ? 13.011 22.953 39.656 1.00 29.63 90 THR D C 1
ATOM 5156 O O . THR B 2 93 ? 13.681 23.978 39.542 1.00 30.51 90 THR D O 1
ATOM 5160 N N . ALA B 2 94 ? 11.740 22.849 39.257 1.00 28.05 91 ALA D N 1
ATOM 5161 C CA . ALA B 2 94 ? 11.040 23.912 38.559 1.00 26.61 91 ALA D CA 1
ATOM 5162 C C . ALA B 2 94 ? 9.603 23.474 38.296 1.00 25.27 91 ALA D C 1
ATOM 5163 O O . ALA B 2 94 ? 9.264 22.303 38.457 1.00 24.18 91 ALA D O 1
ATOM 5165 N N . VAL B 2 95 ? 8.772 24.437 37.884 1.00 25.56 92 VAL D N 1
ATOM 5166 C CA . VAL B 2 95 ? 7.501 24.132 37.247 1.00 25.40 92 VAL D CA 1
ATOM 5167 C C . VAL B 2 95 ? 7.758 23.963 35.749 1.00 25.28 92 VAL D C 1
ATOM 5168 O O . VAL B 2 95 ? 8.271 24.875 35.104 1.00 25.57 92 VAL D O 1
ATOM 5172 N N . TYR B 2 96 ? 7.399 22.791 35.214 1.00 24.45 93 TYR D N 1
ATOM 5173 C CA . TYR B 2 96 ? 7.581 22.475 33.805 1.00 25.02 93 TYR D CA 1
ATOM 5174 C C . TYR B 2 96 ? 6.273 22.712 33.055 1.00 25.17 93 TYR D C 1
ATOM 5175 O O . TYR B 2 96 ? 5.219 22.244 33.491 1.00 24.94 93 TYR D O 1
ATOM 5184 N N A TYR B 2 97 ? 6.358 23.453 31.941 0.50 24.45 94 TYR D N 1
ATOM 5185 N N B TYR B 2 97 ? 6.365 23.437 31.933 0.50 25.41 94 TYR D N 1
ATOM 5186 C CA A TYR B 2 97 ? 5.203 23.788 31.122 0.50 24.61 94 TYR D CA 1
ATOM 5187 C CA B TYR B 2 97 ? 5.202 23.784 31.131 0.50 26.16 94 TYR D CA 1
ATOM 5188 C C A TYR B 2 97 ? 5.425 23.293 29.696 0.50 24.54 94 TYR D C 1
ATOM 5189 C C B TYR B 2 97 ? 5.421 23.328 29.688 0.50 25.51 94 TYR D C 1
ATOM 5190 O O A TYR B 2 97 ? 6.558 23.254 29.216 0.50 24.28 94 TYR D O 1
ATOM 5191 O O B TYR B 2 97 ? 6.555 23.273 29.212 0.50 25.14 94 TYR D O 1
ATOM 5208 N N . CYS B 2 98 ? 4.322 22.961 29.020 1.00 24.39 95 CYS D N 1
ATOM 5209 C CA . CYS B 2 98 ? 4.352 22.569 27.620 1.00 23.80 95 CYS D CA 1
ATOM 5210 C C . CYS B 2 98 ? 3.632 23.633 26.793 1.00 23.19 95 CYS D C 1
ATOM 5211 O O . CYS B 2 98 ? 2.669 24.240 27.263 1.00 22.73 95 CYS D O 1
ATOM 5214 N N . ALA B 2 99 ? 4.119 23.854 25.565 1.00 21.72 96 ALA D N 1
ATOM 5215 C CA . ALA B 2 99 ? 3.511 24.819 24.661 1.00 20.46 96 ALA D CA 1
ATOM 5216 C C . ALA B 2 99 ? 3.395 24.235 23.256 1.00 19.99 96 ALA D C 1
ATOM 5217 O O . ALA B 2 99 ? 4.269 23.496 22.805 1.00 19.14 96 ALA D O 1
ATOM 5219 N N . LEU B 2 100 ? 2.287 24.573 22.588 1.00 19.32 97 LEU D N 1
ATOM 5220 C CA . LEU B 2 100 ? 2.150 24.378 21.157 1.00 18.59 97 LEU D CA 1
ATOM 5221 C C . LEU B 2 100 ? 2.412 25.727 20.494 1.00 18.39 97 LEU D C 1
ATOM 5222 O O . LEU B 2 100 ? 1.795 26.726 20.864 1.00 17.98 97 LEU D O 1
ATOM 5227 N N . HIS B 2 101 ? 3.337 25.739 19.526 1.00 17.79 98 HIS D N 1
ATOM 5228 C CA . HIS B 2 101 ? 3.693 26.957 18.819 1.00 18.66 98 HIS D CA 1
ATOM 5229 C C . HIS B 2 101 ? 3.241 26.866 17.365 1.00 18.66 98 HIS D C 1
ATOM 5230 O O . HIS B 2 101 ? 3.615 25.936 16.653 1.00 18.84 98 HIS D O 1
ATOM 5237 N N . ASN B 2 102 ? 2.441 27.851 16.942 1.00 18.89 99 ASN D N 1
ATOM 5238 C CA . ASN B 2 102 ? 1.931 27.918 15.582 1.00 18.81 99 ASN D CA 1
ATOM 5239 C C . ASN B 2 102 ? 1.860 29.380 15.147 1.00 19.26 99 ASN D C 1
ATOM 5240 O O . ASN B 2 102 ? 1.150 30.183 15.754 1.00 18.55 99 ASN D O 1
ATOM 5245 N N . ALA B 2 103 ? 2.589 29.704 14.073 1.00 19.26 100 ALA D N 1
ATOM 5246 C CA . ALA B 2 103 ? 2.669 31.067 13.571 1.00 20.17 100 ALA D CA 1
ATOM 5247 C C . ALA B 2 103 ? 1.372 31.481 12.878 1.00 20.85 100 ALA D C 1
ATOM 5248 O O . ALA B 2 103 ? 1.122 32.673 12.709 1.00 21.73 100 ALA D O 1
ATOM 5250 N N . VAL B 2 104 ? 0.557 30.503 12.470 1.00 21.02 101 VAL D N 1
ATOM 5251 C CA . VAL B 2 104 ? -0.628 30.805 11.682 1.00 22.49 101 VAL D CA 1
ATOM 5252 C C . VAL B 2 104 ? -1.858 30.850 12.589 1.00 23.74 101 VAL D C 1
ATOM 5253 O O . VAL B 2 104 ? -2.569 31.851 12.606 1.00 24.96 101 VAL D O 1
ATOM 5257 N N . SER B 2 105 ? -2.097 29.769 13.343 1.00 24.03 102 SER D N 1
ATOM 5258 C CA . SER B 2 105 ? -3.303 29.652 14.150 1.00 24.04 102 SER D CA 1
ATOM 5259 C C . SER B 2 105 ? -3.062 30.099 15.592 1.00 24.00 102 SER D C 1
ATOM 5260 O O . SER B 2 105 ? -4.010 30.196 16.368 1.00 24.18 102 SER D O 1
ATOM 5263 N N . GLY B 2 106 ? -1.798 30.369 15.947 1.00 23.38 103 GLY D N 1
ATOM 5264 C CA . GLY B 2 106 ? -1.461 30.874 17.270 1.00 23.39 103 GLY D CA 1
ATOM 5265 C C . GLY B 2 106 ? -0.937 29.788 18.211 1.00 23.64 103 GLY D C 1
ATOM 5266 O O . GLY B 2 106 ? -1.087 28.598 17.939 1.00 22.72 103 GLY D O 1
ATOM 5267 N N . SER B 2 107 ? -0.344 30.232 19.330 1.00 23.62 104 SER D N 1
ATOM 5268 C CA . SER B 2 107 ? 0.289 29.367 20.315 1.00 24.19 104 SER D CA 1
ATOM 5269 C C . SER B 2 107 ? -0.607 29.203 21.544 1.00 24.79 104 SER D C 1
ATOM 5270 O O . SER B 2 107 ? -1.428 30.071 21.838 1.00 24.87 104 SER D O 1
ATOM 5273 N N . SER B 2 108 ? -0.432 28.082 22.259 1.00 24.89 105 SER D N 1
ATOM 5274 C CA . SER B 2 108 ? -1.135 27.821 23.507 1.00 25.70 105 SER D CA 1
ATOM 5275 C C . SER B 2 108 ? -0.192 27.120 24.480 1.00 25.77 105 SER D C 1
ATOM 5276 O O . SER B 2 108 ? 0.694 26.375 24.057 1.00 25.20 105 SER D O 1
ATOM 5279 N N A TRP B 2 109 ? -0.408 27.364 25.781 0.50 25.38 106 TRP D N 1
ATOM 5280 N N B TRP B 2 109 ? -0.368 27.374 25.779 0.50 25.32 106 TRP D N 1
ATOM 5281 C CA A TRP B 2 109 ? 0.418 26.815 26.842 0.50 25.59 106 TRP D CA 1
ATOM 5282 C CA B TRP B 2 109 ? 0.463 26.704 26.764 0.50 25.47 106 TRP D CA 1
ATOM 5283 C C A TRP B 2 109 ? -0.458 26.094 27.861 0.50 25.42 106 TRP D C 1
ATOM 5284 C C B TRP B 2 109 ? -0.403 26.143 27.884 0.50 25.33 106 TRP D C 1
ATOM 5285 O O A TRP B 2 109 ? -1.620 26.451 28.048 0.50 24.99 106 TRP D O 1
ATOM 5286 O O B TRP B 2 109 ? -1.524 26.602 28.104 0.50 24.91 106 TRP D O 1
ATOM 5307 N N . GLY B 2 110 ? 0.137 25.125 28.562 1.00 25.00 107 GLY D N 1
ATOM 5308 C CA . GLY B 2 110 ? -0.501 24.530 29.720 1.00 26.00 107 GLY D CA 1
ATOM 5309 C C . GLY B 2 110 ? -0.196 25.322 30.990 1.00 27.18 107 GLY D C 1
ATOM 5310 O O . GLY B 2 110 ? 0.544 26.305 30.962 1.00 26.60 107 GLY D O 1
ATOM 5311 N N . ARG B 2 111 ? -0.758 24.863 32.112 1.00 28.70 108 ARG D N 1
ATOM 5312 C CA . ARG B 2 111 ? -0.568 25.544 33.385 1.00 29.33 108 ARG D CA 1
ATOM 5313 C C . ARG B 2 111 ? 0.640 24.964 34.119 1.00 28.37 108 ARG D C 1
ATOM 5314 O O . ARG B 2 111 ? 1.089 25.529 35.112 1.00 29.81 108 ARG D O 1
ATOM 5322 N N . GLY B 2 112 ? 1.164 23.836 33.624 1.00 26.68 109 GLY D N 1
ATOM 5323 C CA . GLY B 2 112 ? 2.430 23.307 34.106 1.00 26.51 109 GLY D CA 1
ATOM 5324 C C . GLY B 2 112 ? 2.258 22.236 35.180 1.00 26.51 109 GLY D C 1
ATOM 5325 O O . GLY B 2 112 ? 1.156 22.007 35.681 1.00 27.14 109 GLY D O 1
ATOM 5326 N N . THR B 2 113 ? 3.378 21.585 35.505 1.00 26.08 110 THR D N 1
ATOM 5327 C CA . THR B 2 113 ? 3.458 20.545 36.517 1.00 26.92 110 THR D CA 1
ATOM 5328 C C . THR B 2 113 ? 4.780 20.716 37.266 1.00 28.34 110 THR D C 1
ATOM 5329 O O . THR B 2 113 ? 5.835 20.848 36.643 1.00 27.66 110 THR D O 1
ATOM 5333 N N . GLN B 2 114 ? 4.707 20.738 38.603 1.00 29.00 111 GLN D N 1
ATOM 5334 C CA . GLN B 2 114 ? 5.870 21.034 39.430 1.00 29.77 111 GLN D CA 1
ATOM 5335 C C . GLN B 2 114 ? 6.738 19.789 39.588 1.00 28.84 111 GLN D C 1
ATOM 5336 O O . GLN B 2 114 ? 6.228 18.684 39.742 1.00 28.11 111 GLN D O 1
ATOM 5342 N N . VAL B 2 115 ? 8.057 20.002 39.549 1.00 29.15 112 VAL D N 1
ATOM 5343 C CA . VAL B 2 115 ? 9.039 18.954 39.771 1.00 29.59 112 VAL D CA 1
ATOM 5344 C C . VAL B 2 115 ? 10.023 19.451 40.829 1.00 29.63 112 VAL D C 1
ATOM 5345 O O . VAL B 2 115 ? 10.604 20.522 40.678 1.00 28.91 112 VAL D O 1
ATOM 5349 N N . THR B 2 116 ? 10.183 18.674 41.906 1.00 31.01 113 THR D N 1
ATOM 5350 C CA . THR B 2 116 ? 11.183 18.959 42.924 1.00 31.82 113 THR D CA 1
ATOM 5351 C C . THR B 2 116 ? 12.153 17.783 43.008 1.00 32.52 113 THR D C 1
ATOM 5352 O O . THR B 2 116 ? 11.728 16.634 43.126 1.00 32.83 113 THR D O 1
ATOM 5356 N N . VAL B 2 117 ? 13.454 18.092 42.928 1.00 34.30 114 VAL D N 1
ATOM 5357 C CA . VAL B 2 117 ? 14.511 17.099 43.043 1.00 37.81 114 VAL D CA 1
ATOM 5358 C C . VAL B 2 117 ? 15.246 17.312 44.367 1.00 39.84 114 VAL D C 1
ATOM 5359 O O . VAL B 2 117 ? 15.776 18.393 44.610 1.00 40.16 114 VAL D O 1
ATOM 5363 N N . SER B 2 118 ? 15.261 16.266 45.205 1.00 44.21 115 SER D N 1
ATOM 5364 C CA . SER B 2 118 ? 15.816 16.311 46.551 1.00 49.37 115 SER D CA 1
ATOM 5365 C C . SER B 2 118 ? 17.340 16.305 46.504 1.00 52.81 115 SER D C 1
ATOM 5366 O O . SER B 2 118 ? 17.928 15.598 45.683 1.00 53.41 115 SER D O 1
ATOM 5369 N N . SER B 2 119 ? 17.930 17.130 47.384 1.00 56.89 116 SER D N 1
ATOM 5370 C CA . SER B 2 119 ? 19.326 17.134 47.807 1.00 59.62 116 SER D CA 1
ATOM 5371 C C . SER B 2 119 ? 19.700 18.520 48.352 1.00 60.83 116 SER D C 1
ATOM 5372 O O . SER B 2 119 ? 20.340 19.280 47.600 1.00 62.60 116 SER D O 1
ATOM 5375 N N . GLY C 1 1 ? -3.578 66.593 47.541 1.00 38.62 0 GLY B N 1
ATOM 5376 C CA . GLY C 1 1 ? -2.488 67.601 47.414 1.00 46.56 0 GLY B CA 1
ATOM 5377 C C . GLY C 1 1 ? -1.292 67.047 46.643 1.00 48.28 0 GLY B C 1
ATOM 5378 O O . GLY C 1 1 ? -0.905 65.895 46.833 1.00 51.46 0 GLY B O 1
ATOM 5379 N N . MET C 1 2 ? -0.696 67.894 45.797 1.00 50.00 1 MET B N 1
ATOM 5380 C CA . MET C 1 2 ? 0.338 67.472 44.864 1.00 48.76 1 MET B CA 1
ATOM 5381 C C . MET C 1 2 ? 1.658 67.207 45.589 1.00 44.43 1 MET B C 1
ATOM 5382 O O . MET C 1 2 ? 2.472 66.425 45.108 1.00 44.67 1 MET B O 1
ATOM 5387 N N . SER C 1 3 ? 1.855 67.858 46.742 1.00 39.56 2 SER B N 1
ATOM 5388 C CA . SER C 1 3 ? 3.070 67.753 47.538 1.00 36.64 2 SER B CA 1
ATOM 5389 C C . SER C 1 3 ? 3.339 66.303 47.953 1.00 35.13 2 SER B C 1
ATOM 5390 O O . SER C 1 3 ? 2.405 65.534 48.183 1.00 34.35 2 SER B O 1
ATOM 5393 N N . LEU C 1 4 ? 4.626 65.935 48.054 1.00 31.59 3 LEU B N 1
ATOM 5394 C CA . LEU C 1 4 ? 5.014 64.564 48.360 1.00 29.99 3 LEU B CA 1
ATOM 5395 C C . LEU C 1 4 ? 4.661 64.233 49.807 1.00 29.26 3 LEU B C 1
ATOM 5396 O O . LEU C 1 4 ? 4.884 65.045 50.701 1.00 30.02 3 LEU B O 1
ATOM 5401 N N . VAL C 1 5 ? 4.141 63.019 50.029 1.00 29.08 4 VAL B N 1
ATOM 5402 C CA . VAL C 1 5 ? 3.761 62.568 51.361 1.00 29.11 4 VAL B CA 1
ATOM 5403 C C . VAL C 1 5 ? 4.927 62.783 52.326 1.00 30.04 4 VAL B C 1
ATOM 5404 O O . VAL C 1 5 ? 6.088 62.600 51.959 1.00 29.90 4 VAL B O 1
ATOM 5408 N N . ASN C 1 6 ? 4.593 63.181 53.561 1.00 30.06 5 ASN B N 1
ATOM 5409 C CA . ASN C 1 6 ? 5.578 63.357 54.616 1.00 30.99 5 ASN B CA 1
ATOM 5410 C C . ASN C 1 6 ? 5.791 62.027 55.339 1.00 31.18 5 ASN B C 1
ATOM 5411 O O . ASN C 1 6 ? 5.165 61.024 54.997 1.00 31.00 5 ASN B O 1
ATOM 5416 N N . ARG C 1 7 ? 6.676 62.043 56.345 1.00 32.33 6 ARG B N 1
ATOM 5417 C CA . ARG C 1 7 ? 7.070 60.848 57.076 1.00 33.40 6 ARG B CA 1
ATOM 5418 C C . ARG C 1 7 ? 5.856 60.177 57.722 1.00 34.26 6 ARG B C 1
ATOM 5419 O O . ARG C 1 7 ? 5.673 58.967 57.584 1.00 33.40 6 ARG B O 1
ATOM 5427 N N . LYS C 1 8 ? 5.038 60.970 58.427 1.00 35.31 7 LYS B N 1
ATOM 5428 C CA . LYS C 1 8 ? 3.884 60.446 59.146 1.00 36.31 7 LYS B CA 1
ATOM 5429 C C . LYS C 1 8 ? 2.922 59.781 58.165 1.00 34.34 7 LYS B C 1
ATOM 5430 O O . LYS C 1 8 ? 2.344 58.739 58.462 1.00 33.23 7 LYS B O 1
ATOM 5436 N N . GLN C 1 9 ? 2.780 60.383 56.979 1.00 33.14 8 GLN B N 1
ATOM 5437 C CA . GLN C 1 9 ? 1.869 59.879 55.967 1.00 31.62 8 GLN B CA 1
ATOM 5438 C C . GLN C 1 9 ? 2.377 58.550 55.412 1.00 31.88 8 GLN B C 1
ATOM 5439 O O . GLN C 1 9 ? 1.581 57.648 55.151 1.00 32.15 8 GLN B O 1
ATOM 5445 N N . LEU C 1 10 ? 3.700 58.432 55.233 1.00 31.38 9 LEU B N 1
ATOM 5446 C CA . LEU C 1 10 ? 4.270 57.198 54.709 1.00 31.03 9 LEU B CA 1
ATOM 5447 C C . LEU C 1 10 ? 4.152 56.090 55.756 1.00 31.80 9 LEU B C 1
ATOM 5448 O O . LEU C 1 10 ? 3.839 54.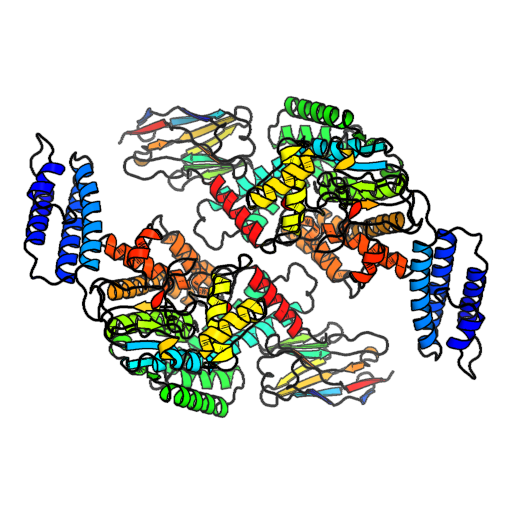952 55.410 1.00 30.71 9 LEU B O 1
ATOM 5453 N N . GLU C 1 11 ? 4.396 56.437 57.028 1.00 34.25 10 GLU B N 1
ATOM 5454 C CA . GLU C 1 11 ? 4.285 55.496 58.134 1.00 37.60 10 GLU B CA 1
ATOM 5455 C C . GLU C 1 11 ? 2.889 54.876 58.161 1.00 37.45 10 GLU B C 1
ATOM 5456 O O . GLU C 1 11 ? 2.759 53.679 58.400 1.00 37.13 10 GLU B O 1
ATOM 5462 N N . LYS C 1 12 ? 1.856 55.694 57.911 1.00 37.10 11 LYS B N 1
ATOM 5463 C CA . LYS C 1 12 ? 0.482 55.214 57.915 1.00 37.79 11 LYS B CA 1
ATOM 5464 C C . LYS C 1 12 ? 0.255 54.252 56.750 1.00 37.05 11 LYS B C 1
ATOM 5465 O O . LYS C 1 12 ? -0.249 53.151 56.957 1.00 37.13 11 LYS B O 1
ATOM 5471 N N . MET C 1 13 ? 0.625 54.669 55.530 1.00 35.50 12 MET B N 1
ATOM 5472 C CA . MET C 1 13 ? 0.270 53.882 54.358 1.00 35.53 12 MET B CA 1
ATOM 5473 C C . MET C 1 13 ? 1.089 52.593 54.284 1.00 35.19 12 MET B C 1
ATOM 5474 O O . MET C 1 13 ? 0.593 51.585 53.785 1.00 35.23 12 MET B O 1
ATOM 5479 N N . ALA C 1 14 ? 2.316 52.617 54.824 1.00 36.51 13 ALA B N 1
ATOM 5480 C CA . ALA C 1 14 ? 3.205 51.465 54.775 1.00 38.30 13 ALA B CA 1
ATOM 5481 C C . ALA C 1 14 ? 3.163 50.697 56.094 1.00 39.40 13 ALA B C 1
ATOM 5482 O O . ALA C 1 14 ? 4.047 49.886 56.375 1.00 39.15 13 ALA B O 1
ATOM 5484 N N . ASN C 1 15 ? 2.123 50.959 56.892 1.00 40.11 14 ASN B N 1
ATOM 5485 C CA . ASN C 1 15 ? 1.954 50.307 58.180 1.00 40.99 14 ASN B CA 1
ATOM 5486 C C . ASN C 1 15 ? 1.532 48.857 57.963 1.00 40.05 14 ASN B C 1
ATOM 5487 O O . ASN C 1 15 ? 0.689 48.564 57.118 1.00 40.91 14 ASN B O 1
ATOM 5492 N N . VAL C 1 16 ? 2.158 47.959 58.727 1.00 38.49 15 VAL B N 1
ATOM 5493 C CA . VAL C 1 16 ? 1.726 46.576 58.843 1.00 39.63 15 VAL B CA 1
ATOM 5494 C C . VAL C 1 16 ? 1.674 46.251 60.335 1.00 40.59 15 VAL B C 1
ATOM 5495 O O . VAL C 1 16 ? 2.690 46.336 61.022 1.00 38.70 15 VAL B O 1
ATOM 5499 N N . ARG C 1 17 ? 0.478 45.907 60.834 1.00 41.17 16 ARG B N 1
ATOM 5500 C CA . ARG C 1 17 ? 0.298 45.598 62.244 1.00 42.66 16 ARG B CA 1
ATOM 5501 C C . ARG C 1 17 ? 1.137 44.374 62.604 1.00 40.18 16 ARG B C 1
ATOM 5502 O O . ARG C 1 17 ? 1.202 43.420 61.827 1.00 36.53 16 ARG B O 1
ATOM 5510 N N . PHE C 1 18 ? 1.787 44.430 63.775 1.00 39.07 17 PHE B N 1
ATOM 5511 C CA . PHE C 1 18 ? 2.489 43.301 64.371 1.00 41.32 17 PHE B CA 1
ATOM 5512 C C . PHE C 1 18 ? 3.825 43.045 63.668 1.00 43.60 17 PHE B C 1
ATOM 5513 O O . PHE C 1 18 ? 4.433 41.993 63.861 1.00 45.48 17 PHE B O 1
ATOM 5521 N N . ARG C 1 19 ? 4.278 44.007 62.853 1.00 46.08 18 ARG B N 1
ATOM 5522 C CA . ARG C 1 19 ? 5.593 43.939 62.232 1.00 47.32 18 ARG B CA 1
ATOM 5523 C C . ARG C 1 19 ? 6.437 45.102 62.749 1.00 47.62 18 ARG B C 1
ATOM 5524 O O . ARG C 1 19 ? 6.056 46.262 62.601 1.00 47.84 18 ARG B O 1
ATOM 5532 N N . THR C 1 20 ? 7.584 44.774 63.357 1.00 47.11 19 THR B N 1
ATOM 5533 C CA . THR C 1 20 ? 8.489 45.788 63.875 1.00 47.76 19 THR B CA 1
ATOM 5534 C C . THR C 1 20 ? 9.143 46.526 62.709 1.00 47.12 19 THR B C 1
ATOM 5535 O O . THR C 1 20 ? 9.281 45.978 61.615 1.00 45.33 19 THR B O 1
ATOM 5539 N N . GLN C 1 21 ? 9.528 47.783 62.959 1.00 46.52 20 GLN B N 1
ATOM 5540 C CA . GLN C 1 21 ? 10.145 48.628 61.951 1.00 46.21 20 GLN B CA 1
ATOM 5541 C C . GLN C 1 21 ? 11.594 48.189 61.753 1.00 45.26 20 GLN B C 1
ATOM 5542 O O . GLN C 1 21 ? 12.419 48.342 62.653 1.00 46.16 20 GLN B O 1
ATOM 5548 N N . GLU C 1 22 ? 11.881 47.639 60.567 1.00 43.53 21 GLU B N 1
ATOM 5549 C CA . GLU C 1 22 ? 13.210 47.157 60.223 1.00 42.91 21 GLU B CA 1
ATOM 5550 C C . GLU C 1 22 ? 14.131 48.351 59.983 1.00 43.04 21 GLU B C 1
ATOM 5551 O O . GLU C 1 22 ? 13.662 49.454 59.713 1.00 43.52 21 GLU B O 1
ATOM 5557 N N . ASP C 1 23 ? 15.443 48.108 60.078 1.00 43.70 22 ASP B N 1
ATOM 5558 C CA . ASP C 1 23 ? 16.460 49.134 59.890 1.00 44.39 22 ASP B CA 1
ATOM 5559 C C . ASP C 1 23 ? 16.335 49.746 58.493 1.00 41.85 22 ASP B C 1
ATOM 5560 O O . ASP C 1 23 ? 16.467 50.959 58.331 1.00 39.13 22 ASP B O 1
ATOM 5565 N N . GLU C 1 24 ? 16.055 48.892 57.498 1.00 40.75 23 GLU B N 1
ATOM 5566 C CA . GLU C 1 24 ? 15.959 49.296 56.103 1.00 40.99 23 GLU B CA 1
ATOM 5567 C C . GLU C 1 24 ? 14.723 50.168 55.877 1.00 39.75 23 GLU B C 1
ATOM 5568 O O . GLU C 1 24 ? 14.711 50.989 54.962 1.00 37.51 23 GLU B O 1
ATOM 5574 N N . TYR C 1 25 ? 13.691 49.981 56.715 1.00 38.04 24 TYR B N 1
ATOM 5575 C CA . TYR C 1 25 ? 12.454 50.741 56.608 1.00 37.06 24 TYR B CA 1
ATOM 5576 C C . TYR C 1 25 ? 12.628 52.115 57.248 1.00 36.26 24 TYR B C 1
ATOM 5577 O O . TYR C 1 25 ? 12.204 53.121 56.683 1.00 36.24 24 TYR B O 1
ATOM 5586 N N . VAL C 1 26 ? 13.264 52.142 58.426 1.00 36.08 25 VAL B N 1
ATOM 5587 C CA . VAL C 1 26 ? 13.508 53.376 59.158 1.00 36.33 25 VAL B CA 1
ATOM 5588 C C . VAL C 1 26 ? 14.365 54.307 58.299 1.00 35.03 25 VAL B C 1
ATOM 5589 O O . VAL C 1 26 ? 14.155 55.517 58.294 1.00 36.68 25 VAL B O 1
ATOM 5593 N N . ALA C 1 27 ? 15.308 53.720 57.551 1.00 34.58 26 ALA B N 1
ATOM 5594 C CA . ALA C 1 27 ? 16.210 54.461 56.681 1.00 33.03 26 ALA B CA 1
ATOM 5595 C C . ALA C 1 27 ? 15.420 55.263 55.645 1.00 31.45 26 ALA B C 1
ATOM 5596 O O . ALA C 1 27 ? 15.768 56.405 55.355 1.00 31.40 26 ALA B O 1
ATOM 5598 N N . ILE C 1 28 ? 14.357 54.654 55.100 1.00 30.12 27 ILE B N 1
ATOM 5599 C CA . ILE C 1 28 ? 13.472 55.319 54.153 1.00 29.81 27 ILE B CA 1
ATOM 5600 C C . ILE C 1 28 ? 12.809 56.513 54.840 1.00 30.66 27 ILE B C 1
ATOM 5601 O O . ILE C 1 28 ? 12.848 57.627 54.320 1.00 30.14 27 ILE B O 1
ATOM 5606 N N . LEU C 1 29 ? 12.212 56.264 56.015 1.00 32.48 28 LEU B N 1
ATOM 5607 C CA . LEU C 1 29 ? 11.480 57.279 56.760 1.00 33.34 28 LEU B CA 1
ATOM 5608 C C . LEU C 1 29 ? 12.407 58.440 57.118 1.00 33.75 28 LEU B C 1
ATOM 5609 O O . LEU C 1 29 ? 12.015 59.601 57.017 1.00 35.04 28 LEU B O 1
ATOM 5614 N N . ASP C 1 30 ? 13.636 58.109 57.530 1.00 34.28 29 ASP B N 1
ATOM 5615 C CA . ASP C 1 30 ? 14.649 59.093 57.884 1.00 35.85 29 ASP B CA 1
ATOM 5616 C C . ASP C 1 30 ? 14.939 60.000 56.689 1.00 35.00 29 ASP B C 1
ATOM 5617 O O . ASP C 1 30 ? 14.953 61.221 56.828 1.00 35.30 29 ASP B O 1
ATOM 5622 N N . ALA C 1 31 ? 15.161 59.386 55.519 1.00 33.73 30 ALA B N 1
ATOM 5623 C CA . ALA C 1 31 ? 15.525 60.115 54.313 1.00 32.23 30 ALA B CA 1
ATOM 5624 C C . ALA C 1 31 ? 14.362 60.985 53.835 1.00 31.32 30 ALA B C 1
ATOM 5625 O O . ALA C 1 31 ? 14.577 62.102 53.369 1.00 29.81 30 ALA B O 1
ATOM 5627 N N . LEU C 1 32 ? 13.134 60.464 53.958 1.00 31.27 31 LEU B N 1
ATOM 5628 C CA . LEU C 1 32 ? 11.931 61.197 53.588 1.00 31.52 31 LEU B CA 1
ATOM 5629 C C . LEU C 1 32 ? 11.818 62.451 54.452 1.00 31.71 31 LEU B C 1
ATOM 5630 O O . LEU C 1 32 ? 11.517 63.530 53.945 1.00 31.84 31 LEU B O 1
ATOM 5635 N N . GLU C 1 33 ? 12.057 62.288 55.759 1.00 33.41 32 GLU B N 1
ATOM 5636 C CA . GLU C 1 33 ? 11.992 63.387 56.710 1.00 35.12 32 GLU B CA 1
ATOM 5637 C C . GLU C 1 33 ? 13.034 64.441 56.343 1.00 35.01 32 GLU B C 1
ATOM 5638 O O . GLU C 1 33 ? 12.742 65.635 56.372 1.00 35.21 32 GLU B O 1
ATOM 5644 N N . GLU C 1 34 ? 14.243 63.980 55.996 1.00 34.88 33 GLU B N 1
ATOM 5645 C CA . GLU C 1 34 ? 15.330 64.854 55.581 1.00 36.11 33 GLU B CA 1
ATOM 5646 C C . GLU C 1 34 ? 14.914 65.658 54.349 1.00 34.95 33 GLU B C 1
ATOM 5647 O O . GLU C 1 34 ? 15.178 66.857 54.282 1.00 35.68 33 GLU B O 1
ATOM 5653 N N . TYR C 1 35 ? 14.240 65.000 53.394 1.00 33.66 34 TYR B N 1
ATOM 5654 C CA . TYR C 1 35 ? 13.837 65.653 52.155 1.00 33.61 34 TYR B CA 1
ATOM 5655 C C . TYR C 1 35 ? 12.941 66.857 52.442 1.00 34.62 34 TYR B C 1
ATOM 5656 O O . TYR C 1 35 ? 13.072 67.896 51.800 1.00 34.25 34 TYR B O 1
ATOM 5665 N N . HIS C 1 36 ? 12.028 66.710 53.409 1.00 35.11 35 HIS B N 1
ATOM 5666 C CA . HIS C 1 36 ? 11.053 67.753 53.691 1.00 35.75 35 HIS B CA 1
ATOM 5667 C C . HIS C 1 36 ? 11.681 68.921 54.454 1.00 37.14 35 HIS B C 1
ATOM 5668 O O . HIS C 1 36 ? 11.037 69.951 54.636 1.00 36.67 35 HIS B O 1
ATOM 5675 N N . ASN C 1 37 ? 12.948 68.768 54.863 1.00 39.48 36 ASN B N 1
ATOM 5676 C CA . ASN C 1 37 ? 13.679 69.825 55.546 1.00 41.72 36 ASN B CA 1
ATOM 5677 C C . ASN C 1 37 ? 14.704 70.466 54.608 1.00 42.87 36 ASN B C 1
ATOM 5678 O O . ASN C 1 37 ? 15.656 71.092 55.072 1.00 43.40 36 ASN B O 1
ATOM 5683 N N . MET C 1 38 ? 14.498 70.325 53.292 1.00 44.76 37 MET B N 1
ATOM 5684 C CA . MET C 1 38 ? 15.520 70.690 52.322 1.00 45.81 37 MET B CA 1
ATOM 5685 C C . MET C 1 38 ? 15.049 71.835 51.427 1.00 47.54 37 MET B C 1
ATOM 5686 O O . MET C 1 38 ? 15.539 71.974 50.308 1.00 48.70 37 MET B O 1
ATOM 5691 N N . SER C 1 39 ? 14.131 72.667 51.936 1.00 48.87 38 SER B N 1
ATOM 5692 C CA . SER C 1 39 ? 13.512 73.709 51.130 1.00 52.07 38 SER B CA 1
ATOM 5693 C C . SER C 1 39 ? 14.539 74.731 50.636 1.00 53.70 38 SER B C 1
ATOM 5694 O O . SER C 1 39 ? 14.312 75.384 49.619 1.00 55.60 38 SER B O 1
ATOM 5697 N N . GLU C 1 40 ? 15.672 74.840 51.344 1.00 54.39 39 GLU B N 1
ATOM 5698 C CA . GLU C 1 40 ? 16.685 75.844 51.055 1.00 55.06 39 GLU B CA 1
ATOM 5699 C C . GLU C 1 40 ? 17.787 75.286 50.156 1.00 53.29 39 GLU B C 1
ATOM 5700 O O . GLU C 1 40 ? 18.696 76.019 49.773 1.00 52.82 39 GLU B O 1
ATOM 5706 N N . ASN C 1 41 ? 17.701 73.993 49.820 1.00 49.11 40 ASN B N 1
ATOM 5707 C CA . ASN C 1 41 ? 18.727 73.345 49.020 1.00 44.70 40 ASN B CA 1
ATOM 5708 C C . ASN C 1 41 ? 18.482 73.609 47.534 1.00 41.35 40 ASN B C 1
ATOM 5709 O O . ASN C 1 41 ? 17.454 74.164 47.152 1.00 40.52 40 ASN B O 1
ATOM 5714 N N . THR C 1 42 ? 19.449 73.205 46.700 1.00 38.41 41 THR B N 1
ATOM 5715 C CA . THR C 1 42 ? 19.333 73.322 45.254 1.00 37.61 41 THR B CA 1
ATOM 5716 C C . THR C 1 42 ? 18.426 72.216 44.715 1.00 36.04 41 THR B C 1
ATOM 5717 O O . THR C 1 42 ? 18.180 71.217 45.390 1.00 34.12 41 THR B O 1
ATOM 5721 N N . VAL C 1 43 ? 17.949 72.416 43.481 1.00 34.84 42 VAL B N 1
ATOM 5722 C CA . VAL C 1 43 ? 17.090 71.470 42.786 1.00 33.67 42 VAL B CA 1
ATOM 5723 C C . VAL C 1 43 ? 17.811 70.129 42.646 1.00 32.90 42 VAL B C 1
ATOM 5724 O O . VAL C 1 43 ? 17.215 69.082 42.896 1.00 33.14 42 VAL B O 1
ATOM 5728 N N . VAL C 1 44 ? 19.094 70.170 42.260 1.00 31.06 43 VAL B N 1
ATOM 5729 C CA . VAL C 1 44 ? 19.873 68.960 42.041 1.00 30.55 43 VAL B CA 1
ATOM 5730 C C . VAL C 1 44 ? 20.024 68.207 43.363 1.00 30.91 43 VAL B C 1
ATOM 5731 O O . VAL C 1 44 ? 19.937 66.982 43.390 1.00 30.42 43 VAL B O 1
ATOM 5735 N N . GLU C 1 45 ? 20.235 68.950 44.458 1.00 31.59 44 GLU B N 1
ATOM 5736 C CA . GLU C 1 45 ? 20.359 68.356 45.781 1.00 32.90 44 GLU B CA 1
ATOM 5737 C C . GLU C 1 45 ? 19.047 67.685 46.187 1.00 31.89 44 GLU B C 1
ATOM 5738 O O . GLU C 1 45 ? 19.060 66.599 46.762 1.00 32.35 44 GLU B O 1
ATOM 5744 N N . LYS C 1 46 ? 17.921 68.340 45.880 1.00 30.21 45 LYS B N 1
ATOM 5745 C CA . LYS C 1 46 ? 16.607 67.783 46.155 1.00 30.63 45 LYS B CA 1
ATOM 5746 C C . LYS C 1 46 ? 16.417 66.494 45.356 1.00 30.01 45 LYS B C 1
ATOM 5747 O O . LYS C 1 46 ? 15.923 65.502 45.888 1.00 29.22 45 LYS B O 1
ATOM 5753 N N . TYR C 1 47 ? 16.837 66.512 44.084 1.00 29.13 46 TYR B N 1
ATOM 5754 C CA . TYR C 1 47 ? 16.705 65.341 43.235 1.00 28.54 46 TYR B CA 1
ATOM 5755 C C . TYR C 1 47 ? 17.528 64.181 43.793 1.00 29.25 46 TYR B C 1
ATOM 5756 O O . TYR C 1 47 ? 17.052 63.047 43.827 1.00 29.40 46 TYR B O 1
ATOM 5765 N N . LEU C 1 48 ? 18.765 64.475 44.218 1.00 29.00 47 LEU B N 1
ATOM 5766 C CA . LEU C 1 48 ? 19.672 63.451 44.714 1.00 29.92 47 LEU B CA 1
ATOM 5767 C C . LEU C 1 48 ? 19.114 62.821 45.990 1.00 30.03 47 LEU B C 1
ATOM 5768 O O . LEU C 1 48 ? 19.330 61.634 46.239 1.00 31.00 47 LEU B O 1
ATOM 5773 N N . LYS C 1 49 ? 18.398 63.622 46.790 1.00 29.10 48 LYS B N 1
ATOM 5774 C CA . LYS C 1 49 ? 17.750 63.115 47.992 1.00 29.74 48 LYS B CA 1
ATOM 5775 C C . LYS C 1 49 ? 16.627 62.154 47.605 1.00 28.20 48 LYS B C 1
ATOM 5776 O O . LYS C 1 49 ? 16.537 61.060 48.150 1.00 28.09 48 LYS B O 1
ATOM 5782 N N . LEU C 1 50 ? 15.790 62.567 46.646 1.00 28.01 49 LEU B N 1
ATOM 5783 C CA . LEU C 1 50 ? 14.736 61.711 46.120 1.00 28.11 49 LEU B CA 1
ATOM 5784 C C . LEU C 1 50 ? 15.326 60.417 45.560 1.00 28.47 49 LEU B C 1
ATOM 5785 O O . LEU C 1 50 ? 14.727 59.352 45.709 1.00 28.57 49 LEU B O 1
ATOM 5790 N N . LYS C 1 51 ? 16.496 60.518 44.913 1.00 28.94 50 LYS B N 1
ATOM 5791 C CA . LYS C 1 51 ? 17.169 59.354 44.354 1.00 29.62 50 LYS B CA 1
ATOM 5792 C C . LYS C 1 51 ? 17.561 58.394 45.474 1.00 29.98 50 LYS B C 1
ATOM 5793 O O . LYS C 1 51 ? 17.375 57.184 45.343 1.00 29.99 50 LYS B O 1
ATOM 5799 N N . ASP C 1 52 ? 18.117 58.951 46.558 1.00 31.12 51 ASP B N 1
ATOM 5800 C CA . ASP C 1 52 ? 18.513 58.182 47.729 1.00 33.03 51 ASP B CA 1
ATOM 5801 C C . ASP C 1 52 ? 17.301 57.485 48.348 1.00 31.34 51 ASP B C 1
ATOM 5802 O O . ASP C 1 52 ? 17.407 56.337 48.772 1.00 31.47 51 ASP B O 1
ATOM 5807 N N . ILE C 1 53 ? 16.159 58.184 48.396 1.00 29.74 52 ILE B N 1
ATOM 5808 C CA . ILE C 1 53 ? 14.940 57.632 48.972 1.00 29.04 52 ILE B CA 1
ATOM 5809 C C . ILE C 1 53 ? 14.495 56.424 48.145 1.00 28.89 52 ILE B C 1
ATOM 5810 O O . ILE C 1 53 ? 14.148 55.385 48.706 1.00 28.05 52 ILE B O 1
ATOM 5815 N N . ASN C 1 54 ? 14.536 56.567 46.813 1.00 28.00 53 ASN B N 1
ATOM 5816 C CA . ASN C 1 54 ? 14.122 55.504 45.911 1.00 29.18 53 ASN B CA 1
ATOM 5817 C C . ASN C 1 54 ? 15.041 54.294 46.063 1.00 29.59 53 ASN B C 1
ATOM 5818 O O . ASN C 1 54 ? 14.577 53.157 46.032 1.00 29.23 53 ASN B O 1
ATOM 5823 N N . SER C 1 55 ? 16.345 54.556 46.222 1.00 30.07 54 SER B N 1
ATOM 5824 C CA . SER C 1 55 ? 17.339 53.506 46.365 1.00 30.66 54 SER B CA 1
ATOM 5825 C C . SER C 1 55 ? 17.094 52.713 47.647 1.00 30.41 54 SER B C 1
ATOM 5826 O O . SER C 1 55 ? 17.111 51.484 47.628 1.00 30.24 54 SER B O 1
ATOM 5829 N N . LEU C 1 56 ? 16.850 53.430 48.752 1.00 30.12 55 LEU B N 1
ATOM 5830 C CA . LEU C 1 56 ? 16.623 52.805 50.047 1.00 30.52 55 LEU B CA 1
ATOM 5831 C C . LEU C 1 56 ? 15.345 51.965 50.016 1.00 31.09 55 LEU B C 1
ATOM 5832 O O . LEU C 1 56 ? 15.286 50.906 50.642 1.00 31.23 55 LEU B O 1
ATOM 5837 N N . THR C 1 57 ? 14.341 52.435 49.260 1.00 31.03 56 THR B N 1
ATOM 5838 C CA . THR C 1 57 ? 13.073 51.737 49.107 1.00 31.28 56 THR B CA 1
ATOM 5839 C C . THR C 1 57 ? 13.290 50.432 48.344 1.00 33.21 56 THR B C 1
ATOM 5840 O O . THR C 1 57 ? 12.716 49.405 48.704 1.00 32.63 56 THR B O 1
ATOM 5844 N N . ASP C 1 58 ? 14.116 50.492 47.289 1.00 35.02 57 ASP B N 1
ATOM 5845 C CA . ASP C 1 58 ? 14.423 49.331 46.467 1.00 36.35 57 ASP B CA 1
ATOM 5846 C C . ASP C 1 58 ? 15.171 48.286 47.290 1.00 35.54 57 ASP B C 1
ATOM 5847 O O . ASP C 1 58 ? 14.949 47.090 47.112 1.00 35.98 57 ASP B O 1
ATOM 5852 N N . ILE C 1 59 ? 16.051 48.751 48.184 1.00 36.05 58 ILE B N 1
ATOM 5853 C CA . ILE C 1 59 ? 16.822 47.866 49.044 1.00 38.01 58 ILE B CA 1
ATOM 5854 C C . ILE C 1 59 ? 15.876 47.120 49.986 1.00 39.79 58 ILE B C 1
ATOM 5855 O O . ILE C 1 59 ? 16.064 45.928 50.228 1.00 40.57 58 ILE B O 1
ATOM 5860 N N . TYR C 1 60 ? 14.846 47.816 50.492 1.00 39.24 59 TYR B N 1
ATOM 5861 C CA . TYR C 1 60 ? 13.882 47.184 51.382 1.00 38.19 59 TYR B CA 1
ATOM 5862 C C . TYR C 1 60 ? 13.127 46.078 50.647 1.00 37.50 59 TYR B C 1
ATOM 5863 O O . TYR C 1 60 ? 13.042 44.957 51.141 1.00 37.57 59 TYR B O 1
ATOM 5872 N N . ILE C 1 61 ? 12.579 46.410 49.471 1.00 36.59 60 ILE B N 1
ATOM 5873 C CA . ILE C 1 61 ? 11.741 45.496 48.708 1.00 37.58 60 ILE B CA 1
ATOM 5874 C C . ILE C 1 61 ? 12.545 44.254 48.321 1.00 40.23 60 ILE B C 1
ATOM 5875 O O . ILE C 1 61 ? 11.995 43.154 48.260 1.00 39.86 60 ILE B O 1
ATOM 5880 N N . ASP C 1 62 ? 13.849 44.441 48.084 1.00 41.52 61 ASP B N 1
ATOM 5881 C CA . ASP C 1 62 ? 14.730 43.358 47.674 1.00 44.70 61 ASP B CA 1
ATOM 5882 C C . ASP C 1 62 ? 15.110 42.491 48.877 1.00 44.55 61 ASP B C 1
ATOM 5883 O O . ASP C 1 62 ? 15.289 41.284 48.731 1.00 45.92 61 ASP B O 1
ATOM 5888 N N . THR C 1 63 ? 15.226 43.116 50.057 1.00 44.39 62 THR B N 1
ATOM 5889 C CA . THR C 1 63 ? 15.605 42.427 51.283 1.00 44.22 62 THR B CA 1
ATOM 5890 C C . THR C 1 63 ? 14.439 41.583 51.806 1.00 44.08 62 THR B C 1
ATOM 5891 O O . THR C 1 63 ? 14.642 40.444 52.226 1.00 42.72 62 THR B O 1
ATOM 5895 N N . TYR C 1 64 ? 13.227 42.155 51.781 1.00 42.00 63 TYR B N 1
ATOM 5896 C CA . TYR C 1 64 ? 12.040 41.495 52.302 1.00 41.39 63 TYR B CA 1
ATOM 5897 C C . TYR C 1 64 ? 11.005 41.353 51.186 1.00 41.68 63 TYR B C 1
ATOM 5898 O O . TYR C 1 64 ? 10.053 42.129 51.115 1.00 41.04 63 TYR B O 1
ATOM 5907 N N . LYS C 1 65 ? 11.193 40.337 50.335 1.00 42.21 64 LYS B N 1
ATOM 5908 C CA . LYS C 1 65 ? 10.461 40.196 49.084 1.00 45.45 64 LYS B CA 1
ATOM 5909 C C . LYS C 1 65 ? 8.998 39.829 49.339 1.00 46.24 64 LYS B C 1
ATOM 5910 O O . LYS C 1 65 ? 8.185 39.821 48.413 1.00 45.27 64 LYS B O 1
ATOM 5916 N N . LYS C 1 66 ? 8.675 39.546 50.605 1.00 46.90 65 LYS B N 1
ATOM 5917 C CA . LYS C 1 66 ? 7.384 39.003 50.996 1.00 47.41 65 LYS B CA 1
ATOM 5918 C C . LYS C 1 66 ? 6.631 40.001 51.877 1.00 46.75 65 LYS B C 1
ATOM 5919 O O . LYS C 1 66 ? 5.496 39.737 52.271 1.00 47.56 65 LYS B O 1
ATOM 5925 N N . SER C 1 67 ? 7.272 41.139 52.182 1.00 44.46 66 SER B N 1
ATOM 5926 C CA . SER C 1 67 ? 6.779 42.077 53.183 1.00 42.84 66 SER B CA 1
ATOM 5927 C C . SER C 1 67 ? 5.415 42.639 52.789 1.00 41.93 66 SER B C 1
ATOM 5928 O O . SER C 1 67 ? 5.161 42.918 51.617 1.00 41.21 66 SER B O 1
ATOM 5931 N N . GLY C 1 68 ? 4.552 42.815 53.797 1.00 41.09 67 GLY B N 1
ATOM 5932 C CA . GLY C 1 68 ? 3.228 43.389 53.608 1.00 40.68 67 GLY B CA 1
ATOM 5933 C C . GLY C 1 68 ? 3.276 44.876 53.258 1.00 40.50 67 GLY B C 1
ATOM 5934 O O . GLY C 1 68 ? 2.282 45.438 52.810 1.00 41.41 67 GLY B O 1
ATOM 5935 N N . ARG C 1 69 ? 4.443 45.499 53.453 1.00 38.72 68 ARG B N 1
ATOM 5936 C CA . ARG C 1 69 ? 4.654 46.919 53.220 1.00 39.36 68 ARG B CA 1
ATOM 5937 C C . ARG C 1 69 ? 4.925 47.207 51.743 1.00 39.09 68 ARG B C 1
ATOM 5938 O O . ARG C 1 69 ? 4.845 48.356 51.309 1.00 40.38 68 ARG B O 1
ATOM 5946 N N . ASN C 1 70 ? 5.295 46.161 50.994 1.00 38.45 69 ASN B N 1
ATOM 5947 C CA . ASN C 1 70 ? 5.831 46.302 49.648 1.00 37.79 69 ASN B CA 1
ATOM 5948 C C . ASN C 1 70 ? 4.825 46.971 48.714 1.00 36.82 69 ASN B C 1
ATOM 5949 O O . ASN C 1 70 ? 5.218 47.777 47.876 1.00 36.70 69 ASN B O 1
ATOM 5954 N N . LYS C 1 71 ? 3.540 46.628 48.863 1.00 37.46 70 LYS B N 1
ATOM 5955 C CA . LYS C 1 71 ? 2.485 47.191 48.033 1.00 36.81 70 LYS B CA 1
ATOM 5956 C C . LYS C 1 71 ? 2.471 48.713 48.180 1.00 35.15 70 LYS B C 1
ATOM 5957 O O . LYS C 1 71 ? 2.408 49.431 47.184 1.00 36.36 70 LYS B O 1
ATOM 5963 N N . ALA C 1 72 ? 2.548 49.184 49.430 1.00 32.78 71 ALA B N 1
ATOM 5964 C CA . ALA C 1 72 ? 2.492 50.602 49.747 1.00 32.73 71 ALA B CA 1
ATOM 5965 C C . ALA C 1 72 ? 3.781 51.300 49.314 1.00 32.77 71 ALA B C 1
ATOM 5966 O O . ALA C 1 72 ? 3.747 52.452 48.889 1.00 32.01 71 ALA B O 1
ATOM 5968 N N . LEU C 1 73 ? 4.913 50.596 49.428 1.00 32.14 72 LEU B N 1
ATOM 5969 C CA . LEU C 1 73 ? 6.199 51.175 49.072 1.00 32.75 72 LEU B CA 1
ATOM 5970 C C . LEU C 1 73 ? 6.312 51.311 47.555 1.00 32.93 72 LEU B C 1
ATOM 5971 O O . LEU C 1 73 ? 6.960 52.239 47.071 1.00 34.55 72 LEU B O 1
ATOM 5976 N N . LYS C 1 74 ? 5.654 50.403 46.821 1.00 31.90 73 LYS B N 1
ATOM 5977 C CA . LYS C 1 74 ? 5.613 50.477 45.368 1.00 33.29 73 LYS B CA 1
ATOM 5978 C C . LYS C 1 74 ? 4.769 51.677 44.937 1.00 32.83 73 LYS B C 1
ATOM 5979 O O . LYS C 1 74 ? 5.086 52.330 43.943 1.00 32.50 73 LYS B O 1
ATOM 5985 N N . LYS C 1 75 ? 3.697 51.953 45.693 1.00 31.22 74 LYS B N 1
ATOM 5986 C CA . LYS C 1 75 ? 2.866 53.124 45.460 1.00 30.77 74 LYS B CA 1
ATOM 5987 C C . LYS C 1 75 ? 3.672 54.383 45.776 1.00 29.22 74 LYS B C 1
ATOM 5988 O O . LYS C 1 75 ? 3.583 55.372 45.053 1.00 29.28 74 LYS B O 1
ATOM 5994 N N . PHE C 1 76 ? 4.464 54.323 46.855 1.00 27.76 75 PHE B N 1
ATOM 5995 C CA . PHE C 1 76 ? 5.318 55.424 47.275 1.00 27.44 75 PHE B CA 1
ATOM 5996 C C . PHE C 1 76 ? 6.340 55.764 46.186 1.00 28.12 75 PHE B C 1
ATOM 5997 O O . PHE C 1 76 ? 6.619 56.940 45.944 1.00 27.65 75 PHE B O 1
ATOM 6005 N N . LYS C 1 77 ? 6.875 54.729 45.522 1.00 27.90 76 LYS B N 1
ATOM 6006 C CA . LYS C 1 77 ? 7.834 54.910 44.441 1.00 28.82 76 LYS B CA 1
ATOM 6007 C C . LYS C 1 77 ? 7.205 55.715 43.305 1.00 29.77 76 LYS B C 1
ATOM 6008 O O . LYS C 1 77 ? 7.875 56.554 42.706 1.00 29.62 76 LYS B O 1
ATOM 6014 N N . GLU C 1 78 ? 5.918 55.460 43.028 1.00 30.41 77 GLU B N 1
ATOM 6015 C CA . GLU C 1 78 ? 5.175 56.217 42.031 1.00 31.40 77 GLU B CA 1
ATOM 6016 C C . GLU C 1 78 ? 5.076 57.685 42.447 1.00 30.51 77 GLU B C 1
ATOM 6017 O O . GLU C 1 78 ? 5.124 58.568 41.591 1.00 30.45 77 GLU B O 1
ATOM 6023 N N . TYR C 1 79 ? 4.920 57.932 43.757 1.00 28.99 78 TYR B N 1
ATOM 6024 C CA . TYR C 1 79 ? 4.797 59.286 44.284 1.00 28.87 78 TYR B CA 1
ATOM 6025 C C . TYR C 1 79 ? 6.116 60.042 44.115 1.00 27.93 78 TYR B C 1
ATOM 6026 O O . TYR C 1 79 ? 6.110 61.255 43.914 1.00 28.24 78 TYR B O 1
ATOM 6035 N N . LEU C 1 80 ? 7.239 59.317 44.204 1.00 27.58 79 LEU B N 1
ATOM 6036 C CA . LEU C 1 80 ? 8.563 59.905 44.050 1.00 26.94 79 LEU B CA 1
ATOM 6037 C C . LEU C 1 80 ? 8.735 60.435 42.628 1.00 26.17 79 LEU B C 1
ATOM 6038 O O . LEU C 1 80 ? 9.268 61.525 42.437 1.00 26.97 79 LEU B O 1
ATOM 6043 N N . VAL C 1 81 ? 8.262 59.662 41.642 1.00 26.16 80 VAL B N 1
ATOM 6044 C CA . VAL C 1 81 ? 8.346 60.034 40.237 1.00 25.80 80 VAL B CA 1
ATOM 6045 C C . VAL C 1 81 ? 7.575 61.337 40.015 1.00 26.13 80 VAL B C 1
ATOM 6046 O O . VAL C 1 81 ? 8.100 62.274 39.413 1.00 25.71 80 VAL B O 1
ATOM 6050 N N . THR C 1 82 ? 6.336 61.389 40.524 1.00 25.77 81 THR B N 1
ATOM 6051 C CA . THR C 1 82 ? 5.489 62.569 40.425 1.00 25.98 81 THR B CA 1
ATOM 6052 C C . THR C 1 82 ? 6.186 63.788 41.038 1.00 26.93 81 THR B C 1
ATOM 6053 O O . THR C 1 82 ? 6.066 64.895 40.514 1.00 28.04 81 THR B O 1
ATOM 6057 N N . GLU C 1 83 ? 6.912 63.577 42.145 1.00 26.85 82 GLU B N 1
ATOM 6058 C CA . GLU C 1 83 ? 7.596 64.659 42.839 1.00 28.29 82 GLU B CA 1
ATOM 6059 C C . GLU C 1 83 ? 8.733 65.222 41.982 1.00 28.84 82 GLU B C 1
ATOM 6060 O O . GLU C 1 83 ? 8.988 66.427 42.011 1.00 28.10 82 GLU B O 1
ATOM 6066 N N . VAL C 1 84 ? 9.406 64.350 41.217 1.00 28.77 83 VAL B N 1
ATOM 6067 C CA . VAL C 1 84 ? 10.472 64.778 40.321 1.00 28.43 83 VAL B CA 1
ATOM 6068 C C . VAL C 1 84 ? 9.911 65.760 39.294 1.00 28.44 83 VAL B C 1
ATOM 6069 O O . VAL C 1 84 ? 10.508 66.808 39.050 1.00 28.06 83 VAL B O 1
ATOM 6073 N N . LEU C 1 85 ? 8.758 65.412 38.710 1.00 28.14 84 LEU B N 1
ATOM 6074 C CA . LEU C 1 85 ? 8.119 66.243 37.702 1.00 28.87 84 LEU B CA 1
ATOM 6075 C C . LEU C 1 85 ? 7.668 67.569 38.317 1.00 29.69 84 LEU B C 1
ATOM 6076 O O . LEU C 1 85 ? 7.756 68.614 37.671 1.00 28.73 84 LEU B O 1
ATOM 6081 N N . GLU C 1 86 ? 7.198 67.516 39.571 1.00 30.40 85 GLU B N 1
ATOM 6082 C CA . GLU C 1 86 ? 6.781 68.700 40.309 1.00 31.54 85 GLU B CA 1
ATOM 6083 C C . GLU C 1 86 ? 7.991 69.614 40.524 1.00 31.41 85 GLU B C 1
ATOM 6084 O O . GLU C 1 86 ? 7.922 70.819 40.283 1.00 29.76 85 GLU B O 1
ATOM 6090 N N . LEU C 1 87 ? 9.103 69.015 40.965 1.00 29.86 86 LEU B N 1
ATOM 6091 C CA . LEU C 1 87 ? 10.360 69.712 41.177 1.00 31.00 86 LEU B CA 1
ATOM 6092 C C . LEU C 1 87 ? 10.832 70.354 39.870 1.00 30.72 86 LEU B C 1
ATOM 6093 O O . LEU C 1 87 ? 11.342 71.473 39.875 1.00 29.03 86 LEU B O 1
ATOM 6098 N N . LYS C 1 88 ? 10.628 69.641 38.752 1.00 30.81 87 LYS B N 1
ATOM 6099 C CA . LYS C 1 88 ? 11.043 70.081 37.429 1.00 31.10 87 LYS B CA 1
ATOM 6100 C C . LYS C 1 88 ? 10.248 71.314 36.996 1.00 31.62 87 LYS B C 1
ATOM 6101 O O . LYS C 1 88 ? 10.806 72.240 36.410 1.00 31.79 87 LYS B O 1
ATOM 6107 N N . ASN C 1 89 ? 8.944 71.321 37.293 1.00 32.34 88 ASN B N 1
ATOM 6108 C CA . ASN C 1 89 ? 8.047 72.335 36.760 1.00 33.76 88 ASN B CA 1
ATOM 6109 C C . ASN C 1 89 ? 8.041 73.593 37.629 1.00 33.74 88 ASN B C 1
ATOM 6110 O O . ASN C 1 89 ? 7.647 74.655 37.155 1.00 33.31 88 ASN B O 1
ATOM 6115 N N . ASN C 1 90 ? 8.495 73.478 38.884 1.00 34.85 89 ASN B N 1
ATOM 6116 C CA . ASN C 1 90 ? 8.269 74.526 39.869 1.00 37.65 89 ASN B CA 1
ATOM 6117 C C . ASN C 1 90 ? 9.535 75.341 40.139 1.00 38.09 89 ASN B C 1
ATOM 6118 O O . ASN C 1 90 ? 9.463 76.379 40.793 1.00 40.46 89 ASN B O 1
ATOM 6123 N N . ASN C 1 91 ? 10.689 74.870 39.656 1.00 37.16 90 ASN B N 1
ATOM 6124 C CA . ASN C 1 91 ? 11.949 75.538 39.944 1.00 38.93 90 ASN B CA 1
ATOM 6125 C C . ASN C 1 91 ? 12.719 75.766 38.646 1.00 40.23 90 ASN B C 1
ATOM 6126 O O . ASN C 1 91 ? 13.426 74.876 38.173 1.00 41.17 90 ASN B O 1
ATOM 6131 N N . LEU C 1 92 ? 12.577 76.972 38.085 1.00 38.34 91 LEU B N 1
ATOM 6132 C CA . LEU C 1 92 ? 13.129 77.284 36.777 1.00 37.80 91 LEU B CA 1
ATOM 6133 C C . LEU C 1 92 ? 14.254 78.306 36.917 1.00 38.08 91 LEU B C 1
ATOM 6134 O O . LEU C 1 92 ? 14.175 79.211 37.746 1.00 38.28 91 LEU B O 1
ATOM 6139 N N . THR C 1 93 ? 15.307 78.126 36.108 1.00 37.29 92 THR B N 1
ATOM 6140 C CA . THR C 1 93 ? 16.423 79.058 36.035 1.00 37.19 92 THR B CA 1
ATOM 6141 C C . THR C 1 93 ? 16.598 79.509 34.584 1.00 36.45 92 THR B C 1
ATOM 6142 O O . THR C 1 93 ? 16.195 78.796 33.665 1.00 35.43 92 THR B O 1
ATOM 6146 N N . PRO C 1 94 ? 17.181 80.709 34.331 1.00 35.64 93 PRO B N 1
ATOM 6147 C CA . PRO C 1 94 ? 17.328 81.229 32.967 1.00 33.93 93 PRO B CA 1
ATOM 6148 C C . PRO C 1 94 ? 18.221 80.364 32.081 1.00 31.49 93 PRO B C 1
ATOM 6149 O O . PRO C 1 94 ? 19.260 79.876 32.519 1.00 30.77 93 PRO B O 1
ATOM 6153 N N . VAL C 1 95 ? 17.791 80.182 30.829 1.00 29.93 94 VAL B N 1
ATOM 6154 C CA . VAL C 1 95 ? 18.572 79.473 29.827 1.00 29.21 94 VAL B CA 1
ATOM 6155 C C . VAL C 1 95 ? 19.531 80.473 29.182 1.00 28.77 94 VAL B C 1
ATOM 6156 O O . VAL C 1 95 ? 19.095 81.493 28.654 1.00 29.03 94 VAL B O 1
ATOM 6160 N N . GLU C 1 96 ? 20.834 80.167 29.234 1.00 28.80 95 GLU B N 1
ATOM 6161 C CA . GLU C 1 96 ? 21.867 80.983 28.607 1.00 29.60 95 GLU B CA 1
ATOM 6162 C C . GLU C 1 96 ? 21.502 81.238 27.146 1.00 30.05 95 GLU B C 1
ATOM 6163 O O . GLU C 1 96 ? 21.037 80.335 26.451 1.00 29.59 95 GLU B O 1
ATOM 6169 N N . LYS C 1 97 ? 21.718 82.477 26.686 1.00 29.99 96 LYS B N 1
ATOM 6170 C CA . LYS C 1 97 ? 21.266 82.878 25.362 1.00 29.76 96 LYS B CA 1
ATOM 6171 C C . LYS C 1 97 ? 22.308 82.514 24.304 1.00 28.99 96 LYS B C 1
ATOM 6172 O O . LYS C 1 97 ? 23.004 83.384 23.782 1.00 27.52 96 LYS B O 1
ATOM 6178 N N . ASN C 1 98 ? 22.380 81.213 23.990 1.00 28.05 97 ASN B N 1
ATOM 6179 C CA . ASN C 1 98 ? 23.244 80.690 22.945 1.00 26.97 97 ASN B CA 1
ATOM 6180 C C . ASN C 1 98 ? 22.426 79.806 22.010 1.00 26.54 97 ASN B C 1
ATOM 6181 O O . ASN C 1 98 ? 21.644 78.973 22.467 1.00 26.35 97 ASN B O 1
ATOM 6186 N N . LEU C 1 99 ? 22.618 80.008 20.701 1.00 24.66 98 LEU B N 1
ATOM 6187 C CA . LEU C 1 99 ? 22.139 79.081 19.687 1.00 24.46 98 LEU B CA 1
ATOM 6188 C C . LEU C 1 99 ? 23.326 78.264 19.187 1.00 23.98 98 LEU B C 1
ATOM 6189 O O . LEU C 1 99 ? 24.345 78.831 18.794 1.00 24.39 98 LEU B O 1
ATOM 6194 N N . HIS C 1 100 ? 23.179 76.934 19.213 1.00 23.18 99 HIS B N 1
ATOM 6195 C CA . HIS C 1 100 ? 24.231 76.037 18.762 1.00 22.76 99 HIS B CA 1
ATOM 6196 C C . HIS C 1 100 ? 23.790 75.310 17.494 1.00 22.34 99 HIS B C 1
ATOM 6197 O O . HIS C 1 100 ? 22.766 74.629 17.496 1.00 22.23 99 HIS B O 1
ATOM 6204 N N . PHE C 1 101 ? 24.571 75.483 16.422 1.00 21.13 100 PHE B N 1
ATOM 6205 C CA . PHE C 1 101 ? 24.453 74.687 15.210 1.00 20.63 100 PHE B CA 1
ATOM 6206 C C . PHE C 1 101 ? 25.749 73.899 15.035 1.00 20.80 100 PHE B C 1
ATOM 6207 O O . PHE C 1 101 ? 26.761 74.242 15.639 1.00 21.36 100 PHE B O 1
ATOM 6215 N N . VAL C 1 102 ? 25.701 72.842 14.217 1.00 20.44 101 VAL B N 1
ATOM 6216 C CA . VAL C 1 102 ? 26.862 72.008 13.951 1.00 21.60 101 VAL B CA 1
ATOM 6217 C C . VAL C 1 102 ? 26.943 71.759 12.448 1.00 22.42 101 VAL B C 1
ATOM 6218 O O . VAL C 1 102 ? 25.957 71.365 11.828 1.00 23.13 101 VAL B O 1
ATOM 6222 N N . TRP C 1 103 ? 28.126 72.007 11.877 1.00 22.99 102 TRP B N 1
ATOM 6223 C CA . TRP C 1 103 ? 28.427 71.591 10.519 1.00 24.90 102 TRP B CA 1
ATOM 6224 C C . TRP C 1 103 ? 29.893 71.177 10.422 1.00 24.53 102 TRP B C 1
ATOM 6225 O O . TRP C 1 103 ? 30.778 72.026 10.331 1.00 23.78 102 TRP B O 1
ATOM 6236 N N . ILE C 1 104 ? 30.125 69.859 10.439 1.00 23.96 103 ILE B N 1
ATOM 6237 C CA . ILE C 1 104 ? 31.463 69.287 10.455 1.00 24.20 103 ILE B CA 1
ATOM 6238 C C . ILE C 1 104 ? 31.667 68.430 9.207 1.00 24.44 103 ILE B C 1
ATOM 6239 O O . ILE C 1 104 ? 30.710 67.891 8.651 1.00 23.90 103 ILE B O 1
ATOM 6244 N N . GLY C 1 105 ? 32.931 68.307 8.783 1.00 23.77 104 GLY B N 1
ATOM 6245 C CA . GLY C 1 105 ? 33.349 67.275 7.847 1.00 23.51 104 GLY B CA 1
ATOM 6246 C C . GLY C 1 105 ? 33.337 67.728 6.391 1.00 24.20 104 GLY B C 1
ATOM 6247 O O . GLY C 1 105 ? 33.661 66.945 5.499 1.00 24.47 104 GLY B O 1
ATOM 6248 N N . GLY C 1 106 ? 32.967 68.994 6.164 1.00 24.57 105 GLY B N 1
ATOM 6249 C CA . GLY C 1 106 ? 32.860 69.539 4.821 1.00 25.59 105 GLY B CA 1
ATOM 6250 C C . GLY C 1 106 ? 32.352 70.978 4.833 1.00 27.06 105 GLY B C 1
ATOM 6251 O O . GLY C 1 106 ? 32.044 71.523 5.894 1.00 27.23 105 GLY B O 1
ATOM 6252 N N . GLN C 1 107 ? 32.258 71.577 3.640 1.00 27.64 106 GLN B N 1
ATOM 6253 C CA . GLN C 1 107 ? 31.884 72.975 3.507 1.00 27.81 106 GLN B CA 1
ATOM 6254 C C . GLN C 1 107 ? 30.396 73.152 3.797 1.00 27.40 106 GLN B C 1
ATOM 6255 O O . GLN C 1 107 ? 29.569 72.405 3.279 1.00 26.63 106 GLN B O 1
ATOM 6261 N N . ILE C 1 108 ? 30.074 74.167 4.610 1.00 26.44 107 ILE B N 1
ATOM 6262 C CA . ILE C 1 108 ? 28.695 74.552 4.877 1.00 27.05 107 ILE B CA 1
ATOM 6263 C C . ILE C 1 108 ? 28.099 75.140 3.599 1.00 28.21 107 ILE B C 1
ATOM 6264 O O . ILE C 1 108 ? 28.766 75.889 2.889 1.00 28.43 107 ILE B O 1
ATOM 6269 N N . ASN C 1 109 ? 26.845 74.780 3.302 1.00 28.86 108 ASN B N 1
ATOM 6270 C CA . ASN C 1 109 ? 26.217 75.259 2.081 1.00 31.14 108 ASN B CA 1
ATOM 6271 C C . ASN C 1 109 ? 25.410 76.528 2.365 1.00 30.63 108 ASN B C 1
ATOM 6272 O O . ASN C 1 109 ? 25.155 76.871 3.520 1.00 30.10 108 ASN B O 1
ATOM 6277 N N . ASP C 1 110 ? 25.019 77.212 1.283 1.00 30.22 109 ASP B N 1
ATOM 6278 C CA . ASP C 1 110 ? 24.345 78.500 1.341 1.00 30.33 109 ASP B CA 1
ATOM 6279 C C . ASP C 1 110 ? 22.987 78.366 2.032 1.00 29.46 109 ASP B C 1
ATOM 6280 O O . ASP C 1 110 ? 22.562 79.276 2.743 1.00 29.03 109 ASP B O 1
ATOM 6285 N N . THR C 1 111 ? 22.313 77.229 1.814 1.00 27.98 110 THR B N 1
ATOM 6286 C CA . THR C 1 111 ? 20.976 77.021 2.350 1.00 27.25 110 THR B CA 1
ATOM 6287 C C . THR C 1 111 ? 21.022 77.014 3.877 1.00 25.84 110 THR B C 1
ATOM 6288 O O . THR C 1 111 ? 20.169 77.613 4.517 1.00 25.40 110 THR B O 1
ATOM 6292 N N . ALA C 1 112 ? 22.029 76.342 4.450 1.00 25.93 111 ALA B N 1
ATOM 6293 C CA . ALA C 1 112 ? 22.226 76.297 5.891 1.00 25.03 111 ALA B CA 1
ATOM 6294 C C . ALA C 1 112 ? 22.450 77.706 6.443 1.00 25.45 111 ALA B C 1
ATOM 6295 O O . ALA C 1 112 ? 21.856 78.076 7.453 1.00 24.35 111 ALA B O 1
ATOM 6297 N N . ILE C 1 113 ? 23.301 78.485 5.760 1.00 26.09 112 ILE B N 1
ATOM 6298 C CA . ILE C 1 113 ? 23.618 79.850 6.159 1.00 26.03 112 ILE B CA 1
ATOM 6299 C C . ILE C 1 113 ? 22.350 80.703 6.152 1.00 25.91 112 ILE B C 1
ATOM 6300 O O . ILE C 1 113 ? 22.128 81.483 7.075 1.00 26.14 112 ILE B O 1
ATOM 6305 N N . ASN C 1 114 ? 21.514 80.519 5.125 1.00 25.85 113 ASN B N 1
ATOM 6306 C CA . ASN C 1 114 ? 20.304 81.308 4.947 1.00 25.51 113 ASN B CA 1
ATOM 6307 C C . ASN C 1 114 ? 19.306 81.020 6.069 1.00 25.15 113 ASN B C 1
ATOM 6308 O O . ASN C 1 114 ? 18.633 81.933 6.543 1.00 25.58 113 ASN B O 1
ATOM 6313 N N . TYR C 1 115 ? 19.233 79.752 6.495 1.00 24.31 114 TYR B N 1
ATOM 6314 C CA . TYR C 1 115 ? 18.356 79.340 7.580 1.00 23.43 114 TYR B CA 1
ATOM 6315 C C . TYR C 1 115 ? 18.868 79.901 8.906 1.00 23.00 114 TYR B C 1
ATOM 6316 O O . TYR C 1 115 ? 18.085 80.423 9.697 1.00 22.80 114 TYR B O 1
ATOM 6325 N N . ILE C 1 116 ? 20.184 79.785 9.138 1.00 22.15 115 ILE B N 1
ATOM 6326 C CA . ILE C 1 116 ? 20.815 80.266 10.360 1.00 22.44 115 ILE B CA 1
ATOM 6327 C C . ILE C 1 116 ? 20.555 81.768 10.501 1.00 23.10 115 ILE B C 1
ATOM 6328 O O . ILE C 1 116 ? 20.271 82.246 11.597 1.00 22.86 115 ILE B O 1
ATOM 6333 N N . ASN C 1 117 ? 20.612 82.491 9.375 1.00 23.23 116 ASN B N 1
ATOM 6334 C CA . ASN C 1 117 ? 20.458 83.939 9.359 1.00 23.69 116 ASN B CA 1
ATOM 6335 C C . ASN C 1 117 ? 19.054 84.350 9.798 1.00 24.42 116 ASN B C 1
ATOM 6336 O O . ASN C 1 117 ? 18.881 85.440 10.345 1.00 24.74 116 ASN B O 1
ATOM 6341 N N . GLN C 1 118 ? 18.063 83.476 9.566 1.00 23.69 117 GLN B N 1
ATOM 6342 C CA . GLN C 1 118 ? 16.704 83.765 9.999 1.00 23.42 117 GLN B CA 1
ATOM 6343 C C . GLN C 1 118 ? 16.665 83.832 11.525 1.00 23.37 117 GLN B C 1
ATOM 6344 O O . GLN C 1 118 ? 16.057 84.742 12.082 1.00 24.19 117 GLN B O 1
ATOM 6350 N N . TRP C 1 119 ? 17.336 82.876 12.183 1.00 23.33 118 TRP B N 1
ATOM 6351 C CA . TRP C 1 119 ? 17.421 82.836 13.636 1.00 23.64 118 TRP B CA 1
ATOM 6352 C C . TRP C 1 119 ? 18.132 84.081 14.162 1.00 24.50 118 TRP B C 1
ATOM 6353 O O . TRP C 1 119 ? 17.695 84.676 15.147 1.00 24.57 118 TRP B O 1
ATOM 6364 N N . LYS C 1 120 ? 19.228 84.462 13.492 1.00 25.04 119 LYS B N 1
ATOM 6365 C CA . LYS C 1 120 ? 20.026 85.618 13.873 1.00 25.45 119 LYS B CA 1
ATOM 6366 C C . LYS C 1 120 ? 19.163 86.876 13.815 1.00 26.47 119 LYS B C 1
ATOM 6367 O O . LYS C 1 120 ? 19.201 87.693 14.728 1.00 26.91 119 LYS B O 1
ATOM 6373 N N . ASP C 1 121 ? 18.369 86.999 12.743 1.00 27.01 120 ASP B N 1
ATOM 6374 C CA . ASP C 1 121 ? 17.608 88.202 12.439 1.00 28.62 120 ASP B CA 1
ATOM 6375 C C . ASP C 1 121 ? 16.568 88.505 13.520 1.00 29.33 120 ASP B C 1
ATOM 6376 O O . ASP C 1 121 ? 16.221 89.666 13.717 1.00 29.75 120 ASP B O 1
ATOM 6381 N N . VAL C 1 122 ? 16.062 87.473 14.211 1.00 29.14 121 VAL B N 1
ATOM 6382 C CA . VAL C 1 122 ? 15.004 87.695 15.189 1.00 28.86 121 VAL B CA 1
ATOM 6383 C C . VAL C 1 122 ? 15.474 87.358 16.606 1.00 28.78 121 VAL B C 1
ATOM 6384 O O . VAL C 1 122 ? 14.671 87.379 17.538 1.00 28.33 121 VAL B O 1
ATOM 6388 N N . ASN C 1 123 ? 16.774 87.082 16.771 1.00 28.79 122 ASN B N 1
ATOM 6389 C CA . ASN C 1 123 ? 17.327 86.771 18.082 1.00 29.01 122 ASN B CA 1
ATOM 6390 C C . ASN C 1 123 ? 18.662 87.489 18.279 1.00 29.46 122 ASN B C 1
ATOM 6391 O O . ASN C 1 123 ? 19.669 86.859 18.606 1.00 29.13 122 ASN B O 1
ATOM 6396 N N . SER C 1 124 ? 18.645 88.821 18.128 1.00 30.72 123 SER B N 1
ATOM 6397 C CA . SER C 1 124 ? 19.848 89.639 18.202 1.00 31.28 123 SER B CA 1
ATOM 6398 C C . SER C 1 124 ? 20.493 89.558 19.586 1.00 30.88 123 SER B C 1
ATOM 6399 O O . SER C 1 124 ? 21.670 89.879 19.740 1.00 31.19 123 SER B O 1
ATOM 6402 N N . ASP C 1 125 ? 19.722 89.100 20.581 1.00 30.07 124 ASP B N 1
ATOM 6403 C CA . ASP C 1 125 ? 20.210 88.988 21.948 1.00 30.19 124 ASP B CA 1
ATOM 6404 C C . ASP C 1 125 ? 20.886 87.634 22.185 1.00 29.29 124 ASP B C 1
ATOM 6405 O O . ASP C 1 125 ? 21.385 87.372 23.280 1.00 28.01 124 ASP B O 1
ATOM 6410 N N . TYR C 1 126 ? 20.909 86.777 21.158 1.00 28.38 125 TYR B N 1
ATOM 6411 C CA . TYR C 1 126 ? 21.518 85.460 21.287 1.00 27.66 125 TYR B CA 1
ATOM 6412 C C . TYR C 1 126 ? 22.878 85.439 20.595 1.00 27.55 125 TYR B C 1
ATOM 6413 O O . TYR C 1 126 ? 23.021 85.942 19.483 1.00 26.85 125 TYR B O 1
ATOM 6422 N N . ASN C 1 127 ? 23.871 84.861 21.279 1.00 27.34 126 ASN B N 1
ATOM 6423 C CA . ASN C 1 127 ? 25.135 84.496 20.660 1.00 27.81 126 ASN B CA 1
ATOM 6424 C C . ASN C 1 127 ? 24.913 83.219 19.847 1.00 27.15 126 ASN B C 1
ATOM 6425 O O . ASN C 1 127 ? 24.152 82.346 20.261 1.00 26.92 126 ASN B O 1
ATOM 6430 N N . VAL C 1 128 ? 25.568 83.128 18.682 1.00 25.82 127 VAL B N 1
ATOM 6431 C CA . VAL C 1 128 ? 25.384 82.007 17.772 1.00 24.99 127 VAL B CA 1
ATOM 6432 C C . VAL C 1 128 ? 26.720 81.296 17.573 1.00 25.01 127 VAL B C 1
ATOM 6433 O O . VAL C 1 128 ? 27.719 81.933 17.248 1.00 25.56 127 VAL B O 1
ATOM 6437 N N . ASN C 1 129 ? 26.714 79.971 17.775 1.00 24.32 128 ASN B N 1
ATOM 6438 C CA . ASN C 1 129 ? 27.852 79.120 17.476 1.00 23.64 128 ASN B CA 1
ATOM 6439 C C . ASN C 1 129 ? 27.473 78.175 16.340 1.00 23.94 128 ASN B C 1
ATOM 6440 O O . ASN C 1 129 ? 26.423 77.533 16.391 1.00 23.72 128 ASN B O 1
ATOM 6445 N N . VAL C 1 130 ? 28.329 78.122 15.310 1.00 22.40 129 VAL B N 1
ATOM 6446 C CA . VAL C 1 130 ? 28.235 77.095 14.287 1.00 22.19 129 VAL B CA 1
ATOM 6447 C C . VAL C 1 130 ? 29.496 76.244 14.388 1.00 22.45 129 VAL B C 1
ATOM 6448 O O . VAL C 1 130 ? 30.546 76.618 13.867 1.00 22.92 129 VAL B O 1
ATOM 6452 N N . PHE C 1 131 ? 29.383 75.115 15.097 1.00 22.12 130 PHE B N 1
ATOM 6453 C CA . PHE C 1 131 ? 30.533 74.273 15.388 1.00 21.84 130 PHE B CA 1
ATOM 6454 C C . PHE C 1 131 ? 31.024 73.596 14.112 1.00 22.19 130 PHE B C 1
ATOM 6455 O O . PHE C 1 131 ? 30.232 73.104 13.311 1.00 22.51 130 PHE B O 1
ATOM 6463 N N . TYR C 1 132 ? 32.347 73.602 13.936 1.00 21.62 131 TYR B N 1
ATOM 6464 C CA . TYR C 1 132 ? 32.995 72.959 12.808 1.00 21.61 131 TYR B CA 1
ATOM 6465 C C . TYR C 1 132 ? 34.309 72.358 13.299 1.00 21.86 131 TYR B C 1
ATOM 6466 O O . TYR C 1 132 ? 34.721 72.606 14.431 1.00 21.87 131 TYR B O 1
ATOM 6475 N N . ASP C 1 133 ? 34.955 71.566 12.439 1.00 22.20 132 ASP B N 1
ATOM 6476 C CA . ASP C 1 133 ? 36.239 70.968 12.764 1.00 21.66 132 ASP B CA 1
ATOM 6477 C C . ASP C 1 133 ? 37.259 71.425 11.725 1.00 22.11 132 ASP B C 1
ATOM 6478 O O . ASP C 1 133 ? 37.198 71.000 10.571 1.00 20.65 132 ASP B O 1
ATOM 6483 N N . SER C 1 134 ? 38.199 72.279 12.160 1.00 21.72 133 SER B N 1
ATOM 6484 C CA . SER C 1 134 ? 39.162 72.914 11.273 1.00 22.04 133 SER B CA 1
ATOM 6485 C C . SER C 1 134 ? 40.181 71.902 10.753 1.00 22.63 133 SER B C 1
ATOM 6486 O O . SER C 1 134 ? 40.955 72.213 9.850 1.00 22.80 133 SER B O 1
ATOM 6489 N N . ASN C 1 135 ? 40.176 70.696 11.331 1.00 22.54 134 ASN B N 1
ATOM 6490 C CA . ASN C 1 135 ? 41.139 69.666 10.973 1.00 22.31 134 ASN B CA 1
ATOM 6491 C C . ASN C 1 135 ? 40.555 68.697 9.946 1.00 22.15 134 ASN B C 1
ATOM 6492 O O . ASN C 1 135 ? 41.275 67.839 9.441 1.00 22.56 134 ASN B O 1
ATOM 6497 N N . ALA C 1 136 ? 39.254 68.811 9.649 1.00 22.72 135 ALA B N 1
ATOM 6498 C CA . ALA C 1 136 ? 38.586 67.693 8.999 1.00 22.82 135 ALA B CA 1
ATOM 6499 C C . ALA C 1 136 ? 37.547 68.145 7.974 1.00 23.53 135 ALA B C 1
ATOM 6500 O O . ALA C 1 136 ? 36.443 67.605 7.937 1.00 25.98 135 ALA B O 1
ATOM 6502 N N . PHE C 1 137 ? 37.924 69.085 7.099 1.00 22.36 136 PHE B N 1
ATOM 6503 C CA . PHE C 1 137 ? 37.025 69.561 6.059 1.00 21.60 136 PHE B CA 1
ATOM 6504 C C . PHE C 1 137 ? 36.880 68.558 4.910 1.00 21.09 136 PHE B C 1
ATOM 6505 O O . PHE C 1 137 ? 35.963 68.696 4.103 1.00 21.01 136 PHE B O 1
ATOM 6513 N N . LEU C 1 138 ? 37.762 67.551 4.837 1.00 20.46 137 LEU B N 1
ATOM 6514 C CA . LEU C 1 138 ? 37.808 66.687 3.664 1.00 20.20 137 LEU B CA 1
ATOM 6515 C C . LEU C 1 138 ? 37.160 65.321 3.902 1.00 19.89 137 LEU B C 1
ATOM 6516 O O . LEU C 1 138 ? 37.180 64.480 3.006 1.00 19.76 137 LEU B O 1
ATOM 6521 N N . ILE C 1 139 ? 36.581 65.088 5.087 1.00 19.75 138 ILE B N 1
ATOM 6522 C CA . ILE C 1 139 ? 36.038 63.768 5.391 1.00 19.23 138 ILE B CA 1
ATOM 6523 C C . ILE C 1 139 ? 34.916 63.414 4.410 1.00 19.58 138 ILE B C 1
ATOM 6524 O O . ILE C 1 139 ? 34.878 62.296 3.895 1.00 19.84 138 ILE B O 1
ATOM 6529 N N . ASN C 1 140 ? 34.020 64.369 4.133 1.00 19.63 139 ASN B N 1
ATOM 6530 C CA . ASN C 1 140 ? 32.907 64.114 3.231 1.00 20.12 139 ASN B CA 1
ATOM 6531 C C . ASN C 1 140 ? 33.430 63.842 1.821 1.00 20.32 139 ASN B C 1
ATOM 6532 O O . ASN C 1 140 ? 32.909 62.969 1.128 1.00 19.85 139 ASN B O 1
ATOM 6537 N N . THR C 1 141 ? 34.464 64.589 1.410 1.00 20.17 140 THR B N 1
ATOM 6538 C CA . THR C 1 141 ? 35.094 64.378 0.114 1.00 20.86 140 THR B CA 1
ATOM 6539 C C . THR C 1 141 ? 35.626 62.948 0.034 1.00 20.45 140 THR B C 1
ATOM 6540 O O . THR C 1 141 ? 35.445 62.279 -0.978 1.00 20.44 140 THR B O 1
ATOM 6544 N N . LEU C 1 142 ? 36.269 62.491 1.116 1.00 20.23 141 LEU B N 1
ATOM 6545 C CA . LEU C 1 142 ? 36.869 61.167 1.170 1.00 20.24 141 LEU B CA 1
ATOM 6546 C C . LEU C 1 142 ? 35.781 60.107 1.005 1.00 20.08 141 LEU B C 1
ATOM 6547 O O . LEU C 1 142 ? 35.918 59.211 0.178 1.00 19.72 141 LEU B O 1
ATOM 6552 N N . LYS C 1 143 ? 34.696 60.240 1.779 1.00 21.06 142 LYS B N 1
ATOM 6553 C CA . LYS C 1 143 ? 33.615 59.267 1.762 1.00 21.73 142 LYS B CA 1
ATOM 6554 C C . LYS C 1 143 ? 33.002 59.191 0.363 1.00 21.28 142 LYS B C 1
ATOM 6555 O O . LYS C 1 143 ? 32.851 58.101 -0.187 1.00 20.97 142 LYS B O 1
ATOM 6561 N N . LYS C 1 144 ? 32.664 60.355 -0.203 1.00 21.53 143 LYS B N 1
ATOM 6562 C CA . LYS C 1 144 ? 32.023 60.436 -1.507 1.00 22.18 143 LYS B CA 1
ATOM 6563 C C . LYS C 1 144 ? 32.906 59.785 -2.572 1.00 21.12 143 LYS B C 1
ATOM 6564 O O . LYS C 1 144 ? 32.404 59.083 -3.447 1.00 21.28 143 LYS B O 1
ATOM 6570 N N . THR C 1 145 ? 34.219 60.031 -2.486 1.00 19.90 144 THR B N 1
ATOM 6571 C CA . THR C 1 145 ? 35.172 59.517 -3.456 1.00 18.82 144 THR B CA 1
ATOM 6572 C C . THR C 1 145 ? 35.220 57.993 -3.375 1.00 18.34 144 THR B C 1
ATOM 6573 O O . THR C 1 145 ? 35.121 57.320 -4.399 1.00 17.36 144 THR B O 1
ATOM 6577 N N . VAL C 1 146 ? 35.361 57.469 -2.149 1.00 18.30 145 VAL B N 1
ATOM 6578 C CA . VAL C 1 146 ? 35.453 56.037 -1.910 1.00 18.08 145 VAL B CA 1
ATOM 6579 C C . VAL C 1 146 ? 34.170 55.350 -2.375 1.00 18.01 145 VAL B C 1
ATOM 6580 O O . VAL C 1 146 ? 34.234 54.340 -3.072 1.00 18.30 145 VAL B O 1
ATOM 6584 N N . VAL C 1 147 ? 33.015 55.908 -1.989 1.00 17.94 146 VAL B N 1
ATOM 6585 C CA . VAL C 1 147 ? 31.728 55.273 -2.235 1.00 17.85 146 VAL B CA 1
ATOM 6586 C C . VAL C 1 147 ? 31.397 55.303 -3.733 1.00 17.92 146 VAL B C 1
ATOM 6587 O O . VAL C 1 147 ? 30.967 54.293 -4.292 1.00 18.01 146 VAL B O 1
ATOM 6591 N N . GLU C 1 148 ? 31.609 56.454 -4.385 1.00 17.85 147 GLU B N 1
ATOM 6592 C CA . GLU C 1 148 ? 31.312 56.599 -5.806 1.00 18.16 147 GLU B CA 1
ATOM 6593 C C . GLU C 1 148 ? 32.106 55.576 -6.620 1.00 17.54 147 GLU B C 1
ATOM 6594 O O . GLU C 1 148 ? 31.559 54.900 -7.492 1.00 16.75 147 GLU B O 1
ATOM 6600 N N . SER C 1 149 ? 33.406 55.485 -6.326 1.00 17.23 148 SER B N 1
ATOM 6601 C CA . SER C 1 149 ? 34.305 54.568 -7.004 1.00 17.41 148 SER B CA 1
ATOM 6602 C C . SER C 1 149 ? 33.849 53.125 -6.781 1.00 17.17 148 SER B C 1
ATOM 6603 O O . SER C 1 149 ? 33.873 52.321 -7.711 1.00 17.34 148 SER B O 1
ATOM 6606 N N . ALA C 1 150 ? 33.392 52.822 -5.557 1.00 16.55 149 ALA B N 1
ATOM 6607 C CA . ALA C 1 150 ? 32.938 51.488 -5.186 1.00 16.86 149 ALA B CA 1
ATOM 6608 C C . ALA C 1 150 ? 31.652 51.121 -5.930 1.00 16.82 149 ALA B C 1
ATOM 6609 O O . ALA C 1 150 ? 31.481 49.972 -6.334 1.00 16.72 149 ALA B O 1
ATOM 6611 N N . ILE C 1 151 ? 30.744 52.095 -6.088 1.00 16.86 150 ILE B N 1
ATOM 6612 C CA . ILE C 1 151 ? 29.498 51.879 -6.813 1.00 16.98 150 ILE B CA 1
ATOM 6613 C C . ILE C 1 151 ? 29.829 51.478 -8.251 1.00 17.02 150 ILE B C 1
ATOM 6614 O O . ILE C 1 151 ? 29.255 50.539 -8.798 1.00 16.68 150 ILE B O 1
ATOM 6619 N N . ASN C 1 152 ? 30.772 52.210 -8.849 1.00 17.35 151 ASN B N 1
ATOM 6620 C CA . ASN C 1 152 ? 31.091 52.062 -10.261 1.00 17.70 151 ASN B CA 1
ATOM 6621 C C . ASN C 1 152 ? 31.813 50.737 -10.506 1.00 17.86 151 ASN B C 1
ATOM 6622 O O . ASN C 1 152 ? 31.544 50.076 -11.505 1.00 17.75 151 ASN B O 1
ATOM 6627 N N . ASP C 1 153 ? 32.702 50.351 -9.577 1.00 18.62 152 ASP B N 1
ATOM 6628 C CA . ASP C 1 153 ? 33.370 49.057 -9.624 1.00 19.42 152 ASP B CA 1
ATOM 6629 C C . ASP C 1 153 ? 32.335 47.935 -9.575 1.00 19.29 152 ASP B C 1
ATOM 6630 O O . ASP C 1 153 ? 32.432 46.975 -10.338 1.00 19.80 152 ASP B O 1
ATOM 6635 N N . THR C 1 154 ? 31.365 48.064 -8.660 1.00 18.87 153 THR B N 1
ATOM 6636 C CA . THR C 1 154 ? 30.370 47.030 -8.413 1.00 18.70 153 THR B CA 1
ATOM 6637 C C . THR C 1 154 ? 29.476 46.836 -9.638 1.00 18.52 153 THR B C 1
ATOM 6638 O O . THR C 1 154 ? 29.219 45.708 -10.050 1.00 17.67 153 THR B O 1
ATOM 6642 N N . LEU C 1 155 ? 29.000 47.944 -10.216 1.00 18.63 154 LEU B N 1
ATOM 6643 C CA . LEU C 1 155 ? 28.061 47.851 -11.324 1.00 18.74 154 LEU B CA 1
ATOM 6644 C C . LEU C 1 155 ? 28.726 47.255 -12.566 1.00 18.77 154 LEU B C 1
ATOM 6645 O O . LEU C 1 155 ? 28.071 46.567 -13.352 1.00 18.68 154 LEU B O 1
ATOM 6650 N N . GLU C 1 156 ? 30.037 47.479 -12.722 1.00 18.92 155 GLU B N 1
ATOM 6651 C CA . GLU C 1 156 ? 30.757 46.889 -13.840 1.00 19.44 155 GLU B CA 1
ATOM 6652 C C . GLU C 1 156 ? 30.650 45.363 -13.800 1.00 20.23 155 GLU B C 1
ATOM 6653 O O . GLU C 1 156 ? 30.569 44.726 -14.848 1.00 20.51 155 GLU B O 1
ATOM 6659 N N . SER C 1 157 ? 30.640 44.781 -12.592 1.00 21.01 156 SER B N 1
ATOM 6660 C CA . SER C 1 157 ? 30.576 43.331 -12.465 1.00 22.49 156 SER B CA 1
ATOM 6661 C C . SER C 1 157 ? 29.175 42.802 -12.784 1.00 23.01 156 SER B C 1
ATOM 6662 O O . SER C 1 157 ? 28.997 41.599 -12.949 1.00 24.11 156 SER B O 1
ATOM 6665 N N . PHE C 1 158 ? 28.193 43.707 -12.905 1.00 22.75 157 PHE B N 1
ATOM 6666 C CA . PHE C 1 158 ? 26.814 43.335 -13.192 1.00 22.84 157 PHE B CA 1
ATOM 6667 C C . PHE C 1 158 ? 26.536 43.345 -14.697 1.00 23.36 157 PHE B C 1
ATOM 6668 O O . PHE C 1 158 ? 25.453 42.937 -15.122 1.00 22.55 157 PHE B O 1
ATOM 6676 N N . ARG C 1 159 ? 27.521 43.799 -15.488 1.00 23.01 158 ARG B N 1
ATOM 6677 C CA . ARG C 1 159 ? 27.331 44.156 -16.889 1.00 24.02 158 ARG B CA 1
ATOM 6678 C C . ARG C 1 159 ? 26.627 43.046 -17.669 1.00 25.20 158 ARG B C 1
ATOM 6679 O O . ARG C 1 159 ? 25.711 43.320 -18.445 1.00 25.39 158 ARG B O 1
ATOM 6687 N N . GLU C 1 160 ? 27.072 41.799 -17.486 1.00 26.70 159 GLU B N 1
ATOM 6688 C CA . GLU C 1 160 ? 26.578 40.717 -18.324 1.00 30.67 159 GLU B CA 1
ATOM 6689 C C . GLU C 1 160 ? 25.442 39.965 -17.632 1.00 30.18 159 GLU B C 1
ATOM 6690 O O . GLU C 1 160 ? 25.032 38.905 -18.099 1.00 30.76 159 GLU B O 1
ATOM 6696 N N . ASN C 1 161 ? 24.911 40.545 -16.548 1.00 30.08 160 ASN B N 1
ATOM 6697 C CA . ASN C 1 161 ? 23.952 39.853 -15.701 1.00 29.43 160 ASN B CA 1
ATOM 6698 C C . ASN C 1 161 ? 22.758 40.750 -15.377 1.00 28.50 160 ASN B C 1
ATOM 6699 O O . ASN C 1 161 ? 22.125 40.578 -14.336 1.00 28.52 160 ASN B O 1
ATOM 6704 N N . LEU C 1 162 ? 22.443 41.689 -16.279 1.00 27.82 161 LEU B N 1
ATOM 6705 C CA . LEU C 1 162 ? 21.427 42.700 -16.024 1.00 28.27 161 LEU B CA 1
ATOM 6706 C C . LEU C 1 162 ? 20.021 42.099 -16.096 1.00 28.04 161 LEU B C 1
ATOM 6707 O O . LEU C 1 162 ? 19.087 42.679 -15.552 1.00 29.01 161 LEU B O 1
ATOM 6712 N N . ASN C 1 163 ? 19.872 40.938 -16.749 1.00 27.79 162 ASN B N 1
ATOM 6713 C CA . ASN C 1 163 ? 18.582 40.266 -16.817 1.00 28.05 162 ASN B CA 1
ATOM 6714 C C . ASN C 1 163 ? 18.523 39.102 -15.826 1.00 26.13 162 ASN B C 1
ATOM 6715 O O . ASN C 1 163 ? 17.582 38.312 -15.845 1.00 24.91 162 ASN B O 1
ATOM 6720 N N . ASP C 1 164 ? 19.544 38.990 -14.972 1.00 24.11 163 ASP B N 1
ATOM 6721 C CA . ASP C 1 164 ? 19.632 37.883 -14.036 1.00 22.68 163 ASP B CA 1
ATOM 6722 C C . ASP C 1 164 ? 18.979 38.306 -12.724 1.00 22.17 163 ASP B C 1
ATOM 6723 O O . ASP C 1 164 ? 19.449 39.239 -12.075 1.00 21.67 163 ASP B O 1
ATOM 6728 N N . PRO C 1 165 ? 17.891 37.628 -12.282 1.00 22.16 164 PRO B N 1
ATOM 6729 C CA . PRO C 1 165 ? 17.165 38.040 -11.077 1.00 21.84 164 PRO B CA 1
ATOM 6730 C C . PRO C 1 165 ? 17.964 37.902 -9.779 1.00 21.89 164 PRO B C 1
ATOM 6731 O O . PRO C 1 165 ? 17.550 38.409 -8.740 1.00 22.77 164 PRO B O 1
ATOM 6735 N N . ARG C 1 166 ? 19.109 37.214 -9.842 1.00 21.28 165 ARG B N 1
ATOM 6736 C CA . ARG C 1 166 ? 19.967 37.063 -8.676 1.00 21.57 165 ARG B CA 1
ATOM 6737 C C . ARG C 1 166 ? 20.756 38.352 -8.436 1.00 21.50 165 ARG B C 1
ATOM 6738 O O . ARG C 1 166 ? 21.222 38.600 -7.325 1.00 21.53 165 ARG B O 1
ATOM 6746 N N . PHE C 1 167 ? 20.897 39.171 -9.484 1.00 21.30 166 PHE B N 1
ATOM 6747 C CA . PHE C 1 167 ? 21.652 40.411 -9.389 1.00 21.19 166 PHE B CA 1
ATOM 6748 C C . PHE C 1 167 ? 20.716 41.540 -8.957 1.00 20.98 166 PHE B C 1
ATOM 6749 O O . PHE C 1 167 ? 20.414 42.447 -9.732 1.00 21.58 166 PHE B O 1
ATOM 6757 N N . ASP C 1 168 ? 20.259 41.458 -7.702 1.00 21.05 167 ASP B N 1
ATOM 6758 C CA . ASP C 1 168 ? 19.266 42.378 -7.168 1.00 20.69 167 ASP B CA 1
ATOM 6759 C C . ASP C 1 168 ? 19.958 43.448 -6.324 1.00 19.85 167 ASP B C 1
ATOM 6760 O O . ASP C 1 168 ? 21.186 43.478 -6.238 1.00 18.33 167 ASP B O 1
ATOM 6765 N N . TYR C 1 169 ? 19.150 44.311 -5.690 1.00 19.80 168 TYR B N 1
ATOM 6766 C CA . TYR C 1 169 ? 19.676 45.403 -4.884 1.00 20.31 168 TYR B CA 1
ATOM 6767 C C . TYR C 1 169 ? 20.480 44.852 -3.703 1.00 20.39 168 TYR B C 1
ATOM 6768 O O . TYR C 1 169 ? 21.486 45.439 -3.311 1.00 20.36 168 TYR B O 1
ATOM 6777 N N . ASN C 1 170 ? 20.034 43.714 -3.155 1.00 19.97 169 ASN B N 1
ATOM 6778 C CA . ASN C 1 170 ? 20.707 43.081 -2.030 1.00 20.19 169 ASN B CA 1
ATOM 6779 C C . ASN C 1 170 ? 22.143 42.721 -2.409 1.00 20.21 169 ASN B C 1
ATOM 6780 O O . ASN C 1 170 ? 23.065 42.997 -1.642 1.00 19.86 169 ASN B O 1
ATOM 6785 N N . LYS C 1 171 ? 22.325 42.101 -3.584 1.00 20.00 170 LYS B N 1
ATOM 6786 C CA . LYS C 1 171 ? 23.662 41.751 -4.048 1.00 20.35 170 LYS B CA 1
ATOM 6787 C C . LYS C 1 171 ? 24.491 43.023 -4.234 1.00 19.31 170 LYS B C 1
ATOM 6788 O O . LYS C 1 171 ? 25.656 43.071 -3.837 1.00 18.85 170 LYS B O 1
ATOM 6794 N N . PHE C 1 172 ? 23.873 44.053 -4.824 1.00 18.04 171 PHE B N 1
ATOM 6795 C CA . PHE C 1 172 ? 24.554 45.314 -5.070 1.00 18.11 171 PHE B CA 1
ATOM 6796 C C . PHE C 1 172 ? 25.151 45.874 -3.775 1.00 17.66 171 PHE B C 1
ATOM 6797 O O . PHE C 1 172 ? 26.345 46.161 -3.712 1.00 17.78 171 PHE B O 1
ATOM 6805 N N . PHE C 1 173 ? 24.314 46.035 -2.743 1.00 17.76 172 PHE B N 1
ATOM 6806 C CA . PHE C 1 173 ? 24.752 46.691 -1.519 1.00 18.69 172 PHE B CA 1
ATOM 6807 C C . PHE C 1 173 ? 25.811 45.859 -0.798 1.00 19.23 172 PHE B C 1
ATOM 6808 O O . PHE C 1 173 ? 26.743 46.417 -0.216 1.00 18.22 172 PHE B O 1
ATOM 6816 N N . ARG C 1 174 ? 25.668 44.530 -0.881 1.00 20.07 173 ARG B N 1
ATOM 6817 C CA . ARG C 1 174 ? 26.591 43.596 -0.258 1.00 22.24 173 ARG B CA 1
ATOM 6818 C C . ARG C 1 174 ? 27.961 43.692 -0.933 1.00 21.72 173 ARG B C 1
ATOM 6819 O O . ARG C 1 174 ? 28.976 43.844 -0.256 1.00 20.60 173 ARG B O 1
ATOM 6827 N N . LYS C 1 175 ? 27.980 43.633 -2.273 1.00 22.20 174 LYS B N 1
ATOM 6828 C CA . LYS C 1 175 ? 29.218 43.680 -3.038 1.00 22.71 174 LYS B CA 1
ATOM 6829 C C . LYS C 1 175 ? 29.902 45.034 -2.849 1.00 21.58 174 LYS B C 1
ATOM 6830 O O . LYS C 1 175 ? 31.113 45.097 -2.657 1.00 21.18 174 LYS B O 1
ATOM 6836 N N . ARG C 1 176 ? 29.112 46.110 -2.883 1.00 20.79 175 ARG B N 1
ATOM 6837 C CA . ARG C 1 176 ? 29.637 47.457 -2.724 1.00 21.52 175 ARG B CA 1
ATOM 6838 C C . ARG C 1 176 ? 30.366 47.607 -1.384 1.00 21.19 175 ARG B C 1
ATOM 6839 O O . ARG C 1 176 ? 31.426 48.229 -1.322 1.00 20.76 175 ARG B O 1
ATOM 6847 N N . MET C 1 177 ? 29.795 47.031 -0.319 1.00 21.05 176 MET B N 1
ATOM 6848 C CA . MET C 1 177 ? 30.336 47.216 1.019 1.00 21.34 176 MET B CA 1
ATOM 6849 C C . MET C 1 177 ? 31.677 46.500 1.181 1.00 21.93 176 MET B C 1
ATOM 6850 O O . MET C 1 177 ? 32.528 46.963 1.941 1.00 21.74 176 MET B O 1
ATOM 6855 N N . GLU C 1 178 ? 31.861 45.380 0.468 1.00 22.19 177 GLU B N 1
ATOM 6856 C CA . GLU C 1 178 ? 33.125 44.661 0.499 1.00 23.27 177 GLU B CA 1
ATOM 6857 C C . GLU C 1 178 ? 34.255 45.620 0.124 1.00 22.85 177 GLU B C 1
ATOM 6858 O O . GLU C 1 178 ? 35.327 45.579 0.727 1.00 22.30 177 GLU B O 1
ATOM 6864 N N . ILE C 1 179 ? 33.996 46.476 -0.874 1.00 21.11 178 ILE B N 1
ATOM 6865 C CA . ILE C 1 179 ? 34.987 47.422 -1.362 1.00 20.24 178 ILE B CA 1
ATOM 6866 C C . ILE C 1 179 ? 35.122 48.570 -0.362 1.00 19.60 178 ILE B C 1
ATOM 6867 O O . ILE C 1 179 ? 36.235 48.919 0.026 1.00 18.87 178 ILE B O 1
ATOM 6872 N N . ILE C 1 180 ? 33.987 49.137 0.067 1.00 18.74 179 ILE B N 1
ATOM 6873 C CA . ILE C 1 180 ? 34.009 50.268 0.986 1.00 19.19 179 ILE B CA 1
ATOM 6874 C C . ILE C 1 180 ? 34.785 49.897 2.253 1.00 19.30 179 ILE B C 1
ATOM 6875 O O . ILE C 1 180 ? 35.657 50.650 2.688 1.00 19.16 179 ILE B O 1
ATOM 6880 N N . TYR C 1 181 ? 34.471 48.728 2.827 1.00 19.87 180 TYR B N 1
ATOM 6881 C CA . TYR C 1 181 ? 35.099 48.304 4.070 1.00 21.22 180 TYR B CA 1
ATOM 6882 C C . TYR C 1 181 ? 36.613 48.171 3.901 1.00 21.84 180 TYR B C 1
ATOM 6883 O O . TYR C 1 181 ? 37.366 48.569 4.787 1.00 21.97 180 TYR B O 1
ATOM 6892 N N . ASP C 1 182 ? 37.045 47.602 2.770 1.00 23.36 181 ASP B N 1
ATOM 6893 C CA . ASP C 1 182 ? 38.462 47.405 2.502 1.00 25.94 181 ASP B CA 1
ATOM 6894 C C . ASP C 1 182 ? 39.181 48.752 2.432 1.00 24.69 181 ASP B C 1
ATOM 6895 O O . ASP C 1 182 ? 40.303 48.870 2.914 1.00 24.18 181 ASP B O 1
ATOM 6900 N N . LYS C 1 183 ? 38.521 49.764 1.854 1.00 24.09 182 LYS B N 1
ATOM 6901 C CA . LYS C 1 183 ? 39.094 51.098 1.734 1.00 24.39 182 LYS B CA 1
ATOM 6902 C C . LYS C 1 183 ? 39.144 51.775 3.101 1.00 23.91 182 LYS B C 1
ATOM 6903 O O . LYS C 1 183 ? 40.123 52.446 3.420 1.00 23.27 182 LYS B O 1
ATOM 6909 N N . GLN C 1 184 ? 38.076 51.604 3.893 1.00 22.49 183 GLN B N 1
ATOM 6910 C CA . GLN C 1 184 ? 38.023 52.150 5.242 1.00 22.43 183 GLN B CA 1
ATOM 6911 C C . GLN C 1 184 ? 39.192 51.610 6.064 1.00 22.50 183 GLN B C 1
ATOM 6912 O O . GLN C 1 184 ? 39.829 52.364 6.797 1.00 22.12 183 GLN B O 1
ATOM 6918 N N . LYS C 1 185 ? 39.464 50.305 5.927 1.00 22.82 184 LYS B N 1
ATOM 6919 C CA . LYS C 1 185 ? 40.569 49.682 6.636 1.00 24.52 184 LYS B CA 1
ATOM 6920 C C . LYS C 1 185 ? 41.890 50.241 6.121 1.00 24.28 184 LYS B C 1
ATOM 6921 O O . LYS C 1 185 ? 42.758 50.597 6.916 1.00 23.93 184 LYS B O 1
ATOM 6927 N N . ASN C 1 186 ? 42.023 50.307 4.792 1.00 24.67 185 ASN B N 1
ATOM 6928 C CA . ASN C 1 186 ? 43.233 50.803 4.158 1.00 25.50 185 ASN B CA 1
ATOM 6929 C C . ASN C 1 186 ? 43.525 52.211 4.668 1.00 24.42 185 ASN B C 1
ATOM 6930 O O . ASN C 1 186 ? 44.657 52.506 5.041 1.00 23.63 185 ASN B O 1
ATOM 6935 N N . PHE C 1 187 ? 42.485 53.055 4.722 1.00 22.95 186 PHE B N 1
ATOM 6936 C CA . PHE C 1 187 ? 42.648 54.439 5.133 1.00 22.42 186 PHE B CA 1
ATOM 6937 C C . PHE C 1 187 ? 43.063 54.533 6.602 1.00 23.04 186 PHE B C 1
ATOM 6938 O O . PHE C 1 187 ? 43.981 55.286 6.927 1.00 22.52 186 PHE B O 1
ATOM 6946 N N . ILE C 1 188 ? 42.379 53.794 7.487 1.00 22.61 187 ILE B N 1
ATOM 6947 C CA . ILE C 1 188 ? 42.628 53.946 8.914 1.00 23.72 187 ILE B CA 1
ATOM 6948 C C . ILE C 1 188 ? 44.015 53.415 9.273 1.00 24.21 187 ILE B C 1
ATOM 6949 O O . ILE C 1 188 ? 44.672 53.953 10.162 1.00 24.48 187 ILE B O 1
ATOM 6954 N N . ASN C 1 189 ? 44.456 52.365 8.573 1.00 24.73 188 ASN B N 1
ATOM 6955 C CA . ASN C 1 189 ? 45.786 51.820 8.796 1.00 25.04 188 ASN B CA 1
ATOM 6956 C C . ASN C 1 189 ? 46.831 52.843 8.356 1.00 25.59 188 ASN B C 1
ATOM 6957 O O . ASN C 1 189 ? 47.872 52.981 8.995 1.00 26.68 188 ASN B O 1
ATOM 6962 N N . TYR C 1 190 ? 46.528 53.564 7.270 1.00 24.50 189 TYR B N 1
ATOM 6963 C CA . TYR C 1 190 ? 47.400 54.608 6.755 1.00 25.16 189 TYR B CA 1
ATOM 6964 C C . TYR C 1 190 ? 47.425 55.785 7.726 1.00 25.82 189 TYR B C 1
ATOM 6965 O O . TYR C 1 190 ? 48.493 56.322 8.013 1.00 25.33 189 TYR B O 1
ATOM 6974 N N . TYR C 1 191 ? 46.244 56.168 8.230 1.00 25.59 190 TYR B N 1
ATOM 6975 C CA . TYR C 1 191 ? 46.106 57.262 9.178 1.00 25.93 190 TYR B CA 1
ATOM 6976 C C . TYR C 1 191 ? 46.969 57.002 10.412 1.00 26.72 190 TYR B C 1
ATOM 6977 O O . TYR C 1 191 ? 47.690 57.892 10.857 1.00 25.46 190 TYR B O 1
ATOM 6986 N N . LYS C 1 192 ? 46.895 55.775 10.944 1.00 27.98 191 LYS B N 1
ATOM 6987 C CA . LYS C 1 192 ? 47.588 55.412 12.171 1.00 30.71 191 LYS B CA 1
ATOM 6988 C C . LYS C 1 192 ? 49.102 55.386 11.947 1.00 31.53 191 LYS B C 1
ATOM 6989 O O . LYS C 1 192 ? 49.859 55.820 12.814 1.00 31.55 191 LYS B O 1
ATOM 6995 N N . ALA C 1 193 ? 49.529 54.885 10.781 1.00 31.05 192 ALA B N 1
ATOM 6996 C CA . ALA C 1 193 ? 50.944 54.805 10.448 1.00 32.62 192 ALA B CA 1
ATOM 6997 C C . ALA C 1 193 ? 51.524 56.211 10.290 1.00 34.11 192 ALA B C 1
ATOM 6998 O O . ALA C 1 193 ? 52.642 56.474 10.731 1.00 34.32 192 ALA B O 1
ATOM 7000 N N . GLN C 1 194 ? 50.742 57.107 9.670 1.00 33.27 193 GLN B N 1
ATOM 7001 C CA . GLN C 1 194 ? 51.154 58.481 9.428 1.00 33.70 193 GLN B CA 1
ATOM 7002 C C . GLN C 1 194 ? 51.285 59.236 10.751 1.00 35.37 193 GLN B C 1
ATOM 7003 O O . GLN C 1 194 ? 52.215 60.020 10.928 1.00 35.15 193 GLN B O 1
ATOM 7009 N N . ARG C 1 195 ? 50.346 58.988 11.673 1.00 37.05 194 ARG B N 1
ATOM 7010 C CA . ARG C 1 195 ? 50.323 59.647 12.970 1.00 40.00 194 ARG B CA 1
ATOM 7011 C C . ARG C 1 195 ? 51.522 59.218 13.812 1.00 40.76 194 ARG B C 1
ATOM 7012 O O . ARG C 1 195 ? 52.085 60.028 14.539 1.00 40.67 194 ARG B O 1
ATOM 7020 N N . GLU C 1 196 ? 51.885 57.936 13.712 1.00 42.54 195 GLU B N 1
ATOM 7021 C CA . GLU C 1 196 ? 53.032 57.367 14.403 1.00 45.70 195 GLU B CA 1
ATOM 7022 C C . GLU C 1 196 ? 54.316 58.030 13.904 1.00 45.92 195 GLU B C 1
ATOM 7023 O O . GLU C 1 196 ? 55.195 58.348 14.701 1.00 48.35 195 GLU B O 1
ATOM 7029 N N . GLU C 1 197 ? 54.402 58.245 12.586 1.00 44.81 196 GLU B N 1
ATOM 7030 C CA . GLU C 1 197 ? 55.598 58.777 11.952 1.00 44.69 196 GLU B CA 1
ATOM 7031 C C . GLU C 1 197 ? 55.731 60.274 12.234 1.00 43.76 196 GLU B C 1
ATOM 7032 O O . GLU C 1 197 ? 56.821 60.752 12.540 1.00 42.02 196 GLU B O 1
ATOM 7038 N N . ASN C 1 198 ? 54.617 61.008 12.115 1.00 41.51 197 ASN B N 1
ATOM 7039 C CA . ASN C 1 198 ? 54.615 62.453 12.290 1.00 39.72 197 ASN B CA 1
ATOM 7040 C C . ASN C 1 198 ? 53.366 62.869 13.066 1.00 39.76 197 ASN B C 1
ATOM 7041 O O . ASN C 1 198 ? 52.315 63.105 12.472 1.00 38.51 197 ASN B O 1
ATOM 7046 N N . PRO C 1 199 ? 53.444 62.970 14.415 1.00 39.84 198 PRO B N 1
ATOM 7047 C CA . PRO C 1 199 ? 52.285 63.319 15.244 1.00 39.69 198 PRO B CA 1
ATOM 7048 C C . PRO C 1 199 ? 51.713 64.722 15.042 1.00 39.60 198 PRO B C 1
ATOM 7049 O O . PRO C 1 199 ? 50.678 65.054 15.613 1.00 41.11 198 PRO B O 1
ATOM 7053 N N . GLU C 1 200 ? 52.383 65.536 14.218 1.00 40.13 199 GLU B N 1
ATOM 7054 C CA . GLU C 1 200 ? 51.933 66.893 13.947 1.00 40.18 199 GLU B CA 1
ATOM 7055 C C . GLU C 1 200 ? 50.877 66.907 12.841 1.00 36.84 199 GLU B C 1
ATOM 7056 O O . GLU C 1 200 ? 50.224 67.927 12.630 1.00 36.05 199 GLU B O 1
ATOM 7062 N N . LEU C 1 201 ? 50.719 65.781 12.132 1.00 32.43 200 LEU B N 1
ATOM 7063 C CA . LEU C 1 201 ? 49.788 65.709 11.014 1.00 30.48 200 LEU B CA 1
ATOM 7064 C C . LEU C 1 201 ? 48.349 65.744 11.526 1.00 28.37 200 LEU B C 1
ATOM 7065 O O . LEU C 1 201 ? 48.002 65.054 12.480 1.00 29.31 200 LEU B O 1
ATOM 7070 N N . ILE C 1 202 ? 47.523 66.579 10.892 1.00 26.11 201 ILE B N 1
ATOM 7071 C CA . ILE C 1 202 ? 46.103 66.638 11.201 1.00 24.86 201 ILE B CA 1
ATOM 7072 C C . ILE C 1 202 ? 45.350 65.773 10.190 1.00 24.48 201 ILE B C 1
ATOM 7073 O O . ILE C 1 202 ? 45.919 65.342 9.190 1.00 24.39 201 ILE B O 1
ATOM 7078 N N . ILE C 1 203 ? 44.061 65.537 10.462 1.00 23.03 202 ILE B N 1
ATOM 7079 C CA . ILE C 1 203 ? 43.214 64.675 9.651 1.00 22.28 202 ILE B CA 1
ATOM 7080 C C . ILE C 1 203 ? 43.308 65.072 8.177 1.00 21.68 202 ILE B C 1
ATOM 7081 O O . ILE C 1 203 ? 43.527 64.215 7.329 1.00 21.80 202 ILE B O 1
ATOM 7086 N N . ASP C 1 204 ? 43.153 66.369 7.877 1.00 22.01 203 ASP B N 1
ATOM 7087 C CA . ASP C 1 204 ? 43.073 66.829 6.497 1.00 22.62 203 ASP B CA 1
ATOM 7088 C C . ASP C 1 204 ? 44.393 66.611 5.754 1.00 23.02 203 ASP B C 1
ATOM 7089 O O . ASP C 1 204 ? 44.378 66.403 4.542 1.00 22.71 203 ASP B O 1
ATOM 7094 N N . ASP C 1 205 ? 45.522 66.667 6.476 1.00 23.19 204 ASP B N 1
ATOM 7095 C CA . ASP C 1 205 ? 46.831 66.409 5.888 1.00 24.39 204 ASP B CA 1
ATOM 7096 C C . ASP C 1 205 ? 46.873 64.987 5.338 1.00 23.84 204 ASP B C 1
ATOM 7097 O O . ASP C 1 205 ? 47.356 64.756 4.231 1.00 24.13 204 ASP B O 1
ATOM 7102 N N . ILE C 1 206 ? 46.368 64.044 6.140 1.00 22.93 205 ILE B N 1
ATOM 7103 C CA . ILE C 1 206 ? 46.424 62.625 5.833 1.00 23.00 205 ILE B CA 1
ATOM 7104 C C . ILE C 1 206 ? 45.392 62.294 4.754 1.00 23.06 205 ILE B C 1
ATOM 7105 O O . ILE C 1 206 ? 45.674 61.500 3.859 1.00 23.78 205 ILE B O 1
ATOM 7110 N N . VAL C 1 207 ? 44.217 62.929 4.822 1.00 22.56 206 VAL B N 1
ATOM 7111 C CA . VAL C 1 207 ? 43.159 62.670 3.857 1.00 22.29 206 VAL B CA 1
ATOM 7112 C C . VAL C 1 207 ? 43.609 63.123 2.466 1.00 22.97 206 VAL B C 1
ATOM 7113 O O . VAL C 1 207 ? 43.435 62.394 1.488 1.00 22.38 206 VAL B O 1
ATOM 7117 N N . LYS C 1 208 ? 44.188 64.328 2.378 1.00 23.41 207 LYS B N 1
ATOM 7118 C CA . LYS C 1 208 ? 44.511 64.897 1.079 1.00 24.61 207 LYS B CA 1
ATOM 7119 C C . LYS C 1 208 ? 45.618 64.093 0.393 1.00 24.88 207 LYS B C 1
ATOM 7120 O O . LYS C 1 208 ? 45.566 63.896 -0.821 1.00 25.46 207 LYS B O 1
ATOM 7126 N N . THR C 1 209 ? 46.601 63.614 1.165 1.00 25.54 208 THR B N 1
ATOM 7127 C CA . THR C 1 209 ? 47.646 62.800 0.563 1.00 26.85 208 THR B CA 1
ATOM 7128 C C . THR C 1 209 ? 47.076 61.435 0.182 1.00 26.48 208 THR B C 1
ATOM 7129 O O . THR C 1 209 ? 47.433 60.890 -0.858 1.00 26.38 208 THR B O 1
ATOM 7133 N N . TYR C 1 210 ? 46.176 60.902 1.018 1.00 25.58 209 TYR B N 1
ATOM 7134 C CA . TYR C 1 210 ? 45.515 59.644 0.707 1.00 25.07 209 TYR B CA 1
ATOM 7135 C C . TYR C 1 210 ? 44.739 59.766 -0.603 1.00 24.69 209 TYR B C 1
ATOM 7136 O O . TYR C 1 210 ? 44.802 58.870 -1.440 1.00 24.35 209 TYR B O 1
ATOM 7145 N N . LEU C 1 211 ? 44.018 60.883 -0.776 1.00 24.58 210 LEU B N 1
ATOM 7146 C CA . LEU C 1 211 ? 43.187 61.084 -1.952 1.00 24.62 210 LEU B CA 1
ATOM 7147 C C . LEU C 1 211 ? 44.055 61.252 -3.199 1.00 25.87 210 LEU B C 1
ATOM 7148 O O . LEU C 1 211 ? 43.668 60.823 -4.284 1.00 24.87 210 LEU B O 1
ATOM 7153 N N . SER C 1 212 ? 45.226 61.877 -3.026 1.00 26.59 211 SER B N 1
ATOM 7154 C CA . SER C 1 212 ? 46.170 62.089 -4.112 1.00 28.39 211 SER B CA 1
ATOM 7155 C C . SER C 1 212 ? 46.780 60.762 -4.561 1.00 28.53 211 SER B C 1
ATOM 7156 O O . SER C 1 212 ? 46.858 60.490 -5.758 1.00 28.30 211 SER B O 1
ATOM 7159 N N . ASN C 1 213 ? 47.192 59.941 -3.587 1.00 29.32 212 ASN B N 1
ATOM 7160 C CA . ASN C 1 213 ? 47.864 58.675 -3.843 1.00 30.49 212 ASN B CA 1
ATOM 7161 C C . ASN C 1 213 ? 46.890 57.637 -4.400 1.00 30.94 212 ASN B C 1
ATOM 7162 O O . ASN C 1 213 ? 47.270 56.833 -5.250 1.00 31.67 212 ASN B O 1
ATOM 7167 N N . GLU C 1 214 ? 45.648 57.640 -3.899 1.00 30.42 213 GLU B N 1
ATOM 7168 C CA . GLU C 1 214 ? 44.730 56.539 -4.151 1.00 30.34 213 GLU B CA 1
ATOM 7169 C C . GLU C 1 214 ? 43.775 56.851 -5.300 1.00 29.22 213 GLU B C 1
ATOM 7170 O O . GLU C 1 214 ? 43.387 55.936 -6.020 1.00 29.18 213 GLU B O 1
ATOM 7176 N N . TYR C 1 215 ? 43.386 58.125 -5.458 1.00 28.43 214 TYR B N 1
ATOM 7177 C CA . TYR C 1 215 ? 42.356 58.487 -6.424 1.00 28.36 214 TYR B CA 1
ATOM 7178 C C . TYR C 1 215 ? 42.800 59.644 -7.316 1.00 29.05 214 TYR B C 1
ATOM 7179 O O . TYR C 1 215 ? 41.962 60.294 -7.935 1.00 29.55 214 TYR B O 1
ATOM 7188 N N . SER C 1 216 ? 44.115 59.894 -7.361 1.00 30.45 215 SER B N 1
ATOM 7189 C CA . SER C 1 216 ? 44.734 60.844 -8.275 1.00 32.25 215 SER B CA 1
ATOM 7190 C C . SER C 1 216 ? 44.164 62.258 -8.137 1.00 32.85 215 SER B C 1
ATOM 7191 O O . SER C 1 216 ? 44.175 63.014 -9.104 1.00 33.49 215 SER B O 1
ATOM 7194 N N . LYS C 1 217 ? 43.693 62.626 -6.939 1.00 33.13 216 LYS B N 1
ATOM 7195 C CA . LYS C 1 217 ? 43.188 63.972 -6.701 1.00 34.14 216 LYS B CA 1
ATOM 7196 C C . LYS C 1 217 ? 44.358 64.946 -6.587 1.00 34.13 216 LYS B C 1
ATOM 7197 O O . LYS C 1 217 ? 45.450 64.563 -6.176 1.00 34.78 216 LYS B O 1
ATOM 7203 N N . GLU C 1 218 ? 44.111 66.208 -6.955 1.00 34.67 217 GLU B N 1
ATOM 7204 C CA . GLU C 1 218 ? 45.122 67.254 -6.916 1.00 35.83 217 GLU B CA 1
ATOM 7205 C C . GLU C 1 218 ? 45.109 67.931 -5.547 1.00 34.69 217 GLU B C 1
ATOM 7206 O O . GLU C 1 218 ? 44.094 68.493 -5.133 1.00 32.34 217 GLU B O 1
ATOM 7212 N N . ILE C 1 219 ? 46.258 67.885 -4.861 1.00 32.87 218 ILE B N 1
ATOM 7213 C CA . ILE C 1 219 ? 46.382 68.455 -3.530 1.00 33.30 218 ILE B CA 1
ATOM 7214 C C . ILE C 1 219 ? 46.086 69.954 -3.580 1.00 33.53 218 ILE B C 1
ATOM 7215 O O . ILE C 1 219 ? 45.467 70.483 -2.663 1.00 32.65 218 ILE B O 1
ATOM 7220 N N . ASP C 1 220 ? 46.474 70.610 -4.681 1.00 34.49 219 ASP B N 1
ATOM 7221 C CA . ASP C 1 220 ? 46.251 72.036 -4.878 1.00 35.66 219 ASP B CA 1
ATOM 7222 C C . ASP C 1 220 ? 44.759 72.366 -4.816 1.00 34.37 219 ASP B C 1
ATOM 7223 O O . ASP C 1 220 ? 44.372 73.370 -4.219 1.00 32.80 219 ASP B O 1
ATOM 7228 N N . GLU C 1 221 ? 43.932 71.520 -5.442 1.00 33.47 220 GLU B N 1
ATOM 7229 C CA . GLU C 1 221 ? 42.495 71.747 -5.491 1.00 33.52 220 GLU B CA 1
ATOM 7230 C C . GLU C 1 221 ? 41.873 71.496 -4.116 1.00 31.38 220 GLU B C 1
ATOM 7231 O O . GLU C 1 221 ? 40.932 72.187 -3.727 1.00 32.09 220 GLU B O 1
ATOM 7237 N N . LEU C 1 222 ? 42.407 70.507 -3.389 1.00 28.23 221 LEU B N 1
ATOM 7238 C CA . LEU C 1 222 ? 41.900 70.165 -2.069 1.00 27.43 221 LEU B CA 1
ATOM 7239 C C . LEU C 1 222 ? 42.266 71.270 -1.077 1.00 27.07 221 LEU B C 1
ATOM 7240 O O . LEU C 1 222 ? 41.473 71.596 -0.196 1.00 25.49 221 LEU B O 1
ATOM 7245 N N . ASN C 1 223 ? 43.459 71.853 -1.251 1.00 27.16 222 ASN B N 1
ATOM 7246 C CA . ASN C 1 223 ? 43.930 72.942 -0.408 1.00 28.61 222 ASN B CA 1
ATOM 7247 C C . ASN C 1 223 ? 43.005 74.147 -0.561 1.00 28.96 222 ASN B C 1
ATOM 7248 O O . ASN C 1 223 ? 42.642 74.778 0.430 1.00 28.64 222 ASN B O 1
ATOM 7253 N N . THR C 1 224 ? 42.625 74.437 -1.811 1.00 29.44 223 THR B N 1
ATOM 7254 C CA . THR C 1 224 ? 41.721 75.528 -2.146 1.00 30.52 223 THR B CA 1
ATOM 7255 C C . THR C 1 224 ? 40.367 75.310 -1.473 1.00 29.96 223 THR B C 1
ATOM 7256 O O . THR C 1 224 ? 39.797 76.251 -0.921 1.00 30.61 223 THR B O 1
ATOM 7260 N N . TYR C 1 225 ? 39.875 74.062 -1.517 1.00 29.19 224 TYR B N 1
ATOM 7261 C CA . TYR C 1 225 ? 38.597 73.703 -0.918 1.00 28.38 224 TYR B CA 1
ATOM 7262 C C . TYR C 1 225 ? 38.642 73.908 0.598 1.00 27.26 224 TYR B C 1
ATOM 7263 O O . TYR C 1 225 ? 37.695 74.446 1.170 1.00 26.91 224 TYR B O 1
ATOM 7272 N N . ILE C 1 226 ? 39.742 73.480 1.236 1.00 26.41 225 ILE B N 1
ATOM 7273 C CA . ILE C 1 226 ? 39.921 73.642 2.672 1.00 27.33 225 ILE B CA 1
ATOM 7274 C C . ILE C 1 226 ? 39.831 75.129 3.015 1.00 29.65 225 ILE B C 1
ATOM 7275 O O . ILE C 1 226 ? 39.057 75.513 3.893 1.00 30.10 225 ILE B O 1
ATOM 7280 N N . GLU C 1 227 ? 40.608 75.953 2.295 1.00 30.75 226 GLU B N 1
ATOM 7281 C CA . GLU C 1 227 ? 40.669 77.383 2.553 1.00 32.75 226 GLU B CA 1
ATOM 7282 C C . GLU C 1 227 ? 39.282 77.999 2.408 1.00 30.99 226 GLU B C 1
ATOM 7283 O O . GLU C 1 227 ? 38.871 78.790 3.250 1.00 30.50 226 GLU B O 1
ATOM 7289 N N . GLU C 1 228 ? 38.580 77.632 1.333 1.00 30.55 227 GLU B N 1
ATOM 7290 C CA . GLU C 1 228 ? 37.264 78.183 1.058 1.00 30.94 227 GLU B CA 1
ATOM 7291 C C . GLU C 1 228 ? 36.283 77.759 2.148 1.00 29.53 227 GLU B C 1
ATOM 7292 O O . GLU C 1 228 ? 35.456 78.562 2.574 1.00 29.74 227 GLU B O 1
ATOM 7298 N N . SER C 1 229 ? 36.401 76.503 2.599 1.00 27.37 228 SER B N 1
ATOM 7299 C CA . SER C 1 229 ? 35.523 75.957 3.624 1.00 26.77 228 SER B CA 1
ATOM 7300 C C . SER C 1 229 ? 35.732 76.686 4.951 1.00 25.92 228 SER B C 1
ATOM 7301 O O . SER C 1 229 ? 34.762 77.047 5.619 1.00 24.83 228 SER B O 1
ATOM 7304 N N . LEU C 1 230 ? 37.008 76.895 5.312 1.00 25.42 229 LEU B N 1
ATOM 7305 C CA . LEU C 1 230 ? 37.391 77.541 6.560 1.00 25.79 229 LEU B CA 1
ATOM 7306 C C . LEU C 1 230 ? 36.899 78.985 6.570 1.00 26.34 229 LEU B C 1
ATOM 7307 O O . LEU C 1 230 ? 36.320 79.429 7.557 1.00 25.58 229 LEU B O 1
ATOM 7312 N N . ASN C 1 231 ? 37.114 79.696 5.455 1.00 26.36 230 ASN B N 1
ATOM 7313 C CA . ASN C 1 231 ? 36.747 81.099 5.352 1.00 27.47 230 ASN B CA 1
ATOM 7314 C C . ASN C 1 231 ? 35.237 81.255 5.489 1.00 27.55 230 ASN B C 1
ATOM 7315 O O . ASN C 1 231 ? 34.770 82.150 6.187 1.00 28.83 230 ASN B O 1
ATOM 7320 N N . LYS C 1 232 ? 34.486 80.364 4.835 1.00 26.78 231 LYS B N 1
ATOM 7321 C CA . LYS C 1 232 ? 33.038 80.462 4.797 1.00 26.80 231 LYS B CA 1
ATOM 7322 C C . LYS C 1 232 ? 32.442 80.271 6.193 1.00 26.71 231 LYS B C 1
ATOM 7323 O O . LYS C 1 232 ? 31.490 80.958 6.553 1.00 26.91 231 LYS B O 1
ATOM 7329 N N . ILE C 1 233 ? 33.006 79.343 6.976 1.00 26.74 232 ILE B N 1
ATOM 7330 C CA . ILE C 1 233 ? 32.442 79.031 8.280 1.00 26.28 232 ILE B CA 1
ATOM 7331 C C . ILE C 1 233 ? 32.849 80.081 9.317 1.00 25.97 232 ILE B C 1
ATOM 7332 O O . ILE C 1 233 ? 32.021 80.481 10.137 1.00 24.94 232 ILE B O 1
ATOM 7337 N N . THR C 1 234 ? 34.109 80.536 9.268 1.00 26.68 233 THR B N 1
ATOM 7338 C CA . THR C 1 234 ? 34.609 81.506 10.233 1.00 27.33 233 THR B CA 1
ATOM 7339 C C . THR C 1 234 ? 33.895 82.846 10.061 1.00 27.17 233 THR B C 1
ATOM 7340 O O . THR C 1 234 ? 33.796 83.616 11.011 1.00 28.33 233 THR B O 1
ATOM 7344 N N . GLN C 1 235 ? 33.381 83.104 8.852 1.00 27.12 234 GLN B N 1
ATOM 7345 C CA . GLN C 1 235 ? 32.679 84.345 8.563 1.00 27.47 234 GLN B CA 1
ATOM 7346 C C . GLN C 1 235 ? 31.204 84.231 8.948 1.00 27.86 234 GLN B C 1
ATOM 7347 O O . GLN C 1 235 ? 30.468 85.213 8.863 1.00 26.61 234 GLN B O 1
ATOM 7353 N N . ASN C 1 236 ? 30.791 83.038 9.398 1.00 27.11 235 ASN B N 1
ATOM 7354 C CA . ASN C 1 236 ? 29.404 82.790 9.762 1.00 27.06 235 ASN B CA 1
ATOM 7355 C C . ASN C 1 236 ? 29.328 82.130 11.137 1.00 26.49 235 ASN B C 1
ATOM 7356 O O . ASN C 1 236 ? 28.705 81.079 11.287 1.00 27.17 235 ASN B O 1
ATOM 7361 N N . SER C 1 237 ? 29.978 82.765 12.124 1.00 25.94 236 SER B N 1
ATOM 7362 C CA . SER C 1 237 ? 29.880 82.431 13.540 1.00 25.15 236 SER B CA 1
ATOM 7363 C C . SER C 1 237 ? 30.509 81.072 13.839 1.00 24.94 236 SER B C 1
ATOM 7364 O O . SER C 1 237 ? 30.115 80.397 14.790 1.00 24.00 236 SER B O 1
ATOM 7367 N N . GLY C 1 238 ? 31.501 80.690 13.030 1.00 25.33 237 GLY B N 1
ATOM 7368 C CA . GLY C 1 238 ? 32.202 79.429 13.208 1.00 25.91 237 GLY B CA 1
ATOM 7369 C C . GLY C 1 238 ? 32.810 79.314 14.603 1.00 27.18 237 GLY B C 1
ATOM 7370 O O . GLY C 1 238 ? 33.336 80.284 15.145 1.00 27.93 237 GLY B O 1
ATOM 7371 N N . ASN C 1 239 ? 32.719 78.107 15.165 1.00 26.63 238 ASN B N 1
ATOM 7372 C CA . ASN C 1 239 ? 33.298 77.777 16.452 1.00 26.51 238 ASN B CA 1
ATOM 7373 C C . ASN C 1 239 ? 34.026 76.444 16.295 1.00 25.51 238 ASN B C 1
ATOM 7374 O O . ASN C 1 239 ? 33.402 75.425 16.009 1.00 24.64 238 ASN B O 1
ATOM 7379 N N . ASP C 1 240 ? 35.354 76.470 16.453 1.00 24.64 239 ASP B N 1
ATOM 7380 C CA . ASP C 1 240 ? 36.185 75.320 16.132 1.00 24.77 239 ASP B CA 1
ATOM 7381 C C . ASP C 1 240 ? 36.193 74.330 17.294 1.00 24.44 239 ASP B C 1
ATOM 7382 O O . ASP C 1 240 ? 36.561 74.678 18.413 1.00 24.79 239 ASP B O 1
ATOM 7387 N N . VAL C 1 241 ? 35.811 73.086 16.987 1.00 24.30 240 VAL B N 1
ATOM 7388 C CA . VAL C 1 241 ? 35.856 71.958 17.908 1.00 24.48 240 VAL B CA 1
ATOM 7389 C C . VAL C 1 241 ? 37.270 71.786 18.466 1.00 23.84 240 VAL B C 1
ATOM 7390 O O . VAL C 1 241 ? 37.434 71.329 19.594 1.00 23.01 240 VAL B O 1
ATOM 7394 N N . ARG C 1 242 ? 38.285 72.149 17.671 1.00 23.97 241 ARG B N 1
ATOM 7395 C CA . ARG C 1 242 ? 39.675 71.928 18.043 1.00 25.22 241 ARG B CA 1
ATOM 7396 C C . ARG C 1 242 ? 40.100 72.904 19.143 1.00 26.74 241 ARG B C 1
ATOM 7397 O O . ARG C 1 242 ? 41.193 72.771 19.692 1.00 27.16 241 ARG B O 1
ATOM 7405 N N . ASN C 1 243 ? 39.225 73.863 19.479 1.00 28.01 242 ASN B N 1
ATOM 7406 C CA . ASN C 1 243 ? 39.468 74.795 20.573 1.00 29.25 242 ASN B CA 1
ATOM 7407 C C . ASN C 1 243 ? 38.524 74.518 21.744 1.00 29.69 242 ASN B C 1
ATOM 7408 O O . ASN C 1 243 ? 38.536 75.257 22.725 1.00 30.63 242 ASN B O 1
ATOM 7413 N N . PHE C 1 244 ? 37.712 73.455 21.635 1.00 29.37 243 PHE B N 1
ATOM 7414 C CA . PHE C 1 244 ? 36.725 73.108 22.648 1.00 28.68 243 PHE B CA 1
ATOM 7415 C C . PHE C 1 244 ? 37.363 72.163 23.667 1.00 28.52 243 PHE B C 1
ATOM 7416 O O . PHE C 1 244 ? 37.200 70.946 23.580 1.00 28.06 243 PHE B O 1
ATOM 7424 N N . GLU C 1 245 ? 38.067 72.746 24.647 1.00 28.81 244 GLU B N 1
ATOM 7425 C CA . GLU C 1 245 ? 38.999 72.019 25.499 1.00 29.88 244 GLU B CA 1
ATOM 7426 C C . GLU C 1 245 ? 38.282 70.969 26.345 1.00 29.64 244 GLU B C 1
ATOM 7427 O O . GLU C 1 245 ? 38.787 69.857 26.505 1.00 28.94 244 GLU B O 1
ATOM 7433 N N . GLU C 1 246 ? 37.118 71.334 26.894 1.00 29.87 245 GLU B N 1
ATOM 7434 C CA . GLU C 1 246 ? 36.363 70.444 27.765 1.00 30.77 245 GLU B CA 1
ATOM 7435 C C . GLU C 1 246 ? 35.932 69.207 26.979 1.00 29.54 245 GLU B C 1
ATOM 7436 O O . GLU C 1 246 ? 35.985 68.094 27.501 1.00 28.04 245 GLU B O 1
ATOM 7442 N N . PHE C 1 247 ? 35.524 69.414 25.719 1.00 27.71 246 PHE B N 1
ATOM 7443 C CA . PHE C 1 247 ? 35.132 68.319 24.844 1.00 27.51 246 PHE B CA 1
ATOM 7444 C C . PHE C 1 247 ? 36.338 67.433 24.523 1.00 27.50 246 PHE B C 1
ATOM 7445 O O . PHE C 1 247 ? 36.257 66.211 24.641 1.00 26.82 246 PHE B O 1
ATOM 7453 N N . LYS C 1 248 ? 37.461 68.059 24.148 1.00 28.11 247 LYS B N 1
ATOM 7454 C CA . LYS C 1 248 ? 38.658 67.346 23.719 1.00 29.46 247 LYS B CA 1
ATOM 7455 C C . LYS C 1 248 ? 39.212 66.467 24.839 1.00 29.61 247 LYS B C 1
ATOM 7456 O O . LYS C 1 248 ? 39.789 65.416 24.569 1.00 30.27 247 LYS B O 1
ATOM 7462 N N . ASN C 1 249 ? 39.033 66.902 26.092 1.00 30.35 248 ASN B N 1
ATOM 7463 C CA . ASN C 1 249 ? 39.673 66.245 27.222 1.00 31.95 248 ASN B CA 1
ATOM 7464 C C . ASN C 1 249 ? 38.742 65.221 27.868 1.00 32.11 248 ASN B C 1
ATOM 7465 O O . ASN C 1 249 ? 39.165 64.476 28.752 1.00 32.15 248 ASN B O 1
ATOM 7470 N N . GLY C 1 250 ? 37.479 65.194 27.427 1.00 31.26 249 GLY B N 1
ATOM 7471 C CA . GLY C 1 250 ? 36.487 64.300 27.999 1.00 31.62 249 GLY B CA 1
ATOM 7472 C C . GLY C 1 250 ? 36.462 62.937 27.310 1.00 32.39 249 GLY B C 1
ATOM 7473 O O . GLY C 1 250 ? 37.243 62.676 26.395 1.00 33.38 249 GLY B O 1
ATOM 7474 N N . GLU C 1 251 ? 35.513 62.101 27.746 1.00 32.74 250 GLU B N 1
ATOM 7475 C CA . GLU C 1 251 ? 35.410 60.701 27.371 1.00 32.99 250 GLU B CA 1
ATOM 7476 C C . GLU C 1 251 ? 34.621 60.541 26.071 1.00 30.22 250 GLU B C 1
ATOM 7477 O O . GLU C 1 251 ? 34.449 59.423 25.594 1.00 29.20 250 GLU B O 1
ATOM 7483 N N . SER C 1 252 ? 34.128 61.652 25.512 1.00 27.04 251 SER B N 1
ATOM 7484 C CA . SER C 1 252 ? 33.343 61.595 24.289 1.00 26.08 251 SER B CA 1
ATOM 7485 C C . SER C 1 252 ? 34.200 61.876 23.055 1.00 25.09 251 SER B C 1
ATOM 7486 O O . SER C 1 252 ? 33.784 61.573 21.936 1.00 24.11 251 SER B O 1
ATOM 7489 N N . PHE C 1 253 ? 35.392 62.452 23.260 1.00 24.88 252 PHE B N 1
ATOM 7490 C CA . PHE C 1 253 ? 36.189 62.922 22.137 1.00 24.56 252 PHE B CA 1
ATOM 7491 C C . PHE C 1 253 ? 36.619 61.768 21.233 1.00 24.30 252 PHE B C 1
ATOM 7492 O O . PHE C 1 253 ? 36.612 61.912 20.012 1.00 24.25 252 PHE B O 1
ATOM 7500 N N . ASN C 1 254 ? 36.994 60.636 21.837 1.00 24.27 253 ASN B N 1
ATOM 7501 C CA . ASN C 1 254 ? 37.429 59.464 21.093 1.00 25.23 253 ASN B CA 1
ATOM 7502 C C . ASN C 1 254 ? 36.268 58.909 20.267 1.00 23.41 253 ASN B C 1
ATOM 7503 O O . ASN C 1 254 ? 36.479 58.363 19.186 1.00 22.96 253 ASN B O 1
ATOM 7508 N N . LEU C 1 255 ? 35.044 59.049 20.792 1.00 21.52 254 LEU B N 1
ATOM 7509 C CA . LEU C 1 255 ? 33.848 58.577 20.111 1.00 20.86 254 LEU B CA 1
ATOM 7510 C C . LEU C 1 255 ? 33.565 59.488 18.917 1.00 20.31 254 LEU B C 1
ATOM 7511 O O . LEU C 1 255 ? 33.227 59.013 17.834 1.00 19.90 254 LEU B O 1
ATOM 7516 N N . TYR C 1 256 ? 33.725 60.799 19.130 1.00 19.54 255 TYR B N 1
ATOM 7517 C CA . TYR C 1 256 ? 33.597 61.795 18.078 1.00 19.24 255 TYR B CA 1
ATOM 7518 C C . TYR C 1 256 ? 34.550 61.452 16.930 1.00 19.33 255 TYR B C 1
ATOM 7519 O O . TYR C 1 256 ? 34.143 61.421 15.771 1.00 18.78 255 TYR B O 1
ATOM 7528 N N . GLU C 1 257 ? 35.813 61.165 17.267 1.00 19.65 256 GLU B N 1
ATOM 7529 C CA . GLU C 1 257 ? 36.837 60.913 16.262 1.00 20.56 256 GLU B CA 1
ATOM 7530 C C . GLU C 1 257 ? 36.647 59.539 15.618 1.00 20.41 256 GLU B C 1
ATOM 7531 O O . GLU C 1 257 ? 36.986 59.363 14.451 1.00 20.26 256 GLU B O 1
ATOM 7537 N N . GLN C 1 258 ? 36.115 58.574 16.379 1.00 19.78 257 GLN B N 1
ATOM 7538 C CA . GLN C 1 258 ? 35.766 57.271 15.832 1.00 19.77 257 GLN B CA 1
ATOM 7539 C C . GLN C 1 258 ? 34.790 57.457 14.667 1.00 19.65 257 GLN B C 1
ATOM 7540 O O . GLN C 1 258 ? 34.987 56.897 13.589 1.00 18.77 257 GLN B O 1
ATOM 7546 N N . GLU C 1 259 ? 33.755 58.275 14.887 1.00 19.39 258 GLU B N 1
ATOM 7547 C CA . GLU C 1 259 ? 32.722 58.493 13.888 1.00 19.65 258 GLU B CA 1
ATOM 7548 C C . GLU C 1 259 ? 33.273 59.306 12.720 1.00 19.72 258 GLU B C 1
ATOM 7549 O O . GLU C 1 259 ? 32.958 59.023 11.564 1.00 20.20 258 GLU B O 1
ATOM 7555 N N . LEU C 1 260 ? 34.103 60.305 13.036 1.00 19.55 259 LEU B N 1
ATOM 7556 C CA . LEU C 1 260 ? 34.609 61.247 12.053 1.00 19.92 259 LEU B CA 1
ATOM 7557 C C . LEU C 1 260 ? 35.627 60.572 11.132 1.00 19.80 259 LEU B C 1
ATOM 7558 O O . LEU C 1 260 ? 35.510 60.667 9.912 1.00 19.32 259 LEU B O 1
ATOM 7563 N N . VAL C 1 261 ? 36.608 59.881 11.729 1.00 19.84 260 VAL B N 1
ATOM 7564 C CA . VAL C 1 261 ? 37.818 59.471 11.029 1.00 19.99 260 VAL B CA 1
ATOM 7565 C C . VAL C 1 261 ? 37.714 58.016 10.572 1.00 20.16 260 VAL B C 1
ATOM 7566 O O . VAL C 1 261 ? 38.232 57.670 9.511 1.00 19.94 260 VAL B O 1
ATOM 7570 N N . GLU C 1 262 ? 37.074 57.163 11.382 1.00 20.11 261 GLU B N 1
ATOM 7571 C CA . GLU C 1 262 ? 37.052 55.735 11.097 1.00 20.91 261 GLU B CA 1
ATOM 7572 C C . GLU C 1 262 ? 35.833 55.368 10.251 1.00 20.11 261 GLU B C 1
ATOM 7573 O O . GLU C 1 262 ? 35.960 54.616 9.288 1.00 20.04 261 GLU B O 1
ATOM 7579 N N . ARG C 1 263 ? 34.664 55.917 10.606 1.00 20.14 262 ARG B N 1
ATOM 7580 C CA . ARG C 1 263 ? 33.394 55.508 10.016 1.00 19.90 262 ARG B CA 1
ATOM 7581 C C . ARG C 1 263 ? 32.899 56.534 8.995 1.00 19.97 262 ARG B C 1
ATOM 7582 O O . ARG C 1 263 ? 31.996 56.244 8.210 1.00 20.31 262 ARG B O 1
ATOM 7590 N N . TRP C 1 264 ? 33.481 57.738 9.021 1.00 19.66 263 TRP B N 1
ATOM 7591 C CA . TRP C 1 264 ? 33.081 58.839 8.156 1.00 19.23 263 TRP B CA 1
ATOM 7592 C C . TRP C 1 264 ? 31.590 59.147 8.317 1.00 19.31 263 TRP B C 1
ATOM 7593 O O . TRP C 1 264 ? 30.915 59.495 7.352 1.00 19.26 263 TRP B O 1
ATOM 7604 N N . ASN C 1 265 ? 31.086 59.033 9.550 1.00 18.92 264 ASN B N 1
ATOM 7605 C CA . ASN C 1 265 ? 29.684 59.305 9.825 1.00 18.15 264 ASN B CA 1
ATOM 7606 C C . ASN C 1 265 ? 29.560 60.671 10.492 1.00 18.00 264 ASN B C 1
ATOM 7607 O O . ASN C 1 265 ? 29.715 60.795 11.708 1.00 17.36 264 ASN B O 1
ATOM 7612 N N . LEU C 1 266 ? 29.259 61.686 9.676 1.00 17.98 265 LEU B N 1
ATOM 7613 C CA . LEU C 1 266 ? 29.214 63.066 10.131 1.00 18.65 265 LEU B CA 1
ATOM 7614 C C . LEU C 1 266 ? 27.963 63.317 10.972 1.00 19.20 265 LEU B C 1
ATOM 7615 O O . LEU C 1 266 ? 27.999 64.116 11.908 1.00 19.24 265 LEU B O 1
ATOM 7620 N N . ALA C 1 267 ? 26.868 62.615 10.652 1.00 19.34 266 ALA B N 1
ATOM 7621 C CA . ALA C 1 267 ? 25.640 62.742 11.427 1.00 19.67 266 ALA B CA 1
ATOM 7622 C C . ALA C 1 267 ? 25.859 62.254 12.862 1.00 19.78 266 ALA B C 1
ATOM 7623 O O . ALA C 1 267 ? 25.437 62.918 13.808 1.00 21.33 266 ALA B O 1
ATOM 7625 N N . ALA C 1 268 ? 26.544 61.112 13.017 1.00 19.28 267 ALA B N 1
ATOM 7626 C CA . ALA C 1 268 ? 26.787 60.527 14.329 1.00 19.15 267 ALA B CA 1
ATOM 7627 C C . ALA C 1 268 ? 27.770 61.378 15.133 1.00 19.13 267 ALA B C 1
ATOM 7628 O O . ALA C 1 268 ? 27.607 61.541 16.340 1.00 19.22 267 ALA B O 1
ATOM 7630 N N . ALA C 1 269 ? 28.790 61.918 14.456 1.00 19.37 268 ALA B N 1
ATOM 7631 C CA . ALA C 1 269 ? 29.763 62.785 15.105 1.00 19.35 268 ALA B CA 1
ATOM 7632 C C . ALA C 1 269 ? 29.084 64.066 15.592 1.00 19.35 268 ALA B C 1
ATOM 7633 O O . ALA C 1 269 ? 29.407 64.572 16.665 1.00 19.01 268 ALA B O 1
ATOM 7635 N N . SER C 1 270 ? 28.132 64.568 14.796 1.00 19.56 269 SER B N 1
ATOM 7636 C CA . SER C 1 270 ? 27.310 65.714 15.154 1.00 20.21 269 SER B CA 1
ATOM 7637 C C . SER C 1 270 ? 26.431 65.407 16.370 1.00 20.25 269 SER B C 1
ATOM 7638 O O . SER C 1 270 ? 26.256 66.264 17.235 1.00 20.56 269 SER B O 1
ATOM 7641 N N . ASP C 1 271 ? 25.890 64.181 16.441 1.00 20.23 270 ASP B N 1
ATOM 7642 C CA . ASP C 1 271 ? 25.069 63.753 17.566 1.00 19.99 270 ASP B CA 1
ATOM 7643 C C . ASP C 1 271 ? 25.873 63.832 18.860 1.00 19.85 270 ASP B C 1
ATOM 7644 O O . ASP C 1 271 ? 25.344 64.238 19.893 1.00 19.60 270 ASP B O 1
ATOM 7649 N N . ILE C 1 272 ? 27.141 63.407 18.800 1.00 19.64 271 ILE B N 1
ATOM 7650 C CA . ILE C 1 272 ? 27.990 63.341 19.981 1.00 19.51 271 ILE B CA 1
ATOM 7651 C C . ILE C 1 272 ? 28.357 64.759 20.423 1.00 19.85 271 ILE B C 1
ATOM 7652 O O . ILE C 1 272 ? 28.314 65.070 21.612 1.00 20.36 271 ILE B O 1
ATOM 7657 N N . LEU C 1 273 ? 28.696 65.616 19.454 1.00 19.85 272 LEU B N 1
ATOM 7658 C CA . LEU C 1 273 ? 29.174 66.959 19.741 1.00 19.83 272 LEU B CA 1
ATOM 7659 C C . LEU C 1 273 ? 28.058 67.828 20.324 1.00 19.84 272 LEU B C 1
ATOM 7660 O O . LEU C 1 273 ? 28.281 68.534 21.305 1.00 20.50 272 LEU B O 1
ATOM 7665 N N . ARG C 1 274 ? 26.860 67.765 19.729 1.00 19.54 273 ARG B N 1
ATOM 7666 C CA . ARG C 1 274 ? 25.798 68.716 20.033 1.00 20.19 273 ARG B CA 1
ATOM 7667 C C . ARG C 1 274 ? 25.452 68.716 21.524 1.00 20.82 273 ARG B C 1
ATOM 7668 O O . ARG C 1 274 ? 25.274 69.781 22.115 1.00 21.21 273 ARG B O 1
ATOM 7676 N N . ILE C 1 275 ? 25.353 67.523 22.128 1.00 20.85 274 ILE B N 1
ATOM 7677 C CA . ILE C 1 275 ? 24.887 67.427 23.504 1.00 21.36 274 ILE B CA 1
ATOM 7678 C C . ILE C 1 275 ? 26.012 67.803 24.467 1.00 22.43 274 ILE B C 1
ATOM 7679 O O . ILE C 1 275 ? 25.749 68.350 25.538 1.00 22.37 274 ILE B O 1
ATOM 7684 N N . SER C 1 276 ? 27.263 67.530 24.072 1.00 22.90 275 SER B N 1
ATOM 7685 C CA . SER C 1 276 ? 28.413 67.987 24.839 1.00 24.06 275 SER B CA 1
ATOM 7686 C C . SER C 1 276 ? 28.476 69.514 24.838 1.00 24.43 275 SER B C 1
ATOM 7687 O O . SER C 1 276 ? 28.735 70.124 25.874 1.00 25.13 275 SER B O 1
ATOM 7690 N N . ALA C 1 277 ? 28.226 70.123 23.673 1.00 24.02 276 ALA B N 1
ATOM 7691 C CA . ALA C 1 277 ? 28.216 71.571 23.554 1.00 25.42 276 ALA B CA 1
ATOM 7692 C C . ALA C 1 277 ? 27.130 72.167 24.453 1.00 26.59 276 ALA B C 1
ATOM 7693 O O . ALA C 1 277 ? 27.368 73.153 25.153 1.00 26.46 276 ALA B O 1
ATOM 7695 N N . LEU C 1 278 ? 25.942 71.549 24.433 1.00 26.71 277 LEU B N 1
ATOM 7696 C CA . LEU C 1 278 ? 24.809 72.036 25.205 1.00 26.72 277 LEU B CA 1
ATOM 7697 C C . LEU C 1 278 ? 25.117 71.930 26.699 1.00 26.39 277 LEU B C 1
ATOM 7698 O O . LEU C 1 278 ? 24.861 72.865 27.45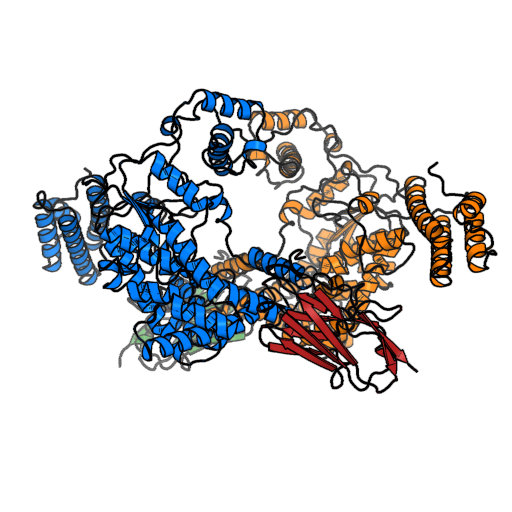2 1.00 26.37 277 LEU B O 1
ATOM 7703 N N . LYS C 1 279 ? 25.697 70.800 27.112 1.00 25.70 278 LYS B N 1
ATOM 7704 C CA . LYS C 1 279 ? 26.031 70.569 28.508 1.00 26.30 278 LYS B CA 1
ATOM 7705 C C . LYS C 1 279 ? 27.019 71.622 29.011 1.00 27.45 278 LYS B C 1
ATOM 7706 O O . LYS C 1 279 ? 26.871 72.132 30.121 1.00 27.38 278 LYS B O 1
ATOM 7712 N N . GLU C 1 280 ? 28.023 71.939 28.184 1.00 27.22 279 GLU B N 1
ATOM 7713 C CA . GLU C 1 280 ? 29.148 72.757 28.611 1.00 28.11 279 GLU B CA 1
ATOM 7714 C C . GLU C 1 280 ? 28.785 74.240 28.624 1.00 26.94 279 GLU B C 1
ATOM 7715 O O . GLU C 1 280 ? 29.377 75.002 29.380 1.00 28.64 279 GLU B O 1
ATOM 7721 N N . ILE C 1 281 ? 27.825 74.646 27.785 1.00 25.48 280 ILE B N 1
ATOM 7722 C CA . ILE C 1 281 ? 27.620 76.059 27.507 1.00 24.58 280 ILE B CA 1
ATOM 7723 C C . ILE C 1 281 ? 26.198 76.474 27.878 1.00 24.81 280 ILE B C 1
ATOM 7724 O O . ILE C 1 281 ? 25.985 77.586 28.367 1.00 24.85 280 ILE B O 1
ATOM 7729 N N . GLY C 1 282 ? 25.231 75.585 27.621 1.00 23.50 281 GLY B N 1
ATOM 7730 C CA . GLY C 1 282 ? 23.822 75.898 27.803 1.00 23.05 281 GLY B CA 1
ATOM 7731 C C . GLY C 1 282 ? 23.261 76.639 26.591 1.00 22.86 281 GLY B C 1
ATOM 7732 O O . GLY C 1 282 ? 24.013 77.205 25.798 1.00 22.90 281 GLY B O 1
ATOM 7733 N N . GLY C 1 283 ? 21.933 76.618 26.452 1.00 22.39 282 GLY B N 1
ATOM 7734 C CA . GLY C 1 283 ? 21.276 77.319 25.364 1.00 22.38 282 GLY B CA 1
ATOM 7735 C C . GLY C 1 283 ? 20.330 76.413 24.587 1.00 22.64 282 GLY B C 1
ATOM 7736 O O . GLY C 1 283 ? 19.645 75.573 25.170 1.00 22.72 282 GLY B O 1
ATOM 7737 N N . MET C 1 284 ? 20.309 76.600 23.263 1.00 23.02 283 MET B N 1
ATOM 7738 C CA . MET C 1 284 ? 19.413 75.857 22.396 1.00 23.55 283 MET B CA 1
ATOM 7739 C C . MET C 1 284 ? 20.202 75.322 21.202 1.00 23.65 283 MET B C 1
ATOM 7740 O O . MET C 1 284 ? 20.826 76.090 20.469 1.00 23.38 283 MET B O 1
ATOM 7745 N N . TYR C 1 285 ? 20.178 73.996 21.027 1.00 22.81 284 TYR B N 1
ATOM 7746 C CA . TYR C 1 285 ? 20.745 73.394 19.832 1.00 22.57 284 TYR B CA 1
ATOM 7747 C C . TYR C 1 285 ? 19.665 73.306 18.758 1.00 22.37 284 TYR B C 1
ATOM 7748 O O . TYR C 1 285 ? 18.520 72.975 19.054 1.00 23.02 284 TYR B O 1
ATOM 7757 N N . LEU C 1 286 ? 20.058 73.585 17.510 1.00 21.73 285 LEU B N 1
ATOM 7758 C CA . LEU C 1 286 ? 19.170 73.489 16.364 1.00 21.92 285 LEU B CA 1
ATOM 7759 C C . LEU C 1 286 ? 19.914 72.839 15.201 1.00 22.62 285 LEU B C 1
ATOM 7760 O O . LEU C 1 286 ? 21.086 73.139 14.968 1.00 22.41 285 LEU B O 1
ATOM 7765 N N . ASP C 1 287 ? 19.212 71.954 14.485 1.00 23.76 286 ASP B N 1
ATOM 7766 C CA . ASP C 1 287 ? 19.627 71.504 13.166 1.00 24.92 286 ASP B CA 1
ATOM 7767 C C . ASP C 1 287 ? 19.485 72.680 12.203 1.00 24.25 286 ASP B C 1
ATOM 7768 O O . ASP C 1 287 ? 18.610 73.524 12.392 1.00 24.77 286 ASP B O 1
ATOM 7773 N N . VAL C 1 288 ? 20.326 72.708 11.162 1.00 23.41 287 VAL B N 1
ATOM 7774 C CA . VAL C 1 288 ? 20.424 73.849 10.264 1.00 24.25 287 VAL B CA 1
ATOM 7775 C C . VAL C 1 288 ? 19.206 73.918 9.342 1.00 25.64 287 VAL B C 1
ATOM 7776 O O . VAL C 1 288 ? 19.077 74.864 8.566 1.00 26.51 287 VAL B O 1
ATOM 7780 N N . ASP C 1 289 ? 18.322 72.916 9.424 1.00 25.99 288 ASP B N 1
ATOM 7781 C CA . ASP C 1 289 ? 17.149 72.874 8.566 1.00 26.44 288 ASP B CA 1
ATOM 7782 C C . ASP C 1 289 ? 15.898 73.285 9.345 1.00 25.61 288 ASP B C 1
ATOM 7783 O O . ASP C 1 289 ? 14.789 73.176 8.831 1.00 25.39 288 ASP B O 1
ATOM 7788 N N . MET C 1 290 ? 16.087 73.765 10.579 1.00 24.63 289 MET B N 1
ATOM 7789 C CA . MET C 1 290 ? 15.004 74.320 11.376 1.00 24.82 289 MET B CA 1
ATOM 7790 C C . MET C 1 290 ? 14.916 75.828 11.136 1.00 24.67 289 MET B C 1
ATOM 7791 O O . MET C 1 290 ? 15.920 76.479 10.851 1.00 23.95 289 MET B O 1
ATOM 7796 N N . LEU C 1 291 ? 13.700 76.371 11.269 1.00 24.71 290 LEU B N 1
ATOM 7797 C CA . LEU C 1 291 ? 13.460 77.801 11.152 1.00 25.89 290 LEU B CA 1
ATOM 7798 C C . LEU C 1 291 ? 12.762 78.312 12.411 1.00 26.74 290 LEU B C 1
ATOM 7799 O O . LEU C 1 291 ? 12.152 77.532 13.142 1.00 27.62 290 LEU B O 1
ATOM 7804 N N . PRO C 1 292 ? 12.855 79.627 12.725 1.00 27.13 291 PRO B N 1
ATOM 7805 C CA . PRO C 1 292 ? 12.164 80.190 13.887 1.00 26.84 291 PRO B CA 1
ATOM 7806 C C . PRO C 1 292 ? 10.658 79.943 13.831 1.00 27.18 291 PRO B C 1
ATOM 7807 O O . PRO C 1 292 ? 10.085 79.822 12.748 1.00 26.97 291 PRO B O 1
ATOM 7811 N N . GLY C 1 293 ? 10.031 79.864 15.011 1.00 27.98 292 GLY B N 1
ATOM 7812 C CA . GLY C 1 293 ? 8.585 79.740 15.113 1.00 30.10 292 GLY B CA 1
ATOM 7813 C C . GLY C 1 293 ? 7.869 80.924 14.463 1.00 31.19 292 GLY B C 1
ATOM 7814 O O . GLY C 1 293 ? 8.333 82.062 14.541 1.00 31.55 292 GLY B O 1
ATOM 7815 N N . ILE C 1 294 ? 6.744 80.635 13.799 1.00 32.72 293 ILE B N 1
ATOM 7816 C CA . ILE C 1 294 ? 5.896 81.663 13.215 1.00 35.25 293 ILE B CA 1
ATOM 7817 C C . ILE C 1 294 ? 5.076 82.303 14.335 1.00 36.38 293 ILE B C 1
ATOM 7818 O O . ILE C 1 294 ? 4.702 81.621 15.289 1.00 36.46 293 ILE B O 1
ATOM 7823 N N . GLN C 1 295 ? 4.837 83.619 14.225 1.00 37.80 294 GLN B N 1
ATOM 7824 C CA . GLN C 1 295 ? 3.990 84.336 15.169 1.00 39.81 294 GLN B CA 1
ATOM 7825 C C . GLN C 1 295 ? 2.643 83.621 15.259 1.00 40.41 294 GLN B C 1
ATOM 7826 O O . GLN C 1 295 ? 2.001 83.393 14.237 1.00 40.14 294 GLN B O 1
ATOM 7832 N N . PRO C 1 296 ? 2.189 83.237 16.476 1.00 43.19 295 PRO B N 1
ATOM 7833 C CA . PRO C 1 296 ? 1.012 82.376 16.635 1.00 46.51 295 PRO B CA 1
ATOM 7834 C C . PRO C 1 296 ? -0.257 82.846 15.924 1.00 50.67 295 PRO B C 1
ATOM 7835 O O . PRO C 1 296 ? -0.986 82.033 15.358 1.00 52.44 295 PRO B O 1
ATOM 7839 N N . ASP C 1 297 ? -0.502 84.162 15.946 1.00 54.86 296 ASP B N 1
ATOM 7840 C CA . ASP C 1 297 ? -1.777 84.716 15.517 1.00 58.50 296 ASP B CA 1
ATOM 7841 C C . ASP C 1 297 ? -1.679 85.267 14.095 1.00 58.34 296 ASP B C 1
ATOM 7842 O O . ASP C 1 297 ? -2.587 85.960 13.642 1.00 58.86 296 ASP B O 1
ATOM 7847 N N . LEU C 1 298 ? -0.593 84.926 13.388 1.00 57.47 297 LEU B N 1
ATOM 7848 C CA . LEU C 1 298 ? -0.299 85.519 12.094 1.00 57.60 297 LEU B CA 1
ATOM 7849 C C . LEU C 1 298 ? -1.353 85.123 11.062 1.00 57.97 297 LEU B C 1
ATOM 7850 O O . LEU C 1 298 ? -1.816 85.971 10.302 1.00 57.33 297 LEU B O 1
ATOM 7855 N N . PHE C 1 299 ? -1.719 83.836 11.034 1.00 59.94 298 PHE B N 1
ATOM 7856 C CA . PHE C 1 299 ? -2.587 83.325 9.985 1.00 61.77 298 PHE B CA 1
ATOM 7857 C C . PHE C 1 299 ? -3.924 82.853 10.559 1.00 65.13 298 PHE B C 1
ATOM 7858 O O . PHE C 1 299 ? -4.534 81.932 10.021 1.00 65.69 298 PHE B O 1
ATOM 7866 N N . GLU C 1 300 ? -4.391 83.513 11.627 1.00 69.31 299 GLU B N 1
ATOM 7867 C CA . GLU C 1 300 ? -5.612 83.111 12.310 1.00 72.58 299 GLU B CA 1
ATOM 7868 C C . GLU C 1 300 ? -6.842 83.440 11.462 1.00 72.33 299 GLU B C 1
ATOM 7869 O O . GLU C 1 300 ? -7.892 82.825 11.632 1.00 72.23 299 GLU B O 1
ATOM 7875 N N . SER C 1 301 ? -6.697 84.407 10.547 1.00 72.71 300 SER B N 1
ATOM 7876 C CA . SER C 1 301 ? -7.794 84.849 9.701 1.00 72.61 300 SER B CA 1
ATOM 7877 C C . SER C 1 301 ? -7.955 83.923 8.496 1.00 73.94 300 SER B C 1
ATOM 7878 O O . SER C 1 301 ? -8.946 84.011 7.774 1.00 75.03 300 SER B O 1
ATOM 7881 N N . ILE C 1 302 ? -6.969 83.041 8.284 1.00 73.35 301 ILE B N 1
ATOM 7882 C CA . ILE C 1 302 ? -7.043 82.040 7.232 1.00 73.54 301 ILE B CA 1
ATOM 7883 C C . ILE C 1 302 ? -7.240 80.671 7.882 1.00 76.17 301 ILE B C 1
ATOM 7884 O O . ILE C 1 302 ? -6.389 80.215 8.643 1.00 78.10 301 ILE B O 1
ATOM 7889 N N . GLU C 1 303 ? -8.377 80.032 7.578 1.00 78.83 302 GLU B N 1
ATOM 7890 C CA . GLU C 1 303 ? -8.680 78.699 8.083 1.00 80.18 302 GLU B CA 1
ATOM 7891 C C . GLU C 1 303 ? -8.249 77.661 7.049 1.00 79.44 302 GLU B C 1
ATOM 7892 O O . GLU C 1 303 ? -8.247 77.949 5.853 1.00 78.03 302 GLU B O 1
ATOM 7898 N N . LYS C 1 304 ? -7.883 76.460 7.520 1.00 78.65 303 LYS B N 1
ATOM 7899 C CA . LYS C 1 304 ? -7.307 75.452 6.644 1.00 78.30 303 LYS B CA 1
ATOM 7900 C C . LYS C 1 304 ? -8.404 74.712 5.881 1.00 79.59 303 LYS B C 1
ATOM 7901 O O . LYS C 1 304 ? -9.324 74.161 6.487 1.00 78.97 303 LYS B O 1
ATOM 7907 N N . PRO C 1 305 ? -8.325 74.662 4.529 1.00 79.67 304 PRO B N 1
ATOM 7908 C CA . PRO C 1 305 ? -9.238 73.840 3.729 1.00 81.09 304 PRO B CA 1
ATOM 7909 C C . PRO C 1 305 ? -9.046 72.366 4.082 1.00 82.05 304 PRO B C 1
ATOM 7910 O O . PRO C 1 305 ? -7.936 71.935 4.378 1.00 83.20 304 PRO B O 1
ATOM 7914 N N . SER C 1 306 ? -10.128 71.583 4.070 1.00 81.96 305 SER B N 1
ATOM 7915 C CA . SER C 1 306 ? -10.016 70.248 4.639 1.00 80.52 305 SER B CA 1
ATOM 7916 C C . SER C 1 306 ? -9.521 69.230 3.610 1.00 77.96 305 SER B C 1
ATOM 7917 O O . SER C 1 306 ? -9.448 68.039 3.903 1.00 77.14 305 SER B O 1
ATOM 7920 N N . SER C 1 307 ? -9.108 69.711 2.429 1.00 75.16 306 SER B N 1
ATOM 7921 C CA . SER C 1 307 ? -8.560 68.846 1.394 1.00 75.04 306 SER B CA 1
ATOM 7922 C C . SER C 1 307 ? -7.035 68.732 1.496 1.00 75.63 306 SER B C 1
ATOM 7923 O O . SER C 1 307 ? -6.383 68.310 0.543 1.00 74.27 306 SER B O 1
ATOM 7926 N N . VAL C 1 308 ? -6.481 69.083 2.668 1.00 74.03 307 VAL B N 1
ATOM 7927 C CA . VAL C 1 308 ? -5.046 69.069 2.922 1.00 71.66 307 VAL B CA 1
ATOM 7928 C C . VAL C 1 308 ? -4.782 68.778 4.403 1.00 70.05 307 VAL B C 1
ATOM 7929 O O . VAL C 1 308 ? -5.595 69.115 5.263 1.00 69.14 307 VAL B O 1
ATOM 7933 N N . THR C 1 309 ? -3.623 68.163 4.691 1.00 69.52 308 THR B N 1
ATOM 7934 C CA . THR C 1 309 ? -3.214 67.762 6.032 1.00 68.03 308 THR B CA 1
ATOM 7935 C C . THR C 1 309 ? -2.699 68.955 6.838 1.00 65.67 308 THR B C 1
ATOM 7936 O O . THR C 1 309 ? -2.522 70.049 6.299 1.00 65.03 308 THR B O 1
ATOM 7940 N N . VAL C 1 310 ? -2.450 68.724 8.136 1.00 63.78 309 VAL B N 1
ATOM 7941 C CA . VAL C 1 310 ? -1.820 69.724 8.988 1.00 64.19 309 VAL B CA 1
ATOM 7942 C C . VAL C 1 310 ? -0.385 69.969 8.517 1.00 63.95 309 VAL B C 1
ATOM 7943 O O . VAL C 1 310 ? 0.085 71.104 8.536 1.00 64.77 309 VAL B O 1
ATOM 7947 N N . ASP C 1 311 ? 0.289 68.904 8.067 1.00 63.11 310 ASP B N 1
ATOM 7948 C CA . ASP C 1 311 ? 1.659 68.978 7.576 1.00 62.00 310 ASP B CA 1
ATOM 7949 C C . ASP C 1 311 ? 1.722 69.789 6.284 1.00 58.10 310 ASP B C 1
ATOM 7950 O O . ASP C 1 311 ? 2.676 70.533 6.066 1.00 57.99 310 ASP B O 1
ATOM 7955 N N . PHE C 1 312 ? 0.703 69.633 5.430 1.00 53.92 311 PHE B N 1
ATOM 7956 C CA . PHE C 1 312 ? 0.616 70.390 4.193 1.00 51.27 311 PHE B CA 1
ATOM 7957 C C . PHE C 1 312 ? 0.417 71.871 4.512 1.00 49.55 311 PHE B C 1
ATOM 7958 O O . PHE C 1 312 ? 1.021 72.730 3.876 1.00 46.97 311 PHE B O 1
ATOM 7966 N N . TRP C 1 313 ? -0.431 72.145 5.509 1.00 48.49 312 TRP B N 1
ATOM 7967 C CA . TRP C 1 313 ? -0.793 73.492 5.916 1.00 49.59 312 TRP B CA 1
ATOM 7968 C C . TRP C 1 313 ? 0.417 74.212 6.509 1.00 49.62 312 TRP B C 1
ATOM 7969 O O . TRP C 1 313 ? 0.656 75.379 6.197 1.00 50.57 312 TRP B O 1
ATOM 7980 N N . GLU C 1 314 ? 1.167 73.504 7.365 1.00 48.65 313 GLU B N 1
ATOM 7981 C CA . GLU C 1 314 ? 2.328 74.063 8.042 1.00 47.47 313 GLU B CA 1
ATOM 7982 C C . GLU C 1 314 ? 3.396 74.443 7.017 1.00 45.18 313 GLU B C 1
ATOM 7983 O O . GLU C 1 314 ? 4.009 75.503 7.126 1.00 44.74 313 GLU B O 1
ATOM 7989 N N . MET C 1 315 ? 3.586 73.580 6.012 1.00 44.18 314 MET B N 1
ATOM 7990 C CA . MET C 1 315 ? 4.532 73.830 4.936 1.00 44.69 314 MET B CA 1
ATOM 7991 C C . MET C 1 315 ? 4.086 75.038 4.116 1.00 44.80 314 MET B C 1
ATOM 7992 O O . MET C 1 315 ? 4.918 75.842 3.698 1.00 44.35 314 MET B O 1
ATOM 7997 N N . THR C 1 316 ? 2.770 75.155 3.904 1.00 43.52 315 THR B N 1
ATOM 7998 C CA . THR C 1 316 ? 2.196 76.213 3.089 1.00 44.65 315 THR B CA 1
ATOM 7999 C C . THR C 1 316 ? 2.457 77.580 3.726 1.00 42.53 315 THR B C 1
ATOM 8000 O O . THR C 1 316 ? 2.759 78.541 3.022 1.00 42.09 315 THR B O 1
ATOM 8004 N N . LYS C 1 317 ? 2.343 77.649 5.058 1.00 41.69 316 LYS B N 1
ATOM 8005 C CA . LYS C 1 317 ? 2.548 78.881 5.806 1.00 40.98 316 LYS B CA 1
ATOM 8006 C C . LYS C 1 317 ? 3.942 79.447 5.525 1.00 41.70 316 LYS B C 1
ATOM 8007 O O . LYS C 1 317 ? 4.081 80.637 5.247 1.00 41.22 316 LYS B O 1
ATOM 8013 N N . LEU C 1 318 ? 4.965 78.582 5.592 1.00 40.72 317 LEU B N 1
ATOM 8014 C CA . LEU C 1 318 ? 6.345 78.991 5.382 1.00 39.67 317 LEU B CA 1
ATOM 8015 C C . LEU C 1 318 ? 6.566 79.394 3.925 1.00 40.38 317 LEU B C 1
ATOM 8016 O O . LEU C 1 318 ? 7.289 80.351 3.651 1.00 39.30 317 LEU B O 1
ATOM 8021 N N . GLU C 1 319 ? 5.929 78.663 3.001 1.00 41.25 318 GLU B N 1
ATOM 8022 C CA . GLU C 1 319 ? 6.111 78.895 1.576 1.00 41.88 318 GLU B CA 1
ATOM 8023 C C . GLU C 1 319 ? 5.499 80.234 1.173 1.00 41.36 318 GLU B C 1
ATOM 8024 O O . GLU C 1 319 ? 6.028 80.917 0.296 1.00 40.97 318 GLU B O 1
ATOM 8030 N N . ALA C 1 320 ? 4.384 80.593 1.824 1.00 40.62 319 ALA B N 1
ATOM 8031 C CA . ALA C 1 320 ? 3.723 81.868 1.594 1.00 41.26 319 ALA B CA 1
ATOM 8032 C C . ALA C 1 320 ? 4.644 83.008 2.024 1.00 40.84 319 ALA B C 1
ATOM 8033 O O . ALA C 1 320 ? 4.802 83.988 1.297 1.00 42.04 319 ALA B O 1
ATOM 8035 N N . ILE C 1 321 ? 5.250 82.853 3.209 1.00 39.39 320 ILE B N 1
ATOM 8036 C CA . ILE C 1 321 ? 6.158 83.840 3.773 1.00 37.86 320 ILE B CA 1
ATOM 8037 C C . ILE C 1 321 ? 7.308 84.086 2.798 1.00 38.10 320 ILE B C 1
ATOM 8038 O O . ILE C 1 321 ? 7.652 85.233 2.520 1.00 38.11 320 ILE B O 1
ATOM 8043 N N . MET C 1 322 ? 7.871 82.999 2.256 1.00 37.82 321 MET B N 1
ATOM 8044 C CA . MET C 1 322 ? 9.075 83.090 1.445 1.00 38.23 321 MET B CA 1
ATOM 8045 C C . MET C 1 322 ? 8.751 83.583 0.035 1.00 39.95 321 MET B C 1
ATOM 8046 O O . MET C 1 322 ? 9.617 84.142 -0.638 1.00 41.10 321 MET B O 1
ATOM 8051 N N . LYS C 1 323 ? 7.503 83.380 -0.405 1.00 41.16 322 LYS B N 1
ATOM 8052 C CA . LYS C 1 323 ? 7.092 83.838 -1.723 1.00 42.29 322 LYS B CA 1
ATOM 8053 C C . LYS C 1 323 ? 7.013 85.364 -1.743 1.00 42.59 322 LYS B C 1
ATOM 8054 O O . LYS C 1 323 ? 7.480 85.993 -2.690 1.00 42.86 322 LYS B O 1
ATOM 8060 N N . TYR C 1 324 ? 6.436 85.949 -0.685 1.00 43.30 323 TYR B N 1
ATOM 8061 C CA . TYR C 1 324 ? 6.074 87.358 -0.693 1.00 44.97 323 TYR B CA 1
ATOM 8062 C C . TYR C 1 324 ? 7.113 88.216 0.032 1.00 44.80 323 TYR B C 1
ATOM 8063 O O . TYR C 1 324 ? 7.213 89.412 -0.235 1.00 43.71 323 TYR B O 1
ATOM 8072 N N . LYS C 1 325 ? 7.890 87.606 0.938 1.00 44.45 324 LYS B N 1
ATOM 8073 C CA . LYS C 1 325 ? 8.894 88.347 1.689 1.00 44.10 324 LYS B CA 1
ATOM 8074 C C . LYS C 1 325 ? 10.297 88.039 1.167 1.00 43.74 324 LYS B C 1
ATOM 8075 O O . LYS C 1 325 ? 11.210 88.844 1.344 1.00 43.87 324 LYS B O 1
ATOM 8081 N N . GLU C 1 326 ? 10.450 86.865 0.538 1.00 44.42 325 GLU B N 1
ATOM 8082 C CA . GLU C 1 326 ? 11.673 86.438 -0.131 1.00 45.15 325 GLU B CA 1
ATOM 8083 C C . GLU C 1 326 ? 12.863 86.438 0.830 1.00 43.17 325 GLU B C 1
ATOM 8084 O O . GLU C 1 326 ? 13.984 86.742 0.429 1.00 42.42 325 GLU B O 1
ATOM 8090 N N . TYR C 1 327 ? 12.609 86.065 2.091 1.00 41.01 326 TYR B N 1
ATOM 8091 C CA . TYR C 1 327 ? 13.643 85.999 3.113 1.00 39.84 326 TYR B CA 1
ATOM 8092 C C . TYR C 1 327 ? 14.710 84.976 2.728 1.00 39.44 326 TYR B C 1
ATOM 8093 O O . TYR C 1 327 ? 15.899 85.204 2.939 1.00 38.76 326 TYR B O 1
ATOM 8102 N N . ILE C 1 328 ? 14.269 83.842 2.172 1.00 40.09 327 ILE B N 1
ATOM 8103 C CA . ILE C 1 328 ? 15.171 82.828 1.650 1.00 41.03 327 ILE B CA 1
ATOM 8104 C C . ILE C 1 328 ? 14.933 82.708 0.147 1.00 45.30 327 ILE B C 1
ATOM 8105 O O . ILE C 1 328 ? 13.837 82.344 -0.279 1.00 45.17 327 ILE B O 1
ATOM 8110 N N . PRO C 1 329 ? 15.958 83.016 -0.685 1.00 49.50 328 PRO B N 1
ATOM 8111 C CA . PRO C 1 329 ? 15.804 83.107 -2.140 1.00 52.02 328 PRO B CA 1
ATOM 8112 C C . PRO C 1 329 ? 15.100 81.972 -2.889 1.00 54.09 328 PRO B C 1
ATOM 8113 O O . PRO C 1 329 ? 14.106 82.216 -3.574 1.00 55.33 328 PRO B O 1
ATOM 8117 N N . GLU C 1 330 ? 15.624 80.746 -2.787 1.00 53.88 329 GLU B N 1
ATOM 8118 C CA . GLU C 1 330 ? 15.213 79.687 -3.698 1.00 53.89 329 GLU B CA 1
ATOM 8119 C C . GLU C 1 330 ? 14.089 78.840 -3.101 1.00 49.66 329 GLU B C 1
ATOM 8120 O O . GLU C 1 330 ? 13.881 77.712 -3.548 1.00 49.21 329 GLU B O 1
ATOM 8126 N N . TYR C 1 331 ? 13.386 79.368 -2.092 1.00 45.33 330 TYR B N 1
ATOM 8127 C CA . TYR C 1 331 ? 12.457 78.553 -1.320 1.00 43.42 330 TYR B CA 1
ATOM 8128 C C . TYR C 1 331 ? 11.326 78.055 -2.216 1.00 43.69 330 TYR B C 1
ATOM 8129 O O . TYR C 1 331 ? 10.811 78.808 -3.036 1.00 44.83 330 TYR B O 1
ATOM 8138 N N . THR C 1 332 ? 10.954 76.782 -2.036 1.00 44.35 331 THR B N 1
ATOM 8139 C CA . THR C 1 332 ? 9.927 76.129 -2.834 1.00 45.42 331 THR B CA 1
ATOM 8140 C C . THR C 1 332 ? 8.578 76.816 -2.631 1.00 47.05 331 THR B C 1
ATOM 8141 O O . THR C 1 332 ? 8.369 77.505 -1.633 1.00 47.00 331 THR B O 1
ATOM 8145 N N . SER C 1 333 ? 7.667 76.602 -3.588 1.00 50.03 332 SER B N 1
ATOM 8146 C CA . SER C 1 333 ? 6.289 77.055 -3.472 1.00 51.68 332 SER B CA 1
ATOM 8147 C C . SER C 1 333 ? 5.322 75.974 -3.957 1.00 54.21 332 SER B C 1
ATOM 8148 O O . SER C 1 333 ? 4.153 76.260 -4.219 1.00 54.86 332 SER B O 1
ATOM 8151 N N . GLU C 1 334 ? 5.811 74.728 -4.035 1.00 54.65 333 GLU B N 1
ATOM 8152 C CA . GLU C 1 334 ? 5.071 73.646 -4.670 1.00 55.80 333 GLU B CA 1
ATOM 8153 C C . GLU C 1 334 ? 3.762 73.375 -3.928 1.00 56.40 333 GLU B C 1
ATOM 8154 O O . GLU C 1 334 ? 2.769 73.007 -4.552 1.00 58.97 333 GLU B O 1
ATOM 8160 N N . HIS C 1 335 ? 3.762 73.580 -2.605 1.00 55.99 334 HIS B N 1
ATOM 8161 C CA . HIS C 1 335 ? 2.580 73.338 -1.793 1.00 55.88 334 HIS B CA 1
ATOM 8162 C C . HIS C 1 335 ? 1.649 74.547 -1.830 1.00 56.45 334 HIS B C 1
ATOM 8163 O O . HIS C 1 335 ? 0.432 74.390 -1.763 1.00 56.96 334 HIS B O 1
ATOM 8170 N N . PHE C 1 336 ? 2.230 75.748 -1.944 1.00 54.05 335 PHE B N 1
ATOM 8171 C CA . PHE C 1 336 ? 1.455 76.978 -1.976 1.00 53.10 335 PHE B CA 1
ATOM 8172 C C . PHE C 1 336 ? 0.693 77.091 -3.296 1.00 54.35 335 PHE B C 1
ATOM 8173 O O . PHE C 1 336 ? -0.436 77.579 -3.320 1.00 54.83 335 PHE B O 1
ATOM 8181 N N . ASP C 1 337 ? 1.326 76.628 -4.382 1.00 54.54 336 ASP B N 1
ATOM 8182 C CA . ASP C 1 337 ? 0.809 76.791 -5.731 1.00 56.67 336 ASP B CA 1
ATOM 8183 C C . ASP C 1 337 ? -0.341 75.818 -6.003 1.00 59.30 336 ASP B C 1
ATOM 8184 O O . ASP C 1 337 ? -0.959 75.880 -7.063 1.00 59.35 336 ASP B O 1
ATOM 8189 N N . MET C 1 338 ? -0.625 74.932 -5.038 1.00 62.49 337 MET B N 1
ATOM 8190 C CA . MET C 1 338 ? -1.672 73.930 -5.173 1.00 64.97 337 MET B CA 1
ATOM 8191 C C . MET C 1 338 ? -2.983 74.444 -4.579 1.00 67.81 337 MET B C 1
ATOM 8192 O O . MET C 1 338 ? -3.997 73.751 -4.636 1.00 69.04 337 MET B O 1
ATOM 8197 N N . LEU C 1 339 ? -2.955 75.663 -4.025 1.00 71.34 338 LEU B N 1
ATOM 8198 C CA . LEU C 1 339 ? -4.102 76.229 -3.333 1.00 75.27 338 LEU B CA 1
ATOM 8199 C C . LEU C 1 339 ? -4.993 76.994 -4.311 1.00 78.07 338 LEU B C 1
ATOM 8200 O O . LEU C 1 339 ? -4.555 77.363 -5.398 1.00 77.41 338 LEU B O 1
ATOM 8205 N N . ASP C 1 340 ? -6.248 77.221 -3.898 1.00 81.80 339 ASP B N 1
ATOM 8206 C CA . ASP C 1 340 ? -7.177 78.067 -4.631 1.00 84.27 339 ASP B CA 1
ATOM 8207 C C . ASP C 1 340 ? -6.720 79.517 -4.515 1.00 85.83 339 ASP B C 1
ATOM 8208 O O . ASP C 1 340 ? -6.082 79.896 -3.535 1.00 87.54 339 ASP B O 1
ATOM 8213 N N . GLU C 1 341 ? -7.076 80.322 -5.521 1.00 86.65 340 GLU B N 1
ATOM 8214 C CA . GLU C 1 341 ? -6.638 81.705 -5.604 1.00 86.87 340 GLU B CA 1
ATOM 8215 C C . GLU C 1 341 ? -7.225 82.523 -4.456 1.00 86.24 340 GLU B C 1
ATOM 8216 O O . GLU C 1 341 ? -6.639 83.529 -4.063 1.00 88.25 340 GLU B O 1
ATOM 8222 N N . GLU C 1 342 ? -8.372 82.081 -3.925 1.00 85.38 341 GLU B N 1
ATOM 8223 C CA . GLU C 1 342 ? -9.061 82.779 -2.849 1.00 84.60 341 GLU B CA 1
ATOM 8224 C C . GLU C 1 342 ? -8.187 82.818 -1.592 1.00 82.11 341 GLU B C 1
ATOM 8225 O O . GLU C 1 342 ? -8.151 83.834 -0.897 1.00 80.22 341 GLU B O 1
ATOM 8231 N N . VAL C 1 343 ? -7.470 81.718 -1.320 1.00 78.71 342 VAL B N 1
ATOM 8232 C CA . VAL C 1 343 ? -6.658 81.602 -0.117 1.00 75.08 342 VAL B CA 1
ATOM 8233 C C . VAL C 1 343 ? -5.238 82.102 -0.383 1.00 70.11 342 VAL B C 1
ATOM 8234 O O . VAL C 1 343 ? -4.584 82.606 0.529 1.00 69.54 342 VAL B O 1
ATOM 8238 N N . GLN C 1 344 ? -4.767 81.957 -1.629 1.00 65.26 343 GLN B N 1
ATOM 8239 C CA . GLN C 1 344 ? -3.477 82.499 -2.026 1.00 63.95 343 GLN B CA 1
ATOM 8240 C C . GLN C 1 344 ? -3.493 84.015 -1.845 1.00 64.47 343 GLN B C 1
ATOM 8241 O O . GLN C 1 344 ? -2.511 84.599 -1.392 1.00 65.32 343 GLN B O 1
ATOM 8247 N N . SER C 1 345 ? -4.631 84.630 -2.194 1.00 64.50 344 SER B N 1
ATOM 8248 C CA . SER C 1 345 ? -4.866 86.051 -1.993 1.00 64.40 344 SER B CA 1
ATOM 8249 C C . SER C 1 345 ? -4.950 86.364 -0.503 1.00 63.06 344 SER B C 1
ATOM 8250 O O . SER C 1 345 ? -4.542 87.442 -0.074 1.00 64.12 344 SER B O 1
ATOM 8253 N N . SER C 1 346 ? -5.484 85.412 0.273 1.00 61.32 345 SER B N 1
ATOM 8254 C CA . SER C 1 346 ? -5.615 85.571 1.712 1.00 62.50 345 SER B CA 1
ATOM 8255 C C . SER C 1 346 ? -4.236 85.625 2.369 1.00 61.97 345 SER B C 1
ATOM 8256 O O . SER C 1 346 ? -4.036 86.375 3.324 1.00 60.51 345 SER B O 1
ATOM 8259 N N . PHE C 1 347 ? -3.293 84.831 1.843 1.00 59.95 346 PHE B N 1
ATOM 8260 C CA . PHE C 1 347 ? -1.922 84.828 2.331 1.00 58.08 346 PHE B CA 1
ATOM 8261 C C . PHE C 1 347 ? -1.228 86.136 1.954 1.00 56.08 346 PHE B C 1
ATOM 8262 O O . PHE C 1 347 ? -0.546 86.734 2.782 1.00 54.09 346 PHE B O 1
ATOM 8270 N N . GLU C 1 348 ? -1.428 86.572 0.703 1.00 56.57 347 GLU B N 1
ATOM 8271 C CA . GLU C 1 348 ? -0.772 87.753 0.161 1.00 58.34 347 GLU B CA 1
ATOM 8272 C C . GLU C 1 348 ? -1.237 89.007 0.900 1.00 59.08 347 GLU B C 1
ATOM 8273 O O . GLU C 1 348 ? -0.446 89.923 1.117 1.00 60.00 347 GLU B O 1
ATOM 8279 N N . SER C 1 349 ? -2.520 89.031 1.282 1.00 59.25 348 SER B N 1
ATOM 8280 C CA . SER C 1 349 ? -3.120 90.168 1.962 1.00 59.40 348 SER B CA 1
ATOM 8281 C C . SER C 1 349 ? -2.554 90.307 3.372 1.00 57.56 348 SER B C 1
ATOM 8282 O O . SER C 1 349 ? -2.206 91.409 3.790 1.00 56.25 348 SER B O 1
ATOM 8285 N N . VAL C 1 350 ? -2.478 89.179 4.091 1.00 57.13 349 VAL B N 1
ATOM 8286 C CA . VAL C 1 350 ? -2.002 89.154 5.466 1.00 56.40 349 VAL B CA 1
ATOM 8287 C C . VAL C 1 350 ? -0.551 89.634 5.505 1.00 55.10 349 VAL B C 1
ATOM 8288 O O . VAL C 1 350 ? -0.196 90.477 6.328 1.00 56.04 349 VAL B O 1
ATOM 8292 N N . LEU C 1 351 ? 0.270 89.111 4.587 1.00 53.31 350 LEU B N 1
ATOM 8293 C CA . LEU C 1 351 ? 1.704 89.352 4.604 1.00 52.63 350 LEU B CA 1
ATOM 8294 C C . LEU C 1 351 ? 2.016 90.773 4.137 1.00 54.08 350 LEU B C 1
ATOM 8295 O O . LEU C 1 351 ? 3.019 91.351 4.551 1.00 54.81 350 LEU B O 1
ATOM 8300 N N . ALA C 1 352 ? 1.143 91.334 3.289 1.00 55.85 351 ALA B N 1
ATOM 8301 C CA . ALA C 1 352 ? 1.295 92.700 2.811 1.00 55.61 351 ALA B CA 1
ATOM 8302 C C . ALA C 1 352 ? 1.056 93.693 3.949 1.00 54.40 351 ALA B C 1
ATOM 8303 O O . ALA C 1 352 ? 1.622 94.783 3.944 1.00 54.29 351 ALA B O 1
ATOM 8305 N N . SER C 1 353 ? 0.232 93.296 4.927 1.00 55.31 352 SER B N 1
ATOM 8306 C CA . SER C 1 353 ? -0.120 94.150 6.051 1.00 56.03 352 SER B CA 1
ATOM 8307 C C . SER C 1 353 ? 0.973 94.130 7.119 1.00 57.17 352 SER B C 1
ATOM 8308 O O . SER C 1 353 ? 0.843 94.791 8.148 1.00 58.10 352 SER B O 1
ATOM 8311 N N . LYS C 1 354 ? 2.049 93.374 6.862 1.00 57.39 353 LYS B N 1
ATOM 8312 C CA . LYS C 1 354 ? 3.144 93.226 7.809 1.00 56.14 353 LYS B CA 1
ATOM 8313 C C . LYS C 1 354 ? 4.418 93.816 7.210 1.00 55.23 353 LYS B C 1
ATOM 8314 O O . LYS C 1 354 ? 4.669 93.671 6.015 1.00 53.14 353 LYS B O 1
ATOM 8320 N N . SER C 1 355 ? 5.221 94.467 8.059 1.00 55.48 354 SER B N 1
ATOM 8321 C CA . SER C 1 355 ? 6.329 95.289 7.599 1.00 57.15 354 SER B CA 1
ATOM 8322 C C . SER C 1 355 ? 7.679 94.666 7.954 1.00 56.71 354 SER B C 1
ATOM 8323 O O . SER C 1 355 ? 8.538 94.530 7.084 1.00 56.69 354 SER B O 1
ATOM 8326 N N . ASP C 1 356 ? 7.856 94.294 9.230 1.00 55.95 355 ASP B N 1
ATOM 8327 C CA . ASP C 1 356 ? 9.130 93.784 9.714 1.00 54.05 355 ASP B CA 1
ATOM 8328 C C . ASP C 1 356 ? 9.068 92.269 9.885 1.00 49.79 355 ASP B C 1
ATOM 8329 O O . ASP C 1 356 ? 7.995 91.696 10.047 1.00 48.20 355 ASP B O 1
ATOM 8334 N N . LYS C 1 357 ? 10.252 91.647 9.853 1.00 44.78 356 LYS B N 1
ATOM 8335 C CA . LYS C 1 357 ? 10.404 90.210 9.999 1.00 42.24 356 LYS B CA 1
ATOM 8336 C C . LYS C 1 357 ? 9.934 89.782 11.387 1.00 40.14 356 LYS B C 1
ATOM 8337 O O . LYS C 1 357 ? 9.503 88.646 11.571 1.00 40.00 356 LYS B O 1
ATOM 8343 N N . SER C 1 358 ? 9.995 90.715 12.346 1.00 39.99 357 SER B N 1
ATOM 8344 C CA . SER C 1 358 ? 9.623 90.455 13.730 1.00 40.42 357 SER B CA 1
ATOM 8345 C C . SER C 1 358 ? 8.114 90.249 13.869 1.00 40.38 357 SER B C 1
ATOM 8346 O O . SER C 1 358 ? 7.645 89.777 14.901 1.00 41.23 357 SER B O 1
ATOM 8349 N N . GLU C 1 359 ? 7.360 90.608 12.822 1.00 42.65 358 GLU B N 1
ATOM 8350 C CA . GLU C 1 359 ? 5.914 90.442 12.807 1.00 44.02 358 GLU B CA 1
ATOM 8351 C C . GLU C 1 359 ? 5.554 89.082 12.214 1.00 42.63 358 GLU B C 1
ATOM 8352 O O . GLU C 1 359 ? 4.402 88.657 12.285 1.00 43.39 358 GLU B O 1
ATOM 8358 N N . ILE C 1 360 ? 6.551 88.409 11.630 1.00 41.15 359 ILE B N 1
ATOM 8359 C CA . ILE C 1 360 ? 6.334 87.150 10.935 1.00 39.50 359 ILE B CA 1
ATOM 8360 C C . ILE C 1 360 ? 6.874 85.998 11.782 1.00 38.51 359 ILE B C 1
ATOM 8361 O O . ILE C 1 360 ? 6.151 85.041 12.053 1.00 39.26 359 ILE B O 1
ATOM 8366 N N . PHE C 1 361 ? 8.146 86.105 12.188 1.00 35.88 360 PHE B N 1
ATOM 8367 C CA . PHE C 1 361 ? 8.781 85.114 13.043 1.00 34.26 360 PHE B CA 1
ATOM 8368 C C . PHE C 1 361 ? 8.847 85.633 14.476 1.00 34.31 360 PHE B C 1
ATOM 8369 O O . PHE C 1 361 ? 9.168 86.799 14.701 1.00 32.16 360 PHE B O 1
ATOM 8377 N N . SER C 1 362 ? 8.554 84.744 15.434 1.00 34.49 361 SER B N 1
ATOM 8378 C CA . SER C 1 362 ? 8.669 85.068 16.846 1.00 34.22 361 SER B CA 1
ATOM 8379 C C . SER C 1 362 ? 10.127 84.985 17.293 1.00 32.96 361 SER B C 1
ATOM 8380 O O . SER C 1 362 ? 10.970 84.430 16.589 1.00 32.52 361 SER B O 1
ATOM 8383 N N . SER C 1 363 ? 10.401 85.563 18.468 1.00 32.63 362 SER B N 1
ATOM 8384 C CA . SER C 1 363 ? 11.712 85.543 19.095 1.00 31.68 362 SER B CA 1
ATOM 8385 C C . SER C 1 363 ? 11.690 84.568 20.267 1.00 31.49 362 SER B C 1
ATOM 8386 O O . SER C 1 363 ? 10.639 84.349 20.866 1.00 31.26 362 SER B O 1
ATOM 8389 N N . LEU C 1 364 ? 12.861 84.003 20.589 1.00 30.14 363 LEU B N 1
ATOM 8390 C CA . LEU C 1 364 ? 12.989 83.071 21.699 1.00 30.11 363 LEU B CA 1
ATOM 8391 C C . LEU C 1 364 ? 12.859 83.812 23.029 1.00 30.76 363 LEU B C 1
ATOM 8392 O O . LEU C 1 364 ? 12.238 83.301 23.957 1.00 30.14 363 LEU B O 1
ATOM 8397 N N . GLY C 1 365 ? 13.466 85.003 23.108 1.00 30.96 364 GLY B N 1
ATOM 8398 C CA . GLY C 1 365 ? 13.354 85.872 24.270 1.00 31.31 364 GLY B CA 1
ATOM 8399 C C . GLY C 1 365 ? 14.021 85.273 25.504 1.00 32.09 364 GLY B C 1
ATOM 8400 O O . GLY C 1 365 ? 14.984 84.516 25.390 1.00 33.11 364 GLY B O 1
ATOM 8401 N N . ASP C 1 366 ? 13.501 85.635 26.681 1.00 32.77 365 ASP B N 1
ATOM 8402 C CA . ASP C 1 366 ? 13.999 85.107 27.942 1.00 34.30 365 ASP B CA 1
ATOM 8403 C C . ASP C 1 366 ? 13.364 83.738 28.169 1.00 34.21 365 ASP B C 1
ATOM 8404 O O . ASP C 1 366 ? 12.163 83.644 28.414 1.00 34.46 365 ASP B O 1
ATOM 8409 N N . MET C 1 367 ? 14.177 82.683 28.054 1.00 33.03 366 MET B N 1
ATOM 8410 C CA . MET C 1 367 ? 13.698 81.330 28.286 1.00 32.14 366 MET B CA 1
ATOM 8411 C C . MET C 1 367 ? 14.207 80.844 29.638 1.00 31.34 366 MET B C 1
ATOM 8412 O O . MET C 1 367 ? 15.257 81.275 30.113 1.00 30.97 366 MET B O 1
ATOM 8417 N N . GLU C 1 368 ? 13.434 79.951 30.256 1.00 31.90 367 GLU B N 1
ATOM 8418 C CA . GLU C 1 368 ? 13.834 79.347 31.514 1.00 33.04 367 GLU B CA 1
ATOM 8419 C C . GLU C 1 368 ? 13.482 77.863 31.485 1.00 31.09 367 GLU B C 1
ATOM 8420 O O . GLU C 1 368 ? 12.559 77.449 30.786 1.00 30.01 367 GLU B O 1
ATOM 8426 N N . ALA C 1 369 ? 14.244 77.075 32.244 1.00 30.09 368 ALA B N 1
ATOM 8427 C CA . ALA C 1 369 ? 14.033 75.641 32.313 1.00 29.96 368 ALA B CA 1
ATOM 8428 C C . ALA C 1 369 ? 14.536 75.132 33.657 1.00 29.56 368 ALA B C 1
ATOM 8429 O O . ALA C 1 369 ? 15.178 75.871 34.404 1.00 30.18 368 ALA B O 1
ATOM 8431 N N . SER C 1 370 ? 14.232 73.863 33.942 1.00 27.61 369 SER B N 1
ATOM 8432 C CA . SER C 1 370 ? 14.673 73.216 35.163 1.00 26.28 369 SER B CA 1
ATOM 8433 C C . SER C 1 370 ? 16.157 72.876 35.060 1.00 26.00 369 SER B C 1
ATOM 8434 O O . SER C 1 370 ? 16.620 72.458 34.001 1.00 26.08 369 SER B O 1
ATOM 8437 N N . PRO C 1 371 ? 16.940 73.038 36.152 1.00 25.75 370 PRO B N 1
ATOM 8438 C CA . PRO C 1 371 ? 18.310 72.523 36.210 1.00 25.00 370 PRO B CA 1
ATOM 8439 C C . PRO C 1 371 ? 18.404 71.007 36.030 1.00 25.53 370 PRO B C 1
ATOM 8440 O O . PRO C 1 371 ? 19.503 70.472 35.896 1.00 25.30 370 PRO B O 1
ATOM 8444 N N . LEU C 1 372 ? 17.247 70.328 36.026 1.00 25.06 371 LEU B N 1
ATOM 8445 C CA . LEU C 1 372 ? 17.194 68.877 35.928 1.00 24.69 371 LEU B CA 1
ATOM 8446 C C . LEU C 1 372 ? 17.138 68.426 34.470 1.00 25.11 371 LEU B C 1
ATOM 8447 O O . LEU C 1 372 ? 17.558 67.311 34.168 1.00 25.81 371 LEU B O 1
ATOM 8452 N N . GLU C 1 373 ? 16.606 69.275 33.579 1.00 25.02 372 GLU B N 1
ATOM 8453 C CA . GLU C 1 373 ? 16.031 68.772 32.339 1.00 24.91 372 GLU B CA 1
ATOM 8454 C C . GLU C 1 373 ? 16.806 69.213 31.097 1.00 24.47 372 GLU B C 1
ATOM 8455 O O . GLU C 1 373 ? 17.584 70.166 31.123 1.00 24.48 372 GLU B O 1
ATOM 8461 N N . VAL C 1 374 ? 16.568 68.470 30.010 1.00 23.46 373 VAL B N 1
ATOM 8462 C CA . VAL C 1 374 ? 16.806 68.910 28.646 1.00 22.84 373 VAL B CA 1
ATOM 8463 C C . VAL C 1 374 ? 15.474 68.797 27.913 1.00 22.92 373 VAL B C 1
ATOM 8464 O O . VAL C 1 374 ? 14.844 67.743 27.944 1.00 24.24 373 VAL B O 1
ATOM 8468 N N . LYS C 1 375 ? 15.046 69.888 27.271 1.00 22.63 374 LYS B N 1
ATOM 8469 C CA . LYS C 1 375 ? 13.837 69.862 26.463 1.00 23.10 374 LYS B CA 1
ATOM 8470 C C . LYS C 1 375 ? 14.197 69.455 25.036 1.00 22.81 374 LYS B C 1
ATOM 8471 O O . LYS C 1 375 ? 15.260 69.818 24.535 1.00 22.44 374 LYS B O 1
ATOM 8477 N N . ILE C 1 376 ? 13.293 68.705 24.395 1.00 22.30 375 ILE B N 1
ATOM 8478 C CA . ILE C 1 376 ? 13.543 68.124 23.085 1.00 22.35 375 ILE B CA 1
ATOM 8479 C C . ILE C 1 376 ? 12.325 68.348 22.191 1.00 21.66 375 ILE B C 1
ATOM 8480 O O . ILE C 1 376 ? 11.198 68.408 22.674 1.00 21.47 375 ILE B O 1
ATOM 8485 N N . ALA C 1 377 ? 12.578 68.480 20.883 1.00 21.86 376 ALA B N 1
ATOM 8486 C CA . ALA C 1 377 ? 11.531 68.625 19.884 1.00 22.43 376 ALA B CA 1
ATOM 8487 C C . ALA C 1 377 ? 10.831 67.284 19.665 1.00 22.57 376 ALA B C 1
ATOM 8488 O O . ALA C 1 377 ? 11.411 66.227 19.924 1.00 21.89 376 ALA B O 1
ATOM 8490 N N . PHE C 1 378 ? 9.584 67.361 19.188 1.00 23.41 377 PHE B N 1
ATOM 8491 C CA . PHE C 1 378 ? 8.783 66.208 18.810 1.00 25.76 377 PHE B CA 1
ATOM 8492 C C . PHE C 1 378 ? 8.310 66.384 17.372 1.00 27.27 377 PHE B C 1
ATOM 8493 O O . PHE C 1 378 ? 8.046 67.503 16.932 1.00 28.26 377 PHE B O 1
ATOM 8501 N N . ASN C 1 379 ? 8.221 65.265 16.650 1.00 29.66 378 ASN B N 1
ATOM 8502 C CA . ASN C 1 379 ? 7.451 65.190 15.421 1.00 31.64 378 ASN B CA 1
ATOM 8503 C C . ASN C 1 379 ? 6.491 64.009 15.552 1.00 33.98 378 ASN B C 1
ATOM 8504 O O . ASN C 1 379 ? 6.311 63.484 16.649 1.00 33.05 378 ASN B O 1
ATOM 8509 N N . SER C 1 380 ? 5.895 63.586 14.432 1.00 37.07 379 SER B N 1
ATOM 8510 C CA . SER C 1 380 ? 4.852 62.572 14.452 1.00 39.57 379 SER B CA 1
ATOM 8511 C C . SER C 1 380 ? 5.401 61.210 14.881 1.00 40.79 379 SER B C 1
ATOM 8512 O O . SER C 1 380 ? 4.632 60.339 15.285 1.00 41.42 379 SER B O 1
ATOM 8515 N N . LYS C 1 381 ? 6.729 61.040 14.811 1.00 40.46 380 LYS B N 1
ATOM 8516 C CA . LYS C 1 381 ? 7.366 59.767 15.121 1.00 39.40 380 LYS B CA 1
ATOM 8517 C C . LYS C 1 381 ? 7.935 59.771 16.540 1.00 37.41 380 LYS B C 1
ATOM 8518 O O . LYS C 1 381 ? 8.495 58.771 16.982 1.00 38.14 380 LYS B O 1
ATOM 8524 N N . GLY C 1 382 ? 7.800 60.899 17.249 1.00 34.20 381 GLY B N 1
ATOM 8525 C CA . GLY C 1 382 ? 8.284 60.999 18.618 1.00 31.14 381 GLY B CA 1
ATOM 8526 C C . GLY C 1 382 ? 9.371 62.062 18.778 1.00 29.07 381 GLY B C 1
ATOM 8527 O O . GLY C 1 382 ? 9.417 63.027 18.016 1.00 28.26 381 GLY B O 1
ATOM 8528 N N . ILE C 1 383 ? 10.236 61.875 19.786 1.00 26.90 382 ILE B N 1
ATOM 8529 C CA . ILE C 1 383 ? 11.284 62.838 20.091 1.00 25.85 382 ILE B CA 1
ATOM 8530 C C . ILE C 1 383 ? 12.311 62.821 18.960 1.00 25.71 382 ILE B C 1
ATOM 8531 O O . ILE C 1 383 ? 12.524 61.789 18.324 1.00 25.25 382 ILE B O 1
ATOM 8536 N N . ILE C 1 384 ? 12.921 63.984 18.707 1.00 25.28 383 ILE B N 1
ATOM 8537 C CA . ILE C 1 384 ? 13.961 64.119 17.698 1.00 24.50 383 ILE B CA 1
ATOM 8538 C C . ILE C 1 384 ? 14.915 65.231 18.131 1.00 24.02 383 ILE B C 1
ATOM 8539 O O . ILE C 1 384 ? 14.481 66.319 18.507 1.00 24.10 383 ILE B O 1
ATOM 8544 N N . ASN C 1 385 ? 16.219 64.938 18.081 1.00 23.15 384 ASN B N 1
ATOM 8545 C CA . ASN C 1 385 ? 17.230 65.813 18.654 1.00 23.22 384 ASN B CA 1
ATOM 8546 C C . ASN C 1 385 ? 17.636 66.894 17.650 1.00 22.91 384 ASN B C 1
ATOM 8547 O O . ASN C 1 385 ? 18.792 67.311 17.617 1.00 22.96 384 ASN B O 1
ATOM 8552 N N . GLN C 1 386 ? 16.672 67.353 16.845 1.00 22.61 385 GLN B N 1
ATOM 8553 C CA . GLN C 1 386 ? 16.889 68.439 15.902 1.00 23.05 385 GLN B CA 1
ATOM 8554 C C . GLN C 1 386 ? 16.660 69.775 16.609 1.00 23.24 385 GLN B C 1
ATOM 8555 O O . GLN C 1 386 ? 16.931 70.838 16.049 1.00 23.08 385 GLN B O 1
ATOM 8561 N N . GLY C 1 387 ? 16.143 69.695 17.841 1.00 23.34 386 GLY B N 1
ATOM 8562 C CA . GLY C 1 387 ? 15.976 70.842 18.717 1.00 22.77 386 GLY B CA 1
ATOM 8563 C C . GLY C 1 387 ? 16.149 70.429 20.174 1.00 22.64 386 GLY B C 1
ATOM 8564 O O . GLY C 1 387 ? 15.531 69.459 20.616 1.00 23.69 386 GLY B O 1
ATOM 8565 N N . LEU C 1 388 ? 17.017 71.152 20.895 1.00 21.34 387 LEU B N 1
ATOM 8566 C CA . LEU C 1 388 ? 17.269 70.879 22.303 1.00 21.60 387 LEU B CA 1
ATOM 8567 C C . LEU C 1 388 ? 17.407 72.199 23.060 1.00 22.11 387 LEU B C 1
ATOM 8568 O O . LEU C 1 388 ? 18.028 73.133 22.562 1.00 22.54 387 LEU B O 1
ATOM 8573 N N . ILE C 1 389 ? 16.846 72.251 24.275 1.00 22.20 388 ILE B N 1
ATOM 8574 C CA . ILE C 1 389 ? 16.987 73.391 25.171 1.00 22.53 388 ILE B CA 1
ATOM 8575 C C . ILE C 1 389 ? 17.479 72.886 26.525 1.00 23.02 388 ILE B C 1
ATOM 8576 O O . ILE C 1 389 ? 16.919 71.938 27.075 1.00 22.78 388 ILE B O 1
ATOM 8581 N N . SER C 1 390 ? 18.512 73.544 27.064 1.00 23.09 389 SER B N 1
ATOM 8582 C CA . SER C 1 390 ? 19.049 73.170 28.362 1.00 24.17 389 SER B CA 1
ATOM 8583 C C . SER C 1 390 ? 19.810 74.336 28.984 1.00 25.24 389 SER B C 1
ATOM 8584 O O . SER C 1 390 ? 20.489 75.081 28.283 1.00 25.39 389 SER B O 1
ATOM 8587 N N . VAL C 1 391 ? 19.704 74.466 30.313 1.00 26.32 390 VAL B N 1
ATOM 8588 C CA . VAL C 1 391 ? 20.628 75.303 31.057 1.00 26.56 390 VAL B CA 1
ATOM 8589 C C . VAL C 1 391 ? 21.970 74.579 31.094 1.00 26.67 390 VAL B C 1
ATOM 8590 O O . VAL C 1 391 ? 22.026 73.356 30.971 1.00 27.43 390 VAL B O 1
ATOM 8594 N N . LYS C 1 392 ? 23.045 75.355 31.254 1.00 26.86 391 LYS B N 1
ATOM 8595 C CA . LYS C 1 392 ? 24.393 74.828 31.383 1.00 27.42 391 LYS B CA 1
ATOM 8596 C C . LYS C 1 392 ? 24.404 73.752 32.465 1.00 26.77 391 LYS B C 1
ATOM 8597 O O . LYS C 1 392 ? 23.857 73.956 33.548 1.00 25.40 391 LYS B O 1
ATOM 8603 N N . ASP C 1 393 ? 25.004 72.600 32.137 1.00 26.45 392 ASP B N 1
ATOM 8604 C CA . ASP C 1 393 ? 25.312 71.549 33.094 1.00 26.70 392 ASP B CA 1
ATOM 8605 C C . ASP C 1 393 ? 24.038 70.992 33.740 1.00 25.85 392 ASP B C 1
ATOM 8606 O O . ASP C 1 393 ? 24.067 70.543 34.885 1.00 26.05 392 ASP B O 1
ATOM 8611 N N . SER C 1 394 ? 22.926 70.990 32.994 1.00 25.13 393 SER B N 1
ATOM 8612 C CA . SER C 1 394 ? 21.691 70.388 33.475 1.00 25.34 393 SER B CA 1
ATOM 8613 C C . SER C 1 394 ? 21.923 68.909 33.775 1.00 25.24 393 SER B C 1
ATOM 8614 O O . SER C 1 394 ? 22.762 68.269 33.138 1.00 25.20 393 SER B O 1
ATOM 8617 N N . TYR C 1 395 ? 21.176 68.381 34.752 1.00 24.68 394 TYR B N 1
ATOM 8618 C CA . TYR C 1 395 ? 21.359 67.010 35.204 1.00 25.30 394 TYR B CA 1
ATOM 8619 C C . TYR C 1 395 ? 21.171 66.041 34.037 1.00 24.67 394 TYR B C 1
ATOM 8620 O O . TYR C 1 395 ? 21.919 65.075 33.911 1.00 24.54 394 TYR B O 1
ATOM 8629 N N . CYS C 1 396 ? 20.182 66.328 33.183 1.00 25.57 395 CYS B N 1
ATOM 8630 C CA . CYS C 1 396 ? 19.828 65.468 32.064 1.00 26.79 395 CYS B CA 1
ATOM 8631 C C . CYS C 1 396 ? 20.882 65.512 30.962 1.00 25.24 395 CYS B C 1
ATOM 8632 O O . CYS C 1 396 ? 21.121 64.499 30.308 1.00 24.58 395 CYS B O 1
ATOM 8635 N N . SER C 1 397 ? 21.484 66.689 30.744 1.00 24.05 396 SER B N 1
ATOM 8636 C CA . SER C 1 397 ? 22.528 66.808 29.739 1.00 23.62 396 SER B CA 1
ATOM 8637 C C . SER C 1 397 ? 23.675 65.867 30.097 1.00 23.54 396 SER B C 1
ATOM 8638 O O . SER C 1 397 ? 24.241 65.219 29.218 1.00 23.74 396 SER B O 1
ATOM 8641 N N . ASN C 1 398 ? 23.965 65.772 31.401 1.00 22.74 397 ASN B N 1
ATOM 8642 C CA . ASN C 1 398 ? 24.970 64.860 31.921 1.00 22.94 397 ASN B CA 1
ATOM 8643 C C . ASN C 1 398 ? 24.527 63.411 31.716 1.00 22.97 397 ASN B C 1
ATOM 8644 O O . ASN C 1 398 ? 25.350 62.554 31.404 1.00 22.27 397 ASN B O 1
ATOM 8649 N N . LEU C 1 399 ? 23.228 63.144 31.911 1.00 23.00 398 LEU B N 1
ATOM 8650 C CA . LEU C 1 399 ? 22.694 61.793 31.792 1.00 22.43 398 LEU B CA 1
ATOM 8651 C C . LEU C 1 399 ? 22.733 61.345 30.331 1.00 21.71 398 LEU B C 1
ATOM 8652 O O . LEU C 1 399 ? 22.977 60.172 30.060 1.00 21.39 398 LEU B O 1
ATOM 8657 N N . ILE C 1 400 ? 22.488 62.276 29.399 1.00 21.53 399 ILE B N 1
ATOM 8658 C CA . ILE C 1 400 ? 22.483 61.949 27.979 1.00 21.38 399 ILE B CA 1
ATOM 8659 C C . ILE C 1 400 ? 23.906 61.632 27.521 1.00 21.81 399 ILE B C 1
ATOM 8660 O O . ILE C 1 400 ? 24.128 60.621 26.857 1.00 22.55 399 ILE B O 1
ATOM 8665 N N . VAL C 1 401 ? 24.865 62.484 27.908 1.00 21.94 400 VAL B N 1
ATOM 8666 C CA . VAL C 1 401 ? 26.264 62.294 27.552 1.00 22.04 400 VAL B CA 1
ATOM 8667 C C . VAL C 1 401 ? 26.725 60.915 28.029 1.00 22.70 400 VAL B C 1
ATOM 8668 O O . VAL C 1 401 ? 27.392 60.198 27.287 1.00 23.11 400 VAL B O 1
ATOM 8672 N N . LYS C 1 402 ? 26.332 60.538 29.252 1.00 22.78 401 LYS B N 1
ATOM 8673 C CA . LYS C 1 402 ? 26.743 59.274 29.846 1.00 23.05 401 LYS B CA 1
ATOM 8674 C C . LYS C 1 402 ? 26.060 58.086 29.168 1.00 21.87 401 LYS B C 1
ATOM 8675 O O . LYS C 1 402 ? 26.653 57.018 29.074 1.00 22.18 401 LYS B O 1
ATOM 8681 N N . GLN C 1 403 ? 24.810 58.264 28.726 1.00 21.07 402 GLN B N 1
ATOM 8682 C CA . GLN C 1 403 ? 24.102 57.234 27.981 1.00 20.65 402 GLN B CA 1
ATOM 8683 C C . GLN C 1 403 ? 24.867 56.909 26.699 1.00 20.33 402 GLN B C 1
ATOM 8684 O O . GLN C 1 403 ? 25.094 55.742 26.392 1.00 19.94 402 GLN B O 1
ATOM 8690 N N . ILE C 1 404 ? 25.284 57.954 25.974 1.00 19.94 403 ILE B N 1
ATOM 8691 C CA . ILE C 1 404 ? 25.964 57.786 24.697 1.00 20.15 403 ILE B CA 1
ATOM 8692 C C . ILE C 1 404 ? 27.321 57.115 24.925 1.00 20.71 403 ILE B C 1
ATOM 8693 O O . ILE C 1 404 ? 27.684 56.186 24.206 1.00 20.99 403 ILE B O 1
ATOM 8698 N N . GLU C 1 405 ? 28.039 57.544 25.967 1.00 21.03 404 GLU B N 1
ATOM 8699 C CA . GLU C 1 405 ? 29.341 56.972 26.269 1.00 21.92 404 GLU B CA 1
ATOM 8700 C C . GLU C 1 405 ? 29.203 55.492 26.619 1.00 21.71 404 GLU B C 1
ATOM 8701 O O . GLU C 1 405 ? 30.031 54.684 26.205 1.00 21.56 404 GLU B O 1
ATOM 8707 N N . ASN C 1 406 ? 28.152 55.147 27.375 1.00 21.13 405 ASN B N 1
ATOM 8708 C CA . ASN C 1 406 ? 27.947 53.776 27.823 1.00 21.23 405 ASN B CA 1
ATOM 8709 C C . ASN C 1 406 ? 27.551 52.890 26.643 1.00 20.49 405 ASN B C 1
ATOM 8710 O O . ASN C 1 406 ? 27.977 51.741 26.567 1.00 20.53 405 ASN B O 1
ATOM 8715 N N . ARG C 1 407 ? 26.733 53.431 25.734 1.00 19.91 406 ARG B N 1
ATOM 8716 C CA . ARG C 1 407 ? 26.300 52.701 24.553 1.00 20.22 406 ARG B CA 1
ATOM 8717 C C . ARG C 1 407 ? 27.498 52.378 23.660 1.00 19.73 406 ARG B C 1
ATOM 8718 O O . ARG C 1 407 ? 27.605 51.260 23.157 1.00 18.80 406 ARG B O 1
ATOM 8726 N N . TYR C 1 408 ? 28.406 53.351 23.501 1.00 19.49 407 TYR B N 1
ATOM 8727 C CA . TYR C 1 408 ? 29.624 53.162 22.724 1.00 20.37 407 TYR B CA 1
ATOM 8728 C C . TYR C 1 408 ? 30.568 52.175 23.406 1.00 21.06 407 TYR B C 1
ATOM 8729 O O . TYR C 1 408 ? 31.283 51.445 22.729 1.00 21.28 407 TYR B O 1
ATOM 8738 N N . LYS C 1 409 ? 30.570 52.159 24.744 1.00 22.56 408 LYS B N 1
ATOM 8739 C CA . LYS C 1 409 ? 31.418 51.242 25.491 1.00 23.01 408 LYS B CA 1
ATOM 8740 C C . LYS C 1 409 ? 30.991 49.801 25.202 1.00 21.91 408 LYS B C 1
ATOM 8741 O O . LYS C 1 409 ? 31.832 48.937 24.977 1.00 21.12 408 LYS B O 1
ATOM 8747 N N . ILE C 1 410 ? 29.676 49.559 25.186 1.00 21.58 409 ILE B N 1
ATOM 8748 C CA . ILE C 1 410 ? 29.131 48.250 24.856 1.00 21.03 409 ILE B CA 1
ATOM 8749 C C . ILE C 1 410 ? 29.492 47.888 23.414 1.00 20.82 409 ILE B C 1
ATOM 8750 O O . ILE C 1 410 ? 29.921 46.766 23.155 1.00 20.83 409 ILE B O 1
ATOM 8755 N N . LEU C 1 411 ? 29.326 48.846 22.491 1.00 19.98 410 LEU B N 1
ATOM 8756 C CA . LEU C 1 411 ? 29.634 48.646 21.081 1.00 19.71 410 LEU B CA 1
ATOM 8757 C C . LEU C 1 411 ? 31.097 48.240 20.917 1.00 19.70 410 LEU B C 1
ATOM 8758 O O . LEU C 1 411 ? 31.388 47.202 20.323 1.00 18.97 410 LEU B O 1
ATOM 8763 N N . ASN C 1 412 ? 31.998 49.067 21.462 1.00 20.20 411 ASN B N 1
ATOM 8764 C CA . ASN C 1 412 ? 33.425 48.986 21.181 1.00 20.98 411 ASN B CA 1
ATOM 8765 C C . ASN C 1 412 ? 34.039 47.751 21.835 1.00 21.26 411 ASN B C 1
ATOM 8766 O O . ASN C 1 412 ? 35.025 47.226 21.334 1.00 21.31 411 ASN B O 1
ATOM 8771 N N . ASN C 1 413 ? 33.439 47.289 22.937 1.00 22.34 412 ASN B N 1
ATOM 8772 C CA . ASN C 1 413 ? 33.903 46.113 23.658 1.00 23.31 412 ASN B CA 1
ATOM 8773 C C . ASN C 1 413 ? 33.886 44.889 22.744 1.00 23.15 412 ASN B C 1
ATOM 8774 O O . ASN C 1 413 ? 34.739 44.014 22.870 1.00 22.14 412 ASN B O 1
ATOM 8779 N N . SER C 1 414 ? 32.904 44.835 21.835 1.00 22.71 413 SER B N 1
ATOM 8780 C CA . SER C 1 414 ? 32.759 43.732 20.897 1.00 22.24 413 SER B CA 1
ATOM 8781 C C . SER C 1 414 ? 33.324 44.102 19.527 1.00 21.78 413 SER B C 1
ATOM 8782 O O . SER C 1 414 ? 33.874 43.245 18.840 1.00 21.64 413 SER B O 1
ATOM 8785 N N . LEU C 1 415 ? 33.170 45.370 19.125 1.00 20.89 414 LEU B N 1
ATOM 8786 C CA . LEU C 1 415 ? 33.515 45.773 17.768 1.00 20.42 414 LEU B CA 1
ATOM 8787 C C . LEU C 1 415 ? 35.029 45.794 17.563 1.00 19.98 414 LEU B C 1
ATOM 8788 O O . LEU C 1 415 ? 35.516 45.289 16.553 1.00 19.68 414 LEU B O 1
ATOM 8793 N N . ASN C 1 416 ? 35.766 46.383 18.514 1.00 19.22 415 ASN B N 1
ATOM 8794 C CA . ASN C 1 416 ? 37.202 46.572 18.353 1.00 19.78 415 ASN B CA 1
ATOM 8795 C C . ASN C 1 416 ? 37.914 45.233 18.162 1.00 19.04 415 ASN B C 1
ATOM 8796 O O . ASN C 1 416 ? 38.661 45.084 17.201 1.00 19.49 415 ASN B O 1
ATOM 8801 N N . PRO C 1 417 ? 37.718 44.220 19.038 1.00 18.43 416 PRO B N 1
ATOM 8802 C CA . PRO C 1 417 ? 38.290 42.892 18.810 1.00 18.28 416 PRO B CA 1
ATOM 8803 C C . PRO C 1 417 ? 37.926 42.307 17.446 1.00 18.32 416 PRO B C 1
ATOM 8804 O O . PRO C 1 417 ? 38.783 41.729 16.793 1.00 18.00 416 PRO B O 1
ATOM 8808 N N . ALA C 1 418 ? 36.665 42.475 17.019 1.00 17.71 417 ALA B N 1
ATOM 8809 C CA . ALA C 1 418 ? 36.210 41.965 15.734 1.00 18.12 417 ALA B CA 1
ATOM 8810 C C . ALA C 1 418 ? 37.028 42.565 14.592 1.00 18.50 417 ALA B C 1
ATOM 8811 O O . ALA C 1 418 ? 37.539 41.833 13.747 1.00 18.07 417 ALA B O 1
ATOM 8813 N N . ILE C 1 419 ? 37.150 43.899 14.581 1.00 18.79 418 ILE B N 1
ATOM 8814 C CA . ILE C 1 419 ? 37.865 44.620 13.537 1.00 19.19 418 ILE B CA 1
ATOM 8815 C C . ILE C 1 419 ? 39.343 44.221 13.549 1.00 19.85 418 ILE B C 1
ATOM 8816 O O . ILE C 1 419 ? 39.958 44.056 12.494 1.00 19.28 418 ILE B O 1
ATOM 8821 N N . SER C 1 420 ? 39.895 44.034 14.753 1.00 19.97 419 SER B N 1
ATOM 8822 C CA . SER C 1 420 ? 41.312 43.771 14.949 1.00 20.27 419 SER B CA 1
ATOM 8823 C C . SER C 1 420 ? 41.721 42.427 14.349 1.00 20.36 419 SER B C 1
ATOM 8824 O O . SER C 1 420 ? 42.898 42.206 14.075 1.00 19.86 419 SER B O 1
ATOM 8827 N N . GLU C 1 421 ? 40.751 41.533 14.129 1.00 20.61 420 GLU B N 1
ATOM 8828 C CA . GLU C 1 421 ? 41.045 40.241 13.518 1.00 21.69 420 GLU B CA 1
ATOM 8829 C C . GLU C 1 421 ? 41.472 40.427 12.061 1.00 21.50 420 GLU B C 1
ATOM 8830 O O . GLU C 1 421 ? 42.092 39.545 11.475 1.00 21.52 420 GLU B O 1
ATOM 8836 N N . ASP C 1 422 ? 41.124 41.584 11.488 1.00 21.79 421 ASP B N 1
ATOM 8837 C CA . ASP C 1 422 ? 41.619 42.039 10.196 1.00 22.84 421 ASP B CA 1
ATOM 8838 C C . ASP C 1 422 ? 41.071 41.179 9.058 1.00 21.78 421 ASP B C 1
ATOM 8839 O O . ASP C 1 422 ? 41.729 41.018 8.036 1.00 22.13 421 ASP B O 1
ATOM 8844 N N . ASN C 1 423 ? 39.853 40.654 9.226 1.00 21.32 422 ASN B N 1
ATOM 8845 C CA . ASN C 1 423 ? 39.183 39.925 8.160 1.00 21.85 422 ASN B CA 1
ATOM 8846 C C . ASN C 1 423 ? 38.335 40.889 7.327 1.00 22.27 422 ASN B C 1
ATOM 8847 O O . ASN C 1 423 ? 38.276 42.084 7.621 1.00 21.80 422 ASN B O 1
ATOM 8852 N N . ASP C 1 424 ? 37.688 40.359 6.280 1.00 22.93 423 ASP B N 1
ATOM 8853 C CA . ASP C 1 424 ? 36.894 41.163 5.359 1.00 23.81 423 ASP B CA 1
ATOM 8854 C C . ASP C 1 424 ? 35.576 41.570 6.020 1.00 23.36 423 ASP B C 1
ATOM 8855 O O . ASP C 1 424 ? 35.342 41.254 7.186 1.00 22.29 423 ASP B O 1
ATOM 8860 N N . PHE C 1 425 ? 34.710 42.260 5.260 1.00 22.85 424 PHE B N 1
ATOM 8861 C CA . PHE C 1 425 ? 33.505 42.853 5.823 1.00 22.55 424 PHE B CA 1
ATOM 8862 C C . PHE C 1 425 ? 32.574 41.787 6.398 1.00 22.54 424 PHE B C 1
ATOM 8863 O O . PHE C 1 425 ? 32.099 41.928 7.524 1.00 21.71 424 PHE B O 1
ATOM 8871 N N . ASN C 1 426 ? 32.312 40.734 5.618 1.00 22.69 425 ASN B N 1
ATOM 8872 C CA . ASN C 1 426 ? 31.337 39.729 6.016 1.00 23.53 425 ASN B CA 1
ATOM 8873 C C . ASN C 1 426 ? 31.824 38.964 7.245 1.00 22.78 425 ASN B C 1
ATOM 8874 O O . ASN C 1 426 ? 31.046 38.731 8.165 1.00 22.96 425 ASN B O 1
ATOM 8879 N N . THR C 1 427 ? 33.107 38.579 7.248 1.00 22.35 426 THR B N 1
ATOM 8880 C CA . THR C 1 427 ? 33.693 37.835 8.355 1.00 22.29 426 THR B CA 1
ATOM 8881 C C . THR C 1 427 ? 33.692 38.680 9.630 1.00 21.21 426 THR B C 1
ATOM 8882 O O . THR C 1 427 ? 33.341 38.177 10.696 1.00 20.63 426 THR B O 1
ATOM 8886 N N . THR C 1 428 ? 34.085 39.958 9.506 1.00 20.40 427 THR B N 1
ATOM 8887 C CA . THR C 1 428 ? 34.100 40.899 10.618 1.00 19.91 427 THR B CA 1
ATOM 8888 C C . THR C 1 428 ? 32.696 41.035 11.204 1.00 19.96 427 THR B C 1
ATOM 8889 O O . THR C 1 428 ? 32.527 40.989 12.420 1.00 19.94 427 THR B O 1
ATOM 8893 N N . THR C 1 429 ? 31.704 41.203 10.322 1.00 19.79 428 THR B N 1
ATOM 8894 C CA . THR C 1 429 ? 30.302 41.294 10.702 1.00 20.69 428 THR B CA 1
ATOM 8895 C C . THR C 1 429 ? 29.903 40.092 11.560 1.00 20.13 428 THR B C 1
ATOM 8896 O O . THR C 1 429 ? 29.309 40.265 12.626 1.00 20.42 428 THR B O 1
ATOM 8900 N N . ASN C 1 430 ? 30.228 38.883 11.080 1.00 19.59 429 ASN B N 1
ATOM 8901 C CA . ASN C 1 430 ? 29.821 37.652 11.742 1.00 19.80 429 ASN B CA 1
ATOM 8902 C C . ASN C 1 430 ? 30.464 37.558 13.125 1.00 20.12 429 ASN B C 1
ATOM 8903 O O . ASN C 1 430 ? 29.793 37.221 14.099 1.00 20.66 429 ASN B O 1
ATOM 8908 N N . THR C 1 431 ? 31.769 37.849 13.189 1.00 19.90 430 THR B N 1
ATOM 8909 C CA . THR C 1 431 ? 32.510 37.827 14.437 1.00 19.87 430 THR B CA 1
ATOM 8910 C C . THR C 1 431 ? 31.877 38.817 15.413 1.00 20.10 430 THR B C 1
ATOM 8911 O O . THR C 1 431 ? 31.641 38.484 16.572 1.00 20.14 430 THR B O 1
ATOM 8915 N N . PHE C 1 432 ? 31.601 40.027 14.914 1.00 19.67 431 PHE B N 1
ATOM 8916 C CA . PHE C 1 432 ? 31.074 41.116 15.717 1.00 19.64 431 PHE B CA 1
ATOM 8917 C C . PHE C 1 432 ? 29.695 40.763 16.274 1.00 19.95 431 PHE B C 1
ATOM 8918 O O . PHE C 1 432 ? 29.445 40.945 17.466 1.00 19.58 431 PHE B O 1
ATOM 8926 N N . ILE C 1 433 ? 28.806 40.266 15.407 1.00 20.26 432 ILE B N 1
ATOM 8927 C CA . ILE C 1 433 ? 27.450 39.945 15.828 1.00 20.51 432 ILE B CA 1
ATOM 8928 C C . ILE C 1 433 ? 27.478 38.816 16.856 1.00 20.58 432 ILE B C 1
ATOM 8929 O O . ILE C 1 433 ? 26.792 38.893 17.873 1.00 20.56 432 ILE B O 1
ATOM 8934 N N . ASP C 1 434 ? 28.293 37.784 16.604 1.00 21.86 433 ASP B N 1
ATOM 8935 C CA . ASP C 1 434 ? 28.390 36.661 17.529 1.00 23.10 433 ASP B CA 1
ATOM 8936 C C . ASP C 1 434 ? 28.768 37.161 18.923 1.00 23.38 433 ASP B C 1
ATOM 8937 O O . ASP C 1 434 ? 28.213 36.703 19.919 1.00 23.09 433 ASP B O 1
ATOM 8942 N N . SER C 1 435 ? 29.707 38.114 18.977 1.00 24.54 434 SER B N 1
ATOM 8943 C CA . SER C 1 435 ? 30.180 38.686 20.229 1.00 25.41 434 SER B CA 1
ATOM 8944 C C . SER C 1 435 ? 29.071 39.482 20.915 1.00 25.45 434 SER B C 1
ATOM 8945 O O . SER C 1 435 ? 28.881 39.354 22.120 1.00 25.65 434 SER B O 1
ATOM 8948 N N . ILE C 1 436 ? 28.345 40.297 20.139 1.00 25.47 435 ILE B N 1
ATOM 8949 C CA . ILE C 1 436 ? 27.266 41.134 20.645 1.00 26.29 435 ILE B CA 1
ATOM 8950 C C . ILE C 1 436 ? 26.156 40.254 21.224 1.00 26.53 435 ILE B C 1
ATOM 8951 O O . ILE C 1 436 ? 25.612 40.559 22.285 1.00 25.46 435 ILE B O 1
ATOM 8956 N N . MET C 1 437 ? 25.847 39.152 20.530 1.00 26.54 436 MET B N 1
ATOM 8957 C CA . MET C 1 437 ? 24.738 38.289 20.899 1.00 27.77 436 MET B CA 1
ATOM 8958 C C . MET C 1 437 ? 25.016 37.580 22.225 1.00 28.35 436 MET B C 1
ATOM 8959 O O . MET C 1 437 ? 24.091 37.319 22.991 1.00 30.47 436 MET B O 1
ATOM 8964 N N . ALA C 1 438 ? 26.293 37.293 22.492 1.00 29.18 437 ALA B N 1
ATOM 8965 C CA . ALA C 1 438 ? 26.713 36.636 23.722 1.00 32.44 437 ALA B CA 1
ATOM 8966 C C . ALA C 1 438 ? 26.484 37.540 24.936 1.00 33.50 437 ALA B C 1
ATOM 8967 O O . ALA C 1 438 ? 26.442 37.055 26.060 1.00 34.86 437 ALA B O 1
ATOM 8969 N N . GLU C 1 439 ? 26.330 38.851 24.704 1.00 36.51 438 GLU B N 1
ATOM 8970 C CA . GLU C 1 439 ? 26.172 39.818 25.782 1.00 39.27 438 GLU B CA 1
ATOM 8971 C C . GLU C 1 439 ? 24.730 40.327 25.845 1.00 40.11 438 GLU B C 1
ATOM 8972 O O . GLU C 1 439 ? 24.407 41.198 26.655 1.00 41.21 438 GLU B O 1
ATOM 8978 N N . ALA C 1 440 ? 23.863 39.793 24.977 1.00 40.54 439 ALA B N 1
ATOM 8979 C CA . ALA C 1 440 ? 22.462 40.180 24.966 1.00 42.38 439 ALA B CA 1
ATOM 8980 C C . ALA C 1 440 ? 21.732 39.535 26.143 1.00 43.66 439 ALA B C 1
ATOM 8981 O O . ALA C 1 440 ? 22.046 38.416 26.544 1.00 43.66 439 ALA B O 1
ATOM 8983 N N . ASN C 1 441 ? 20.757 40.270 26.687 1.00 45.05 440 ASN B N 1
ATOM 8984 C CA . ASN C 1 441 ? 19.850 39.772 27.711 1.00 45.94 440 ASN B CA 1
ATOM 8985 C C . ASN C 1 441 ? 18.451 40.328 27.452 1.00 46.71 440 ASN B C 1
ATOM 8986 O O . ASN C 1 441 ? 18.199 40.925 26.403 1.00 47.78 440 ASN B O 1
ATOM 8991 N N . ALA C 1 442 ? 17.548 40.126 28.420 1.00 46.14 441 ALA B N 1
ATOM 8992 C CA . ALA C 1 442 ? 16.163 40.553 28.300 1.00 45.89 441 ALA B CA 1
ATOM 8993 C C . ALA C 1 442 ? 16.071 42.078 28.331 1.00 44.54 441 ALA B C 1
ATOM 8994 O O . ALA C 1 442 ? 15.136 42.656 27.782 1.00 45.59 441 ALA B O 1
ATOM 8996 N N . ASP C 1 443 ? 17.065 42.715 28.959 1.00 43.95 442 ASP B N 1
ATOM 8997 C CA . ASP C 1 443 ? 17.070 44.145 29.224 1.00 44.23 442 ASP B CA 1
ATOM 8998 C C . ASP C 1 443 ? 17.538 44.932 27.995 1.00 42.99 442 ASP B C 1
ATOM 8999 O O . ASP C 1 443 ? 17.112 46.068 27.800 1.00 43.29 442 ASP B O 1
ATOM 9004 N N . ASN C 1 444 ? 18.411 44.336 27.169 1.00 38.65 443 ASN B N 1
ATOM 9005 C CA . ASN C 1 444 ? 19.130 45.098 26.156 1.00 36.40 443 ASN B CA 1
ATOM 9006 C C . ASN C 1 444 ? 18.929 44.517 24.753 1.00 36.70 443 ASN B C 1
ATOM 9007 O O . ASN C 1 444 ? 19.604 44.935 23.811 1.00 35.61 443 ASN B O 1
ATOM 9012 N N . GLY C 1 445 ? 17.985 43.577 24.619 1.00 35.76 444 GLY B N 1
ATOM 9013 C CA . GLY C 1 445 ? 17.831 42.733 23.441 1.00 35.20 444 GLY B CA 1
ATOM 9014 C C . GLY C 1 445 ? 17.678 43.496 22.122 1.00 36.37 444 GLY B C 1
ATOM 9015 O O . GLY C 1 445 ? 18.404 43.230 21.163 1.00 35.68 444 GLY B O 1
ATOM 9016 N N . ARG C 1 446 ? 16.709 44.418 22.053 1.00 36.35 445 ARG B N 1
ATOM 9017 C CA . ARG C 1 446 ? 16.462 45.132 20.808 1.00 36.48 445 ARG B CA 1
ATOM 9018 C C . ARG C 1 446 ? 17.584 46.131 20.547 1.00 33.18 445 ARG B C 1
ATOM 9019 O O . ARG C 1 446 ? 17.890 46.401 19.391 1.00 32.33 445 ARG B O 1
ATOM 9027 N N . PHE C 1 447 ? 18.176 46.684 21.611 1.00 28.07 446 PHE B N 1
ATOM 9028 C CA . PHE C 1 447 ? 19.312 47.579 21.440 1.00 26.24 446 PHE B CA 1
ATOM 9029 C C . PHE C 1 447 ? 20.476 46.828 20.790 1.00 24.84 446 PHE B C 1
ATOM 9030 O O . PHE C 1 447 ? 21.081 47.321 19.841 1.00 23.67 446 PHE B O 1
ATOM 9038 N N . MET C 1 448 ? 20.759 45.622 21.294 1.00 24.51 447 MET B N 1
ATOM 9039 C CA . MET C 1 448 ? 21.877 44.821 20.821 1.00 25.47 447 MET B CA 1
ATOM 9040 C C . MET C 1 448 ? 21.648 44.392 19.373 1.00 25.72 447 M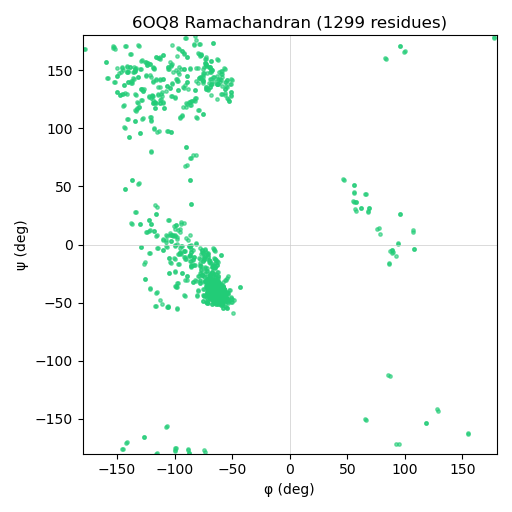ET B C 1
ATOM 9041 O O . MET C 1 448 ? 22.592 44.299 18.596 1.00 24.88 447 MET B O 1
ATOM 9046 N N . MET C 1 449 ? 20.383 44.153 19.016 1.00 26.29 448 MET B N 1
ATOM 9047 C CA . MET C 1 449 ? 20.002 43.792 17.662 1.00 27.13 448 MET B CA 1
ATOM 9048 C C . MET C 1 449 ? 20.440 44.889 16.691 1.00 26.31 448 MET B C 1
ATOM 9049 O O . MET C 1 449 ? 21.026 44.594 15.654 1.00 26.64 448 MET B O 1
ATOM 9054 N N . GLU C 1 450 ? 20.172 46.151 17.049 1.00 25.41 449 GLU B N 1
ATOM 9055 C CA . GLU C 1 450 ? 20.510 47.288 16.208 1.00 25.55 449 GLU B CA 1
ATOM 9056 C C . GLU C 1 450 ? 22.018 47.534 16.214 1.00 24.70 449 GLU B C 1
ATOM 9057 O O . GLU C 1 450 ? 22.579 47.906 15.184 1.00 24.23 449 GLU B O 1
ATOM 9063 N N . LEU C 1 451 ? 22.662 47.311 17.367 1.00 22.93 450 LEU B N 1
ATOM 9064 C CA . LEU C 1 451 ? 24.102 47.487 17.489 1.00 23.08 450 LEU B CA 1
ATOM 9065 C C . LEU C 1 451 ? 24.823 46.597 16.482 1.00 21.92 450 LEU B C 1
ATOM 9066 O O . LEU C 1 451 ? 25.857 46.985 15.954 1.00 21.76 450 LEU B O 1
ATOM 9071 N N . GLY C 1 452 ? 24.277 45.397 16.251 1.00 21.62 451 GLY B N 1
ATOM 9072 C CA . GLY C 1 452 ? 24.885 44.400 15.382 1.00 20.95 451 GLY B CA 1
ATOM 9073 C C . GLY C 1 452 ? 24.951 44.853 13.924 1.00 20.81 451 GLY B C 1
ATOM 9074 O O . GLY C 1 452 ? 25.650 44.241 13.123 1.00 21.19 451 GLY B O 1
ATOM 9075 N N . LYS C 1 453 ? 24.238 45.939 13.597 1.00 20.85 452 LYS B N 1
ATOM 9076 C CA . LYS C 1 453 ? 24.215 46.481 12.246 1.00 20.52 452 LYS B CA 1
ATOM 9077 C C . LYS C 1 453 ? 25.153 47.682 12.114 1.00 19.92 452 LYS B C 1
ATOM 9078 O O . LYS C 1 453 ? 25.154 48.344 11.080 1.00 19.63 452 LYS B O 1
ATOM 9084 N N . TYR C 1 454 ? 25.956 47.961 13.148 1.00 19.26 453 TYR B N 1
ATOM 9085 C CA . TYR C 1 454 ? 26.753 49.185 13.201 1.00 19.13 453 TYR B CA 1
ATOM 9086 C C . TYR C 1 454 ? 27.555 49.420 11.918 1.00 19.00 453 TYR B C 1
ATOM 9087 O O . TYR C 1 454 ? 27.565 50.536 11.401 1.00 18.53 453 TYR B O 1
ATOM 9096 N N . LEU C 1 455 ? 28.245 48.386 11.415 1.00 18.94 454 LEU B N 1
ATOM 9097 C CA . LEU C 1 455 ? 29.137 48.577 10.277 1.00 19.96 454 LEU B CA 1
ATOM 9098 C C . LEU C 1 455 ? 28.353 48.894 9.000 1.00 20.37 454 LEU B C 1
ATOM 9099 O O . LEU C 1 455 ? 28.921 49.406 8.037 1.00 20.33 454 LEU B O 1
ATOM 9104 N N . ARG C 1 456 ? 27.042 48.632 9.012 1.00 20.23 455 ARG B N 1
ATOM 9105 C CA . ARG C 1 456 ? 26.199 48.830 7.842 1.00 21.07 455 ARG B CA 1
ATOM 9106 C C . ARG C 1 456 ? 25.664 50.261 7.775 1.00 20.06 455 ARG B C 1
ATOM 9107 O O . ARG C 1 456 ? 25.070 50.644 6.771 1.00 19.07 455 ARG B O 1
ATOM 9115 N N . VAL C 1 457 ? 25.858 51.035 8.848 1.00 19.67 456 VAL B N 1
ATOM 9116 C CA . VAL C 1 457 ? 25.231 52.344 8.974 1.00 19.67 456 VAL B CA 1
ATOM 9117 C C . VAL C 1 457 ? 25.545 53.179 7.735 1.00 19.48 456 VAL B C 1
ATOM 9118 O O . VAL C 1 457 ? 26.707 53.362 7.385 1.00 18.48 456 VAL B O 1
ATOM 9122 N N . GLY C 1 458 ? 24.480 53.644 7.068 1.00 19.95 457 GLY B N 1
ATOM 9123 C CA . GLY C 1 458 ? 24.584 54.572 5.954 1.00 20.30 457 GLY B CA 1
ATOM 9124 C C . GLY C 1 458 ? 24.777 53.893 4.597 1.00 20.92 457 GLY B C 1
ATOM 9125 O O . GLY C 1 458 ? 24.760 54.575 3.577 1.00 20.72 457 GLY B O 1
ATOM 9126 N N . PHE C 1 459 ? 24.949 52.562 4.581 1.00 20.76 458 PHE B N 1
ATOM 9127 C CA . PHE C 1 459 ? 25.334 51.873 3.357 1.00 21.31 458 PHE B CA 1
ATOM 9128 C C . PHE C 1 459 ? 24.330 50.787 2.963 1.00 21.26 458 PHE B C 1
ATOM 9129 O O . PHE C 1 459 ? 24.452 50.202 1.886 1.00 22.00 458 PHE B O 1
ATOM 9137 N N . PHE C 1 460 ? 23.355 50.514 3.840 1.00 21.13 459 PHE B N 1
ATOM 9138 C CA . PHE C 1 460 ? 22.365 49.469 3.627 1.00 21.06 459 PHE B CA 1
ATOM 9139 C C . PHE C 1 460 ? 21.005 49.952 4.123 1.00 21.92 459 PHE B C 1
ATOM 9140 O O . PHE C 1 460 ? 20.935 50.789 5.023 1.00 22.75 459 PHE B O 1
ATOM 9148 N N . PRO C 1 461 ? 19.880 49.438 3.570 1.00 21.87 460 PRO B N 1
ATOM 9149 C CA . PRO C 1 461 ? 18.553 49.744 4.110 1.00 21.83 460 PRO B CA 1
ATOM 9150 C C . PRO C 1 461 ? 18.327 49.113 5.484 1.00 21.80 460 PRO B C 1
ATOM 9151 O O . PRO C 1 461 ? 19.005 48.156 5.843 1.00 22.00 460 PRO B O 1
ATOM 9155 N N . ASP C 1 462 ? 17.380 49.682 6.244 1.00 22.86 461 ASP B N 1
ATOM 9156 C CA . ASP C 1 462 ? 16.872 49.121 7.489 1.00 24.22 461 ASP B CA 1
ATOM 9157 C C . ASP C 1 462 ? 17.953 49.080 8.571 1.00 24.45 461 ASP B C 1
ATOM 9158 O O . ASP C 1 462 ? 18.083 48.085 9.286 1.00 25.26 461 ASP B O 1
ATOM 9163 N N . VAL C 1 463 ? 18.720 50.169 8.695 1.00 23.79 462 VAL B N 1
ATOM 9164 C CA . VAL C 1 463 ? 19.706 50.275 9.760 1.00 23.97 462 VAL B CA 1
ATOM 9165 C C . VAL C 1 463 ? 19.345 51.469 10.640 1.00 23.69 462 VAL B C 1
ATOM 9166 O O . VAL C 1 463 ? 19.276 52.595 10.157 1.00 23.76 462 VAL B O 1
ATOM 9170 N N . LYS C 1 464 ? 19.132 51.203 11.934 1.00 24.77 463 LYS B N 1
ATOM 9171 C CA . LYS C 1 464 ? 18.695 52.223 12.876 1.00 25.76 463 LYS B CA 1
ATOM 9172 C C . LYS C 1 464 ? 19.691 52.352 14.029 1.00 24.39 463 LYS B C 1
ATOM 9173 O O . LYS C 1 464 ? 19.339 52.867 15.088 1.00 24.21 463 LYS B O 1
ATOM 9179 N N . THR C 1 465 ? 20.937 51.909 13.812 1.00 22.57 464 THR B N 1
ATOM 9180 C CA . THR C 1 465 ? 21.946 51.879 14.862 1.00 21.29 464 THR B CA 1
ATOM 9181 C C . THR C 1 465 ? 22.177 53.271 15.451 1.00 20.98 464 THR B C 1
ATOM 9182 O O . THR C 1 465 ? 22.286 53.408 16.666 1.00 20.62 464 THR B O 1
ATOM 9186 N N . THR C 1 466 ? 22.267 54.293 14.589 1.00 21.05 465 THR B N 1
ATOM 9187 C CA . THR C 1 466 ? 22.639 55.636 15.016 1.00 20.93 465 THR B CA 1
ATOM 9188 C C . THR C 1 466 ? 21.665 56.160 16.071 1.00 21.81 465 THR B C 1
ATOM 9189 O O . THR C 1 466 ? 22.085 56.662 17.110 1.00 21.09 465 THR B O 1
ATOM 9193 N N . ILE C 1 467 ? 20.361 56.022 15.802 1.00 22.57 466 ILE B N 1
ATOM 9194 C CA . ILE C 1 467 ? 19.308 56.460 16.706 1.00 23.81 466 ILE B CA 1
ATOM 9195 C C . ILE C 1 467 ? 19.473 55.769 18.060 1.00 23.98 466 ILE B C 1
ATOM 9196 O O . ILE C 1 467 ? 19.148 56.348 19.096 1.00 23.49 466 ILE B O 1
ATOM 9201 N N . ASN C 1 468 ? 19.979 54.529 18.033 1.00 22.84 467 ASN B N 1
ATOM 9202 C CA . ASN C 1 468 ? 20.097 53.693 19.218 1.00 23.20 467 ASN B CA 1
ATOM 9203 C C . ASN C 1 468 ? 21.367 54.012 20.003 1.00 22.75 467 ASN B C 1
ATOM 9204 O O . ASN C 1 468 ? 21.482 53.647 21.171 1.00 23.22 467 ASN B O 1
ATOM 9209 N N . LEU C 1 469 ? 22.311 54.692 19.350 1.00 22.03 468 LEU B N 1
ATOM 9210 C CA . LEU C 1 469 ? 23.658 54.863 19.869 1.00 21.57 468 LEU B CA 1
ATOM 9211 C C . LEU C 1 469 ? 23.831 56.298 20.365 1.00 21.53 468 LEU B C 1
ATOM 9212 O O . LEU C 1 469 ? 24.214 56.522 21.513 1.00 21.08 468 LEU B O 1
ATOM 9217 N N . SER C 1 470 ? 23.526 57.268 19.495 1.00 20.45 469 SER B N 1
ATOM 9218 C CA . SER C 1 470 ? 23.833 58.661 19.777 1.00 20.94 469 SER B CA 1
ATOM 9219 C C . SER C 1 470 ? 22.606 59.544 19.562 1.00 21.21 469 SER B C 1
ATOM 9220 O O . SER C 1 470 ? 22.662 60.749 19.801 1.00 21.47 469 SER B O 1
ATOM 9223 N N . GLY C 1 471 ? 21.500 58.926 19.124 1.00 21.91 470 GLY B N 1
ATOM 9224 C CA . GLY C 1 471 ? 20.302 59.652 18.739 1.00 21.85 470 GLY B CA 1
ATOM 9225 C C . GLY C 1 471 ? 19.177 59.519 19.765 1.00 22.53 470 GLY B C 1
ATOM 9226 O O . GLY C 1 471 ? 19.428 59.233 20.934 1.00 22.35 470 GLY B O 1
ATOM 9227 N N . PRO C 1 472 ? 17.904 59.712 19.343 1.00 23.60 471 PRO B N 1
ATOM 9228 C CA . PRO C 1 472 ? 16.752 59.741 20.253 1.00 24.33 471 PRO B CA 1
ATOM 9229 C C . PRO C 1 472 ? 16.656 58.694 21.366 1.00 25.05 471 PRO B C 1
ATOM 9230 O O . PRO C 1 472 ? 16.193 59.016 22.459 1.00 26.22 471 PRO B O 1
ATOM 9234 N N . GLU C 1 473 ? 17.077 57.451 21.093 1.00 25.42 472 GLU B N 1
ATOM 9235 C CA . GLU C 1 473 ? 16.965 56.379 22.075 1.00 27.08 472 GLU B CA 1
ATOM 9236 C C . GLU C 1 473 ? 17.804 56.689 23.311 1.00 26.32 472 GLU B C 1
ATOM 9237 O O . GLU C 1 473 ? 17.407 56.354 24.424 1.00 26.14 472 GLU B O 1
ATOM 9243 N N . ALA C 1 474 ? 18.976 57.303 23.094 1.00 24.99 473 ALA B N 1
ATOM 9244 C CA . ALA C 1 474 ? 19.859 57.695 24.181 1.00 23.94 473 ALA B CA 1
ATOM 9245 C C . ALA C 1 474 ? 19.189 58.764 25.043 1.00 23.16 473 ALA B C 1
ATOM 9246 O O . ALA C 1 474 ? 19.397 58.806 26.253 1.00 22.80 473 ALA B O 1
ATOM 9248 N N . TYR C 1 475 ? 18.385 59.618 24.400 1.00 22.14 474 TYR B N 1
ATOM 9249 C CA . TYR C 1 475 ? 17.669 60.686 25.082 1.00 21.88 474 TYR B CA 1
ATOM 9250 C C . TYR C 1 475 ? 16.539 60.093 25.925 1.00 21.84 474 TYR B C 1
ATOM 9251 O O . TYR C 1 475 ? 16.426 60.401 27.109 1.00 21.85 474 TYR B O 1
ATOM 9260 N N . ALA C 1 476 ? 15.725 59.226 25.306 1.00 22.10 475 ALA B N 1
ATOM 9261 C CA . ALA C 1 476 ? 14.662 58.517 26.004 1.00 21.71 475 ALA B CA 1
ATOM 9262 C C . ALA C 1 476 ? 15.235 57.784 27.216 1.00 21.50 475 ALA B C 1
ATOM 9263 O O . ALA C 1 476 ? 14.643 57.807 28.294 1.00 21.73 475 ALA B O 1
ATOM 9265 N N . ALA C 1 477 ? 16.404 57.156 27.028 1.00 21.30 476 ALA B N 1
ATOM 9266 C CA . ALA C 1 477 ? 17.053 56.389 28.080 1.00 21.97 476 ALA B CA 1
ATOM 9267 C C . ALA C 1 477 ? 17.483 57.295 29.232 1.00 22.37 476 ALA B C 1
ATOM 9268 O O . ALA C 1 477 ? 17.366 56.903 30.390 1.00 23.10 476 ALA B O 1
ATOM 9270 N N . ALA C 1 478 ? 17.975 58.498 28.903 1.00 22.06 477 ALA B N 1
ATOM 9271 C CA . ALA C 1 478 ? 18.383 59.466 29.912 1.00 22.71 477 ALA B CA 1
ATOM 9272 C C . ALA C 1 478 ? 17.177 59.956 30.712 1.00 22.46 477 ALA B C 1
ATOM 9273 O O . ALA C 1 478 ? 17.268 60.110 31.927 1.00 22.55 477 ALA B O 1
ATOM 9275 N N . TYR C 1 479 ? 16.059 60.213 30.020 1.00 22.73 478 TYR B N 1
ATOM 9276 C CA . TYR C 1 479 ? 14.830 60.626 30.681 1.00 23.33 478 TYR B CA 1
ATOM 9277 C C . TYR C 1 479 ? 14.344 59.521 31.615 1.00 23.51 478 TYR B C 1
ATOM 9278 O O . TYR C 1 479 ? 13.867 59.808 32.709 1.00 24.28 478 TYR B O 1
ATOM 9287 N N . GLN C 1 480 ? 14.477 58.261 31.178 1.00 24.22 479 GLN B N 1
ATOM 9288 C CA . GLN C 1 480 ? 14.117 57.121 32.008 1.00 25.12 479 GLN B CA 1
ATOM 9289 C C . GLN C 1 480 ? 15.044 57.062 33.218 1.00 25.64 479 GLN B C 1
ATOM 9290 O O . GLN C 1 480 ? 14.598 56.777 34.327 1.00 25.69 479 GLN B O 1
ATOM 9296 N N . ASP C 1 481 ? 16.334 57.334 32.986 1.00 25.18 480 ASP B N 1
ATOM 9297 C CA . ASP C 1 481 ? 17.331 57.383 34.043 1.00 25.35 480 ASP B CA 1
ATOM 9298 C C . ASP C 1 481 ? 16.905 58.386 35.113 1.00 25.11 480 ASP B C 1
ATOM 9299 O O . ASP C 1 481 ? 17.007 58.103 36.304 1.00 24.51 480 ASP B O 1
ATOM 9304 N N . LEU C 1 482 ? 16.443 59.561 34.670 1.00 24.77 481 LEU B N 1
ATOM 9305 C CA . LEU C 1 482 ? 16.040 60.620 35.581 1.00 25.84 481 LEU B CA 1
ATOM 9306 C C . LEU C 1 482 ? 14.820 60.177 36.390 1.00 26.50 481 LEU B C 1
ATOM 9307 O O . LEU C 1 482 ? 14.815 60.296 37.612 1.00 27.34 481 LEU B O 1
ATOM 9312 N N . LEU C 1 483 ? 13.801 59.653 35.698 1.00 27.07 482 LEU B N 1
ATOM 9313 C CA . LEU C 1 483 ? 12.524 59.342 36.323 1.00 29.31 482 LEU B CA 1
ATOM 9314 C C . LEU C 1 483 ? 12.595 58.040 37.123 1.00 31.25 482 LEU B C 1
ATOM 9315 O O . LEU C 1 483 ? 11.750 57.804 37.982 1.00 32.48 482 LEU B O 1
ATOM 9320 N N . MET C 1 484 ? 13.604 57.201 36.856 1.00 32.98 483 MET B N 1
ATOM 9321 C CA . MET C 1 484 ? 13.722 55.934 37.561 1.00 34.21 483 MET B CA 1
ATOM 9322 C C . MET C 1 484 ? 14.874 55.973 38.562 1.00 33.31 483 MET B C 1
ATOM 9323 O O . MET C 1 484 ? 15.221 54.942 39.135 1.00 32.44 483 MET B O 1
ATOM 9328 N N . PHE C 1 485 ? 15.460 57.163 38.750 1.00 31.55 484 PHE B N 1
ATOM 9329 C CA . PHE C 1 485 ? 16.481 57.413 39.758 1.00 31.58 484 PHE B CA 1
ATOM 9330 C C . PHE C 1 485 ? 17.657 56.450 39.602 1.00 31.43 484 PHE B C 1
ATOM 9331 O O . PHE C 1 485 ? 18.148 55.896 40.586 1.00 31.27 484 PHE B O 1
ATOM 9339 N N . LYS C 1 486 ? 18.107 56.267 38.358 1.00 31.90 485 LYS B N 1
ATOM 9340 C CA . LYS C 1 486 ? 19.202 55.355 38.068 1.00 32.85 485 LYS B CA 1
ATOM 9341 C C . LYS C 1 486 ? 20.035 55.920 36.920 1.00 32.47 485 LYS B C 1
ATOM 9342 O O . LYS C 1 486 ? 19.787 57.031 36.450 1.00 31.03 485 LYS B O 1
ATOM 9348 N N . GLU C 1 487 ? 21.031 55.134 36.497 1.00 31.93 486 GLU B N 1
ATOM 9349 C CA . GLU C 1 487 ? 21.827 55.425 35.317 1.00 32.80 486 GLU B CA 1
ATOM 9350 C C . GLU C 1 487 ? 22.024 54.131 34.535 1.00 32.53 486 GLU B C 1
ATOM 9351 O O . GLU C 1 487 ? 22.193 53.066 35.127 1.00 33.48 486 GLU B O 1
ATOM 9357 N N . GLY C 1 488 ? 21.967 54.234 33.204 1.00 31.89 487 GLY B N 1
ATOM 9358 C CA . GLY C 1 488 ? 22.297 53.115 32.338 1.00 30.69 487 GLY B CA 1
ATOM 9359 C C . GLY C 1 488 ? 21.077 52.312 31.893 1.00 30.04 487 GLY B C 1
ATOM 9360 O O . GLY C 1 488 ? 21.211 51.131 31.589 1.00 29.68 487 GLY B O 1
ATOM 9361 N N . SER C 1 489 ? 19.903 52.962 31.847 1.00 30.45 488 SER B N 1
ATOM 9362 C CA . SER C 1 489 ? 18.701 52.368 31.275 1.00 31.28 488 SER B CA 1
ATOM 9363 C C . SER C 1 489 ? 18.985 51.901 29.849 1.00 32.22 488 SER B C 1
ATOM 9364 O O . SER C 1 489 ? 19.614 52.620 29.074 1.00 30.90 488 SER B O 1
ATOM 9367 N N . MET C 1 490 ? 18.509 50.692 29.528 1.00 34.64 489 MET B N 1
ATOM 9368 C CA . MET C 1 490 ? 18.710 50.063 28.231 1.00 38.06 489 MET B CA 1
ATOM 9369 C C . MET C 1 490 ? 17.357 49.658 27.649 1.00 39.77 489 MET B C 1
ATOM 9370 O O . MET C 1 490 ? 17.178 49.620 26.435 1.00 40.67 489 MET B O 1
ATOM 9375 N N . ASN C 1 491 ? 16.410 49.362 28.547 1.00 41.19 490 ASN B N 1
ATOM 9376 C CA . ASN C 1 491 ? 15.087 48.868 28.207 1.00 42.89 490 ASN B CA 1
ATOM 9377 C C . ASN C 1 491 ? 14.081 49.997 28.418 1.00 41.09 490 ASN B C 1
ATOM 9378 O O . ASN C 1 491 ? 13.629 50.226 29.538 1.00 42.05 490 ASN B O 1
ATOM 9383 N N . ILE C 1 492 ? 13.735 50.690 27.328 1.00 41.65 491 ILE B N 1
ATOM 9384 C CA . ILE C 1 492 ? 12.896 51.878 27.400 1.00 41.62 491 ILE B CA 1
ATOM 9385 C C . ILE C 1 492 ? 11.437 51.457 27.530 1.00 39.07 491 ILE B C 1
ATOM 9386 O O . ILE C 1 492 ? 10.878 50.861 26.612 1.00 38.05 491 ILE B O 1
ATOM 9391 N N . HIS C 1 493 ? 10.829 51.799 28.671 1.00 37.26 492 HIS B N 1
ATOM 9392 C CA . HIS C 1 493 ? 9.423 51.514 28.902 1.00 37.64 492 HIS B CA 1
ATOM 9393 C C . HIS C 1 493 ? 8.599 52.802 28.912 1.00 36.00 492 HIS B C 1
ATOM 9394 O O . HIS C 1 493 ? 7.374 52.742 29.005 1.00 35.61 492 HIS B O 1
ATOM 9401 N N . LEU C 1 494 ? 9.273 53.959 28.820 1.00 33.32 493 LEU B N 1
ATOM 9402 C CA . LEU C 1 494 ? 8.578 55.236 28.741 1.00 31.83 493 LEU B CA 1
ATOM 9403 C C . LEU C 1 494 ? 7.813 55.308 27.423 1.00 30.85 493 LEU B C 1
ATOM 9404 O O . LEU C 1 494 ? 8.292 54.821 26.402 1.00 32.49 493 LEU B O 1
ATOM 9409 N N . ILE C 1 495 ? 6.636 55.941 27.466 1.00 29.26 494 ILE B N 1
ATOM 9410 C CA . ILE C 1 495 ? 5.814 56.162 26.287 1.00 28.62 494 ILE B CA 1
ATOM 9411 C C . ILE C 1 495 ? 5.709 57.668 26.047 1.00 28.37 494 ILE B C 1
ATOM 9412 O O . ILE C 1 495 ? 6.266 58.456 26.810 1.00 28.61 494 ILE B O 1
ATOM 9417 N N . GLU C 1 496 ? 4.979 58.055 24.993 1.00 28.68 495 GLU B N 1
ATOM 9418 C CA . GLU C 1 496 ? 4.918 59.435 24.530 1.00 30.10 495 GLU B CA 1
ATOM 9419 C C . GLU C 1 496 ? 4.528 60.377 25.667 1.00 30.47 495 GLU B C 1
ATOM 9420 O O . GLU C 1 496 ? 5.174 61.408 25.860 1.00 30.37 495 GLU B O 1
ATOM 9426 N N . ALA C 1 497 ? 3.474 60.012 26.410 1.00 28.67 496 ALA B N 1
ATOM 9427 C CA . ALA C 1 497 ? 2.944 60.851 27.472 1.00 27.83 496 ALA B CA 1
ATOM 9428 C C . ALA C 1 497 ? 4.026 61.152 28.506 1.00 27.37 496 ALA B C 1
ATOM 9429 O O . ALA C 1 497 ? 4.069 62.252 29.052 1.00 27.70 496 ALA B O 1
ATOM 9431 N N . ASP C 1 498 ? 4.896 60.169 28.768 1.00 27.11 497 ASP B N 1
ATOM 9432 C CA . ASP C 1 498 ? 6.005 60.351 29.692 1.00 27.22 497 ASP B CA 1
ATOM 9433 C C . ASP C 1 498 ? 6.990 61.378 29.130 1.00 26.05 497 ASP B C 1
ATOM 9434 O O . ASP C 1 498 ? 7.450 62.261 29.849 1.00 26.11 497 ASP B O 1
ATOM 9439 N N . LEU C 1 499 ? 7.298 61.255 27.835 1.00 25.79 498 LEU B N 1
ATOM 9440 C CA . LEU C 1 499 ? 8.342 62.049 27.201 1.00 25.72 498 LEU B CA 1
ATOM 9441 C C . LEU C 1 499 ? 7.857 63.476 26.941 1.00 25.36 498 LEU B C 1
ATOM 9442 O O . LEU C 1 499 ? 8.663 64.403 26.902 1.00 25.58 498 LEU B O 1
ATOM 9447 N N . ARG C 1 500 ? 6.536 63.647 26.800 1.00 24.91 499 ARG B N 1
ATOM 9448 C CA . ARG C 1 500 ? 5.935 64.947 26.534 1.00 25.50 499 ARG B CA 1
ATOM 9449 C C . ARG C 1 500 ? 6.200 65.921 27.684 1.00 25.06 499 ARG B C 1
ATOM 9450 O O . ARG C 1 500 ? 6.035 67.129 27.519 1.00 24.98 499 ARG B O 1
ATOM 9458 N N . ASN C 1 501 ? 6.630 65.389 28.835 1.00 24.74 500 ASN B N 1
ATOM 9459 C CA . ASN C 1 501 ? 7.025 66.196 29.980 1.00 25.79 500 ASN B CA 1
ATOM 9460 C C . ASN C 1 501 ? 8.256 67.044 29.652 1.00 26.62 500 ASN B C 1
ATOM 9461 O O . ASN C 1 501 ? 8.556 67.993 30.371 1.00 26.68 500 ASN B O 1
ATOM 9466 N N . PHE C 1 502 ? 8.959 66.705 28.562 1.00 26.67 501 PHE B N 1
ATOM 9467 C CA . PHE C 1 502 ? 10.224 67.350 28.244 1.00 27.47 501 PHE B CA 1
ATOM 9468 C C . PHE C 1 502 ? 10.169 68.033 26.879 1.00 27.51 501 PHE B C 1
ATOM 9469 O O . PHE C 1 502 ? 11.209 68.350 26.308 1.00 27.71 501 PHE B O 1
ATOM 9477 N N . GLU C 1 503 ? 8.957 68.263 26.363 1.00 28.04 502 GLU B N 1
ATOM 9478 C CA . GLU C 1 503 ? 8.804 68.759 25.004 1.00 28.91 502 GLU B CA 1
ATOM 9479 C C . GLU C 1 503 ? 9.172 70.241 24.922 1.00 29.05 502 GLU B C 1
ATOM 9480 O O . GLU C 1 503 ? 8.984 70.990 25.877 1.00 27.71 502 GLU B O 1
ATOM 9486 N N . ILE C 1 504 ? 9.713 70.634 23.761 1.00 28.09 503 ILE B N 1
ATOM 9487 C CA . ILE C 1 504 ? 9.866 72.030 23.391 1.00 28.02 503 ILE B CA 1
ATOM 9488 C C . ILE C 1 504 ? 8.527 72.507 22.834 1.00 29.33 503 ILE B C 1
ATOM 9489 O O . ILE C 1 504 ? 7.928 71.837 21.996 1.00 28.23 503 ILE B O 1
ATOM 9494 N N . SER C 1 505 ? 8.075 73.673 23.307 1.00 30.60 504 SER B N 1
ATOM 9495 C CA . SER C 1 505 ? 6.851 74.287 22.820 1.00 33.07 504 SER B CA 1
ATOM 9496 C C . SER C 1 505 ? 6.905 74.441 21.301 1.00 34.89 504 SER B C 1
ATOM 9497 O O . SER C 1 505 ? 7.951 74.769 20.739 1.00 34.44 504 SER B O 1
ATOM 9500 N N . LYS C 1 506 ? 5.757 74.211 20.651 1.00 35.78 505 LYS B N 1
ATOM 9501 C CA . LYS C 1 506 ? 5.640 74.272 19.203 1.00 36.60 505 LYS B CA 1
ATOM 9502 C C . LYS C 1 506 ? 5.868 75.697 18.701 1.00 35.56 505 LYS B C 1
ATOM 9503 O O . LYS C 1 506 ? 6.166 75.892 17.524 1.00 34.91 505 LYS B O 1
ATOM 9509 N N . THR C 1 507 ? 5.736 76.682 19.598 1.00 34.56 506 THR B N 1
ATOM 9510 C CA . THR C 1 507 ? 5.854 78.085 19.233 1.00 34.20 506 THR B CA 1
ATOM 9511 C C . THR C 1 507 ? 7.312 78.471 18.973 1.00 33.57 506 THR B C 1
ATOM 9512 O O . THR C 1 507 ? 7.572 79.538 18.415 1.00 34.58 506 THR B O 1
ATOM 9516 N N . ASN C 1 508 ? 8.254 77.596 19.353 1.00 33.10 507 ASN B N 1
ATOM 9517 C CA . ASN C 1 508 ? 9.665 77.954 19.396 1.00 31.94 507 ASN B CA 1
ATOM 9518 C C . ASN C 1 508 ? 10.433 77.462 18.167 1.00 30.79 507 ASN B C 1
ATOM 9519 O O . ASN C 1 508 ? 11.577 77.872 17.968 1.00 30.90 507 ASN B O 1
ATOM 9524 N N . ILE C 1 509 ? 9.829 76.574 17.363 1.00 29.54 508 ILE B N 1
ATOM 9525 C CA . ILE C 1 509 ? 10.488 76.055 16.168 1.00 29.11 508 ILE B CA 1
ATOM 9526 C C . ILE C 1 509 ? 9.461 75.854 15.058 1.00 28.84 508 ILE B C 1
ATOM 9527 O O . ILE C 1 509 ? 8.372 75.342 15.303 1.00 28.76 508 ILE B O 1
ATOM 9532 N N . SER C 1 510 ? 9.839 76.241 13.833 1.00 29.07 509 SER B N 1
ATOM 9533 C CA . SER C 1 510 ? 9.167 75.773 12.630 1.00 29.81 509 SER B CA 1
ATOM 9534 C C . SER C 1 510 ? 9.934 74.575 12.077 1.00 30.53 509 SER B C 1
ATOM 9535 O O . SER C 1 510 ? 11.042 74.735 11.566 1.00 30.09 509 SER B O 1
ATOM 9538 N N . GLN C 1 511 ? 9.332 73.382 12.191 1.00 31.10 510 GLN B N 1
ATOM 9539 C CA . GLN C 1 511 ? 9.985 72.135 11.822 1.00 31.14 510 GLN B CA 1
ATOM 9540 C C . GLN C 1 511 ? 9.650 71.747 10.382 1.00 31.29 510 GLN B C 1
ATOM 9541 O O . GLN C 1 511 ? 10.418 71.027 9.748 1.00 31.38 510 GLN B O 1
ATOM 9547 N N . SER C 1 512 ? 8.511 72.227 9.868 1.00 31.08 511 SER B N 1
ATOM 9548 C CA . SER C 1 512 ? 8.016 71.774 8.575 1.00 31.40 511 SER B CA 1
ATOM 9549 C C . SER C 1 512 ? 8.620 72.598 7.438 1.00 30.91 511 SER B C 1
ATOM 9550 O O . SER C 1 512 ? 7.893 73.157 6.620 1.00 31.43 511 SER B O 1
ATOM 9553 N N . THR C 1 513 ? 9.959 72.639 7.381 1.00 30.80 512 THR B N 1
ATOM 9554 C CA . THR C 1 513 ? 10.670 73.435 6.392 1.00 31.10 512 THR B CA 1
ATOM 9555 C C . THR C 1 513 ? 10.959 72.592 5.154 1.00 31.99 512 THR B C 1
ATOM 9556 O O . THR C 1 513 ? 10.893 71.365 5.203 1.00 30.91 512 THR B O 1
ATOM 9560 N N . GLU C 1 514 ? 11.313 73.274 4.057 1.00 32.42 513 GLU B N 1
ATOM 9561 C CA . GLU C 1 514 ? 11.645 72.613 2.805 1.00 34.26 513 GLU B CA 1
ATOM 9562 C C . GLU C 1 514 ? 12.788 71.619 3.018 1.00 35.09 513 GLU B C 1
ATOM 9563 O O . GLU C 1 514 ? 12.727 70.492 2.525 1.00 35.09 513 GLU B O 1
ATOM 9569 N N . GLN C 1 515 ? 13.824 72.043 3.755 1.00 35.70 514 GLN B N 1
ATOM 9570 C CA . GLN C 1 515 ? 15.022 71.233 3.927 1.00 37.67 514 GLN B CA 1
ATOM 9571 C C . GLN C 1 515 ? 14.744 70.035 4.836 1.00 38.71 514 GLN B C 1
ATOM 9572 O O . GLN C 1 515 ? 15.307 68.960 4.635 1.00 38.99 514 GLN B O 1
ATOM 9578 N N . GLU C 1 516 ? 13.879 70.228 5.840 1.00 39.52 515 GLU B N 1
ATOM 9579 C CA . GLU C 1 516 ? 13.549 69.164 6.776 1.00 42.25 515 GLU B CA 1
ATOM 9580 C C . GLU C 1 516 ? 12.665 68.115 6.099 1.00 44.59 515 GLU B C 1
ATOM 9581 O O . GLU C 1 516 ? 12.946 66.920 6.192 1.00 45.23 515 GLU B O 1
ATOM 9587 N N . MET C 1 517 ? 11.601 68.573 5.426 1.00 46.51 516 MET B N 1
ATOM 9588 C CA . MET C 1 517 ? 10.609 67.687 4.832 1.00 50.29 516 MET B CA 1
ATOM 9589 C C . MET C 1 517 ? 11.240 66.847 3.721 1.00 52.32 516 MET B C 1
ATOM 9590 O O . MET C 1 517 ? 10.699 65.811 3.342 1.00 54.27 516 MET B O 1
ATOM 9595 N N . ALA C 1 518 ? 12.392 67.302 3.215 1.00 54.89 517 ALA B N 1
ATOM 9596 C CA . ALA C 1 518 ? 13.151 66.574 2.210 1.00 58.74 517 ALA B CA 1
ATOM 9597 C C . ALA C 1 518 ? 14.085 65.558 2.871 1.00 60.99 517 ALA B C 1
ATOM 9598 O O . ALA C 1 518 ? 14.551 64.628 2.215 1.00 64.03 517 ALA B O 1
ATOM 9600 N N . SER C 1 519 ? 14.346 65.738 4.172 1.00 64.51 518 SER B N 1
ATOM 9601 C CA . SER C 1 519 ? 15.295 64.909 4.903 1.00 66.60 518 SER B CA 1
ATOM 9602 C C . SER C 1 519 ? 14.578 63.856 5.750 1.00 69.35 518 SER B C 1
ATOM 9603 O O . SER C 1 519 ? 15.210 63.153 6.540 1.00 71.41 518 SER B O 1
ATOM 9606 N N . LEU C 1 520 ? 13.255 63.755 5.573 1.00 72.18 519 LEU B N 1
ATOM 9607 C CA . LEU C 1 520 ? 12.452 62.749 6.254 1.00 74.47 519 LEU B CA 1
ATOM 9608 C C . LEU C 1 520 ? 12.419 61.468 5.419 1.00 77.48 519 LEU B C 1
ATOM 9609 O O . LEU C 1 520 ? 11.730 60.512 5.774 1.00 76.99 519 LEU B O 1
ATOM 9614 N N . TRP C 1 521 ? 13.163 61.470 4.304 1.00 80.83 520 TRP B N 1
ATOM 9615 C CA . TRP C 1 521 ? 13.436 60.262 3.538 1.00 80.21 520 TRP B CA 1
ATOM 9616 C C . TRP C 1 521 ? 13.967 59.184 4.485 1.00 73.71 520 TRP B C 1
ATOM 9617 O O . TRP C 1 521 ? 14.879 59.440 5.273 1.00 75.33 520 TRP B O 1
ATOM 9628 N N . SER C 1 522 ? 13.350 57.999 4.439 1.00 62.01 521 SER B N 1
ATOM 9629 C CA . SER C 1 522 ? 13.767 56.881 5.270 1.00 53.40 521 SER B CA 1
ATOM 9630 C C . SER C 1 522 ? 14.387 55.799 4.388 1.00 47.25 521 SER B C 1
ATOM 9631 O O . SER C 1 522 ? 13.780 55.382 3.401 1.00 44.68 521 SER B O 1
ATOM 9634 N N . PHE C 1 523 ? 15.597 55.348 4.745 1.00 39.88 522 PHE B N 1
ATOM 9635 C CA . PHE C 1 523 ? 16.325 54.427 3.883 1.00 35.75 522 PHE B CA 1
ATOM 9636 C C . PHE C 1 523 ? 15.869 52.990 4.131 1.00 32.29 522 PHE B C 1
ATOM 9637 O O . PHE C 1 523 ? 16.559 52.209 4.783 1.00 30.60 522 PHE B O 1
ATOM 9645 N N . ASP C 1 524 ? 14.699 52.652 3.582 1.00 30.28 523 ASP B N 1
ATOM 9646 C CA . ASP C 1 524 ? 14.128 51.321 3.707 1.00 28.89 523 ASP B CA 1
ATOM 9647 C C . ASP C 1 524 ? 14.409 50.527 2.431 1.00 27.03 523 ASP B C 1
ATOM 9648 O O . ASP C 1 524 ? 15.062 51.031 1.518 1.00 25.97 523 ASP B O 1
ATOM 9653 N N . ASP C 1 525 ? 13.889 49.294 2.376 1.00 26.70 524 ASP B N 1
ATOM 9654 C CA . ASP C 1 525 ? 14.173 48.367 1.291 1.00 26.42 524 ASP B CA 1
ATOM 9655 C C . ASP C 1 525 ? 13.698 48.932 -0.049 1.00 25.26 524 ASP B C 1
ATOM 9656 O O . ASP C 1 525 ? 14.374 48.764 -1.063 1.00 25.41 524 ASP B O 1
ATOM 9661 N N . ALA C 1 526 ? 12.535 49.594 -0.044 1.00 24.12 525 ALA B N 1
ATOM 9662 C CA . ALA C 1 526 ? 11.957 50.168 -1.251 1.00 24.50 525 ALA B CA 1
ATOM 9663 C C . ALA C 1 526 ? 12.860 51.273 -1.801 1.00 24.90 525 ALA B C 1
ATOM 9664 O O . ALA C 1 526 ? 13.088 51.345 -3.008 1.00 23.81 525 ALA B O 1
ATOM 9666 N N . ARG C 1 527 ? 13.376 52.119 -0.899 1.00 25.70 526 ARG B N 1
ATOM 9667 C CA . ARG C 1 527 ? 14.249 53.224 -1.265 1.00 27.43 526 ARG B CA 1
ATOM 9668 C C . ARG C 1 527 ? 15.577 52.683 -1.793 1.00 25.86 526 ARG B C 1
ATOM 9669 O O . ARG C 1 527 ? 16.133 53.223 -2.745 1.00 24.64 526 ARG B O 1
ATOM 9677 N N . ALA C 1 528 ? 16.081 51.617 -1.161 1.00 24.45 527 ALA B N 1
ATOM 9678 C CA . ALA C 1 528 ? 17.340 51.005 -1.556 1.00 23.50 527 ALA B CA 1
ATOM 9679 C C . ALA C 1 528 ? 17.221 50.421 -2.963 1.00 22.51 527 ALA B C 1
ATOM 9680 O O . ALA C 1 528 ? 18.131 50.571 -3.777 1.00 22.28 527 ALA B O 1
ATOM 9682 N N . LYS C 1 529 ? 16.086 49.769 -3.239 1.00 21.55 528 LYS B N 1
ATOM 9683 C CA . LYS C 1 529 ? 15.830 49.171 -4.539 1.00 21.61 528 LYS B CA 1
ATOM 9684 C C . LYS C 1 529 ? 15.802 50.262 -5.611 1.00 21.57 528 LYS B C 1
ATOM 9685 O O . LYS C 1 529 ? 16.407 50.111 -6.673 1.00 20.80 528 LYS B O 1
ATOM 9691 N N . ALA C 1 530 ? 15.101 51.364 -5.313 1.00 21.41 529 ALA B N 1
ATOM 9692 C CA . ALA C 1 530 ? 14.984 52.484 -6.236 1.00 21.60 529 ALA B CA 1
ATOM 9693 C C . ALA C 1 530 ? 16.357 53.104 -6.499 1.00 21.76 529 ALA B C 1
ATOM 9694 O O . ALA C 1 530 ? 16.661 53.463 -7.631 1.00 21.56 529 ALA B O 1
ATOM 9696 N N . GLN C 1 531 ? 17.180 53.219 -5.449 1.00 22.41 530 GLN B N 1
ATOM 9697 C CA . GLN C 1 531 ? 18.512 53.793 -5.567 1.00 23.29 530 GLN B CA 1
ATOM 9698 C C . GLN C 1 531 ? 19.383 52.924 -6.476 1.00 22.22 530 GLN B C 1
ATOM 9699 O O . GLN C 1 531 ? 20.050 53.443 -7.368 1.00 21.82 530 GLN B O 1
ATOM 9705 N N . PHE C 1 532 ? 19.362 51.602 -6.247 1.00 21.07 531 PHE B N 1
ATOM 9706 C CA . PHE C 1 532 ? 20.079 50.646 -7.080 1.00 20.79 531 PHE B CA 1
ATOM 9707 C C . PHE C 1 532 ? 19.668 50.811 -8.542 1.00 20.80 531 PHE B C 1
ATOM 9708 O O . PHE C 1 532 ? 20.519 50.822 -9.429 1.00 19.65 531 PHE B O 1
ATOM 9716 N N . GLU C 1 533 ? 18.355 50.935 -8.771 1.00 21.34 532 GLU B N 1
ATOM 9717 C CA . GLU C 1 533 ? 17.801 51.037 -10.110 1.00 22.98 532 GLU B CA 1
ATOM 9718 C C . GLU C 1 533 ? 18.242 52.342 -10.776 1.00 23.45 532 GLU B C 1
ATOM 9719 O O . GLU C 1 533 ? 18.533 52.355 -11.968 1.00 22.79 532 GLU B O 1
ATOM 9725 N N . GLU C 1 534 ? 18.299 53.435 -10.003 1.00 23.65 533 GLU B N 1
ATOM 9726 C CA . GLU C 1 534 ? 18.734 54.719 -10.533 1.00 24.12 533 GLU B CA 1
ATOM 9727 C C . GLU C 1 534 ? 20.220 54.658 -10.894 1.00 23.23 533 GLU B C 1
ATOM 9728 O O . GLU C 1 534 ? 20.621 55.149 -11.949 1.00 22.39 533 GLU B O 1
ATOM 9734 N N . TYR C 1 535 ? 21.024 54.049 -10.012 1.00 22.43 534 TYR B N 1
ATOM 9735 C CA . TYR C 1 535 ? 22.452 53.879 -10.244 1.00 22.61 534 TYR B CA 1
ATOM 9736 C C . TYR C 1 535 ? 22.699 53.111 -11.542 1.00 22.73 534 TYR B C 1
ATOM 9737 O O . TYR C 1 535 ? 23.533 53.519 -12.346 1.00 22.27 534 TYR B O 1
ATOM 9746 N N . LYS C 1 536 ? 21.963 52.010 -11.743 1.00 23.16 535 LYS B N 1
ATOM 9747 C CA . LYS C 1 536 ? 22.102 51.173 -12.927 1.00 23.79 535 LYS B CA 1
ATOM 9748 C C . LYS C 1 536 ? 21.787 51.966 -14.193 1.00 24.46 535 LYS B C 1
ATOM 9749 O O . LYS C 1 536 ? 22.499 51.854 -15.185 1.00 23.72 535 LYS B O 1
ATOM 9755 N N . ARG C 1 537 ? 20.685 52.730 -14.168 1.00 26.13 536 ARG B N 1
ATOM 9756 C CA . ARG C 1 537 ? 20.239 53.517 -15.310 1.00 27.81 536 ARG B CA 1
ATOM 9757 C C . ARG C 1 537 ? 21.329 54.520 -15.702 1.00 26.66 536 ARG B C 1
ATOM 9758 O O . ARG C 1 537 ? 21.684 54.611 -16.874 1.00 27.49 536 ARG B O 1
ATOM 9766 N N . ASN C 1 538 ? 21.874 55.252 -14.720 1.00 24.38 537 ASN B N 1
ATOM 9767 C CA . ASN C 1 538 ? 22.912 56.243 -14.964 1.00 23.65 537 ASN B CA 1
ATOM 9768 C C . ASN C 1 538 ? 24.163 55.569 -15.525 1.00 23.11 537 ASN B C 1
ATOM 9769 O O . ASN C 1 538 ? 24.764 56.065 -16.478 1.00 22.90 537 ASN B O 1
ATOM 9774 N N . TYR C 1 539 ? 24.531 54.429 -14.932 1.00 21.66 538 TYR B N 1
ATOM 9775 C CA . TYR C 1 539 ? 25.798 53.769 -15.203 1.00 21.79 538 TYR B CA 1
ATOM 9776 C C . TYR C 1 539 ? 25.810 53.164 -16.605 1.00 22.69 538 TYR B C 1
ATOM 9777 O O . TYR C 1 539 ? 26.835 53.199 -17.282 1.00 22.71 538 TYR B O 1
ATOM 9786 N N . PHE C 1 540 ? 24.683 52.581 -17.020 1.00 23.20 539 PHE B N 1
ATOM 9787 C CA . PHE C 1 540 ? 24.659 51.819 -18.258 1.00 24.83 539 PHE B CA 1
ATOM 9788 C C . PHE C 1 540 ? 24.125 52.663 -19.413 1.00 26.59 539 PHE B C 1
ATOM 9789 O O . PHE C 1 540 ? 23.958 52.152 -20.517 1.00 26.92 539 PHE B O 1
ATOM 9797 N N . GLU C 1 541 ? 23.871 53.953 -19.159 1.00 28.47 540 GLU B N 1
ATOM 9798 C CA . GLU C 1 541 ? 23.481 54.853 -20.227 1.00 33.17 540 GLU B CA 1
ATOM 9799 C C . GLU C 1 541 ? 24.587 54.870 -21.264 1.00 36.01 540 GLU B C 1
ATOM 9800 O O . GLU C 1 541 ? 25.786 54.900 -20.979 1.00 36.16 540 GLU B O 1
ATOM 9806 N N . GLY C 1 542 ? 24.065 54.804 -22.487 1.00 41.45 541 GLY B N 1
ATOM 9807 C CA . GLY C 1 542 ? 24.783 54.232 -23.598 1.00 47.66 541 GLY B CA 1
ATOM 9808 C C . GLY C 1 542 ? 24.539 52.728 -23.653 1.00 52.09 541 GLY B C 1
ATOM 9809 O O . GLY C 1 542 ? 23.417 52.293 -23.900 1.00 58.31 541 GLY B O 1
ATOM 9810 N N . SER C 1 543 ? 25.604 51.957 -23.398 1.00 50.22 542 SER B N 1
ATOM 9811 C CA . SER C 1 543 ? 25.547 50.506 -23.288 1.00 50.44 542 SER B CA 1
ATOM 9812 C C . SER C 1 543 ? 24.899 49.876 -24.531 1.00 50.04 542 SER B C 1
ATOM 9813 O O . SER C 1 543 ? 23.689 49.541 -24.475 1.00 51.13 542 SER B O 1
ATOM 9816 N N . SER D 2 1 ? 22.886 61.671 -18.742 1.00 40.73 -2 SER C N 1
ATOM 9817 C CA . SER D 2 1 ? 24.305 61.767 -19.184 1.00 41.21 -2 SER C CA 1
ATOM 9818 C C . SER D 2 1 ? 24.936 63.050 -18.650 1.00 43.47 -2 SER C C 1
ATOM 9819 O O . SER D 2 1 ? 24.239 64.018 -18.355 1.00 45.44 -2 SER C O 1
ATOM 9822 N N . ASN D 2 2 ? 26.268 63.033 -18.525 1.00 43.74 -1 ASN C N 1
ATOM 9823 C CA . ASN D 2 2 ? 27.038 64.154 -18.011 1.00 44.26 -1 ASN C CA 1
ATOM 9824 C C . ASN D 2 2 ? 27.518 65.017 -19.177 1.00 46.01 -1 ASN C C 1
ATOM 9825 O O . ASN D 2 2 ? 28.384 64.606 -19.953 1.00 45.15 -1 ASN C O 1
ATOM 9830 N N . SER D 2 3 ? 26.957 66.230 -19.262 1.00 46.79 0 SER C N 1
ATOM 9831 C CA . SER D 2 3 ? 27.211 67.135 -20.370 1.00 47.83 0 SER C CA 1
ATOM 9832 C C . SER D 2 3 ? 28.577 67.808 -20.235 1.00 46.94 0 SER C C 1
ATOM 9833 O O . SER D 2 3 ? 29.101 68.317 -21.225 1.00 47.55 0 SER C O 1
ATOM 9836 N N . GLN D 2 4 ? 29.159 67.797 -19.024 1.00 44.97 1 GLN C N 1
ATOM 9837 C CA . GLN D 2 4 ? 30.434 68.473 -18.825 1.00 43.25 1 GLN C CA 1
ATOM 9838 C C . GLN D 2 4 ? 31.603 67.497 -18.953 1.00 40.06 1 GLN C C 1
ATOM 9839 O O . GLN D 2 4 ? 32.733 67.833 -18.599 1.00 40.42 1 GLN C O 1
ATOM 9845 N N . VAL D 2 5 ? 31.325 66.303 -19.486 1.00 34.57 2 VAL C N 1
ATOM 9846 C CA . VAL D 2 5 ? 32.367 65.345 -19.822 1.00 31.10 2 VAL C CA 1
ATOM 9847 C C . VAL D 2 5 ? 32.305 65.072 -21.322 1.00 30.23 2 VAL C C 1
ATOM 9848 O O . VAL D 2 5 ? 31.254 64.694 -21.838 1.00 29.90 2 VAL C O 1
ATOM 9852 N N . GLN D 2 6 ? 33.442 65.287 -22.003 1.00 29.83 3 GLN C N 1
ATOM 9853 C CA . GLN D 2 6 ? 33.576 65.043 -23.433 1.00 30.63 3 GLN C CA 1
ATOM 9854 C C . GLN D 2 6 ? 34.691 64.029 -23.673 1.00 27.31 3 GLN C C 1
ATOM 9855 O O . GLN D 2 6 ? 35.691 64.014 -22.959 1.00 25.91 3 GLN C O 1
ATOM 9861 N N . LEU D 2 7 ? 34.506 63.190 -24.698 1.00 25.04 4 LEU C N 1
ATOM 9862 C CA . LEU D 2 7 ? 35.454 62.141 -25.047 1.00 24.82 4 LEU C CA 1
ATOM 9863 C C . LEU D 2 7 ? 35.796 62.261 -26.531 1.00 24.69 4 LEU C C 1
ATOM 9864 O O . LEU D 2 7 ? 34.897 62.417 -27.360 1.00 24.93 4 LEU C O 1
ATOM 9869 N N . VAL D 2 8 ? 37.093 62.178 -26.859 1.00 24.24 5 VAL C N 1
ATOM 9870 C CA . VAL D 2 8 ? 37.543 62.228 -28.243 1.00 24.11 5 VAL C CA 1
ATOM 9871 C C . VAL D 2 8 ? 38.449 61.029 -28.520 1.00 23.86 5 VAL C C 1
ATOM 9872 O O . VAL D 2 8 ? 39.579 60.978 -28.037 1.00 23.48 5 VAL C O 1
ATOM 9876 N N . GLU D 2 9 ? 37.934 60.070 -29.304 1.00 24.46 6 GLU C N 1
ATOM 9877 C CA . GLU D 2 9 ? 38.689 58.894 -29.714 1.00 24.84 6 GLU C CA 1
ATOM 9878 C C . GLU D 2 9 ? 39.481 59.208 -30.983 1.00 25.52 6 GLU C C 1
ATOM 9879 O O . GLU D 2 9 ? 39.066 60.047 -31.784 1.00 25.22 6 GLU C O 1
ATOM 9885 N N . SER D 2 10 ? 40.613 58.513 -31.159 1.00 25.81 7 SER C N 1
ATOM 9886 C CA . SER D 2 10 ? 41.430 58.635 -32.358 1.00 26.60 7 SER C CA 1
ATOM 9887 C C . SER D 2 10 ? 42.216 57.347 -32.598 1.00 26.14 7 SER C C 1
ATOM 9888 O O . SER D 2 10 ? 42.255 56.471 -31.735 1.00 24.78 7 SER C O 1
ATOM 9891 N N . GLY D 2 11 ? 42.823 57.240 -33.790 1.00 25.72 8 GLY C N 1
ATOM 9892 C CA . GLY D 2 11 ? 43.764 56.172 -34.099 1.00 25.35 8 GLY C CA 1
ATOM 9893 C C . GLY D 2 11 ? 43.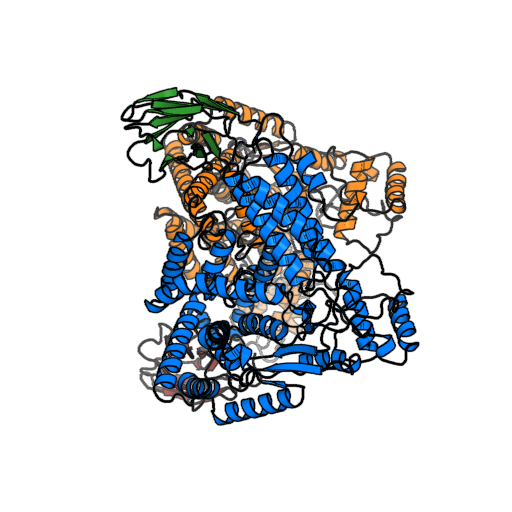213 55.134 -35.075 1.00 25.39 8 GLY C C 1
ATOM 9894 O O . GLY D 2 11 ? 43.931 54.214 -35.472 1.00 25.36 8 GLY C O 1
ATOM 9895 N N . GLY D 2 12 ? 41.941 55.283 -35.460 1.00 24.73 9 GLY C N 1
ATOM 9896 C CA . GLY D 2 12 ? 41.308 54.346 -36.374 1.00 26.64 9 GLY C CA 1
ATOM 9897 C C . GLY D 2 12 ? 41.916 54.401 -37.777 1.00 27.78 9 GLY C C 1
ATOM 9898 O O . GLY D 2 12 ? 42.755 55.255 -38.061 1.00 27.04 9 GLY C O 1
ATOM 9899 N N . GLY D 2 13 ? 41.489 53.472 -38.641 1.00 28.35 10 GLY C N 1
ATOM 9900 C CA . GLY D 2 13 ? 41.923 53.449 -40.030 1.00 29.55 10 GLY C CA 1
ATOM 9901 C C . GLY D 2 13 ? 41.837 52.050 -40.637 1.00 29.87 10 GLY C C 1
ATOM 9902 O O . GLY D 2 13 ? 41.144 51.186 -40.104 1.00 29.81 10 GLY C O 1
ATOM 9903 N N . LEU D 2 14 ? 42.541 51.854 -41.760 1.00 30.31 11 LEU C N 1
ATOM 9904 C CA . LEU D 2 14 ? 42.590 50.572 -42.446 1.00 31.43 11 LEU C CA 1
ATOM 9905 C C . LEU D 2 14 ? 43.853 49.832 -42.016 1.00 31.32 11 LEU C C 1
ATOM 9906 O O . LEU D 2 14 ? 44.937 50.411 -41.982 1.00 30.83 11 LEU C O 1
ATOM 9911 N N . VAL D 2 15 ? 43.687 48.546 -41.683 1.00 32.71 12 VAL C N 1
ATOM 9912 C CA . VAL D 2 15 ? 44.786 47.708 -41.227 1.00 34.45 12 VAL C CA 1
ATOM 9913 C C . VAL D 2 15 ? 44.627 46.309 -41.829 1.00 35.09 12 VAL C C 1
ATOM 9914 O O . VAL D 2 15 ? 43.514 45.859 -42.091 1.00 34.33 12 VAL C O 1
ATOM 9918 N N . GLU D 2 16 ? 45.760 45.635 -42.062 1.00 36.95 13 GLU C N 1
ATOM 9919 C CA . GLU D 2 16 ? 45.783 44.305 -42.651 1.00 40.38 13 GLU C CA 1
ATOM 9920 C C . GLU D 2 16 ? 45.459 43.265 -41.580 1.00 40.22 13 GLU C C 1
ATOM 9921 O O . GLU D 2 16 ? 45.735 43.481 -40.402 1.00 41.60 13 GLU C O 1
ATOM 9927 N N . ALA D 2 17 ? 44.882 42.134 -42.007 1.00 40.16 14 ALA C N 1
ATOM 9928 C CA . ALA D 2 17 ? 44.620 41.008 -41.121 1.00 40.86 14 ALA C CA 1
ATOM 9929 C C . ALA D 2 17 ? 45.918 40.556 -40.456 1.00 41.40 14 ALA C C 1
ATOM 9930 O O . ALA D 2 17 ? 46.947 40.431 -41.118 1.00 42.65 14 ALA C O 1
ATOM 9932 N N . GLY D 2 18 ? 45.854 40.343 -39.135 1.00 39.78 15 GLY C N 1
ATOM 9933 C CA . GLY D 2 18 ? 47.001 39.921 -38.349 1.00 38.58 15 GLY C CA 1
ATOM 9934 C C . GLY D 2 18 ? 47.822 41.101 -37.830 1.00 38.81 15 GLY C C 1
ATOM 9935 O O . GLY D 2 18 ? 48.774 40.909 -37.077 1.00 39.41 15 GLY C O 1
ATOM 9936 N N . GLY D 2 19 ? 47.442 42.319 -38.234 1.00 38.46 16 GLY C N 1
ATOM 9937 C CA . GLY D 2 19 ? 48.166 43.519 -37.846 1.00 36.23 16 GLY C CA 1
ATOM 9938 C C . GLY D 2 19 ? 47.765 44.028 -36.462 1.00 35.65 16 GLY C C 1
ATOM 9939 O O . GLY D 2 19 ? 46.900 43.453 -35.801 1.00 34.25 16 GLY C O 1
ATOM 9940 N N . SER D 2 20 ? 48.408 45.128 -36.054 1.00 34.92 17 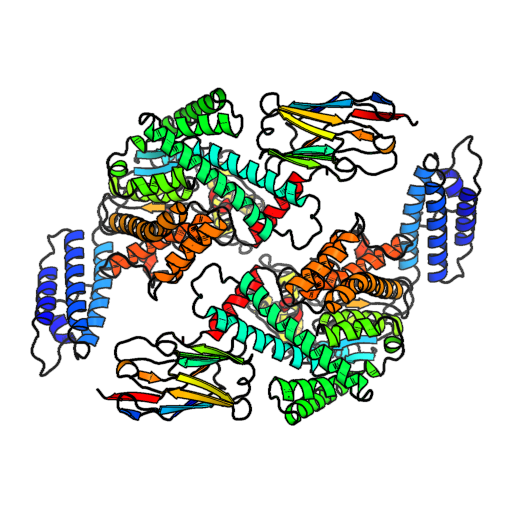SER C N 1
ATOM 9941 C CA . SER D 2 20 ? 48.166 45.786 -34.782 1.00 34.76 17 SER C CA 1
ATOM 9942 C C . SER D 2 20 ? 47.653 47.202 -35.021 1.00 33.63 17 SER C C 1
ATOM 9943 O O . SER D 2 20 ? 47.996 47.828 -36.024 1.00 32.34 17 SER C O 1
ATOM 9946 N N . LEU D 2 21 ? 46.848 47.696 -34.071 1.00 33.08 18 LEU C N 1
ATOM 9947 C CA . LEU D 2 21 ? 46.364 49.068 -34.076 1.00 31.63 18 LEU C CA 1
ATOM 9948 C C . LEU D 2 21 ? 46.083 49.504 -32.639 1.00 31.41 18 LEU C C 1
ATOM 9949 O O . LEU D 2 21 ? 45.559 48.729 -31.842 1.00 31.19 18 LEU C O 1
ATOM 9954 N N . ARG D 2 22 ? 46.435 50.755 -32.326 1.00 30.29 19 ARG C N 1
ATOM 9955 C CA . ARG D 2 22 ? 46.204 51.312 -31.006 1.00 30.64 19 ARG C CA 1
ATOM 9956 C C . ARG D 2 22 ? 45.248 52.499 -31.109 1.00 28.73 19 ARG C C 1
ATOM 9957 O O . ARG D 2 22 ? 45.530 53.474 -31.803 1.00 28.12 19 ARG C O 1
ATOM 9965 N N . LEU D 2 23 ? 44.129 52.413 -30.382 1.00 26.40 20 LEU C N 1
ATOM 9966 C CA . LEU D 2 23 ? 43.199 53.527 -30.282 1.00 25.81 20 LEU C CA 1
ATOM 9967 C C . LEU D 2 23 ? 43.486 54.301 -28.998 1.00 25.55 20 LEU C C 1
ATOM 9968 O O . LEU D 2 23 ? 43.918 53.712 -28.009 1.00 25.43 20 LEU C O 1
ATOM 9973 N N . SER D 2 24 ? 43.243 55.618 -29.039 1.00 24.87 21 SER C N 1
ATOM 9974 C CA . SER D 2 24 ? 43.368 56.497 -27.887 1.00 24.43 21 SER C CA 1
ATOM 9975 C C . SER D 2 24 ? 42.048 57.223 -27.657 1.00 24.24 21 SER C C 1
ATOM 9976 O O . SER D 2 24 ? 41.261 57.386 -28.588 1.00 24.23 21 SER C O 1
ATOM 9979 N N . CYS D 2 25 ? 41.830 57.671 -26.413 1.00 23.98 22 CYS C N 1
ATOM 9980 C CA . CYS D 2 25 ? 40.707 58.531 -26.077 1.00 23.74 22 CYS C CA 1
ATOM 9981 C C . CYS D 2 25 ? 41.122 59.508 -24.981 1.00 24.35 22 CYS C C 1
ATOM 9982 O O . CYS D 2 25 ? 41.676 59.105 -23.959 1.00 24.39 22 CYS C O 1
ATOM 9985 N N . VAL D 2 26 ? 40.859 60.797 -25.215 1.00 24.35 23 VAL C N 1
ATOM 9986 C CA . VAL D 2 26 ? 41.106 61.820 -24.214 1.00 24.68 23 VAL C CA 1
ATOM 9987 C C . VAL D 2 26 ? 39.765 62.274 -23.641 1.00 24.49 23 VAL C C 1
ATOM 9988 O O . VAL D 2 26 ? 38.792 62.455 -24.374 1.00 23.92 23 VAL C O 1
ATOM 9992 N N . VAL D 2 27 ? 39.732 62.422 -22.313 1.00 24.93 24 VAL C N 1
ATOM 9993 C CA . VAL D 2 27 ? 38.516 62.729 -21.579 1.00 26.34 24 VAL C CA 1
ATOM 9994 C C . VAL D 2 27 ? 38.695 64.063 -20.860 1.00 27.14 24 VAL C C 1
ATOM 9995 O O . VAL D 2 27 ? 39.757 64.361 -20.324 1.00 27.26 24 VAL C O 1
ATOM 9999 N N . THR D 2 28 ? 37.615 64.845 -20.872 1.00 28.99 25 THR C N 1
ATOM 10000 C CA . THR D 2 28 ? 37.471 66.131 -20.216 1.00 33.13 25 THR C CA 1
ATOM 10001 C C . THR D 2 28 ? 36.746 65.920 -18.883 1.00 34.47 25 THR C C 1
ATOM 10002 O O . THR D 2 28 ? 36.121 64.877 -18.679 1.00 35.90 25 THR C O 1
ATOM 10006 N N . GLY D 2 29 ? 36.838 66.898 -17.972 1.00 34.14 26 GLY C N 1
ATOM 10007 C CA . GLY D 2 29 ? 36.033 66.882 -16.758 1.00 33.51 26 GLY C CA 1
ATOM 10008 C C . GLY D 2 29 ? 36.767 66.264 -15.571 1.00 33.90 26 GLY C C 1
ATOM 10009 O O . GLY D 2 29 ? 37.955 65.966 -15.663 1.00 35.28 26 GLY C O 1
ATOM 10010 N N . SER D 2 30 ? 36.040 66.052 -14.465 1.00 33.25 27 SER C N 1
ATOM 10011 C CA . SER D 2 30 ? 36.682 65.813 -13.181 1.00 32.61 27 SER C CA 1
ATOM 10012 C C . SER D 2 30 ? 36.274 64.478 -12.553 1.00 31.47 27 SER C C 1
ATOM 10013 O O . SER D 2 30 ? 36.584 64.240 -11.384 1.00 30.76 27 SER C O 1
ATOM 10016 N N . SER D 2 31 ? 35.611 63.605 -13.325 1.00 27.54 28 SER C N 1
ATOM 10017 C CA . SER D 2 31 ? 35.053 62.382 -12.760 1.00 25.78 28 SER C CA 1
ATOM 10018 C C . SER D 2 31 ? 35.853 61.137 -13.153 1.00 24.88 28 SER C C 1
ATOM 10019 O O . SER D 2 31 ? 35.532 60.037 -12.707 1.00 23.93 28 SER C O 1
ATOM 10022 N N . PHE D 2 32 ? 36.900 61.315 -13.968 1.00 23.82 29 PHE C N 1
ATOM 10023 C CA . PHE D 2 32 ? 37.616 60.211 -14.590 1.00 23.05 29 PHE C CA 1
ATOM 10024 C C . PHE D 2 32 ? 38.077 59.180 -13.556 1.00 22.83 29 PHE C C 1
ATOM 10025 O O . PHE D 2 32 ? 37.897 57.976 -13.760 1.00 21.73 29 PHE C O 1
ATOM 10033 N N . SER D 2 33 ? 38.671 59.658 -12.454 1.00 22.06 30 SER C N 1
ATOM 10034 C CA . SER D 2 33 ? 39.374 58.785 -11.525 1.00 22.69 30 SER C CA 1
ATOM 10035 C C . SER D 2 33 ? 38.433 57.997 -10.611 1.00 21.79 30 SER C C 1
ATOM 10036 O O . SER D 2 33 ? 38.886 57.103 -9.900 1.00 22.65 30 SER C O 1
ATOM 10039 N N . THR D 2 34 ? 37.131 58.305 -10.644 1.00 20.81 31 THR C N 1
ATOM 10040 C CA . THR D 2 34 ? 36.155 57.558 -9.860 1.00 20.02 31 THR C CA 1
ATOM 10041 C C . THR D 2 34 ? 35.128 56.870 -10.762 1.00 19.73 31 THR C C 1
ATOM 10042 O O . THR D 2 34 ? 34.111 56.370 -10.274 1.00 19.36 31 THR C O 1
ATOM 10046 N N . SER D 2 35 ? 35.410 56.838 -12.073 1.00 18.34 32 SER C N 1
ATOM 10047 C CA . SER D 2 35 ? 34.506 56.288 -13.070 1.00 18.08 32 SER C CA 1
ATOM 10048 C C . SER D 2 35 ? 35.098 55.015 -13.675 1.00 17.80 32 SER C C 1
ATOM 10049 O O . SER D 2 35 ? 36.308 54.803 -13.627 1.00 17.29 32 SER C O 1
ATOM 10052 N N . THR D 2 36 ? 34.237 54.182 -14.275 1.00 18.29 33 THR C N 1
ATOM 10053 C CA . THR D 2 36 ? 34.750 53.125 -15.140 1.00 19.33 33 THR C CA 1
ATOM 10054 C C . THR D 2 36 ? 34.802 53.598 -16.591 1.00 19.19 33 THR C C 1
ATOM 10055 O O . THR D 2 36 ? 33.890 54.261 -17.085 1.00 19.45 33 THR C O 1
ATOM 10059 N N . MET D 2 37 ? 35.925 53.286 -17.247 1.00 19.09 34 MET C N 1
ATOM 10060 C CA . MET D 2 37 ? 36.090 53.546 -18.666 1.00 18.88 34 MET C CA 1
ATOM 10061 C C . MET D 2 37 ? 35.799 52.256 -19.430 1.00 18.90 34 MET C C 1
ATOM 10062 O O . MET D 2 37 ? 36.153 51.174 -18.968 1.00 18.02 34 MET C O 1
ATOM 10067 N N . ALA D 2 38 ? 35.151 52.384 -20.597 1.00 18.74 35 ALA C N 1
ATOM 10068 C CA . ALA D 2 38 ? 34.806 51.233 -21.416 1.00 19.24 35 ALA C CA 1
ATOM 10069 C C . ALA D 2 38 ? 34.992 51.542 -22.902 1.00 19.87 35 ALA C C 1
ATOM 10070 O O . ALA D 2 38 ? 34.822 52.684 -23.334 1.00 21.15 35 ALA C O 1
ATOM 10072 N N . TRP D 2 39 ? 35.349 50.505 -23.669 1.00 19.48 36 TRP C N 1
ATOM 10073 C CA . TRP D 2 39 ? 35.341 50.546 -25.124 1.00 19.84 36 TRP C CA 1
ATOM 10074 C C . TRP D 2 39 ? 34.214 49.661 -25.648 1.00 20.36 36 TRP C C 1
ATOM 10075 O O . TRP D 2 39 ? 33.936 48.601 -25.087 1.00 19.16 36 TRP C O 1
ATOM 10086 N N . TYR D 2 40 ? 33.581 50.130 -26.728 1.00 20.89 37 TYR C N 1
ATOM 10087 C CA . TYR D 2 40 ? 32.532 49.419 -27.441 1.00 21.94 37 TYR C CA 1
ATOM 10088 C C . TYR D 2 40 ? 32.868 49.453 -28.929 1.00 23.27 37 TYR C C 1
ATOM 10089 O O . TYR D 2 40 ? 33.792 50.155 -29.335 1.00 22.38 37 TYR C O 1
ATOM 10098 N N . ARG D 2 41 ? 32.110 48.693 -29.728 1.00 23.58 38 ARG C N 1
ATOM 10099 C CA . ARG D 2 41 ? 32.236 48.750 -31.176 1.00 25.15 38 ARG C CA 1
ATOM 10100 C C . ARG D 2 41 ? 30.890 48.437 -31.824 1.00 27.63 38 ARG C C 1
ATOM 10101 O O . ARG D 2 41 ? 30.111 47.633 -31.311 1.00 26.84 38 ARG C O 1
ATOM 10109 N N . GLN D 2 42 ? 30.634 49.105 -32.954 1.00 29.81 39 GLN C N 1
ATOM 10110 C CA . GLN D 2 42 ? 29.443 48.852 -33.743 1.00 32.49 39 GLN C CA 1
ATOM 10111 C C . GLN D 2 42 ? 29.880 48.349 -35.115 1.00 32.82 39 GLN C C 1
ATOM 10112 O O . GLN D 2 42 ? 30.284 49.136 -35.969 1.00 32.48 39 GLN C O 1
ATOM 10118 N N . PRO D 2 43 ? 29.838 47.017 -35.350 1.00 33.41 40 PRO C N 1
ATOM 10119 C CA . PRO D 2 43 ? 30.205 46.457 -36.648 1.00 34.46 40 PRO C CA 1
ATOM 10120 C C . PRO D 2 43 ? 29.112 46.777 -37.666 1.00 35.88 40 PRO C C 1
ATOM 10121 O O . PRO D 2 43 ? 27.963 47.009 -37.285 1.00 34.39 40 PRO C O 1
ATOM 10125 N N . PRO D 2 44 ? 29.435 46.848 -38.980 1.00 38.18 41 PRO C N 1
ATOM 10126 C CA . PRO D 2 44 ? 28.435 47.195 -39.994 1.00 40.21 41 PRO C CA 1
ATOM 10127 C C . PRO D 2 44 ? 27.279 46.196 -40.007 1.00 42.56 41 PRO C C 1
ATOM 10128 O O . PRO D 2 44 ? 27.497 44.986 -40.016 1.00 44.04 41 PRO C O 1
ATOM 10132 N N . GLY D 2 45 ? 26.051 46.725 -39.950 1.00 45.60 42 GLY C N 1
ATOM 10133 C CA . GLY D 2 45 ? 24.841 45.922 -40.038 1.00 48.77 42 GLY C CA 1
ATOM 10134 C C . GLY D 2 45 ? 24.384 45.361 -38.691 1.00 51.67 42 GLY C C 1
ATOM 10135 O O . GLY D 2 45 ? 23.244 44.918 -38.569 1.00 54.25 42 GLY C O 1
ATOM 10136 N N . LYS D 2 46 ? 25.278 45.377 -37.693 1.00 51.58 43 LYS C N 1
ATOM 10137 C CA . LYS D 2 46 ? 24.990 44.817 -36.379 1.00 50.78 43 LYS C CA 1
ATOM 10138 C C . LYS D 2 46 ? 24.876 45.943 -35.352 1.00 48.86 43 LYS C C 1
ATOM 10139 O O . LYS D 2 46 ? 25.310 47.067 -35.600 1.00 48.79 43 LYS C O 1
ATOM 10145 N N . GLN D 2 47 ? 24.276 45.623 -34.199 1.00 48.05 44 GLN C N 1
ATOM 10146 C CA . GLN D 2 47 ? 24.127 46.559 -33.095 1.00 47.54 44 GLN C CA 1
ATOM 10147 C C . GLN D 2 47 ? 25.465 46.719 -32.373 1.00 43.39 44 GLN C C 1
ATOM 10148 O O . GLN D 2 47 ? 26.355 45.879 -32.513 1.00 42.49 44 GLN C O 1
ATOM 10154 N N A ARG D 2 48 ? 25.582 47.804 -31.598 0.50 41.39 45 ARG C N 1
ATOM 10155 N N B ARG D 2 48 ? 25.589 47.818 -31.617 0.50 40.91 45 ARG C N 1
ATOM 10156 C CA A ARG D 2 48 ? 26.777 48.120 -30.834 0.50 39.49 45 ARG C CA 1
ATOM 10157 C CA B ARG D 2 48 ? 26.769 48.121 -30.823 0.50 38.77 45 ARG C CA 1
ATOM 10158 C C A ARG D 2 48 ? 26.988 47.061 -29.755 0.50 37.34 45 ARG C C 1
ATOM 10159 C C B ARG D 2 48 ? 26.981 47.009 -29.798 0.50 36.92 45 ARG C C 1
ATOM 10160 O O A ARG D 2 48 ? 26.030 46.624 -29.122 0.50 37.70 45 ARG C O 1
ATOM 10161 O O B ARG D 2 48 ? 26.016 46.486 -29.246 0.50 37.28 45 ARG C O 1
ATOM 10176 N N . GLU D 2 49 ? 28.250 46.660 -29.556 1.00 34.66 46 GLU C N 1
ATOM 10177 C CA . GLU D 2 49 ? 28.598 45.628 -28.589 1.00 32.67 46 GLU C CA 1
ATOM 10178 C C . GLU D 2 49 ? 29.769 46.086 -27.718 1.00 29.10 46 GLU C C 1
ATOM 10179 O O . GLU D 2 49 ? 30.614 46.872 -28.152 1.00 27.89 46 GLU C O 1
ATOM 10185 N N . TRP D 2 50 ? 29.813 45.567 -26.484 1.00 25.79 47 TRP C N 1
ATOM 10186 C CA . TRP D 2 50 ? 30.825 45.923 -25.500 1.00 23.11 47 TRP C CA 1
ATOM 10187 C C . TRP D 2 50 ? 32.133 45.192 -25.793 1.00 21.82 47 TRP C C 1
ATOM 10188 O O . TRP D 2 50 ? 32.113 44.035 -26.197 1.00 22.01 47 TRP C O 1
ATOM 10199 N N . VAL D 2 51 ? 33.266 45.867 -25.564 1.00 19.87 48 VAL C N 1
ATOM 10200 C CA . VAL D 2 51 ? 34.564 45.308 -25.919 1.00 19.60 48 VAL C CA 1
ATOM 10201 C C . VAL D 2 51 ? 35.430 45.081 -24.678 1.00 19.29 48 VAL C C 1
ATOM 10202 O O . VAL D 2 51 ? 35.953 43.983 -24.491 1.00 19.26 48 VAL C O 1
ATOM 10206 N N . ALA D 2 52 ? 35.595 46.125 -23.855 1.00 18.63 49 ALA C N 1
ATOM 10207 C CA . ALA D 2 52 ? 36.504 46.089 -22.719 1.00 18.28 49 ALA C CA 1
ATOM 10208 C C . ALA D 2 52 ? 36.122 47.171 -21.714 1.00 18.25 49 ALA C C 1
ATOM 10209 O O . ALA D 2 52 ? 35.487 48.155 -22.079 1.00 18.71 49 ALA C O 1
ATOM 10211 N N . SER D 2 53 ? 36.523 46.979 -20.450 1.00 17.70 50 SER C N 1
ATOM 10212 C CA . SER D 2 53 ? 36.320 47.975 -19.411 1.00 17.79 50 SER C CA 1
ATOM 10213 C C . SER D 2 53 ? 37.481 47.953 -18.420 1.00 17.47 50 SER C C 1
ATOM 10214 O O . SER D 2 53 ? 38.118 46.925 -18.229 1.00 16.96 50 SER C O 1
ATOM 10217 N N . PHE D 2 54 ? 37.740 49.105 -17.798 1.00 17.04 51 PHE C N 1
ATOM 10218 C CA . PHE D 2 54 ? 38.805 49.275 -16.823 1.00 17.37 51 PHE C CA 1
ATOM 10219 C C . PHE D 2 54 ? 38.255 50.170 -15.714 1.00 17.44 51 PHE C C 1
ATOM 10220 O O . PHE D 2 54 ? 38.035 51.361 -15.936 1.00 16.76 51 PHE C O 1
ATOM 10228 N N . THR D 2 55 ? 38.006 49.568 -14.540 1.00 17.43 52 THR C N 1
ATOM 10229 C CA . THR D 2 55 ? 37.325 50.259 -13.455 1.00 17.77 52 THR C CA 1
ATOM 10230 C C . THR D 2 55 ? 38.289 51.217 -12.762 1.00 17.88 52 THR C C 1
ATOM 10231 O O . THR D 2 55 ? 39.507 51.086 -12.893 1.00 17.36 52 THR C O 1
ATOM 10235 N N . SER D 2 56 ? 37.724 52.160 -11.998 1.00 17.74 53 SER C N 1
ATOM 10236 C CA . SER D 2 56 ? 38.539 53.073 -11.216 1.00 18.63 53 SER C CA 1
ATOM 10237 C C . SER D 2 56 ? 39.254 52.320 -10.097 1.00 19.17 53 SER C C 1
ATOM 10238 O O . SER D 2 56 ? 40.301 52.767 -9.635 1.00 18.57 53 SER C O 1
ATOM 10241 N N . GLY D 2 57 ? 38.693 51.166 -9.700 1.00 19.32 54 GLY C N 1
ATOM 10242 C CA . GLY D 2 57 ? 39.311 50.280 -8.724 1.00 19.30 54 GLY C CA 1
ATOM 10243 C C . GLY D 2 57 ? 40.440 49.426 -9.305 1.00 19.09 54 GLY C C 1
ATOM 10244 O O . GLY D 2 57 ? 41.167 48.793 -8.548 1.00 19.33 54 GLY C O 1
ATOM 10245 N N . GLY D 2 58 ? 40.570 49.388 -10.639 1.00 19.27 55 GLY C N 1
ATOM 10246 C CA . GLY D 2 58 ? 41.746 48.803 -11.273 1.00 18.50 55 GLY C CA 1
ATOM 10247 C C . GLY D 2 58 ? 41.502 47.450 -11.948 1.00 18.82 55 GLY C C 1
ATOM 10248 O O . GLY D 2 58 ? 42.461 46.778 -12.332 1.00 19.40 55 GLY C O 1
ATOM 10249 N N . ALA D 2 59 ? 40.232 47.065 -12.122 1.00 18.27 56 ALA C N 1
ATOM 10250 C CA . ALA D 2 59 ? 39.891 45.789 -12.737 1.00 18.72 56 ALA C CA 1
ATOM 10251 C C . ALA D 2 59 ? 39.730 45.952 -14.250 1.00 19.01 56 ALA C C 1
ATOM 10252 O O . ALA D 2 59 ? 39.089 46.894 -14.710 1.00 18.99 56 ALA C O 1
ATOM 10254 N N . ILE D 2 60 ? 40.279 44.999 -15.017 1.00 19.64 57 ILE C N 1
ATOM 10255 C CA . ILE D 2 60 ? 40.128 44.985 -16.467 1.00 20.39 57 ILE C CA 1
ATOM 10256 C C . ILE D 2 60 ? 39.282 43.785 -16.887 1.00 21.21 57 ILE C C 1
ATOM 10257 O O . ILE D 2 60 ? 39.493 42.680 -16.399 1.00 21.09 57 ILE C O 1
ATOM 10262 N N . LYS D 2 61 ? 38.337 44.014 -17.810 1.00 22.14 58 LYS C N 1
ATOM 10263 C CA . LYS D 2 61 ? 37.516 42.950 -18.373 1.00 23.59 58 LYS C CA 1
ATOM 10264 C C . LYS D 2 61 ? 37.454 43.083 -19.893 1.00 23.61 58 LYS C C 1
ATOM 10265 O O . LYS D 2 61 ? 37.566 44.185 -20.424 1.00 22.85 58 LYS C O 1
ATOM 10271 N N . TYR D 2 62 ? 37.271 41.943 -20.576 1.00 22.60 59 TYR C N 1
ATOM 10272 C CA . TYR D 2 62 ? 37.190 41.895 -22.028 1.00 23.12 59 TYR C CA 1
ATOM 10273 C C . TYR D 2 62 ? 36.035 40.989 -22.451 1.00 24.03 59 TYR C C 1
ATOM 10274 O O . TYR D 2 62 ? 35.718 40.018 -21.761 1.00 23.04 59 TYR C O 1
ATOM 10283 N N . THR D 2 63 ? 35.419 41.317 -23.595 1.00 24.55 60 THR C N 1
ATOM 10284 C CA . THR D 2 63 ? 34.485 40.409 -24.245 1.00 25.65 60 THR C CA 1
ATOM 10285 C C . THR D 2 63 ? 35.268 39.202 -24.761 1.00 26.14 60 THR C C 1
ATOM 10286 O O . THR D 2 63 ? 36.442 39.335 -25.091 1.00 26.15 60 THR C O 1
ATOM 10290 N N . ASP D 2 64 ? 34.609 38.039 -24.825 1.00 29.09 61 ASP C N 1
ATOM 10291 C CA . ASP D 2 64 ? 35.256 36.764 -25.122 1.00 30.83 61 ASP C CA 1
ATOM 10292 C C . ASP D 2 64 ? 36.050 36.815 -26.428 1.00 30.59 61 ASP C C 1
ATOM 10293 O O . ASP D 2 64 ? 37.201 36.381 -26.461 1.00 30.49 61 ASP C O 1
ATOM 10298 N N . SER D 2 65 ? 35.437 37.365 -27.485 1.00 30.55 62 SER C N 1
ATOM 10299 C CA . SER D 2 65 ? 35.987 37.312 -28.833 1.00 32.11 62 SER C CA 1
ATOM 10300 C C . SER D 2 65 ? 37.290 38.105 -28.948 1.00 32.12 62 SER C C 1
ATOM 10301 O O . SER D 2 65 ? 37.934 38.083 -29.992 1.00 32.64 62 SER C O 1
ATOM 10304 N N . VAL D 2 66 ? 37.686 38.772 -27.857 1.00 31.32 63 VAL C N 1
ATOM 10305 C CA . VAL D 2 66 ? 38.756 39.755 -27.886 1.00 30.70 63 VAL C CA 1
ATOM 10306 C C . VAL D 2 66 ? 39.813 39.418 -26.831 1.00 31.52 63 VAL C C 1
ATOM 10307 O O . VAL D 2 66 ? 40.938 39.916 -26.897 1.00 30.46 63 VAL C O 1
ATOM 10311 N N . LYS D 2 67 ? 39.445 38.550 -25.874 1.00 33.62 64 LYS C N 1
ATOM 10312 C CA . LYS D 2 67 ? 40.316 38.141 -24.779 1.00 34.82 64 LYS C CA 1
ATOM 10313 C C . LYS D 2 67 ? 41.614 37.569 -25.340 1.00 34.97 64 LYS C C 1
ATOM 10314 O O . LYS D 2 67 ? 41.589 36.692 -26.205 1.00 35.90 64 LYS C O 1
ATOM 10320 N N . GLY D 2 68 ? 42.743 38.080 -24.835 1.00 34.10 65 GLY C N 1
ATOM 10321 C CA . GLY D 2 68 ? 44.058 37.586 -25.208 1.00 32.75 65 GLY C CA 1
ATOM 10322 C C . GLY D 2 68 ? 44.650 38.302 -26.420 1.00 32.11 65 GLY C C 1
ATOM 10323 O O . GLY D 2 68 ? 45.814 38.080 -26.749 1.00 32.76 65 GLY C O 1
ATOM 10324 N N . ARG D 2 69 ? 43.854 39.170 -27.061 1.00 30.39 66 ARG C N 1
ATOM 10325 C CA . ARG D 2 69 ? 44.285 39.892 -28.252 1.00 28.68 66 ARG C CA 1
ATOM 10326 C C . ARG D 2 69 ? 44.347 41.395 -27.985 1.00 27.75 66 ARG C C 1
ATOM 10327 O O . ARG D 2 69 ? 45.263 42.078 -28.448 1.00 28.35 66 ARG C O 1
ATOM 10335 N N . PHE D 2 70 ? 43.355 41.912 -27.251 1.00 26.38 67 PHE C N 1
ATOM 10336 C CA . PHE D 2 70 ? 43.284 43.336 -26.954 1.00 25.83 67 PHE C CA 1
ATOM 10337 C C . PHE D 2 70 ? 43.828 43.604 -25.551 1.00 24.84 67 PHE C C 1
ATOM 10338 O O . PHE D 2 70 ? 43.717 42.756 -24.666 1.00 25.73 67 PHE C O 1
ATOM 10346 N N . THR D 2 71 ? 44.396 44.802 -25.367 1.00 23.91 68 THR C N 1
ATOM 10347 C CA . THR D 2 71 ? 44.863 45.276 -24.074 1.00 23.62 68 THR C CA 1
ATOM 10348 C C . THR D 2 71 ? 44.357 46.700 -23.854 1.00 22.66 68 THR C C 1
ATOM 10349 O O . THR D 2 71 ? 44.722 47.615 -24.592 1.00 22.57 68 THR C O 1
ATOM 10353 N N . MET D 2 72 ? 43.524 46.872 -22.821 1.00 21.38 69 MET C N 1
ATOM 10354 C CA . MET D 2 72 ? 43.028 48.185 -22.439 1.00 21.12 69 MET C CA 1
ATOM 10355 C C . MET D 2 72 ? 43.876 48.736 -21.294 1.00 21.28 69 MET C C 1
ATOM 10356 O O . MET D 2 72 ? 44.262 47.990 -20.396 1.00 21.24 69 MET C O 1
ATOM 10361 N N . SER D 2 73 ? 44.153 50.045 -21.336 1.00 21.71 70 SER C N 1
ATOM 10362 C CA . SER D 2 73 ? 44.836 50.727 -20.248 1.00 23.22 70 SER C CA 1
ATOM 10363 C C . SER D 2 73 ? 44.183 52.082 -19.978 1.00 23.36 70 SER C C 1
ATOM 10364 O O . SER D 2 73 ? 43.404 52.573 -20.793 1.00 23.39 70 SER C O 1
ATOM 10367 N N . ARG D 2 74 ? 44.493 52.665 -18.813 1.00 22.83 71 ARG C N 1
ATOM 10368 C CA . ARG D 2 74 ? 43.950 53.957 -18.422 1.00 23.56 71 ARG C CA 1
ATOM 10369 C C . ARG D 2 74 ? 44.987 54.715 -17.597 1.00 24.03 71 ARG C C 1
ATOM 10370 O O . ARG D 2 74 ? 45.786 54.112 -16.885 1.00 23.72 71 ARG C O 1
ATOM 10378 N N . ASP D 2 75 ? 44.949 56.046 -17.712 1.00 25.66 72 ASP C N 1
ATOM 10379 C CA . ASP D 2 75 ? 45.899 56.936 -17.062 1.00 26.46 72 ASP C CA 1
ATOM 10380 C C . ASP D 2 75 ? 45.117 58.083 -16.428 1.00 26.28 72 ASP C C 1
ATOM 10381 O O . ASP D 2 75 ? 44.635 58.964 -17.139 1.00 26.30 72 ASP C O 1
ATOM 10386 N N . ASN D 2 76 ? 45.006 58.058 -15.092 1.00 25.65 73 ASN C N 1
ATOM 10387 C CA . ASN D 2 76 ? 44.183 59.000 -14.344 1.00 25.76 73 ASN C CA 1
ATOM 10388 C C . ASN D 2 76 ? 44.721 60.424 -14.488 1.00 26.74 73 ASN C C 1
ATOM 10389 O O . ASN D 2 76 ? 43.940 61.372 -14.571 1.00 26.06 73 ASN C O 1
ATOM 10394 N N . ALA D 2 77 ? 46.054 60.564 -14.516 1.00 27.73 74 ALA C N 1
ATOM 10395 C CA . ALA D 2 77 ? 46.699 61.868 -14.577 1.00 29.70 74 ALA C CA 1
ATOM 10396 C C . ALA D 2 77 ? 46.415 62.548 -15.918 1.00 29.86 74 ALA C C 1
ATOM 10397 O O . ALA D 2 77 ? 46.090 63.733 -15.955 1.00 30.18 74 ALA C O 1
ATOM 10399 N N . LYS D 2 78 ? 46.517 61.779 -17.010 1.00 31.01 75 LYS C N 1
ATOM 10400 C CA . LYS D 2 78 ? 46.324 62.284 -18.362 1.00 31.95 75 LYS C CA 1
ATOM 10401 C C . LYS D 2 78 ? 44.846 62.251 -18.748 1.00 30.62 75 LYS C C 1
ATOM 10402 O O . LYS D 2 78 ? 44.458 62.865 -19.742 1.00 29.73 75 LYS C O 1
ATOM 10408 N N . LYS D 2 79 ? 44.035 61.523 -17.967 1.00 29.08 76 LYS C N 1
ATOM 10409 C CA . LYS D 2 79 ? 42.622 61.306 -18.258 1.00 29.03 76 LYS C CA 1
ATOM 10410 C C . LYS D 2 79 ? 42.473 60.704 -19.654 1.00 27.59 76 LYS C C 1
ATOM 10411 O O . LYS D 2 79 ? 41.721 61.204 -20.492 1.00 25.62 76 LYS C O 1
ATOM 10417 N N . MET D 2 80 ? 43.223 59.627 -19.891 1.00 27.15 77 MET C N 1
ATOM 10418 C CA . MET D 2 80 ? 43.210 58.973 -21.186 1.00 27.69 77 MET C CA 1
ATOM 10419 C C . MET D 2 80 ? 43.097 57.466 -21.001 1.00 26.04 77 MET C C 1
ATOM 10420 O O . MET D 2 80 ? 43.531 56.918 -19.988 1.00 24.99 77 MET C O 1
ATOM 10425 N N . THR D 2 81 ? 42.487 56.830 -22.002 1.00 24.95 78 THR C N 1
ATOM 10426 C CA . THR D 2 81 ? 42.392 55.385 -22.083 1.00 24.41 78 THR C CA 1
ATOM 10427 C C . THR D 2 81 ? 42.846 54.953 -23.476 1.00 23.89 78 THR C C 1
ATOM 10428 O O . THR D 2 81 ? 42.721 55.707 -24.441 1.00 22.47 78 THR C O 1
ATOM 10432 N N . TYR D 2 82 ? 43.398 53.738 -23.554 1.00 23.80 79 TYR C N 1
ATOM 10433 C CA . TYR D 2 82 ? 43.938 53.190 -24.784 1.00 24.32 79 TYR C CA 1
ATOM 10434 C C . TYR D 2 82 ? 43.406 51.774 -24.976 1.00 24.36 79 TYR C C 1
ATOM 10435 O O . TYR D 2 82 ? 43.229 51.039 -24.003 1.00 24.09 79 TYR C O 1
ATOM 10444 N N . LEU D 2 83 ? 43.152 51.415 -26.240 1.00 23.59 80 LEU C N 1
ATOM 10445 C CA . LEU D 2 83 ? 42.872 50.036 -26.602 1.00 24.39 80 LEU C CA 1
ATOM 10446 C C . LEU D 2 83 ? 43.913 49.573 -27.620 1.00 25.04 80 LEU C C 1
ATOM 10447 O O . LEU D 2 83 ? 43.901 50.002 -28.774 1.00 23.86 80 LEU C O 1
ATOM 10452 N N . GLN D 2 84 ? 44.828 48.716 -27.157 1.00 26.13 81 GLN C N 1
ATOM 10453 C CA . GLN D 2 84 ? 45.807 48.080 -28.020 1.00 28.81 81 GLN C CA 1
ATOM 10454 C C . GLN D 2 84 ? 45.180 46.821 -28.613 1.00 29.70 81 GLN C C 1
ATOM 10455 O O . GLN D 2 84 ? 44.760 45.922 -27.887 1.00 30.42 81 GLN C O 1
ATOM 10461 N N . MET D 2 85 ? 45.106 46.783 -29.943 1.00 31.14 82 MET C N 1
ATOM 10462 C CA . MET D 2 85 ? 44.530 45.651 -30.647 1.00 32.49 82 MET C CA 1
ATOM 10463 C C . MET D 2 85 ? 45.644 44.924 -31.396 1.00 32.70 82 MET C C 1
ATOM 10464 O O . MET D 2 85 ? 46.435 45.557 -32.094 1.00 31.11 82 MET C O 1
ATOM 10469 N N . GLU D 2 86 ? 45.702 43.600 -31.210 1.00 34.63 83 GLU C N 1
ATOM 10470 C CA . GLU D 2 86 ? 46.701 42.758 -31.845 1.00 36.40 83 GLU C CA 1
ATOM 10471 C C . GLU D 2 86 ? 46.006 41.594 -32.542 1.00 36.21 83 GLU C C 1
ATOM 10472 O O . GLU D 2 86 ? 44.866 41.264 -32.216 1.00 34.47 83 GLU C O 1
ATOM 10478 N N . ASN D 2 87 ? 46.715 40.999 -33.510 1.00 36.34 84 ASN C N 1
ATOM 10479 C CA . ASN D 2 87 ? 46.218 39.883 -34.299 1.00 36.45 84 ASN C CA 1
ATOM 10480 C C . ASN D 2 87 ? 44.799 40.189 -34.774 1.00 35.46 84 ASN C C 1
ATOM 10481 O O . ASN D 2 87 ? 43.865 39.427 -34.517 1.00 34.47 84 ASN C O 1
ATOM 10486 N N . LEU D 2 88 ? 44.658 41.320 -35.473 1.00 35.71 85 LEU C N 1
ATOM 10487 C CA . LEU D 2 88 ? 43.358 41.812 -35.895 1.00 35.63 85 LEU C CA 1
ATOM 10488 C C . LEU D 2 88 ? 42.766 40.896 -36.963 1.00 36.00 85 LEU C C 1
ATOM 10489 O O . LEU D 2 88 ? 43.484 40.374 -37.813 1.00 35.71 85 LEU C O 1
ATOM 10494 N N . LYS D 2 89 ? 41.446 40.704 -36.880 1.00 36.31 86 LYS C N 1
ATOM 10495 C CA . LYS D 2 89 ? 40.705 39.830 -37.772 1.00 38.33 86 LYS C CA 1
ATOM 10496 C C . LYS D 2 89 ? 39.639 40.661 -38.483 1.00 38.40 86 LYS C C 1
ATOM 10497 O O . LYS D 2 89 ? 39.227 41.701 -37.974 1.00 37.43 86 LYS C O 1
ATOM 10503 N N . PRO D 2 90 ? 39.171 40.241 -39.683 1.00 39.30 87 PRO C N 1
ATOM 10504 C CA . PRO D 2 90 ? 38.141 40.983 -40.415 1.00 39.48 87 PRO C CA 1
ATOM 10505 C C . PRO D 2 90 ? 36.873 41.264 -39.614 1.00 39.25 87 PRO C C 1
ATOM 10506 O O . PRO D 2 90 ? 36.192 42.250 -39.874 1.00 39.27 87 PRO C O 1
ATOM 10510 N N . GLU D 2 91 ? 36.573 40.401 -38.637 1.00 38.71 88 GLU C N 1
ATOM 10511 C CA . GLU D 2 91 ? 35.376 40.524 -37.816 1.00 39.32 88 GLU C CA 1
ATOM 10512 C C . GLU D 2 91 ? 35.538 41.655 -36.798 1.00 35.43 88 GLU C C 1
ATOM 10513 O O . GLU D 2 91 ? 34.588 41.992 -36.098 1.00 34.69 88 GLU C O 1
ATOM 10519 N N . ASP D 2 92 ? 36.748 42.226 -36.717 1.00 33.13 89 ASP C N 1
ATOM 10520 C CA . ASP D 2 92 ? 37.034 43.331 -35.813 1.00 31.20 89 ASP C CA 1
ATOM 10521 C C . ASP D 2 92 ? 36.676 44.669 -36.462 1.00 30.28 89 ASP C C 1
ATOM 10522 O O . ASP D 2 92 ? 36.758 45.706 -35.807 1.00 30.54 89 ASP C O 1
ATOM 10527 N N . THR D 2 93 ? 36.295 44.651 -37.747 1.00 28.59 90 THR C N 1
ATOM 10528 C CA . THR D 2 93 ? 35.907 45.862 -38.458 1.00 26.59 90 THR C CA 1
ATOM 10529 C C . THR D 2 93 ? 34.656 46.450 -37.812 1.00 25.75 90 THR C C 1
ATOM 10530 O O . THR D 2 93 ? 33.643 45.766 -37.696 1.00 26.36 90 THR C O 1
ATOM 10534 N N . ALA D 2 94 ? 34.739 47.727 -37.419 1.00 24.97 91 ALA C N 1
ATOM 10535 C CA . ALA D 2 94 ? 33.655 48.397 -36.719 1.00 24.85 91 ALA C CA 1
ATOM 10536 C C . ALA D 2 94 ? 34.050 49.842 -36.440 1.00 24.35 91 ALA C C 1
ATOM 10537 O O . ALA D 2 94 ? 35.215 50.213 -36.589 1.00 24.07 91 ALA C O 1
ATOM 10539 N N . VAL D 2 95 ? 33.062 50.642 -36.024 1.00 24.10 92 VAL C N 1
ATOM 10540 C CA . VAL D 2 95 ? 33.326 51.917 -35.378 1.00 24.42 92 VAL C CA 1
ATOM 10541 C C . VAL D 2 95 ? 33.489 51.650 -33.882 1.00 24.29 92 VAL C C 1
ATOM 10542 O O . VAL D 2 95 ? 32.586 51.110 -33.243 1.00 24.04 92 VAL C O 1
ATOM 10546 N N . TYR D 2 96 ? 34.651 52.035 -33.338 1.00 23.73 93 TYR C N 1
ATOM 10547 C CA . TYR D 2 96 ? 34.964 51.853 -31.929 1.00 23.48 93 TYR C CA 1
ATOM 10548 C C . TYR D 2 96 ? 34.686 53.151 -31.176 1.00 23.38 93 TYR C C 1
ATOM 10549 O O . TYR D 2 96 ? 35.126 54.219 -31.604 1.00 23.90 93 TYR C O 1
ATOM 10558 N N A TYR D 2 97 ? 33.954 53.035 -30.061 0.50 23.36 94 TYR C N 1
ATOM 10559 N N B TYR D 2 97 ? 33.943 53.056 -30.068 0.50 23.64 94 TYR C N 1
ATOM 10560 C CA A TYR D 2 97 ? 33.584 54.169 -29.228 0.50 23.33 94 TYR C CA 1
ATOM 10561 C CA B TYR D 2 97 ? 33.661 54.235 -29.264 0.50 23.73 94 TYR C CA 1
ATOM 10562 C C A TYR D 2 97 ? 34.086 53.941 -27.805 0.50 23.00 94 TYR C C 1
ATOM 10563 C C B TYR D 2 97 ? 33.969 53.974 -27.792 0.50 23.29 94 TYR C C 1
ATOM 10564 O O A TYR D 2 97 ? 34.158 52.804 -27.344 0.50 22.40 94 TYR C O 1
ATOM 10565 O O B TYR D 2 97 ? 33.835 52.854 -27.303 0.50 22.63 94 TYR C O 1
ATOM 10582 N N . CYS D 2 98 ? 34.397 55.042 -27.110 1.00 22.46 95 CYS C N 1
ATOM 10583 C CA . CYS D 2 98 ? 34.787 54.999 -25.712 1.00 23.08 95 CYS C CA 1
ATOM 10584 C C . CYS D 2 98 ? 33.692 55.653 -24.869 1.00 22.53 95 CYS C C 1
ATOM 10585 O O . CYS D 2 98 ? 33.033 56.583 -25.323 1.00 22.47 95 CYS C O 1
ATOM 10588 N N . ALA D 2 99 ? 33.497 55.146 -23.647 1.00 21.52 96 ALA C N 1
ATOM 10589 C CA . ALA D 2 99 ? 32.508 55.695 -22.733 1.00 20.57 96 ALA C CA 1
ATOM 10590 C C . ALA D 2 99 ? 33.095 55.818 -21.329 1.00 20.42 96 ALA C C 1
ATOM 10591 O O . ALA D 2 99 ? 33.880 54.971 -20.896 1.00 20.27 96 ALA C O 1
ATOM 10593 N N . LEU D 2 100 ? 32.711 56.897 -20.638 1.00 19.68 97 LEU C N 1
ATOM 10594 C CA . LEU D 2 100 ? 32.908 57.008 -19.203 1.00 19.31 97 LEU C CA 1
ATOM 10595 C C . LEU D 2 100 ? 31.579 56.668 -18.535 1.00 19.57 97 LEU C C 1
ATOM 10596 O O . LEU D 2 100 ? 30.552 57.250 -18.878 1.00 19.03 97 LEU C O 1
ATOM 10601 N N . HIS D 2 101 ? 31.615 55.712 -17.598 1.00 19.55 98 HIS C N 1
ATOM 10602 C CA . HIS D 2 101 ? 30.422 55.286 -16.887 1.00 20.04 98 HIS C CA 1
ATOM 10603 C C . HIS D 2 101 ? 30.507 55.705 -15.423 1.00 20.22 98 HIS C C 1
ATOM 10604 O O . HIS D 2 101 ? 31.460 55.364 -14.726 1.00 21.00 98 HIS C O 1
ATOM 10611 N N . ASN D 2 102 ? 29.485 56.438 -14.975 1.00 20.49 99 ASN C N 1
ATOM 10612 C CA . ASN D 2 102 ? 29.408 56.907 -13.602 1.00 19.99 99 ASN C CA 1
ATOM 10613 C C . ASN D 2 102 ? 27.948 56.897 -13.161 1.00 19.98 99 ASN C C 1
ATOM 10614 O O . ASN D 2 102 ? 27.110 57.585 -13.746 1.00 19.63 99 ASN C O 1
ATOM 10619 N N . ALA D 2 103 ? 27.666 56.108 -12.118 1.00 19.50 100 ALA C N 1
ATOM 10620 C CA . ALA D 2 103 ? 26.316 55.949 -11.599 1.00 19.68 100 ALA C CA 1
ATOM 10621 C C . ALA D 2 103 ? 25.846 57.209 -10.871 1.00 19.94 100 ALA C C 1
ATOM 10622 O O . ALA D 2 103 ? 24.647 57.396 -10.685 1.00 20.23 100 ALA C O 1
ATOM 10624 N N . VAL D 2 104 ? 26.788 58.061 -10.450 1.00 20.10 101 VAL C N 1
ATOM 10625 C CA . VAL D 2 104 ? 26.438 59.212 -9.632 1.00 21.22 101 VAL C CA 1
ATOM 10626 C C . VAL D 2 104 ? 26.331 60.459 -10.510 1.00 22.29 101 VAL C C 1
ATOM 10627 O O . VAL D 2 104 ? 25.297 61.118 -10.509 1.00 22.62 101 VAL C O 1
ATOM 10631 N N . SER D 2 105 ? 27.399 60.771 -11.258 1.00 23.46 102 SER C N 1
ATOM 10632 C CA . SER D 2 105 ? 27.463 62.006 -12.027 1.00 23.74 102 SER C CA 1
ATOM 10633 C C . SER D 2 105 ? 27.031 61.791 -13.477 1.00 23.98 102 SER C C 1
ATOM 10634 O O . SER D 2 105 ? 26.907 62.755 -14.229 1.00 25.13 102 SER C O 1
ATOM 10637 N N . GLY D 2 106 ? 26.801 60.528 -13.863 1.00 23.73 103 GLY C N 1
ATOM 10638 C CA . GLY D 2 106 ? 26.296 60.203 -15.189 1.00 23.13 103 GLY C CA 1
ATOM 10639 C C . GLY D 2 106 ? 27.395 59.751 -16.149 1.00 23.41 103 GLY C C 1
ATOM 10640 O O . GLY D 2 106 ? 28.582 59.941 -15.883 1.00 22.58 103 GLY C O 1
ATOM 10641 N N . SER D 2 107 ? 26.968 59.166 -17.277 1.00 23.14 104 SER C N 1
ATOM 10642 C CA . SER D 2 107 ? 27.851 58.599 -18.286 1.00 24.42 104 SER C CA 1
ATOM 10643 C C . SER D 2 107 ? 27.976 59.536 -19.487 1.00 25.21 104 SER C C 1
ATOM 10644 O O . SER D 2 107 ? 27.074 60.320 -19.756 1.00 26.43 104 SER C O 1
ATOM 10647 N N . SER D 2 108 ? 29.088 59.423 -20.227 1.00 25.59 105 SER C N 1
ATOM 10648 C CA . SER D 2 108 ? 29.280 60.142 -21.481 1.00 26.10 105 SER C CA 1
ATOM 10649 C C . SER D 2 108 ? 29.995 59.235 -22.480 1.00 25.76 105 SER C C 1
ATOM 10650 O O . SER D 2 108 ? 30.803 58.397 -22.076 1.00 25.34 105 SER C O 1
ATOM 10653 N N A TRP D 2 109 ? 29.701 59.411 -23.771 0.50 24.92 106 TRP C N 1
ATOM 10654 N N B TRP D 2 109 ? 29.680 59.436 -23.772 0.50 25.08 106 TRP C N 1
ATOM 10655 C CA A TRP D 2 109 ? 30.331 58.603 -24.802 0.50 24.74 106 TRP C CA 1
ATOM 10656 C CA B TRP D 2 109 ? 30.163 58.655 -24.904 0.50 25.00 106 TRP C CA 1
ATOM 10657 C C A TRP D 2 109 ? 30.885 59.504 -25.900 0.50 24.92 106 TRP C C 1
ATOM 10658 C C B TRP D 2 109 ? 30.945 59.565 -25.852 0.50 25.05 106 TRP C C 1
ATOM 10659 O O A TRP D 2 109 ? 30.423 60.627 -26.092 0.50 24.50 106 TRP C O 1
ATOM 10660 O O B TRP D 2 109 ? 30.676 60.762 -25.924 0.50 24.51 106 TRP C O 1
ATOM 10681 N N . GLY D 2 110 ? 31.905 58.996 -26.591 1.00 25.02 107 GLY C N 1
ATOM 10682 C CA . GLY D 2 110 ? 32.541 59.708 -27.690 1.00 25.20 107 GLY C CA 1
ATOM 10683 C C . GLY D 2 110 ? 31.807 59.432 -29.003 1.00 25.36 107 GLY C C 1
ATOM 10684 O O . GLY D 2 110 ? 30.850 58.662 -29.029 1.00 24.52 107 GLY C O 1
ATOM 10685 N N . ARG D 2 111 ? 32.274 60.049 -30.094 1.00 26.87 108 ARG C N 1
ATOM 10686 C CA . ARG D 2 111 ? 31.642 59.869 -31.392 1.00 27.81 108 ARG C CA 1
ATOM 10687 C C . ARG D 2 111 ? 32.272 58.702 -32.150 1.00 27.50 108 ARG C C 1
ATOM 10688 O O . ARG D 2 111 ? 31.731 58.261 -33.161 1.00 27.18 108 ARG C O 1
ATOM 10696 N N . GLY D 2 112 ? 33.416 58.210 -31.663 1.00 26.21 109 GLY C N 1
ATOM 10697 C CA . GLY D 2 112 ? 33.988 56.976 -32.175 1.00 25.52 109 GLY C CA 1
ATOM 10698 C C . GLY D 2 112 ? 35.052 57.193 -33.253 1.00 25.59 109 GLY C C 1
ATOM 10699 O O . GLY D 2 112 ? 35.242 58.305 -33.745 1.00 25.02 109 GLY C O 1
ATOM 10700 N N . THR D 2 113 ? 35.735 56.097 -33.602 1.00 24.83 110 THR C N 1
ATOM 10701 C CA . THR D 2 113 ? 36.771 56.056 -34.621 1.00 25.02 110 THR C CA 1
ATOM 10702 C C . THR D 2 113 ? 36.656 54.726 -35.372 1.00 26.11 110 THR C C 1
ATOM 10703 O O . THR D 2 113 ? 36.557 53.668 -34.749 1.00 25.28 110 THR C O 1
ATOM 10707 N N . GLN D 2 114 ? 36.649 54.791 -36.712 1.00 26.76 111 GLN C N 1
ATOM 10708 C CA . GLN D 2 114 ? 36.409 53.632 -37.560 1.00 27.26 111 GLN C CA 1
ATOM 10709 C C . GLN D 2 114 ? 37.680 52.793 -37.684 1.00 25.81 111 GLN C C 1
ATOM 10710 O O . GLN D 2 114 ? 38.779 53.326 -37.824 1.00 24.86 111 GLN C O 1
ATOM 10716 N N . VAL D 2 115 ? 37.506 51.469 -37.636 1.00 25.03 112 VAL C N 1
ATOM 10717 C CA . VAL D 2 115 ? 38.585 50.518 -37.849 1.00 25.24 112 VAL C CA 1
ATOM 10718 C C . VAL D 2 115 ? 38.126 49.522 -38.913 1.00 25.66 112 VAL C C 1
ATOM 10719 O O . VAL D 2 115 ? 37.072 48.902 -38.770 1.00 25.40 112 VAL C O 1
ATOM 10723 N N . THR D 2 116 ? 38.911 49.402 -39.988 1.00 26.33 113 THR C N 1
ATOM 10724 C CA . THR D 2 116 ? 38.645 48.414 -41.023 1.00 27.72 113 THR C CA 1
ATOM 10725 C C . THR D 2 116 ? 39.834 47.463 -41.119 1.00 28.47 113 THR C C 1
ATOM 10726 O O . THR D 2 116 ? 40.977 47.904 -41.234 1.00 28.46 113 THR C O 1
ATOM 10730 N N . VAL D 2 117 ? 39.538 46.160 -41.044 1.00 30.10 114 VAL C N 1
ATOM 10731 C CA . VAL D 2 117 ? 40.539 45.115 -41.182 1.00 32.69 114 VAL C CA 1
ATOM 10732 C C . VAL D 2 117 ? 40.309 44.397 -42.511 1.00 35.52 114 VAL C C 1
ATOM 10733 O O . VAL D 2 117 ? 39.228 43.856 -42.744 1.00 35.50 114 VAL C O 1
ATOM 10737 N N . SER D 2 118 ? 41.350 44.388 -43.357 1.00 40.21 115 SER C N 1
ATOM 10738 C CA . SER D 2 118 ? 41.332 43.755 -44.670 1.00 44.76 115 SER C CA 1
ATOM 10739 C C . SER D 2 118 ? 41.352 42.234 -44.541 1.00 48.91 115 SER C C 1
ATOM 10740 O O . SER D 2 118 ? 41.985 41.695 -43.639 1.00 51.03 115 SER C O 1
ATOM 10743 N N . SER D 2 119 ? 40.697 41.547 -45.485 1.00 54.16 116 SER C N 1
ATOM 10744 C CA . SER D 2 119 ? 40.727 40.091 -45.537 1.00 58.34 116 SER C CA 1
ATOM 10745 C C . SER D 2 119 ? 42.088 39.593 -46.024 1.00 61.17 116 SER C C 1
ATOM 10746 O O . SER D 2 119 ? 42.855 40.349 -46.620 1.00 59.98 116 SER C O 1
ATOM 10749 N N . GLU D 2 120 ? 42.364 38.310 -45.745 1.00 66.54 117 GLU C N 1
ATOM 10750 C CA . GLU D 2 120 ? 43.540 37.589 -46.212 1.00 71.08 117 GLU C CA 1
ATOM 10751 C C . GLU D 2 120 ? 44.813 38.311 -45.749 1.00 73.75 117 GLU C C 1
ATOM 10752 O O . GLU D 2 120 ? 45.780 37.600 -45.401 1.00 75.92 117 GLU C O 1
#

Secondary structure (DSSP, 8-state):
--SPP-HHHHHHHT--TT----HHHHHHHHHHHHHTT-TTS-HHHHHHHHHHHHHHHHHHHHH-TT-TTHHHHHHHHHHHHHHHHHHHHH--EEPP-EEEEE--SSPPPHHHHHHHHHHHHH-TTSEEEEEE-TT-TTHHHHHHHHHHHHHHHHHHTTGGGTT-TTSSHHHHHHHHHHHHHHHHHHHHHHHHHHHHH-TT--HHHHHHHHHHHHH---HHHHHHHHHHHHHHHHTTTEEEGGG-HHHHHSTTHHHHHIIIIIS--HHHHHHHHHHHHHHHH-EEEE-TT-BPPBPTTTTTTSPPPTTS-HHHHHHHHHHHHHHHH-SSTT---TTGGGS-HHHHHHHHHHHHT--SGGGTB----S-EE-TT--EEEEETTEEEEEEEEE-TT-HHHHHHHHHHHHHHHHHHHHHHHHHHT---HHHHHHHHHHHHHTT--TTTHHHHHHHTTGGGTTTSSS--HHHHHTSHHHHHHHHHHHHTT-S---S----HHHHGGGBPPGGG-B---HHHHTS-----HHHHHHHHHHHHHHHHS--/--SPP-HHHHHHHT--TT----HHHHHHHHHHHHHTT-TTS-HHHHHHHHHHHHHHHHHHHHH-TT-TTHHHHHHHHHHHHHHHHHHHHH--EEPP-EEEEE--SSPPPHHHHHHHHHHHHH-TTSEEEEEE-TT-TTHHHHHHHHHHHHHHHHHHTTGGGTT-TTS-HHHHHHHHHHHHHHHHHHHHHHHHHHHHH-TT--HHHHHHHHHHHHH---HHHHHHHHHHHHHHHHTTTEEEGGG-HHHHHSTTHHHHHIIIIIS--HHHHHHHHHHHHHHHH-EEEE-TT-BPPBPTTTTTTSPPPTTS-HHHHHHHHHHHHHHHH-SSTT---TTGGGS-HHHHHHHHHHHHT--SGGGTB----S-EE-TT--EEEEETTEEEEEEEEE-TT-HHHHHHHHHHHHHHHHHHHHHHHHHHT---HHHHHHHHHHHHHTT--TTTHHHHHHHTTGGGTTTSSS--HHHHHTSHHHHHHHHHHHHTT-S---S----HHHHGGGBPPGGG-B---HHHHTS-----HHHHHHHHHHHHHHHHS--/--TT--EEEE--EEEETT--EEEEEEE-SS-GGGSEEEEEEE-TTS--EEEEEE-TTS-EEE-GGGTTTEEEEEETTTTEEEEEE-S--GGG-EEEEEEEE-TTT--EE---EEEEEE--/--TT--EEEE--EEEETT--EEEEEEE-SS-GGGSEEEEEEE-TTS--EEEEEE-TT--EEE-GGGTTTEEEEEETTTTEEEEEE-S--GGG-EEEEEEEE-TTT--EE---EEEEEE-

InterPro domains:
  IPR018337 Cell wall/choline-binding repeat [PF01473] (1854-1867)
  IPR018337 Cell wall/choline-binding repeat [PF01473] (2104-2117)
  IPR018337 Cell wall/choline-binding repeat [PF01473] (2120-2136)
  IPR018337 Cell wall/choline-binding repeat [PF01473] (2257-2271)
  IPR018337 Cell wall/choline-binding repeat [PF19127] (1967-2006)
  IPR018337 Cell wall/choline-binding repeat [PS51170] (1986-2005)
  IPR020974 CGT/MARTX, cysteine protease (CPD) domain [PF11713] (575-754)
  IPR020974 CGT/MARTX, cysteine protease (CPD) domain [PS51771] (567-774)
  IPR024769 TcdA/TcdB toxin, pore forming domain [PF12920] (862-1527)
  IPR024770 TcdA/TcdB toxin, catalytic glycosyltransferase domain [PF12919] (96-468)
  IPR024772 TcdA/TcdB toxin, N-terminal helical domain [PF12918] (22-83)
  IPR029044 Nucleotide-diphospho-sugar transferases [SSF53448] (1-541)
  IPR038383 CGT/MARTX, cysteine protease (CPD) domain superfamily [G3DSA:3.40.50.11050] (544-797)

Organism: Clostridioides difficile (NCBI:txid1496)

Foldseek 3Di:
DLDQDALVRLCVLLDDPPDDQDPLNVQLSVLRNVLVVCPVPALVVSLLSLLVSLVSLVVVCVVCVPRPSNVSSVVSLVSSLSVNLVSFVPDKDWFAQEEEAEDEQAFDDPLLLLQVVQQCQFAVVHQYEYEYALQHHCLVVLLCLQQVVLLLVLLVVCVVPVVPPVCFLVVSLVSSLLSSQVVLVVLVVQVVVVCVVPVVRGLLNSSLVCCCVPVVDDSVVSVVRSVVRVVNQVVRNYDHPVPVVVCCPDLLNVVLCCCVRRQSNSVLNSLLVQLVCCQARGHKYAYSQWHFFWDPCLLVVQDDDPVDDPLLVLQQLVLLCCVQVVSDPPFDNVSVVVDDVVVSVVSNVSNVVDDDSCNTGPHPPTDITGLAAKFFAADPVGTWRNMIGHHHNRNLSVQLSVLLSVLVVLLCVQLVVLVVVVDTDVSSLVSSLVSLVVPDDPQQPVLSVLSSCVSCPPSAAPHDNSCSRSIVVSSLQSLCCSSSSHGHRRHRPDDRVSSVSRHDDSRGISQSGPVNVVVVDGRHPVNSSVVSVVSSCVSPPPD/DFPQKAKDKDFADEAEAQAKTKMKIFMDDDCLLQWKKFKWWAAPPGGIGTAWIAGSVGDIDGDPVQPPFWDWDADPVRRMIMIIGGNDDQRPWTFMKMKTQDPPNGMDIYPTHTHGYDD/DLDQDALVRLCVLLPDPPDDQDPLNVQLSVLRNVLVVCPVPALVVSLLSLLVSLVSLVVVCVVCVPRPSNVSSVVSLVSSLSVNLVSFVPDKDWFAQEEEAEDEQAFDDPLLLLQVVLQCQFAVVHQYEYEYALQHHCLVVLLCLQQVVLLLVLLVVCVVPVVPPVCALVVSLVSSLLSSQVVLVVLVVQVVVVCVVPVVRGLLNSSLVCCCVPVVDDSVVSVVRSVVRVVNQVVRNYDHPVPVVVCCPDLLNVVLCCCVRRQSNSVLNSLLVQLVCCQARGHKYAYSQWHFFWDPCLLVVQDDDPVDDPLLVLQQLVLLCCVQVVSDPPFDNVSVVVDDVVVSVVSNVSNVVDDDSCNTGPHPPTDITGLAAKFFAADPVGTWRNMIGHHHNRNLSVQLSVLLSVLVVLLCVQLVVLVVVVDTDVSSLVSSLVSLVVVDDPQQNVLSVLSSCVSCPPSAAPHDNSCSRSIVVSSLQSLCCSSSSHGHRRHRPDDRVSSVSRHDDSRGISQSGPVNVVVVDHRHPVNSSVVSVVSSCVSPVPD/DFPQKAKAKDFADEAEAQAKTKMKMFMGDDCLLQWKKFKWWAAPPGGIGTAWIAGSVGDIDGDPVQPPFWDKDADNVRRMIMIIGGNDDQRNFTFMKMKTADPPNGMDIYPTHTHGYDHD

CATH classification: 1.20.58.1190 (+1 more: 1.10.10.1780)